Protein 6OD8 (pdb70)

Secondary structure (DSSP, 8-state):
-HHHHHHHTTEEEPPPP-SS-SS-S-BPPGGGTT-GGGBT-EEEEEEEEEEEEE-SSEEEEEEEETTEEEEEEEESBTTB-HHHHHHHHHSPTT-EEEEEEEEEE-SS--TTSS-TTEEEEEEEEEEEEPBPSS-SS-HHHHHS-SSSSS----HHHHHHTHHHHTTSHHHHHHHHHHHHHHHHHHHHHHHTTPEE----SEES----EEEETTEEEEE-S-SHHHHHHHHTTT--EEEEEEEEE------STT--SEEEEEEEEEE-SS-THHHHHHHHHHHHHHHHHHTT-HHHHHHHHTTS--PPP--S--HHHHHHHT-EEGGGTB---STT--EES-TTT--EEEEHHHHHHHHHTT-SSPPPTT----HHHHHHHHHHHHHHH--SEEEEES-BGGGS-TTBPBPSS-TTBBSEEEEEETTEEEEEEEEB---HHHHHHHHHHTT---GGGHHHHHTTSB----EEEEEEEHHHHHHHHHT-S-GGGGSSS--BTTB---/--HHHHHHHHHTTTEEEPPP--S--SS-S-B--GGGTT-GGGTT-EEEEEEEEEEEEEETTEEEEEEEETTEEEEEEEE--SSS-HHHHHHHHHSPTT-EEEEEEEEEE------SSS-TTEEEEEEEEEEEEPBPSS-SS-HHHHTPPP----HHHHHHTHHHHTTSHHHHHHHHHHHHHHHHHHHHHHHTTPEE----SEESS----EEEETTEEEEE-S-SHHHHHHHHTTT--EEEEEEEEE-----TT--SEEEEEEEEEE-SS-THHHHHHHHHHHHHHHHHHTT-HHHHHHHHTTS--PPP--S--HHHHHHHT-EEGGGTB---STT--EES-TTT--EEEEHHHHHHHHHTT-SSPPPTT----HHHHHHHHHHHHHHH--SEEEEES-BGGGS-TTBPBPSS-TTBBSEEEEEETTEEEEEEEEB---HHHHHHHHHHTT---GGGHHHHHTTSB----EEEEEEEHHHHHHHHHT-S-GGGGSSS-BBTTB---

Nearest PDB structures (foldseek):
  6od8-assembly1_A  TM=1.002E+00  e=0.000E+00  Leishmania major
  6od8-assembly1_B  TM=9.969E-01  e=0.000E+00  Leishmania major
  3i7f-assembly1_B  TM=9.358E-01  e=2.885E-59  Entamoeba histolytica
  3i7f-assembly1_A  TM=9.243E-01  e=7.872E-60  Entamoeba histolytica
  4j15-assembly1_A  TM=9.588E-01  e=4.359E-55  Homo sapiens

Sequence (1011 aa):
AALVEKYKAVFGAAPMVQSTTYKSRTHHIPVSELSRPELVDKTVLIIRARVSTTRKKGKMAFMVLRDGSDSVQAMAAVEGDVPKEMIDFMGQIATESIIVDVVEEATVCKVEQPITSTSHSDIELKVKKIHTVTESLRTLPFTLEDASRKESAEGAKVNLDTRLNSRWMDLRTLASGAIFRLQSRVCQYFRRQFLIDKDFCCEIHSPKIINAPVFKLEYFNNRFAYLAQSPQLYKQMVVLQGDVPRRVFEVGPVFRSENSNTHRHLTEFVGLDVEMRIDEHYYEVLDVAESLFNYIFERLATHTKELKNVCQQYPFEPLVWKLTPERIKELGVGVISEGVVPTDKFQARVHNMDSRMLRINYMHCIELLNTVLDEKMAPTDDINTTNEKLLGKLVKERYGTDFFISDRFPSSARPFYTMECKDDVRFTNSYDMFIRGEEISSGAQRIHDPDLLLARAKMLNVDLTPIKEYVDSFRLGAWPHGGFGIGLERVVMLYLGLSNVRLASLFPRDPQRTTPADEKAALVEKYKAVFGAAPMVQSTTYKSRTHHIPVSELSRPELVDKTVLIIRARVSSTTRKKGKMAFMVLRDGSDSVQAMAAVEGDVPKEMIDFMGQIATESIIVDVEATVCKVEQPITSTSHSDIELKVKKIHTVTESLRTLPFTLEDASRKESKVNLDTRRLNSRWMDLRTLASGAIFRLQSRVCQYFRRQFLIDKDFCCEIHSPKIINAPSVFKLEYFNRFAYLAQSPQLYKQMVVLQGDVPRRVFEVGPVFRSENTHRHLTEFVGLDVEMRIDEHYYEVLDVAESLFNYIFERLATHTKELKNVCQQYPFEPLVWKLTPERIKELGVGVISEGVVPTDKFQARVHNMDSRMLRINYMHCIELLNTVLDEKMAPTDDINTTNEKLLGKLVKERYGTDFFIISDRFPSSARPFYTMECKDDVRFTNSYDMFIRGEEISSGAQRIHDPDLLLARAKMLNVDLTPIKEYVDSFRLGAWPHGGFGIGLERVVMLYLGLSNVRLASLFPRDPQRTTP

Solvent-accessible surface area: 38847 Å² total; per-residue (Å²): 123,89,65,107,127,62,72,57,66,22,30,18,77,31,117,58,21,26,13,88,66,55,142,69,118,104,35,22,54,0,66,56,1,49,94,112,92,12,48,112,109,78,17,13,0,25,1,0,0,21,60,25,139,105,50,67,64,72,0,44,3,28,0,17,20,26,39,20,18,0,36,0,28,2,40,65,66,87,132,13,19,51,83,0,2,62,33,0,22,81,8,11,48,4,0,0,0,21,0,35,0,21,0,43,72,43,105,82,80,26,126,93,11,67,12,37,68,3,32,0,25,4,92,70,0,31,6,14,19,117,7,93,167,111,39,57,18,53,22,93,38,0,36,67,78,88,99,42,100,45,63,87,18,99,45,89,50,15,0,77,15,1,8,0,1,5,6,6,72,0,9,19,4,2,14,110,2,6,11,69,4,0,37,23,0,6,57,12,0,31,94,110,77,10,20,5,6,18,6,9,8,0,30,45,20,92,116,6,61,0,81,0,86,145,96,99,0,37,7,5,54,37,4,22,47,14,3,0,4,0,0,0,2,6,24,35,75,1,2,3,4,5,8,3,4,84,38,104,115,26,102,60,87,16,81,11,2,10,32,10,6,1,11,0,0,17,39,2,57,14,17,3,50,28,0,0,26,26,0,5,51,0,2,17,34,6,1,83,73,3,46,94,28,95,110,14,27,61,26,0,42,77,5,51,88,34,72,102,13,63,36,48,2,73,60,110,75,11,79,115,26,20,3,0,6,48,68,102,64,70,111,7,117,2,74,24,57,0,88,0,30,36,61,102,9,48,2,0,15,0,34,2,64,42,0,4,84,8,0,25,87,82,48,151,85,135,31,44,63,50,60,81,30,91,92,112,11,18,98,62,0,8,46,22,0,86,141,65,2,36,1,14,0,3,0,0,12,55,18,2,11,88,49,26,59,22,36,2,3,35,0,127,107,35,93,127,1,0,2,0,0,12,0,8,0,65,6,21,65,9,2,46,1,5,0,12,6,0,40,17,101,84,0,71,54,9,2,69,109,53,143,60,91,17,113,43,30,128,26,3,5,49,0,3,71,10,0,0,4,0,0,0,0,1,25,6,12,0,6,44,7,3,6,8,16,1,41,11,86,25,1,14,14,0,10,6,5,2,2,8,12,84,21,7,37,14,142,76,88,77,64,62,40,71,79,66,74,62,70,26,31,15,75,33,110,49,21,22,9,90,64,52,141,72,121,101,37,19,54,0,66,58,0,46,90,109,106,16,55,105,116,79,12,14,0,25,0,0,0,21,69,21,34,56,128,87,75,76,0,73,1,26,0,15,19,24,36,21,17,0,43,0,31,2,35,60,66,89,78,5,20,61,88,0,9,90,32,0,18,83,7,7,53,2,1,0,0,23,0,26,0,22,0,40,69,47,111,82,122,90,69,120,11,62,13,53,71,4,38,0,28,4,78,73,0,31,5,14,19,118,7,92,163,112,35,60,19,55,21,111,47,1,35,146,124,80,146,153,15,91,42,86,51,19,0,76,15,0,9,0,1,5,4,5,70,0,7,19,4,2,13,91,3,4,13,60,4,0,38,24,0,9,62,13,0,34,88,109,101,11,22,4,7,18,6,9,7,0,18,62,18,73,56,77,6,60,1,81,0,62,138,78,106,0,38,7,4,100,33,4,19,29,13,3,0,3,1,0,0,2,8,24,34,84,0,2,4,4,5,8,2,2,85,38,133,110,72,46,58,106,12,5,11,39,10,6,0,12,0,0,21,41,4,59,15,18,3,51,30,0,0,27,25,0,6,52,0,0,18,37,4,0,89,77,3,46,95,29,74,102,14,26,148,25,0,42,74,4,37,87,33,136,96,13,64,35,51,1,72,62,112,76,8,81,124,29,16,4,0,5,44,68,105,61,70,112,8,117,2,74,25,57,0,87,0,29,39,64,102,12,48,0,0,13,0,36,1,69,41,0,4,87,9,0,28,86,79,35,148,85,136,23,46,62,45,58,82,22,92,103,107,25,28,51,56,0,9,46,21,0,87,138,64,3,36,1,14,0,2,0,1,12,55,16,1,11,83,44,25,61,18,38,2,3,34,0,134,106,37,93,128,2,0,3,0,0,8,0,3,0,68,5,40,46,6,2,46,1,5,0,12,5,0,41,18,103,84,0,68,55,6,2,68,104,51,140,51,99,8,107,59,11,128,45,4,5,30,0,3,72,9,0,0,5,0,0,0,0,1,22,7,11,0,6,41,5,3,0,3,17,1,41,6,85,26,3,13,13,0,10,5,4,1,2,9,36,134,23,10,35,14

Organism: Leishmania major (NCBI:txid5664)

Foldseek 3Di:
DVVVVLCVQFEEADPADDPPDDPPFDEDELVCLLPPVQAQPWHKYKFFFQAWAADPQKIWTWTDDQQFIAIEMEGDDDQRHSVVSVVRHPAAGRFIKIWGWHWHADDQFPVVGPSRGTYTYTRGMHTNGGDPNDDLDHLVQCQAAPPDDDHHDDDVSCLQPVVRSCSALQLVLLQVLLVLLVVLLVVLVVVVVAAEDDDDQWAADADAWDDDPPHIIHGAQDCVLVLQLVVLVVRAKYWYWAKGADPDQDDDQQDFRIFIKIKIKGFDDDACVVQVVSVLVSVLRSLVVSVVPVSSLVSNCVRPNDDFFFFAFAPVLCVVQQAAAQCVPRFRPHPQRWHDPHNPSRGIEGEQQSLQVLLQVPDPPRDDSQDDQDLVRLLVSQVSCCVNRVGQKHKYAWHALLVDDLFFAADPVDNRTTSKMFMGGNSHTFKIKGWTDLQLVSSVVSCVVNVHDCVSPVVSSVSSVVPHGGMMIMMGTSLNVSCRSSVPRGSVSNGSNTHHPVDPHD/DVVVVVVVVVCPVFEEADPADDPPDDPPFDEDELVCLVPVVQAQPWHKYKFFWLAWAQDDQKIWTWTDDAQAIAIEMEGDDPLRHSVVRVVRHPAAGGFIKIFTWHWHFDDDDDDSGPPRGTYTHTRGMHTNGGDDNDDLDHLVQLLAAPVGDDPVSCLQVVVRSCSHLQLVLLQVLLVLLVVLLVVLVVVVVAAEDDDDQWAADQLADWDDDVPRIIHGAQDCVLVLQLVVLVVRFKYWYWAKGADPPDDLQDFGIFIKTKIKGFDDDACVVQVVSVLVSVLRSLVVSVVPVSSLVSNCVRPNDDAFFFAFAPVLCVVQQAAEQCVPRFGPHPQRWHDPHNPSRGIEGEQQSLQVLLQVPDPPHDDSQDDQDLVNLLVSQVSCCVRRVHQKHKYAWHALLPDDLFFAADPVDSRTTSKMFMGGNSGTFKIKGWTDLQLVSSVVSCVVVVHDNVSVVVSSVSSVPPHGGMMIMMGGSLNVSCRSSVHRGSVSNGSNTHHPVGDHD

Radius of gyration: 31.73 Å; Cα contacts (8 Å, |Δi|>4): 2261; chains: 2; bounding box: 86×94×85 Å

B-factor: mean 29.55, std 13.98, range [8.9, 96.8]

Structure (mmCIF, N/CA/C/O backbone):
data_6OD8
#
_entry.id   6OD8
#
_cell.length_a   61.010
_cell.length_b   142.360
_cell.length_c   68.280
_cell.angle_alpha   90.000
_cell.angle_beta   97.200
_cell.angle_gamma   90.000
#
_symmetry.space_group_name_H-M   'P 1 21 1'
#
loop_
_entity.id
_entity.type
_entity.pdbx_description
1 polymer 'Putative aspartyl-tRNA synthetase'
2 non-polymer 1,2-ETHANEDIOL
3 non-polymer 'FORMIC ACID'
4 water water
#
loop_
_atom_site.group_PDB
_atom_site.id
_atom_site.type_symbol
_atom_site.label_atom_id
_atom_site.label_alt_id
_atom_site.label_comp_id
_atom_site.label_asym_id
_atom_site.label_entity_id
_atom_site.label_seq_id
_atom_site.pdbx_PDB_ins_code
_atom_site.Cartn_x
_atom_site.Cartn_y
_atom_site.Cartn_z
_atom_site.occupancy
_atom_site.B_iso_or_equiv
_atom_site.auth_seq_id
_atom_site.auth_comp_id
_atom_site.auth_asym_id
_atom_site.auth_atom_id
_atom_site.pdbx_PDB_model_num
ATOM 1 N N . ALA A 1 47 ? -64.426 -32.998 -46.086 1.00 91.01 39 ALA A N 1
ATOM 2 C CA . ALA A 1 47 ? -63.610 -31.867 -46.516 1.00 90.56 39 ALA A CA 1
ATOM 3 C C . ALA A 1 47 ? -64.123 -30.573 -45.899 1.00 92.33 39 ALA A C 1
ATOM 4 O O . ALA A 1 47 ? -63.340 -29.728 -45.454 1.00 92.38 39 ALA A O 1
ATOM 6 N N . ALA A 1 48 ? -65.452 -30.423 -45.882 1.00 90.98 40 ALA A N 1
ATOM 7 C CA . ALA A 1 48 ? -66.067 -29.269 -45.238 1.00 83.19 40 ALA A CA 1
ATOM 8 C C . ALA A 1 48 ? -65.922 -29.310 -43.721 1.00 79.71 40 ALA A C 1
ATOM 9 O O . ALA A 1 48 ? -66.001 -28.258 -43.076 1.00 74.31 40 ALA A O 1
ATOM 11 N N . LEU A 1 49 ? -65.721 -30.497 -43.139 1.00 79.78 41 LEU A N 1
ATOM 12 C CA . LEU A 1 49 ? -65.459 -30.587 -41.705 1.00 74.82 41 LEU A CA 1
ATOM 13 C C . LEU A 1 49 ? -64.050 -30.113 -41.383 1.00 76.26 41 LEU A C 1
ATOM 14 O O . LEU A 1 49 ? -63.829 -29.439 -40.369 1.00 71.50 41 LEU A O 1
ATOM 16 N N . VAL A 1 50 ? -63.087 -30.455 -42.241 1.00 80.50 42 VAL A N 1
ATOM 17 C CA . VAL A 1 50 ? -61.718 -29.985 -42.064 1.00 80.07 42 VAL A CA 1
ATOM 18 C C . VAL A 1 50 ? -61.650 -28.469 -42.194 1.00 81.28 42 VAL A C 1
ATOM 19 O O . VAL A 1 50 ? -60.855 -27.810 -41.509 1.00 79.68 42 VAL A O 1
ATOM 23 N N . GLU A 1 51 ? -62.498 -27.883 -43.039 1.00 79.51 43 GLU A N 1
ATOM 24 C CA . GLU A 1 51 ? -62.504 -26.430 -43.151 1.00 75.48 43 GLU A CA 1
ATOM 25 C C . GLU A 1 51 ? -63.084 -25.783 -41.899 1.00 65.82 43 GLU A C 1
ATOM 26 O O . GLU A 1 51 ? -62.598 -24.736 -41.454 1.00 59.61 43 GLU A O 1
ATOM 32 N N . LYS A 1 52 ? -64.108 -26.399 -41.301 1.00 58.01 44 LYS A N 1
ATOM 33 C CA . LYS A 1 52 ? -64.631 -25.880 -40.041 1.00 49.26 44 LYS A CA 1
ATOM 34 C C . LYS A 1 52 ? -63.547 -25.857 -38.974 1.00 50.10 44 LYS A C 1
ATOM 35 O O . LYS A 1 52 ? -63.384 -24.861 -38.260 1.00 47.84 44 LYS A O 1
ATOM 37 N N . TYR A 1 53 ? -62.789 -26.950 -38.856 1.00 48.77 45 TYR A N 1
ATOM 38 C CA . TYR A 1 53 ? -61.775 -27.043 -37.810 1.00 44.72 45 TYR A CA 1
ATOM 39 C C . TYR A 1 53 ? -60.650 -26.033 -38.010 1.00 39.74 45 TYR A C 1
ATOM 40 O O . TYR A 1 53 ? -60.013 -25.620 -37.032 1.00 38.24 45 TYR A O 1
ATOM 49 N N . LYS A 1 54 ? -60.401 -25.619 -39.259 1.00 38.72 46 LYS A N 1
ATOM 50 C CA . LYS A 1 54 ? -59.340 -24.657 -39.537 1.00 43.58 46 LYS A CA 1
ATOM 51 C C . LYS A 1 54 ? -59.555 -23.345 -38.787 1.00 38.73 46 LYS A C 1
ATOM 52 O O . LYS A 1 54 ? -58.587 -22.688 -38.399 1.00 37.96 46 LYS A O 1
ATOM 54 N N . ALA A 1 55 ? -60.811 -22.949 -38.569 1.00 39.02 47 ALA A N 1
ATOM 55 C CA . ALA A 1 55 ? -61.068 -21.743 -37.795 1.00 38.29 47 ALA A CA 1
ATOM 56 C C . ALA A 1 55 ? -60.739 -21.924 -36.321 1.00 35.35 47 ALA A C 1
ATOM 57 O O . ALA A 1 55 ? -60.558 -20.928 -35.618 1.00 37.69 47 ALA A O 1
ATOM 59 N N . VAL A 1 56 ? -60.678 -23.161 -35.839 1.00 33.64 48 VAL A N 1
ATOM 60 C CA . VAL A 1 56 ? -60.547 -23.443 -34.417 1.00 38.25 48 VAL A CA 1
ATOM 61 C C . VAL A 1 56 ? -59.092 -23.664 -34.017 1.00 36.47 48 VAL A C 1
ATOM 62 O O . VAL A 1 56 ? -58.651 -23.176 -32.977 1.00 33.43 48 VAL A O 1
ATOM 66 N N . PHE A 1 57 ? -58.336 -24.393 -34.834 1.00 33.96 49 PHE A N 1
ATOM 67 C CA . PHE A 1 57 ? -56.962 -24.725 -34.498 1.00 33.52 49 PHE A CA 1
ATOM 68 C C . PHE A 1 57 ? -56.193 -24.966 -35.789 1.00 30.99 49 PHE A C 1
ATOM 69 O O . PHE A 1 57 ? -56.778 -25.271 -36.834 1.00 32.34 49 PHE A O 1
ATOM 77 N N . GLY A 1 58 ? -54.870 -24.826 -35.701 1.00 28.87 50 GLY A N 1
ATOM 78 C CA . GLY A 1 58 ? -54.008 -25.040 -36.848 1.00 32.19 50 GLY A CA 1
ATOM 79 C C . GLY A 1 58 ? -52.926 -23.986 -36.957 1.00 29.75 50 GLY A C 1
ATOM 80 O O . GLY A 1 58 ? -52.535 -23.389 -35.951 1.00 31.39 50 GLY A O 1
ATOM 81 N N . ALA A 1 59 ? -52.418 -23.743 -38.159 1.00 29.16 51 ALA A N 1
ATOM 82 C CA . ALA A 1 59 ? -51.382 -22.737 -38.353 1.00 30.47 51 ALA A CA 1
ATOM 83 C C . ALA A 1 59 ? -52.037 -21.464 -38.873 1.00 33.75 51 ALA A C 1
ATOM 84 O O . ALA A 1 59 ? -52.734 -21.497 -39.889 1.00 29.50 51 ALA A O 1
ATOM 86 N N . ALA A 1 60 ? -51.830 -20.353 -38.171 1.00 33.09 52 ALA A N 1
ATOM 87 C CA . ALA A 1 60 ? -52.380 -19.093 -38.641 1.00 34.20 52 ALA A CA 1
ATOM 88 C C . ALA A 1 60 ? -51.585 -18.588 -39.843 1.00 34.01 52 ALA A C 1
ATOM 89 O O . ALA A 1 60 ? -50.403 -18.912 -39.990 1.00 27.72 52 ALA A O 1
ATOM 91 N N . PRO A 1 61 ? -52.214 -17.791 -40.717 1.00 34.85 53 PRO A N 1
ATOM 92 C CA . PRO A 1 61 ? -51.452 -17.101 -41.767 1.00 28.35 53 PRO A CA 1
ATOM 93 C C . PRO A 1 61 ? -50.339 -16.269 -41.147 1.00 24.00 53 PRO A C 1
ATOM 94 O O . PRO A 1 61 ? -50.483 -15.729 -40.048 1.00 25.69 53 PRO A O 1
ATOM 98 N N . MET A 1 62 ? -49.219 -16.184 -41.861 1.00 28.50 54 MET A N 1
ATOM 99 C CA . MET A 1 62 ? -48.093 -15.389 -41.380 1.00 27.89 54 MET A CA 1
ATOM 100 C C . MET A 1 62 ? -48.517 -13.939 -41.179 1.00 27.52 54 MET A C 1
ATOM 101 O O . MET A 1 62 ? -49.241 -13.365 -41.995 1.00 30.00 54 MET A O 1
ATOM 106 N N . VAL A 1 63 ? -48.065 -13.345 -40.080 1.00 19.44 55 VAL A N 1
ATOM 107 C CA . VAL A 1 63 ? -48.360 -11.945 -39.810 1.00 25.39 55 VAL A CA 1
ATOM 108 C C . VAL A 1 63 ? -47.624 -11.106 -40.845 1.00 28.08 55 VAL A C 1
ATOM 109 O O . VAL A 1 63 ? -46.394 -11.156 -40.937 1.00 22.91 55 VAL A O 1
ATOM 113 N N . GLN A 1 64 ? -48.377 -10.337 -41.645 1.00 23.71 56 GLN A N 1
ATOM 114 C CA . GLN A 1 64 ? -47.767 -9.653 -42.783 1.00 21.74 56 GLN A CA 1
ATOM 115 C C . GLN A 1 64 ? -48.397 -8.281 -43.035 1.00 20.32 56 GLN A C 1
ATOM 116 O O . GLN A 1 64 ? -48.436 -7.826 -44.181 1.00 21.94 56 GLN A O 1
ATOM 122 N N . SER A 1 65 ? -48.871 -7.597 -41.982 1.00 19.84 57 SER A N 1
ATOM 123 C CA . SER A 1 65 ? -49.373 -6.219 -42.098 1.00 21.90 57 SER A CA 1
ATOM 124 C C . SER A 1 65 ? -50.532 -6.127 -43.094 1.00 21.82 57 SER A C 1
ATOM 125 O O . SER A 1 65 ? -50.574 -5.251 -43.965 1.00 24.44 57 SER A O 1
ATOM 128 N N . THR A 1 66 ? -51.482 -7.047 -42.951 1.00 25.99 58 THR A N 1
ATOM 129 C CA . THR A 1 66 ? -52.718 -7.004 -43.727 1.00 28.06 58 THR A CA 1
ATOM 130 C C . THR A 1 66 ? -53.894 -6.458 -42.925 1.00 29.51 58 THR A C 1
ATOM 131 O O . THR A 1 66 ? -54.936 -6.150 -43.515 1.00 28.35 58 THR A O 1
ATOM 135 N N . THR A 1 67 ? -53.770 -6.369 -41.598 1.00 25.35 59 THR A N 1
ATOM 136 C CA . THR A 1 67 ? -54.786 -5.777 -40.741 1.00 27.76 59 THR A CA 1
ATOM 137 C C . THR A 1 67 ? -54.098 -4.836 -39.764 1.00 25.51 59 THR A C 1
ATOM 138 O O . THR A 1 67 ? -52.929 -5.012 -39.446 1.00 25.37 59 THR A O 1
ATOM 142 N N . TYR A 1 68 ? -54.833 -3.849 -39.263 1.00 23.48 60 TYR A N 1
ATOM 143 C CA . TYR A 1 68 ? -54.282 -2.922 -38.276 1.00 22.66 60 TYR A CA 1
ATOM 144 C C . TYR A 1 68 ? -55.307 -2.729 -37.169 1.00 27.57 60 TYR A C 1
ATOM 145 O O . TYR A 1 68 ? -56.448 -2.344 -37.445 1.00 27.34 60 TYR A O 1
ATOM 154 N N . LYS A 1 69 ? -54.901 -3.009 -35.923 1.00 24.55 61 LYS A N 1
ATOM 155 C CA . LYS A 1 69 ? -55.772 -2.835 -34.755 1.00 29.89 61 LYS A CA 1
ATOM 156 C C . LYS A 1 69 ? -57.099 -3.577 -34.935 1.00 24.60 61 LYS A C 1
ATOM 157 O O . LYS A 1 69 ? -58.170 -3.100 -34.548 1.00 29.56 61 LYS A O 1
ATOM 163 N N . SER A 1 70 ? -57.037 -4.753 -35.543 1.00 28.93 62 SER A N 1
ATOM 164 C CA . SER A 1 70 ? -58.279 -5.472 -35.788 1.00 29.87 62 SER A CA 1
ATOM 165 C C . SER A 1 70 ? -58.678 -6.365 -34.622 1.00 30.56 62 SER A C 1
ATOM 166 O O . SER A 1 70 ? -59.850 -6.744 -34.529 1.00 33.49 62 SER A O 1
ATOM 169 N N . ARG A 1 71 ? -57.745 -6.690 -33.725 1.00 27.04 63 ARG A N 1
ATOM 170 C CA . ARG A 1 71 ? -58.013 -7.512 -32.553 1.00 28.33 63 ARG A CA 1
ATOM 171 C C . ARG A 1 71 ? -57.261 -6.940 -31.361 1.00 29.15 63 ARG A C 1
ATOM 172 O O . ARG A 1 71 ? -56.231 -6.284 -31.517 1.00 31.67 63 ARG A O 1
ATOM 180 N N . THR A 1 72 ? -57.757 -7.227 -30.167 1.00 29.53 64 THR A N 1
ATOM 181 C CA . THR A 1 72 ? -57.101 -6.805 -28.932 1.00 37.51 64 THR A CA 1
ATOM 182 C C . THR A 1 72 ? -56.307 -7.986 -28.384 1.00 37.07 64 THR A C 1
ATOM 183 O O . THR A 1 72 ? -56.890 -8.989 -27.956 1.00 39.85 64 THR A O 1
ATOM 187 N N . HIS A 1 73 ? -54.979 -7.866 -28.406 1.00 32.23 65 HIS A N 1
ATOM 188 C CA A HIS A 1 73 ? -54.086 -8.897 -27.903 0.53 35.02 65 HIS A CA 1
ATOM 189 C CA B HIS A 1 73 ? -54.080 -8.899 -27.896 0.47 34.98 65 HIS A CA 1
ATOM 190 C C . HIS A 1 73 ? -53.714 -8.573 -26.455 1.00 38.07 65 HIS A C 1
ATOM 191 O O . HIS A 1 73 ? -53.089 -7.541 -26.192 1.00 40.34 65 HIS A O 1
ATOM 204 N N . ILE A 1 74 ? -54.099 -9.444 -25.522 1.00 30.87 66 ILE A N 1
ATOM 205 C CA . ILE A 1 74 ? -53.821 -9.253 -24.099 1.00 27.97 66 ILE A CA 1
ATOM 206 C C . ILE A 1 74 ? -52.463 -9.882 -23.788 1.00 28.57 66 ILE A C 1
ATOM 207 O O . ILE A 1 74 ? -52.288 -11.085 -24.028 1.00 29.46 66 ILE A O 1
ATOM 212 N N . PRO A 1 75 ? -51.505 -9.137 -23.237 1.00 36.53 67 PRO A N 1
ATOM 213 C CA . PRO A 1 75 ? -50.239 -9.766 -22.832 1.00 34.29 67 PRO A CA 1
ATOM 214 C C . PRO A 1 75 ? -50.423 -10.682 -21.626 1.00 19.35 67 PRO A C 1
ATOM 215 O O . PRO A 1 75 ? -51.278 -10.463 -20.768 1.00 27.73 67 PRO A O 1
ATOM 219 N N . VAL A 1 76 ? -49.597 -11.727 -21.570 1.00 23.33 68 VAL A N 1
ATOM 220 C CA . VAL A 1 76 ? -49.671 -12.679 -20.469 1.00 24.85 68 VAL A CA 1
ATOM 221 C C . VAL A 1 76 ? -49.535 -11.967 -19.126 1.00 23.44 68 VAL A C 1
ATOM 222 O O . VAL A 1 76 ? -50.143 -12.383 -18.132 1.00 23.66 68 VAL A O 1
ATOM 226 N N . SER A 1 77 ? -48.781 -10.861 -19.088 1.00 23.53 69 SER A N 1
ATOM 227 C CA . SER A 1 77 ? -48.530 -10.160 -17.830 1.00 31.14 69 SER A CA 1
ATOM 228 C C . SER A 1 77 ? -49.813 -9.632 -17.204 1.00 27.53 69 SER A C 1
ATOM 229 O O . SER A 1 77 ? -49.885 -9.473 -15.980 1.00 31.64 69 SER A O 1
ATOM 232 N N . GLU A 1 78 ? -50.845 -9.378 -18.019 1.00 32.03 70 GLU A N 1
ATOM 233 C CA . GLU A 1 78 ? -52.078 -8.753 -17.559 1.00 36.02 70 GLU A CA 1
ATOM 234 C C . GLU A 1 78 ? -53.140 -9.749 -17.101 1.00 29.88 70 GLU A C 1
ATOM 235 O O . GLU A 1 78 ? -54.199 -9.322 -16.638 1.00 40.12 70 GLU A O 1
ATOM 241 N N . LEU A 1 79 ? -52.882 -11.057 -17.191 1.00 25.60 71 LEU A N 1
ATOM 242 C CA . LEU A 1 79 ? -53.936 -12.058 -17.052 1.00 29.95 71 LEU A CA 1
ATOM 243 C C . LEU A 1 79 ? -54.493 -12.186 -15.643 1.00 39.80 71 LEU A C 1
ATOM 244 O O . LEU A 1 79 ? -55.533 -12.835 -15.465 1.00 36.77 71 LEU A O 1
ATOM 249 N N . SER A 1 80 ? -53.842 -11.610 -14.641 1.00 38.47 72 SER A N 1
ATOM 250 C CA . SER A 1 80 ? -54.377 -11.685 -13.294 1.00 39.26 72 SER A CA 1
ATOM 251 C C . SER A 1 80 ? -55.218 -10.469 -12.920 1.00 44.02 72 SER A C 1
ATOM 252 O O . SER A 1 80 ? -55.793 -10.450 -11.826 1.00 49.74 72 SER A O 1
ATOM 255 N N . ARG A 1 81 ? -55.321 -9.480 -13.805 1.00 45.43 73 ARG A N 1
ATOM 256 C CA . ARG A 1 81 ? -56.238 -8.368 -13.603 1.00 49.01 73 ARG A CA 1
ATOM 257 C C . ARG A 1 81 ? -57.640 -8.901 -13.308 1.00 46.02 73 ARG A C 1
ATOM 258 O O . ARG A 1 81 ? -58.138 -9.762 -14.049 1.00 42.04 73 ARG A O 1
ATOM 266 N N . PRO A 1 82 ? -58.297 -8.434 -12.242 1.00 47.03 74 PRO A N 1
ATOM 267 C CA . PRO A 1 82 ? -59.593 -9.023 -11.863 1.00 50.23 74 PRO A CA 1
ATOM 268 C C . PRO A 1 82 ? -60.683 -8.839 -12.906 1.00 43.89 74 PRO A C 1
ATOM 269 O O . PRO A 1 82 ? -61.631 -9.631 -12.926 1.00 48.31 74 PRO A O 1
ATOM 273 N N . GLU A 1 83 ? -60.587 -7.832 -13.772 1.00 44.41 75 GLU A N 1
ATOM 274 C CA . GLU A 1 83 ? -61.616 -7.635 -14.788 1.00 48.48 75 GLU A CA 1
ATOM 275 C C . GLU A 1 83 ? -61.458 -8.568 -15.982 1.00 46.76 75 GLU A C 1
ATOM 276 O O . GLU A 1 83 ? -62.233 -8.457 -16.940 1.00 49.79 75 GLU A O 1
ATOM 282 N N . LEU A 1 84 ? -60.486 -9.479 -15.958 1.00 37.47 76 LEU A N 1
ATOM 283 C CA . LEU A 1 84 ? -60.379 -10.484 -17.001 1.00 37.40 76 LEU A CA 1
ATOM 284 C C . LEU A 1 84 ? -60.997 -11.824 -16.611 1.00 40.25 76 LEU A C 1
ATOM 285 O O . LEU A 1 84 ? -61.158 -12.685 -17.483 1.00 41.13 76 LEU A O 1
ATOM 290 N N . VAL A 1 85 ? -61.367 -12.019 -15.339 1.00 40.21 77 VAL A N 1
ATOM 291 C CA . VAL A 1 85 ? -61.968 -13.284 -14.931 1.00 39.72 77 VAL A CA 1
ATOM 292 C C . VAL A 1 85 ? -63.277 -13.490 -15.682 1.00 45.29 77 VAL A C 1
ATOM 293 O O . VAL A 1 85 ? -64.062 -12.548 -15.879 1.00 45.80 77 VAL A O 1
ATOM 297 N N . ASP A 1 86 ? -63.514 -14.732 -16.107 1.00 41.39 78 ASP A N 1
ATOM 298 C CA . ASP A 1 86 ? -64.684 -15.146 -16.880 1.00 42.74 78 ASP A CA 1
ATOM 299 C C . ASP A 1 86 ? -64.771 -14.460 -18.242 1.00 35.84 78 ASP A C 1
ATOM 300 O O . ASP A 1 86 ? -65.816 -14.527 -18.902 1.00 49.81 78 ASP A O 1
ATOM 305 N N . LYS A 1 87 ? -63.714 -13.788 -18.681 1.00 34.02 79 LYS A N 1
ATOM 306 C CA . LYS A 1 87 ? -63.687 -13.243 -20.027 1.00 42.59 79 LYS A CA 1
ATOM 307 C C . LYS A 1 87 ? -62.889 -14.182 -20.923 1.00 40.32 79 LYS A C 1
ATOM 308 O O . LYS A 1 87 ? -61.939 -14.829 -20.477 1.00 36.36 79 LYS A O 1
ATOM 314 N N . THR A 1 88 ? -63.295 -14.273 -22.189 1.00 32.49 80 THR A N 1
ATOM 315 C CA . THR A 1 88 ? -62.519 -14.986 -23.196 1.00 33.34 80 THR A CA 1
ATOM 316 C C . THR A 1 88 ? -61.646 -13.970 -23.916 1.00 27.87 80 THR A C 1
ATOM 317 O O . THR A 1 88 ? -62.167 -12.986 -24.450 1.00 28.21 80 THR A O 1
ATOM 321 N N . VAL A 1 89 ? -60.322 -14.193 -23.917 1.00 27.37 81 VAL A N 1
ATOM 322 C CA . VAL A 1 89 ? -59.372 -13.207 -24.429 1.00 31.94 81 VAL A CA 1
ATOM 323 C C . VAL A 1 89 ? -58.426 -13.850 -25.438 1.00 27.81 81 VAL A C 1
ATOM 324 O O . VAL A 1 89 ? -58.315 -15.072 -25.547 1.00 26.57 81 VAL A O 1
ATOM 328 N N . LEU A 1 90 ? -57.719 -12.992 -26.164 1.00 22.66 82 LEU A N 1
ATOM 329 C CA . LEU A 1 90 ? -56.745 -13.397 -27.172 1.00 21.45 82 LEU A CA 1
ATOM 330 C C . LEU A 1 90 ? -55.354 -13.116 -26.636 1.00 22.26 82 LEU A C 1
ATOM 331 O O . LEU A 1 90 ? -55.029 -11.965 -26.341 1.00 22.05 82 LEU A O 1
ATOM 336 N N . ILE A 1 91 ? -54.540 -14.158 -26.531 1.00 19.82 83 ILE A N 1
ATOM 337 C CA A ILE A 1 91 ? -53.187 -14.045 -26.002 0.59 18.96 83 ILE A CA 1
ATOM 338 C CA B ILE A 1 91 ? -53.188 -14.080 -25.986 0.41 24.57 83 ILE A CA 1
ATOM 339 C C . ILE A 1 91 ? -52.216 -14.621 -27.023 1.00 26.45 83 ILE A C 1
ATOM 340 O O . ILE A 1 91 ? -52.503 -15.633 -27.671 1.00 23.94 83 ILE A O 1
ATOM 349 N N . ARG A 1 92 ? -51.058 -13.972 -27.160 1.00 23.53 84 ARG A N 1
ATOM 350 C CA . ARG A 1 92 ? -49.943 -14.518 -27.923 1.00 16.49 84 ARG A CA 1
ATOM 351 C C . ARG A 1 92 ? -48.841 -14.902 -26.941 1.00 16.20 84 ARG A C 1
ATOM 352 O O . ARG A 1 92 ? -48.411 -14.069 -26.137 1.00 19.00 84 ARG A O 1
ATOM 360 N N . ALA A 1 93 ? -48.393 -16.159 -26.987 1.00 18.07 85 ALA A N 1
ATOM 361 C CA . ALA A 1 93 ? -47.459 -16.634 -25.979 1.00 20.17 85 ALA A CA 1
ATOM 362 C C . ALA A 1 93 ? -46.592 -17.757 -26.534 1.00 20.12 85 ALA A C 1
ATOM 363 O O . ALA A 1 93 ? -46.910 -18.379 -27.554 1.00 20.09 85 ALA A O 1
ATOM 365 N N . ARG A 1 94 ? -45.506 -18.019 -25.802 1.00 19.66 86 ARG A N 1
ATOM 366 C CA . ARG A 1 94 ? -44.649 -19.184 -25.995 1.00 19.67 86 ARG A CA 1
ATOM 367 C C . ARG A 1 94 ? -45.257 -20.423 -25.360 1.00 21.85 86 ARG A C 1
ATOM 368 O O . ARG A 1 94 ? -45.809 -20.364 -24.262 1.00 23.95 86 ARG A O 1
ATOM 376 N N . VAL A 1 95 ? -45.108 -21.556 -26.033 1.00 21.37 87 VAL A N 1
ATOM 377 C CA . VAL A 1 95 ? -45.475 -22.853 -25.470 1.00 18.76 87 VAL A CA 1
ATOM 378 C C . VAL A 1 95 ? -44.267 -23.347 -24.674 1.00 21.81 87 VAL A C 1
ATOM 379 O O . VAL A 1 95 ? -43.271 -23.787 -25.248 1.00 22.30 87 VAL A O 1
ATOM 383 N N . SER A 1 96 ? -44.344 -23.266 -23.343 1.00 23.57 88 SER A N 1
ATOM 384 C CA . SER A 1 96 ? -43.247 -23.782 -22.524 1.00 23.25 88 SER A CA 1
ATOM 385 C C . SER A 1 96 ? -43.271 -25.299 -22.473 1.00 26.10 88 SER A C 1
ATOM 386 O O . SER A 1 96 ? -42.236 -25.955 -22.648 1.00 22.80 88 SER A O 1
ATOM 389 N N . THR A 1 97 ? -44.432 -25.863 -22.150 1.00 21.91 89 THR A N 1
ATOM 390 C CA . THR A 1 97 ? -44.643 -27.297 -22.110 1.00 23.25 89 THR A CA 1
ATOM 391 C C . THR A 1 97 ? -46.018 -27.582 -22.694 1.00 25.26 89 THR A C 1
ATOM 392 O O . THR A 1 97 ? -46.893 -26.707 -22.727 1.00 24.72 89 THR A O 1
ATOM 396 N N . THR A 1 98 ? -46.208 -28.820 -23.137 1.00 25.83 90 THR A N 1
ATOM 397 C CA . THR A 1 98 ? -47.525 -29.227 -23.603 1.00 31.25 90 THR A CA 1
ATOM 398 C C . THR A 1 98 ? -47.591 -30.742 -23.586 1.00 35.30 90 THR A C 1
ATOM 399 O O . THR A 1 98 ? -46.607 -31.415 -23.903 1.00 35.04 90 THR A O 1
ATOM 403 N N . ARG A 1 99 ? -48.744 -31.264 -23.185 1.00 28.43 91 ARG A N 1
ATOM 404 C CA . ARG A 1 99 ? -48.926 -32.701 -23.085 1.00 35.74 91 ARG A CA 1
ATOM 405 C C . ARG A 1 99 ? -50.401 -33.011 -23.254 1.00 42.04 91 ARG A C 1
ATOM 406 O O . ARG A 1 99 ? -51.264 -32.172 -22.982 1.00 33.48 91 ARG A O 1
ATOM 414 N N . LYS A 1 100 ? -50.669 -34.229 -23.707 1.00 40.87 92 LYS A N 1
ATOM 415 C CA . LYS A 1 100 ? -52.011 -34.763 -23.855 1.00 45.31 92 LYS A CA 1
ATOM 416 C C . LYS A 1 100 ? -52.208 -35.873 -22.830 1.00 51.81 92 LYS A C 1
ATOM 417 O O . LYS A 1 100 ? -51.260 -36.576 -22.467 1.00 53.69 92 LYS A O 1
ATOM 423 N N . LYS A 1 101 ? -53.443 -36.012 -22.342 1.00 55.29 93 LYS A N 1
ATOM 424 C CA . LYS A 1 101 ? -53.772 -37.048 -21.357 1.00 59.39 93 LYS A CA 1
ATOM 425 C C . LYS A 1 101 ? -55.255 -37.376 -21.531 1.00 67.01 93 LYS A C 1
ATOM 426 O O . LYS A 1 101 ? -56.116 -36.782 -20.875 1.00 66.23 93 LYS A O 1
ATOM 428 N N . GLY A 1 102 ? -55.534 -38.315 -22.430 1.00 68.98 94 GLY A N 1
ATOM 429 C CA . GLY A 1 102 ? -56.911 -38.701 -22.697 1.00 70.00 94 GLY A CA 1
ATOM 430 C C . GLY A 1 102 ? -57.625 -37.659 -23.531 1.00 65.31 94 GLY A C 1
ATOM 431 O O . GLY A 1 102 ? -57.138 -37.242 -24.591 1.00 66.09 94 GLY A O 1
ATOM 432 N N . LYS A 1 103 ? -58.793 -37.233 -23.054 1.00 57.44 95 LYS A N 1
ATOM 433 C CA . LYS A 1 103 ? -59.602 -36.233 -23.733 1.00 55.23 95 LYS A CA 1
ATOM 434 C C . LYS A 1 103 ? -59.251 -34.812 -23.308 1.00 40.67 95 LYS A C 1
ATOM 435 O O . LYS A 1 103 ? -60.085 -33.910 -23.445 1.00 52.87 95 LYS A O 1
ATOM 437 N N . MET A 1 104 ? -58.037 -34.588 -22.806 1.00 41.81 96 MET A N 1
ATOM 438 C CA . MET A 1 104 ? -57.638 -33.261 -22.357 1.00 42.78 96 MET A CA 1
ATOM 439 C C . MET A 1 104 ? -56.196 -32.979 -22.736 1.00 42.08 96 MET A C 1
ATOM 440 O O . MET A 1 104 ? -55.368 -33.889 -22.827 1.00 41.38 96 MET A O 1
ATOM 445 N N . ALA A 1 105 ? -55.906 -31.698 -22.945 1.00 38.28 97 ALA A N 1
ATOM 446 C CA . ALA A 1 105 ? -54.558 -31.215 -23.201 1.00 31.90 97 ALA A CA 1
ATOM 447 C C . ALA A 1 105 ? -54.218 -30.135 -22.184 1.00 34.84 97 ALA A C 1
ATOM 448 O O . ALA A 1 105 ? -55.081 -29.353 -21.778 1.00 31.11 97 ALA A O 1
ATOM 450 N N . PHE A 1 106 ? -52.949 -30.101 -21.778 1.00 32.02 98 PHE A N 1
ATOM 451 C CA . PHE A 1 106 ? -52.466 -29.214 -20.729 1.00 32.24 98 PHE A CA 1
ATOM 452 C C . PHE A 1 106 ? -51.183 -28.560 -21.201 1.00 34.96 98 PHE A C 1
ATOM 453 O O . PHE A 1 106 ? -50.254 -29.254 -21.628 1.00 30.15 98 PHE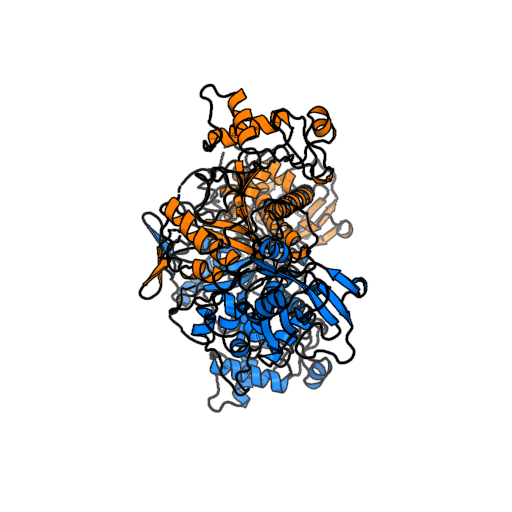 A O 1
ATOM 461 N N . MET A 1 107 ? -51.131 -27.235 -21.098 1.00 26.42 99 MET A N 1
ATOM 462 C CA . MET A 1 107 ? -49.991 -26.459 -21.549 1.00 29.50 99 MET A CA 1
ATOM 463 C C . MET A 1 107 ? -49.631 -25.437 -20.483 1.00 30.29 99 MET A C 1
ATOM 464 O O . MET A 1 107 ? -50.460 -25.032 -19.662 1.00 29.01 99 MET A O 1
ATOM 469 N N . VAL A 1 108 ? -48.380 -25.013 -20.516 1.00 23.44 100 VAL A N 1
ATOM 470 C CA . VAL A 1 108 ? -47.937 -23.821 -19.809 1.00 23.53 100 VAL A CA 1
ATOM 471 C C . VAL A 1 108 ? -47.525 -22.826 -20.875 1.00 27.89 100 VAL A C 1
ATOM 472 O O . VAL A 1 108 ? -46.638 -23.123 -21.688 1.00 20.72 100 VAL A O 1
ATOM 476 N N . LEU A 1 109 ? -48.184 -21.664 -20.886 1.00 20.91 101 LEU A N 1
ATOM 477 C CA . LEU A 1 109 ? -47.865 -20.578 -21.804 1.00 19.67 101 LEU A CA 1
ATOM 478 C C . LEU A 1 109 ? -47.087 -19.499 -21.060 1.00 24.31 101 LEU A C 1
ATOM 479 O O . LEU A 1 109 ? -47.363 -19.211 -19.889 1.00 25.80 101 LEU A O 1
ATOM 484 N N . ARG A 1 110 ? -46.122 -18.902 -21.758 1.00 18.29 102 ARG A N 1
ATOM 485 C CA . ARG A 1 110 ? -45.092 -18.064 -21.152 1.00 24.37 102 ARG A CA 1
ATOM 486 C C . ARG A 1 110 ? -44.861 -16.812 -21.992 1.00 28.32 102 ARG A C 1
ATOM 487 O O . ARG A 1 110 ? -44.920 -16.860 -23.223 1.00 25.59 102 ARG A O 1
ATOM 495 N N . ASP A 1 111 ? -44.577 -15.695 -21.325 1.00 24.94 103 ASP A N 1
ATOM 496 C CA . ASP A 1 111 ? -43.994 -14.530 -21.992 1.00 17.26 103 ASP A CA 1
ATOM 497 C C . ASP A 1 111 ? -43.005 -13.924 -21.002 1.00 20.27 103 ASP A C 1
ATOM 498 O O . ASP A 1 111 ? -43.404 -13.242 -20.049 1.00 23.66 103 ASP A O 1
ATOM 503 N N . GLY A 1 112 ? -41.724 -14.205 -21.211 1.00 26.29 104 GLY A N 1
ATOM 504 C CA . GLY A 1 112 ? -40.713 -13.769 -20.252 1.00 23.47 104 GLY A CA 1
ATOM 505 C C . GLY A 1 112 ? -40.991 -14.367 -18.887 1.00 28.83 104 GLY A C 1
ATOM 506 O O . GLY A 1 112 ? -41.191 -15.578 -18.748 1.00 27.29 104 GLY A O 1
ATOM 507 N N . SER A 1 113 ? -41.074 -13.504 -17.873 1.00 24.55 105 SER A N 1
ATOM 508 C CA . SER A 1 113 ? -41.257 -13.943 -16.492 1.00 33.52 105 SER A CA 1
ATOM 509 C C . SER A 1 113 ? -42.696 -14.317 -16.145 1.00 32.98 105 SER A C 1
ATOM 510 O O . SER A 1 113 ? -42.937 -14.809 -15.041 1.00 31.47 105 SER A O 1
ATOM 513 N N . ASP A 1 114 ? -43.656 -14.111 -17.041 1.00 25.78 106 ASP A N 1
ATOM 514 C CA . ASP A 1 114 ? -45.056 -14.410 -16.757 1.00 23.08 106 ASP A CA 1
ATOM 515 C C . ASP A 1 114 ? -45.452 -15.732 -17.404 1.00 26.15 106 ASP A C 1
ATOM 516 O O . ASP A 1 114 ? -45.186 -15.952 -18.590 1.00 23.61 106 ASP A O 1
ATOM 521 N N . SER A 1 115 ? -46.089 -16.610 -16.628 1.00 22.80 107 SER A N 1
ATOM 522 C CA . SER A 1 115 ? -46.511 -17.910 -17.133 1.00 24.54 107 SER A CA 1
ATOM 523 C C . SER A 1 115 ? -47.887 -18.250 -16.580 1.00 22.56 107 SER A C 1
ATOM 524 O O . SER A 1 115 ? -48.289 -17.769 -15.518 1.00 26.87 107 SER A O 1
ATOM 527 N N . VAL A 1 116 ? -48.619 -19.080 -17.319 1.00 23.63 108 VAL A N 1
ATOM 528 C CA . VAL A 1 116 ? -49.965 -19.454 -16.916 1.00 24.75 108 VAL A CA 1
ATOM 529 C C . VAL A 1 116 ? -50.291 -20.819 -17.503 1.00 24.15 108 VAL A C 1
ATOM 530 O O . VAL A 1 116 ? -49.843 -21.173 -18.595 1.00 23.04 108 VAL A O 1
ATOM 534 N N . GLN A 1 117 ? -51.084 -21.589 -16.764 1.00 25.86 109 GLN A N 1
ATOM 535 C CA . GLN A 1 117 ? -51.514 -22.891 -17.244 1.00 27.52 109 GLN A CA 1
ATOM 536 C C . GLN A 1 117 ? -52.717 -22.727 -18.162 1.00 29.94 109 GLN A C 1
ATOM 537 O O . GLN A 1 117 ? -53.591 -21.891 -17.914 1.00 33.46 109 GLN A O 1
ATOM 543 N N . ALA A 1 118 ? -52.728 -23.496 -19.253 1.00 29.08 110 ALA A N 1
ATOM 544 C CA . ALA A 1 118 ? -53.847 -23.541 -20.185 1.00 28.57 110 ALA A CA 1
ATOM 545 C C . ALA A 1 118 ? -54.291 -24.985 -20.340 1.00 35.00 110 ALA A C 1
ATOM 546 O O . ALA A 1 118 ? -53.473 -25.909 -20.281 1.00 33.40 110 ALA A O 1
ATOM 548 N N . MET A 1 119 ? -55.591 -25.185 -20.542 1.00 35.18 111 MET A N 1
ATOM 549 C CA . MET A 1 119 ? -56.061 -26.536 -20.788 1.00 32.48 111 MET A CA 1
ATOM 550 C C . MET A 1 119 ? -57.244 -26.501 -21.738 1.00 30.42 111 MET A C 1
ATOM 551 O O . MET A 1 119 ? -57.903 -25.473 -21.915 1.00 32.61 111 MET A O 1
ATOM 556 N N . ALA A 1 120 ? -57.500 -27.654 -22.347 1.00 31.61 112 ALA A N 1
ATOM 557 C CA . ALA A 1 120 ? -58.658 -27.854 -23.195 1.00 34.23 112 ALA A CA 1
ATOM 558 C C . ALA A 1 120 ? -59.220 -29.236 -22.921 1.00 40.70 112 ALA A C 1
ATOM 559 O O . ALA A 1 120 ? -58.479 -30.176 -22.633 1.00 40.29 112 ALA A O 1
ATOM 561 N N . ALA A 1 121 ? -60.543 -29.340 -23.007 1.00 45.18 113 ALA A N 1
ATOM 562 C CA . ALA A 1 121 ? -61.251 -30.602 -22.880 1.00 47.93 113 ALA A CA 1
ATOM 563 C C . ALA A 1 121 ? -62.212 -30.733 -24.052 1.00 51.64 113 ALA A C 1
ATOM 564 O O . ALA A 1 121 ? -62.740 -29.734 -24.555 1.00 49.85 113 ALA A O 1
ATOM 566 N N . VAL A 1 122 ? -62.407 -31.966 -24.515 1.00 53.72 114 VAL A N 1
ATOM 567 C CA . VAL A 1 122 ? -63.345 -32.193 -25.609 1.00 57.62 114 VAL A CA 1
ATOM 568 C C . VAL A 1 122 ? -64.744 -31.890 -25.083 1.00 56.57 114 VAL A C 1
ATOM 569 O O . VAL A 1 122 ? -65.270 -32.618 -24.238 1.00 49.91 114 VAL A O 1
ATOM 573 N N . GLU A 1 123 ? -65.328 -30.789 -25.554 1.00 63.29 115 GLU A N 1
ATOM 574 C CA . GLU A 1 123 ? -66.637 -30.343 -25.093 1.00 68.92 115 GLU A CA 1
ATOM 575 C C . GLU A 1 123 ? -67.153 -29.297 -26.066 1.00 68.59 115 GLU A C 1
ATOM 576 O O . GLU A 1 123 ? -66.426 -28.357 -26.408 1.00 66.58 115 GLU A O 1
ATOM 578 N N . GLY A 1 124 ? -68.391 -29.467 -26.514 1.00 63.52 116 GLY A N 1
ATOM 579 C CA . GLY A 1 124 ? -69.017 -28.444 -27.333 1.00 60.80 116 GLY A CA 1
ATOM 580 C C . GLY A 1 124 ? -68.298 -28.265 -28.655 1.00 58.28 116 GLY A C 1
ATOM 581 O O . GLY A 1 124 ? -68.237 -29.178 -29.489 1.00 52.79 116 GLY A O 1
ATOM 582 N N . ASP A 1 125 ? -67.734 -27.079 -28.864 1.00 62.74 117 ASP A N 1
ATOM 583 C CA . ASP A 1 125 ? -67.073 -26.767 -30.122 1.00 65.72 117 ASP A CA 1
ATOM 584 C C . ASP A 1 125 ? -65.577 -27.044 -30.100 1.00 59.30 117 ASP A C 1
ATOM 585 O O . ASP A 1 125 ? -64.884 -26.657 -31.046 1.00 55.49 117 ASP A O 1
ATOM 590 N N . VAL A 1 126 ? -65.077 -27.708 -29.064 1.00 59.56 118 VAL A N 1
ATOM 591 C CA . VAL A 1 126 ? -63.684 -28.157 -29.000 1.00 51.99 118 VAL A CA 1
ATOM 592 C C . VAL A 1 126 ? -63.665 -29.651 -29.320 1.00 50.68 118 VAL A C 1
ATOM 593 O O . VAL A 1 126 ? -64.137 -30.454 -28.499 1.00 53.25 118 VAL A O 1
ATOM 597 N N . PRO A 1 127 ? -63.147 -30.064 -30.478 1.00 45.02 119 PRO A N 1
ATOM 598 C CA . PRO A 1 127 ? -63.109 -31.486 -30.827 1.00 46.52 119 PRO A CA 1
ATOM 599 C C . PRO A 1 127 ? -61.813 -32.150 -30.381 1.00 48.74 119 PRO A C 1
ATOM 600 O O . PRO A 1 127 ? -60.809 -31.490 -30.102 1.00 40.75 119 PRO A O 1
ATOM 604 N N . LYS A 1 128 ? -61.851 -33.491 -30.353 1.00 48.03 120 LYS A N 1
ATOM 605 C CA . LYS A 1 128 ? -60.661 -34.267 -30.011 1.00 45.28 120 LYS A CA 1
ATOM 606 C C . LYS A 1 128 ? -59.476 -33.909 -30.897 1.00 45.19 120 LYS A C 1
ATOM 607 O O . LYS A 1 128 ? -58.326 -33.973 -30.448 1.00 42.19 120 LYS A O 1
ATOM 609 N N . GLU A 1 129 ? -59.734 -33.522 -32.152 1.00 45.14 121 GLU A N 1
ATOM 610 C CA . GLU A 1 129 ? -58.654 -33.116 -33.051 1.00 40.37 121 GLU A CA 1
ATOM 611 C C . GLU A 1 129 ? -57.853 -31.946 -32.492 1.00 36.79 121 GLU A C 1
ATOM 612 O O . GLU A 1 129 ? -56.647 -31.833 -32.756 1.00 36.57 121 GLU A O 1
ATOM 618 N N . MET A 1 130 ? -58.497 -31.065 -31.722 1.00 37.00 122 MET A N 1
ATOM 619 C CA . MET A 1 130 ? -57.793 -29.905 -31.190 1.00 37.94 122 MET A CA 1
ATOM 620 C C . MET A 1 130 ? -56.946 -30.273 -29.971 1.00 36.54 122 MET A C 1
ATOM 621 O O . MET A 1 130 ? -55.850 -29.733 -29.792 1.00 35.07 122 MET A O 1
ATOM 626 N N . ILE A 1 131 ? -57.433 -31.193 -29.133 1.00 36.45 123 ILE A N 1
ATOM 627 C CA . ILE A 1 131 ? -56.627 -31.711 -28.030 1.00 35.11 123 ILE A CA 1
ATOM 628 C C . ILE A 1 131 ? -55.390 -32.420 -28.570 1.00 42.31 123 ILE A C 1
ATOM 629 O O . ILE A 1 131 ? -54.281 -32.262 -28.034 1.00 31.88 123 ILE A O 1
ATOM 634 N N . ASP A 1 132 ? -55.559 -33.199 -29.649 1.00 39.39 124 ASP A N 1
ATOM 635 C CA . ASP A 1 132 ? -54.411 -33.816 -30.315 1.00 39.43 124 ASP A CA 1
ATOM 636 C C . ASP A 1 132 ? -53.456 -32.766 -30.855 1.00 36.20 124 ASP A C 1
ATOM 637 O O . ASP A 1 132 ? -52.231 -32.912 -30.742 1.00 33.27 124 ASP A O 1
ATOM 642 N N . PHE A 1 133 ? -53.996 -31.716 -31.483 1.00 33.82 125 PHE A N 1
ATOM 643 C CA . PHE A 1 133 ? -53.148 -30.658 -32.017 1.00 33.34 125 PHE A CA 1
ATOM 644 C C . PHE A 1 133 ? -52.325 -30.013 -30.914 1.00 28.25 125 PHE A C 1
ATOM 645 O O . PHE A 1 133 ? -51.110 -29.829 -31.057 1.00 28.13 125 PHE A O 1
ATOM 653 N N . MET A 1 134 ? -52.977 -29.647 -29.806 1.00 29.70 126 MET A N 1
ATOM 654 C CA . MET A 1 134 ? -52.267 -29.003 -28.707 1.00 29.90 126 MET A CA 1
ATOM 655 C C . MET A 1 134 ? -51.155 -29.893 -28.172 1.00 28.94 126 MET A C 1
ATOM 656 O O . MET A 1 134 ? -50.046 -29.418 -27.890 1.00 26.91 126 MET A O 1
ATOM 661 N N . GLY A 1 135 ? -51.426 -31.191 -28.032 1.00 32.40 127 GLY A N 1
ATOM 662 C CA . GLY A 1 135 ? -50.426 -32.094 -27.492 1.00 31.63 127 GLY A CA 1
ATOM 663 C C . GLY A 1 135 ? -49.163 -32.193 -28.324 1.00 33.50 127 GLY A C 1
ATOM 664 O O . GLY A 1 135 ? -48.104 -32.526 -27.784 1.00 36.26 127 GLY A O 1
ATOM 665 N N . GLN A 1 136 ? -49.239 -31.904 -29.625 1.00 31.03 128 GLN A N 1
ATOM 666 C CA . GLN A 1 136 ? -48.090 -32.087 -30.505 1.00 31.63 128 GLN A CA 1
ATOM 667 C C . GLN A 1 136 ? -47.398 -30.788 -30.920 1.00 30.16 128 GLN A C 1
ATOM 668 O O . GLN A 1 136 ? -46.442 -30.845 -31.703 1.00 28.55 128 GLN A O 1
ATOM 674 N N . ILE A 1 137 ? -47.849 -29.622 -30.441 1.00 27.93 129 ILE A N 1
ATOM 675 C CA . ILE A 1 137 ? -47.145 -28.381 -30.751 1.00 27.02 129 ILE A CA 1
ATOM 676 C C . ILE A 1 137 ? -45.735 -28.463 -30.181 1.00 25.08 129 ILE A C 1
ATOM 677 O O . ILE A 1 137 ? -45.529 -28.930 -29.055 1.00 28.14 129 ILE A O 1
ATOM 682 N N . ALA A 1 138 ? -44.752 -28.036 -30.967 1.00 22.58 130 ALA A N 1
ATOM 683 C CA . ALA A 1 138 ? -43.371 -28.039 -30.487 1.00 26.78 130 ALA A CA 1
ATOM 684 C C . ALA A 1 138 ? -43.187 -26.966 -29.422 1.00 23.34 130 ALA A C 1
ATOM 685 O O . ALA A 1 138 ? -43.667 -25.837 -29.572 1.00 22.45 130 ALA A O 1
ATOM 687 N N . THR A 1 139 ? -42.491 -27.314 -28.332 1.00 21.92 131 THR A N 1
ATOM 688 C CA . THR A 1 139 ? -42.220 -26.293 -27.329 1.00 20.43 131 THR A CA 1
ATOM 689 C C . THR A 1 139 ? -41.388 -25.180 -27.954 1.00 24.27 131 THR A C 1
ATOM 690 O O . THR A 1 139 ? -40.619 -25.401 -28.899 1.00 22.17 131 THR A O 1
ATOM 694 N N . GLU A 1 140 ? -41.589 -23.970 -27.435 1.00 19.24 132 GLU A N 1
ATOM 695 C CA . GLU A 1 140 ? -41.060 -22.685 -27.886 1.00 23.47 132 GLU A CA 1
ATOM 696 C C . GLU A 1 140 ? -41.801 -22.146 -29.122 1.00 19.55 132 GLU A C 1
ATOM 697 O O . GLU A 1 140 ? -41.522 -21.020 -29.536 1.00 23.31 132 GLU A O 1
ATOM 703 N N . SER A 1 141 ? -42.741 -22.890 -29.708 1.00 17.96 133 SER A N 1
ATOM 704 C CA . SER A 1 141 ? -43.613 -22.287 -30.704 1.00 17.36 133 SER A CA 1
ATOM 705 C C . SER A 1 141 ? -44.340 -21.110 -30.068 1.00 21.43 133 SER A C 1
ATOM 706 O O . SER A 1 141 ? -44.550 -21.070 -28.855 1.00 22.44 133 SER A O 1
ATOM 709 N N . ILE A 1 142 ? -44.718 -20.138 -30.890 1.00 18.06 134 ILE A N 1
ATOM 710 C CA A ILE A 1 142 ? -45.533 -19.003 -30.465 0.25 17.84 134 ILE A CA 1
ATOM 711 C CA B ILE A 1 142 ? -45.537 -19.028 -30.432 0.75 15.90 134 ILE A CA 1
ATOM 712 C C . ILE A 1 142 ? -46.952 -19.249 -30.951 1.00 17.62 134 ILE A C 1
ATOM 713 O O . ILE A 1 142 ? -47.153 -19.545 -32.133 1.00 20.39 134 ILE A O 1
ATOM 722 N N . VAL A 1 143 ? -47.933 -19.146 -30.050 1.00 19.82 135 VAL A N 1
ATOM 723 C CA . VAL A 1 143 ? -49.320 -19.454 -30.386 1.00 18.65 135 VAL A CA 1
ATOM 724 C C . VAL A 1 143 ? -50.200 -18.247 -30.099 1.00 19.04 135 VAL A C 1
ATOM 725 O O . VAL A 1 143 ? -49.908 -17.448 -29.209 1.00 21.32 135 VAL A O 1
ATOM 729 N N . ASP A 1 144 ? -51.280 -18.109 -30.878 1.00 20.10 136 ASP A N 1
ATOM 730 C CA . ASP A 1 144 ? -52.393 -17.230 -30.553 1.00 20.25 136 ASP A CA 1
ATOM 731 C C . ASP A 1 144 ? -53.482 -18.114 -29.973 1.00 22.93 136 ASP A C 1
ATOM 732 O O . ASP A 1 144 ? -53.951 -19.032 -30.649 1.00 23.93 136 ASP A O 1
ATOM 737 N N . VAL A 1 145 ? -53.879 -17.858 -28.736 1.00 22.34 137 VAL A N 1
ATOM 738 C CA A VAL A 1 145 ? -54.898 -18.653 -28.059 0.50 21.25 137 VAL A CA 1
ATOM 739 C CA B VAL A 1 145 ? -54.908 -18.655 -28.079 0.50 21.28 137 VAL A CA 1
ATOM 740 C C . VAL A 1 145 ? -56.076 -17.747 -27.733 1.00 25.11 137 VAL A C 1
ATOM 741 O O . VAL A 1 145 ? -55.881 -16.623 -27.254 1.00 26.18 137 VAL A O 1
ATOM 748 N N . GLU A 1 146 ? -57.286 -18.215 -28.033 1.00 25.27 138 GLU A N 1
ATOM 749 C CA A GLU A 1 146 ? -58.505 -17.629 -27.496 0.46 26.79 138 GLU A CA 1
ATOM 750 C CA B GLU A 1 146 ? -58.515 -17.640 -27.508 0.54 26.96 138 GLU A CA 1
ATOM 751 C C . GLU A 1 146 ? -58.936 -18.497 -26.321 1.00 27.03 138 GLU A C 1
ATOM 752 O O . GLU A 1 146 ? -59.144 -19.702 -26.479 1.00 27.90 138 GLU A O 1
ATOM 763 N N . ALA A 1 147 ? -59.036 -17.893 -25.136 1.00 26.64 139 ALA A N 1
ATOM 764 C CA . ALA A 1 147 ? -59.255 -18.707 -23.945 1.00 30.12 139 ALA A CA 1
ATOM 765 C C . ALA A 1 147 ? -59.958 -17.906 -22.866 1.00 31.40 139 ALA A C 1
ATOM 766 O O . ALA A 1 147 ? -59.745 -16.698 -22.740 1.00 31.25 139 ALA A O 1
ATOM 768 N N . THR A 1 148 ? -60.750 -18.611 -22.054 1.00 30.07 140 THR A N 1
ATOM 769 C CA . THR A 1 148 ? -61.427 -18.010 -20.915 1.00 30.09 140 THR A CA 1
ATOM 770 C C . THR A 1 148 ? -60.521 -18.011 -19.686 1.00 37.10 140 THR A C 1
ATOM 771 O O . THR A 1 148 ? -59.896 -19.030 -19.358 1.00 33.98 140 THR A O 1
ATOM 775 N N . VAL A 1 149 ? -60.449 -16.862 -19.018 1.00 33.47 141 VAL A N 1
ATOM 776 C CA . VAL A 1 149 ? -59.672 -16.723 -17.788 1.00 34.54 141 VAL A CA 1
ATOM 777 C C . VAL A 1 149 ? -60.542 -17.184 -16.628 1.00 34.81 141 VAL A C 1
ATOM 778 O O . VAL A 1 149 ? -61.545 -16.546 -16.297 1.00 43.29 141 VAL A O 1
ATOM 782 N N . CYS A 1 150 ? -60.157 -18.297 -16.008 1.00 37.94 142 CYS A N 1
ATOM 783 C CA . CYS A 1 150 ? -60.903 -18.917 -14.925 1.00 38.17 142 CYS A CA 1
ATOM 784 C C . CYS A 1 150 ? -60.089 -18.881 -13.639 1.00 40.02 142 CYS A C 1
ATOM 785 O O . CYS A 1 150 ? -58.871 -19.056 -13.664 1.00 40.77 142 CYS A O 1
ATOM 788 N N . LYS A 1 151 ? -60.758 -18.649 -12.516 1.00 42.58 143 LYS A N 1
ATOM 789 C CA . LYS A 1 151 ? -60.083 -18.805 -11.238 1.00 51.26 143 LYS A CA 1
ATOM 790 C C . LYS A 1 151 ? -60.022 -20.285 -10.883 1.00 55.30 143 LYS A C 1
ATOM 791 O O . LYS A 1 151 ? -60.801 -21.102 -11.382 1.00 60.52 143 LYS A O 1
ATOM 793 N N . VAL A 1 152 ? -59.069 -20.633 -10.028 1.00 58.23 144 VAL A N 1
ATOM 794 C CA . VAL A 1 152 ? -58.907 -22.006 -9.569 1.00 62.75 144 VAL A CA 1
ATOM 795 C C . VAL A 1 152 ? -58.785 -21.996 -8.054 1.00 63.09 144 VAL A C 1
ATOM 796 O O . VAL A 1 152 ? -58.350 -21.006 -7.457 1.00 63.61 144 VAL A O 1
ATOM 800 N N . GLU A 1 153 ? -59.177 -23.109 -7.432 1.00 68.18 145 GLU A N 1
ATOM 801 C CA . GLU A 1 153 ? -59.105 -23.227 -5.978 1.00 71.99 145 GLU A CA 1
ATOM 802 C C . GLU A 1 153 ? -57.688 -23.562 -5.526 1.00 80.48 145 GLU A C 1
ATOM 803 O O . GLU A 1 153 ? -57.045 -22.776 -4.822 1.00 84.85 145 GLU A O 1
ATOM 805 N N . GLN A 1 154 ? -57.190 -24.735 -5.921 1.00 81.53 146 GLN A N 1
ATOM 806 C CA . GLN A 1 154 ? -55.818 -25.132 -5.635 1.00 79.06 146 GLN A CA 1
ATOM 807 C C . GLN A 1 154 ? -54.889 -24.445 -6.629 1.00 71.94 146 GLN A C 1
ATOM 808 O O . GLN A 1 154 ? -54.926 -24.746 -7.832 1.00 60.39 146 GLN A O 1
ATOM 810 N N . PRO A 1 155 ? -54.059 -23.509 -6.170 1.00 73.75 147 PRO A N 1
ATOM 811 C CA . PRO A 1 155 ? -53.210 -22.755 -7.100 1.00 71.87 147 PRO A CA 1
ATOM 812 C C . PRO A 1 155 ? -52.231 -23.651 -7.847 1.00 66.31 147 PRO A C 1
ATOM 813 O O . PRO A 1 155 ? -51.789 -24.686 -7.344 1.00 59.93 147 PRO A O 1
ATOM 817 N N . ILE A 1 156 ? -51.915 -23.242 -9.076 1.00 61.11 148 ILE A N 1
ATOM 818 C CA . ILE A 1 156 ? -50.972 -23.961 -9.938 1.00 56.08 148 ILE A CA 1
ATOM 819 C C . ILE A 1 156 ? -49.601 -23.349 -9.661 1.00 54.59 148 ILE A C 1
ATOM 820 O O . ILE A 1 156 ? -49.205 -22.350 -10.267 1.00 48.50 148 ILE A O 1
ATOM 825 N N . THR A 1 157 ? -48.864 -23.960 -8.724 1.00 54.54 149 THR A N 1
ATOM 826 C CA . THR A 1 157 ? -47.631 -23.353 -8.224 1.00 57.30 149 THR A CA 1
ATOM 827 C C . THR A 1 157 ? -46.504 -23.344 -9.251 1.00 52.52 149 THR A C 1
ATOM 828 O O . THR A 1 157 ? -45.530 -22.607 -9.067 1.00 60.08 149 THR A O 1
ATOM 832 N N . SER A 1 158 ? -46.608 -24.131 -10.320 1.00 47.74 150 SER A N 1
ATOM 833 C CA . SER A 1 158 ? -45.573 -24.165 -11.348 1.00 48.88 150 SER A CA 1
ATOM 834 C C . SER A 1 158 ? -45.615 -22.965 -12.295 1.00 44.74 150 SER A C 1
ATOM 835 O O . SER A 1 158 ? -44.804 -22.907 -13.228 1.00 48.05 150 SER A O 1
ATOM 838 N N . THR A 1 159 ? -46.527 -22.013 -12.095 1.00 37.44 151 THR A N 1
ATOM 839 C CA . THR A 1 159 ? -46.649 -20.842 -12.961 1.00 30.50 151 THR A CA 1
ATOM 840 C C . THR A 1 159 ? -46.707 -19.578 -12.112 1.00 31.24 151 THR A C 1
ATOM 841 O O . THR A 1 159 ? -47.018 -19.622 -10.920 1.00 33.69 151 THR A O 1
ATOM 845 N N . SER A 1 160 ? -46.418 -18.436 -12.740 1.00 32.84 152 SER A N 1
ATOM 846 C CA . SER A 1 160 ? -46.473 -17.176 -12.005 1.00 37.82 152 SER A CA 1
ATOM 847 C C . SER A 1 160 ? -47.906 -16.682 -11.810 1.00 46.39 152 SER A C 1
ATOM 848 O O . SER A 1 160 ? -48.183 -15.982 -10.829 1.00 54.72 152 SER A O 1
ATOM 851 N N . HIS A 1 161 ? -48.824 -17.027 -12.719 1.00 41.90 153 HIS A N 1
ATOM 852 C CA . HIS A 1 161 ? -50.247 -16.724 -12.545 1.00 39.03 153 HIS A CA 1
ATOM 853 C C . HIS A 1 161 ? -50.940 -17.920 -11.894 1.00 35.43 153 HIS A C 1
ATOM 854 O O . HIS A 1 161 ? -51.772 -18.601 -12.492 1.00 35.12 153 HIS A O 1
ATOM 861 N N . SER A 1 162 ? -50.574 -18.169 -10.632 1.00 37.42 154 SER A N 1
ATOM 862 C CA . SER A 1 162 ? -51.011 -19.382 -9.949 1.00 43.47 154 SER A CA 1
ATOM 863 C C . SER A 1 162 ? -52.499 -19.375 -9.613 1.00 49.69 154 SER A C 1
ATOM 864 O O . SER A 1 162 ? -53.079 -20.443 -9.391 1.00 52.20 154 SER A O 1
ATOM 867 N N . ASP A 1 163 ? -53.124 -18.202 -9.574 1.00 46.05 155 ASP A N 1
ATOM 868 C CA . ASP A 1 163 ? -54.515 -18.084 -9.165 1.00 58.31 155 ASP A CA 1
ATOM 869 C C . ASP A 1 163 ? -55.501 -18.417 -10.279 1.00 58.19 155 ASP A C 1
ATOM 870 O O . ASP A 1 163 ? -56.689 -18.611 -9.996 1.00 56.84 155 ASP A O 1
ATOM 875 N N . ILE A 1 164 ? -55.049 -18.471 -11.535 1.00 54.10 156 ILE A N 1
ATOM 876 C CA . ILE A 1 164 ? -55.942 -18.592 -12.677 1.00 48.09 156 ILE A CA 1
ATOM 877 C C . ILE A 1 164 ? -55.444 -19.676 -13.624 1.00 42.49 156 ILE A C 1
ATOM 878 O O . ILE A 1 164 ? -54.294 -20.115 -13.576 1.00 37.05 156 ILE A O 1
ATOM 883 N N . GLU A 1 165 ? -56.338 -20.068 -14.524 1.00 32.84 157 GLU A N 1
ATOM 884 C CA . GLU A 1 165 ? -56.068 -21.072 -15.535 1.00 35.55 157 GLU A CA 1
ATOM 885 C C . GLU A 1 165 ? -56.852 -20.696 -16.784 1.00 40.48 157 GLU A C 1
ATOM 886 O O . GLU A 1 165 ? -57.962 -20.168 -16.690 1.00 40.40 157 GLU A O 1
ATOM 892 N N . LEU A 1 166 ? -56.275 -20.972 -17.951 1.00 31.22 158 LEU A N 1
ATOM 893 C CA . LEU A 1 166 ? -56.900 -20.647 -19.229 1.00 31.49 158 LEU A CA 1
ATOM 894 C C . LEU A 1 166 ? -57.637 -21.860 -19.788 1.00 34.10 158 LEU A C 1
ATOM 895 O O . LEU A 1 166 ? -57.050 -22.937 -19.932 1.00 30.52 158 LEU A O 1
ATOM 900 N N . LYS A 1 167 ? -58.921 -21.685 -20.109 1.00 32.69 159 LYS A N 1
ATOM 901 C CA . LYS A 1 167 ? -59.706 -22.716 -20.789 1.00 31.70 159 LYS A CA 1
ATOM 902 C C . LYS A 1 167 ? -59.728 -22.401 -22.286 1.00 32.13 159 LYS A C 1
ATOM 903 O O . LYS A 1 167 ? -60.438 -21.491 -22.731 1.00 31.34 159 LYS A O 1
ATOM 905 N N . VAL A 1 168 ? -58.970 -23.176 -23.062 1.00 28.63 160 VAL A N 1
ATOM 906 C CA . VAL A 1 168 ? -58.676 -22.839 -24.456 1.00 28.94 160 VAL A CA 1
ATOM 907 C C . VAL A 1 168 ? -59.863 -23.169 -25.351 1.00 32.48 160 VAL A C 1
ATOM 908 O O . VAL A 1 168 ? -60.342 -24.310 -25.375 1.00 31.57 160 VAL A O 1
ATOM 912 N N . LYS A 1 169 ? -60.302 -22.182 -26.132 1.00 29.03 161 LYS A N 1
ATOM 913 C CA . LYS A 1 169 ? -61.359 -22.356 -27.131 1.00 29.37 161 LYS A CA 1
ATOM 914 C C . LYS A 1 169 ? -60.831 -22.422 -28.562 1.00 29.93 161 LYS A C 1
ATOM 915 O O . LYS A 1 169 ? -61.439 -23.073 -29.413 1.00 29.47 161 LYS A O 1
ATOM 921 N N . LYS A 1 170 ? -59.724 -21.743 -28.844 1.00 26.79 162 LYS A N 1
ATOM 922 C CA . LYS A 1 170 ? -59.079 -21.722 -30.147 1.00 28.69 162 LYS A CA 1
ATOM 923 C C . LYS A 1 170 ? -57.582 -21.609 -29.925 1.00 28.44 162 LYS A C 1
ATOM 924 O O . LYS A 1 170 ? -57.136 -20.945 -28.984 1.00 28.56 162 LYS A O 1
ATOM 930 N N . ILE A 1 171 ? -56.807 -22.249 -30.796 1.00 25.76 163 ILE A N 1
ATOM 931 C CA . ILE A 1 171 ? -55.358 -22.119 -30.700 1.00 24.00 163 ILE A CA 1
ATOM 932 C C . ILE A 1 171 ? -54.730 -22.291 -32.080 1.00 22.67 163 ILE A C 1
ATOM 933 O O . ILE A 1 171 ? -54.933 -23.311 -32.745 1.00 25.02 163 ILE A O 1
ATOM 938 N N . HIS A 1 172 ? -53.964 -21.302 -32.523 1.00 21.80 164 HIS A N 1
ATOM 939 C CA . HIS A 1 172 ? -53.210 -21.418 -33.767 1.00 24.80 164 HIS A CA 1
ATOM 940 C C . HIS A 1 172 ? -51.757 -21.050 -33.522 1.00 25.45 164 HIS A C 1
ATOM 941 O O . HIS A 1 172 ? -51.461 -20.159 -32.716 1.00 27.57 164 HIS A O 1
ATOM 948 N N . THR A 1 173 ? -50.843 -21.738 -34.213 1.00 24.54 165 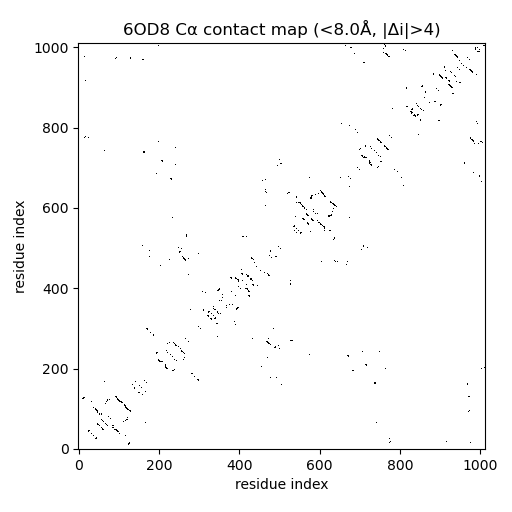THR A N 1
ATOM 949 C CA . THR A 1 173 ? -49.443 -21.354 -34.148 1.00 24.21 165 THR A CA 1
ATOM 950 C C . THR A 1 173 ? -49.214 -20.103 -34.985 1.00 22.25 165 THR A C 1
ATOM 951 O O . THR A 1 173 ? -49.699 -19.989 -36.112 1.00 24.75 165 THR A O 1
ATOM 955 N N . VAL A 1 174 ? -48.484 -19.167 -34.405 1.00 20.12 166 VAL A N 1
ATOM 956 C CA . VAL A 1 174 ? -48.004 -17.990 -35.118 1.00 23.61 166 VAL A CA 1
ATOM 957 C C . VAL A 1 174 ? -46.701 -18.314 -35.843 1.00 27.78 166 VAL A C 1
ATOM 958 O O . VAL A 1 174 ? -46.588 -18.124 -37.056 1.00 26.18 166 VAL A O 1
ATOM 962 N N . THR A 1 175 ? -45.696 -18.819 -35.110 1.00 19.50 167 THR A N 1
ATOM 963 C CA . THR A 1 175 ? -44.537 -19.462 -35.709 1.00 20.31 167 THR A CA 1
ATOM 964 C C . THR A 1 175 ? -44.251 -20.763 -34.969 1.00 19.92 167 THR A C 1
ATOM 965 O O . THR A 1 175 ? -44.491 -20.872 -33.765 1.00 23.27 167 THR A O 1
ATOM 969 N N . GLU A 1 176 ? -43.738 -21.745 -35.697 1.00 22.85 168 GLU A N 1
ATOM 970 C CA . GLU A 1 176 ? -43.415 -23.044 -35.122 1.00 25.92 168 GLU A CA 1
ATOM 971 C C . GLU A 1 176 ? -41.924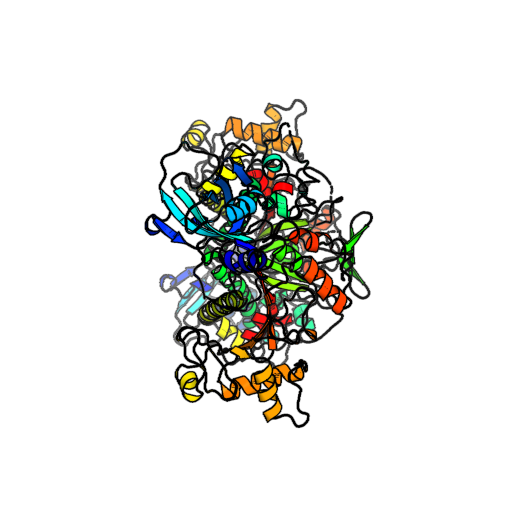 -23.139 -34.853 1.00 30.54 168 GLU A C 1
ATOM 972 O O . GLU A 1 176 ? -41.104 -22.751 -35.693 1.00 29.20 168 GLU A O 1
ATOM 978 N N . SER A 1 177 ? -41.583 -23.638 -33.675 1.00 26.69 169 SER A N 1
ATOM 979 C CA . SER A 1 177 ? -40.201 -23.908 -33.338 1.00 22.89 169 SER A CA 1
ATOM 980 C C . SER A 1 177 ? -39.802 -25.262 -33.900 1.00 20.19 169 SER A C 1
ATOM 981 O O . SER A 1 177 ? -40.629 -26.164 -34.045 1.00 21.20 169 SER A O 1
ATOM 984 N N . LEU A 1 178 ? -38.520 -25.403 -34.218 1.00 29.02 170 LEU A N 1
ATOM 985 C CA . LEU A 1 178 ? -37.958 -26.732 -34.361 1.00 29.47 170 LEU A CA 1
ATOM 986 C C . LEU A 1 178 ? -38.286 -27.574 -33.128 1.00 27.93 170 LEU A C 1
ATOM 987 O O . LEU A 1 178 ? -38.373 -27.067 -31.999 1.00 28.56 170 LEU A O 1
ATOM 992 N N . ARG A 1 179 ? -38.484 -28.877 -33.350 1.00 25.24 171 ARG A N 1
ATOM 993 C CA . ARG A 1 179 ? -38.642 -29.811 -32.244 1.00 24.56 171 ARG A CA 1
ATOM 994 C C . ARG A 1 179 ? -37.310 -30.187 -31.614 1.00 34.08 171 ARG A C 1
ATOM 995 O O . ARG A 1 179 ? -37.303 -30.792 -30.537 1.00 34.01 171 ARG A O 1
ATOM 1003 N N . THR A 1 180 ? -36.196 -29.840 -32.263 1.00 32.54 172 THR A N 1
ATOM 1004 C CA . THR A 1 180 ? -34.852 -30.060 -31.739 1.00 31.15 172 THR A CA 1
ATOM 1005 C C . THR A 1 180 ? -34.307 -28.728 -31.222 1.00 29.71 172 THR A C 1
ATOM 1006 O O . THR A 1 180 ? -34.032 -27.815 -32.008 1.00 36.19 172 THR A O 1
ATOM 1010 N N . LEU A 1 181 ? -34.196 -28.609 -29.910 1.00 25.60 173 LEU A N 1
ATOM 1011 C CA . LEU A 1 181 ? -33.689 -27.404 -29.261 1.00 26.86 173 LEU A CA 1
ATOM 1012 C C . LEU A 1 181 ? -32.202 -27.557 -28.974 1.00 29.37 173 LEU A C 1
ATOM 1013 O O . LEU A 1 181 ? -31.725 -28.673 -28.758 1.00 31.35 173 LEU A O 1
ATOM 1018 N N . PRO A 1 182 ? -31.428 -26.465 -28.974 1.00 25.10 174 PRO A N 1
ATOM 1019 C CA . PRO A 1 182 ? -30.009 -26.590 -28.591 1.00 25.52 174 PRO A CA 1
ATOM 1020 C C . PRO A 1 182 ? -29.831 -27.041 -27.153 1.00 24.22 174 PRO A C 1
ATOM 1021 O O . PRO A 1 182 ? -28.803 -27.634 -26.818 1.00 25.47 174 PRO A O 1
ATOM 1025 N N . PHE A 1 183 ? -30.803 -26.739 -26.297 1.00 29.31 175 PHE A N 1
ATOM 1026 C CA . PHE A 1 183 ? -30.883 -27.139 -24.901 1.00 30.72 175 PHE A CA 1
ATOM 1027 C C . PHE A 1 183 ? -32.270 -26.727 -24.445 1.00 26.74 175 PHE A C 1
ATOM 1028 O O . PHE A 1 183 ? -32.908 -25.890 -25.084 1.00 29.65 175 PHE A O 1
ATOM 1036 N N . THR A 1 184 ? -32.729 -27.309 -23.336 1.00 24.87 176 THR A N 1
ATOM 1037 C CA . THR A 1 184 ? -34.048 -26.951 -22.822 1.00 23.16 176 THR A CA 1
ATOM 1038 C C . THR A 1 184 ? -33.958 -25.767 -21.864 1.00 24.38 176 THR A C 1
ATOM 1039 O O . THR A 1 184 ? -32.917 -25.508 -21.242 1.00 26.45 176 THR A O 1
ATOM 1043 N N . LEU A 1 185 ? -35.082 -25.055 -21.734 1.00 21.65 177 LEU A N 1
ATOM 1044 C CA . LEU A 1 185 ? -35.154 -23.962 -20.768 1.00 30.37 177 LEU A CA 1
ATOM 1045 C C . LEU A 1 185 ? -34.967 -24.487 -19.357 1.00 27.91 177 LEU A C 1
ATOM 1046 O O . LEU A 1 185 ? -34.277 -23.873 -18.528 1.00 25.10 177 LEU A O 1
ATOM 1051 N N . GLU A 1 186 ? -35.561 -25.648 -19.081 1.00 25.32 178 GLU A N 1
ATOM 1052 C CA . GLU A 1 186 ? -35.396 -26.307 -17.792 1.00 28.93 178 GLU A CA 1
ATOM 1053 C C . GLU A 1 186 ? -33.928 -26.491 -17.445 1.00 30.73 178 GLU A C 1
ATOM 1054 O O . GLU A 1 186 ? -33.490 -26.140 -16.347 1.00 33.07 178 GLU A O 1
ATOM 1060 N N . ASP A 1 187 ? -33.154 -27.061 -18.367 1.00 29.72 179 ASP A N 1
ATOM 1061 C CA . ASP A 1 187 ? -31.749 -27.318 -18.084 1.00 26.95 179 ASP A CA 1
ATOM 1062 C C . ASP A 1 187 ? -30.968 -26.012 -17.965 1.00 26.51 179 ASP A C 1
ATOM 1063 O O . ASP A 1 187 ? -30.112 -25.871 -17.081 1.00 31.25 179 ASP A O 1
ATOM 1068 N N . ALA A 1 188 ? -31.262 -25.046 -18.838 1.00 26.62 180 ALA A N 1
ATOM 1069 C CA . ALA A 1 188 ? -30.561 -23.766 -18.814 1.00 30.02 180 ALA A CA 1
ATOM 1070 C C . ALA A 1 188 ? -30.884 -22.952 -17.567 1.00 30.89 180 ALA A C 1
ATOM 1071 O O . ALA A 1 188 ? -30.114 -22.047 -17.225 1.00 30.29 180 ALA A O 1
ATOM 1073 N N . SER A 1 189 ? -31.981 -23.280 -16.868 1.00 24.62 181 SER A N 1
ATOM 1074 C CA . SER A 1 189 ? -32.423 -22.569 -15.674 1.00 26.91 181 SER A CA 1
ATOM 1075 C C . SER A 1 189 ? -31.977 -23.227 -14.378 1.00 28.61 181 SER A C 1
ATOM 1076 O O . SER A 1 189 ? -32.174 -22.644 -13.304 1.00 32.52 181 SER A O 1
ATOM 1079 N N . ARG A 1 190 ? -31.396 -24.418 -14.452 1.00 27.09 182 ARG A N 1
ATOM 1080 C CA . ARG A 1 190 ? -31.091 -25.189 -13.256 1.00 29.47 182 ARG A CA 1
ATOM 1081 C C . ARG A 1 190 ? -29.904 -24.582 -12.506 1.00 35.91 182 ARG A C 1
ATOM 1082 O O . ARG A 1 190 ? -28.915 -24.164 -13.116 1.00 35.42 182 ARG A O 1
ATOM 1090 N N . LYS A 1 191 ? -30.023 -24.512 -11.174 1.00 37.68 183 LYS A N 1
ATOM 1091 C CA . LYS A 1 191 ? -28.915 -24.067 -10.327 1.00 38.04 183 LYS A CA 1
ATOM 1092 C C . LYS A 1 191 ? -27.740 -25.026 -10.452 1.00 38.18 183 LYS A C 1
ATOM 1093 O O . LYS A 1 191 ? -27.925 -26.244 -10.532 1.00 38.45 183 LYS A O 1
ATOM 1099 N N . GLU A 1 192 ? -26.521 -24.473 -10.454 1.00 43.13 184 GLU A N 1
ATOM 1100 C CA . GLU A 1 192 ? -25.331 -25.317 -10.550 1.00 50.63 184 GLU A CA 1
ATOM 1101 C C . GLU A 1 192 ? -25.270 -26.331 -9.416 1.00 49.62 184 GLU A C 1
ATOM 1102 O O . GLU A 1 192 ? -24.745 -27.435 -9.600 1.00 49.02 184 GLU A O 1
ATOM 1104 N N . SER A 1 193 ? -25.815 -25.986 -8.246 1.00 51.58 185 SER A N 1
ATOM 1105 C CA . SER A 1 193 ? -25.784 -26.893 -7.105 1.00 57.36 185 SER A CA 1
ATOM 1106 C C . SER A 1 193 ? -26.848 -27.977 -7.198 1.00 63.65 185 SER A C 1
ATOM 1107 O O . SER A 1 193 ? -26.632 -29.089 -6.707 1.00 73.34 185 SER A O 1
ATOM 1110 N N . ALA A 1 194 ? -27.995 -27.676 -7.799 1.00 57.00 186 ALA A N 1
ATOM 1111 C CA . ALA A 1 194 ? -29.069 -28.651 -7.890 1.00 53.41 186 ALA A CA 1
ATOM 1112 C C . ALA A 1 194 ? -28.646 -29.836 -8.754 1.00 60.23 186 ALA A C 1
ATOM 1113 O O . ALA A 1 194 ? -27.768 -29.733 -9.614 1.00 64.32 186 ALA A O 1
ATOM 1115 N N . GLU A 1 195 ? -29.283 -30.978 -8.506 1.00 60.75 187 GLU A N 1
ATOM 1116 C CA . GLU A 1 195 ? -29.003 -32.184 -9.269 1.00 61.45 187 GLU A CA 1
ATOM 1117 C C . GLU A 1 195 ? -29.749 -32.149 -10.598 1.00 62.87 187 GLU A C 1
ATOM 1118 O O . GLU A 1 195 ? -30.919 -31.759 -10.664 1.00 69.43 187 GLU A O 1
ATOM 1120 N N . GLY A 1 196 ? -29.060 -32.551 -11.658 1.00 54.74 188 GLY A N 1
ATOM 1121 C CA . GLY A 1 196 ? -29.631 -32.577 -12.990 1.00 49.56 188 GLY A CA 1
ATOM 1122 C C . GLY A 1 196 ? -28.704 -31.945 -14.008 1.00 45.83 188 GLY A C 1
ATOM 1123 O O . GLY A 1 196 ? -27.674 -31.359 -13.684 1.00 49.47 188 GLY A O 1
ATOM 1124 N N . ALA A 1 197 ? -29.104 -32.081 -15.268 1.00 41.54 189 ALA A N 1
ATOM 1125 C CA . ALA A 1 197 ? -28.286 -31.595 -16.369 1.00 41.22 189 ALA A CA 1
ATOM 1126 C C . ALA A 1 197 ? -28.209 -30.074 -16.338 1.00 45.05 189 ALA A C 1
ATOM 1127 O O . ALA A 1 197 ? -29.227 -29.396 -16.166 1.00 39.97 189 ALA A O 1
ATOM 1129 N N . LYS A 1 198 ? -26.998 -29.543 -16.483 1.00 42.20 190 LYS A N 1
ATOM 1130 C CA . LYS A 1 198 ? -26.774 -28.116 -16.647 1.00 40.71 190 LYS A CA 1
ATOM 1131 C C . LYS A 1 198 ? -26.218 -27.836 -18.037 1.00 39.57 190 LYS A C 1
ATOM 1132 O O . LYS A 1 198 ? -25.671 -28.719 -18.699 1.00 46.62 190 LYS A O 1
ATOM 1138 N N . VAL A 1 199 ? -26.370 -26.591 -18.474 1.00 32.41 191 VAL A N 1
ATOM 1139 C CA . VAL A 1 199 ? -25.876 -26.144 -19.770 1.00 30.16 191 VAL A CA 1
ATOM 1140 C C . VAL A 1 199 ? -24.581 -25.382 -19.550 1.00 30.90 191 VAL A C 1
ATOM 1141 O O . VAL A 1 199 ? -24.533 -24.460 -18.726 1.00 31.51 191 VAL A O 1
ATOM 1145 N N . ASN A 1 200 ? -23.537 -25.742 -20.292 1.00 28.25 192 ASN A N 1
ATOM 1146 C CA . ASN A 1 200 ? -22.296 -25.019 -20.070 1.00 26.62 192 ASN A CA 1
ATOM 1147 C C . ASN A 1 200 ? -22.314 -23.698 -20.830 1.00 30.08 192 ASN A C 1
ATOM 1148 O O . ASN A 1 200 ? -23.134 -23.461 -21.728 1.00 24.83 192 ASN A O 1
ATOM 1153 N N . LEU A 1 201 ? -21.392 -22.825 -20.445 1.00 26.19 193 LEU A N 1
ATOM 1154 C CA . LEU A 1 201 ? -21.488 -21.432 -20.850 1.00 26.71 193 LEU A CA 1
ATOM 1155 C C . LEU A 1 201 ? -21.331 -21.267 -22.358 1.00 23.35 193 LEU A C 1
ATOM 1156 O O . LEU A 1 201 ? -22.047 -20.469 -22.973 1.00 24.67 193 LEU A O 1
ATOM 1161 N N . ASP A 1 202 ? -20.418 -22.017 -22.986 1.00 22.78 194 ASP A N 1
ATOM 1162 C CA . ASP A 1 202 ? -20.250 -21.845 -24.430 1.00 27.16 194 ASP A CA 1
ATOM 1163 C C . ASP A 1 202 ? -21.506 -22.258 -25.197 1.00 24.52 194 ASP A C 1
ATOM 1164 O O . ASP A 1 202 ? -21.900 -21.583 -26.155 1.00 24.65 194 ASP A O 1
ATOM 1169 N N . THR A 1 203 ? -22.153 -23.354 -24.794 1.00 23.62 195 THR A N 1
ATOM 1170 C CA . THR A 1 203 ? -23.397 -23.751 -25.450 1.00 26.36 195 THR A CA 1
ATOM 1171 C C . THR A 1 203 ? -24.476 -22.693 -25.250 1.00 24.31 195 THR A C 1
ATOM 1172 O O . THR A 1 203 ? -25.236 -22.374 -26.173 1.00 24.61 195 THR A O 1
ATOM 1176 N N . ARG A 1 204 ? -24.525 -22.122 -24.050 1.00 22.50 196 ARG A N 1
ATOM 1177 C CA . ARG A 1 204 ? -25.423 -21.013 -23.742 1.00 23.88 196 ARG A CA 1
ATOM 1178 C C . ARG A 1 204 ? -25.222 -19.844 -24.699 1.00 27.49 196 ARG A C 1
ATOM 1179 O O . ARG A 1 204 ? -26.183 -19.298 -25.252 1.00 25.65 196 ARG A O 1
ATOM 1187 N N . LEU A 1 205 ? -23.970 -19.423 -24.884 1.00 22.05 197 LEU A N 1
ATOM 1188 C CA . LEU A 1 205 ? -23.723 -18.224 -25.677 1.00 18.11 197 LEU A CA 1
ATOM 1189 C C . LEU A 1 205 ? -23.871 -18.507 -27.161 1.00 24.12 197 LEU A C 1
ATOM 1190 O O . LEU A 1 205 ? -24.206 -17.598 -27.927 1.00 25.30 197 LEU A O 1
ATOM 1195 N N . ASN A 1 206 ? -23.658 -19.758 -27.574 1.00 20.46 198 ASN A N 1
ATOM 1196 C CA . ASN A 1 206 ? -23.780 -20.114 -28.982 1.00 25.46 198 ASN A CA 1
ATOM 1197 C C . ASN A 1 206 ? -25.215 -20.024 -29.487 1.00 29.18 198 ASN A C 1
ATOM 1198 O O . ASN A 1 206 ? -25.408 -19.884 -30.694 1.00 24.60 198 ASN A O 1
ATOM 1203 N N . SER A 1 207 ? -26.208 -20.146 -28.595 1.00 31.71 199 SER A N 1
ATOM 1204 C CA . SER A 1 207 ? -27.633 -19.927 -28.907 1.00 29.91 199 SER A CA 1
ATOM 1205 C C . SER A 1 207 ? -28.230 -18.977 -27.866 1.00 25.40 199 SER A C 1
ATOM 1206 O O . SER A 1 207 ? -29.160 -19.311 -27.127 1.00 22.04 199 SER A O 1
ATOM 1209 N N . ARG A 1 208 ? -27.682 -17.761 -27.832 1.00 18.44 200 ARG A N 1
ATOM 1210 C CA . ARG A 1 208 ? -28.031 -16.802 -26.796 1.00 18.60 200 ARG A CA 1
ATOM 1211 C C . ARG A 1 208 ? -29.512 -16.452 -26.816 1.00 23.00 200 ARG A C 1
ATOM 1212 O O . ARG A 1 208 ? -30.083 -16.147 -25.761 1.00 18.23 200 ARG A O 1
ATOM 1220 N N . TRP A 1 209 ? -30.150 -16.502 -27.995 1.00 19.27 201 TRP A N 1
ATOM 1221 C CA . TRP A 1 209 ? -31.578 -16.195 -28.084 1.00 22.07 201 TRP A CA 1
ATOM 1222 C C . TRP A 1 209 ? -32.411 -17.185 -27.289 1.00 19.47 201 TRP A C 1
ATOM 1223 O O . TRP A 1 209 ? -33.482 -16.828 -26.779 1.00 21.68 201 TRP A O 1
ATOM 1234 N N . MET A 1 210 ? -31.953 -18.431 -27.175 1.00 16.51 202 MET A N 1
ATOM 1235 C CA . MET A 1 210 ? -32.642 -19.376 -26.303 1.00 17.81 202 MET A CA 1
ATOM 1236 C C . MET A 1 210 ? -32.366 -19.061 -24.833 1.00 21.98 202 MET A C 1
ATOM 1237 O O . MET A 1 210 ? -33.285 -19.035 -23.997 1.00 21.38 202 MET A O 1
ATOM 1242 N N . ASP A 1 211 ? -31.092 -18.854 -24.500 1.00 18.18 203 ASP A N 1
ATOM 1243 C CA . ASP A 1 211 ? -30.701 -18.580 -23.114 1.00 19.81 203 ASP A CA 1
ATOM 1244 C C . ASP A 1 211 ? -31.428 -17.370 -22.547 1.00 18.35 203 ASP A C 1
ATOM 1245 O O . ASP A 1 211 ? -31.814 -17.362 -21.369 1.00 19.27 203 ASP A O 1
ATOM 1250 N N . LEU A 1 212 ? -31.600 -16.318 -23.356 1.00 17.43 204 LEU A N 1
ATOM 1251 C CA . LEU A 1 212 ? -32.187 -15.099 -22.826 1.00 17.98 204 LEU A CA 1
ATOM 1252 C C . LEU A 1 212 ? -33.616 -15.316 -22.347 1.00 22.28 204 LEU A C 1
ATOM 1253 O O . LEU A 1 212 ? -34.135 -14.482 -21.605 1.00 17.17 204 LEU A O 1
ATOM 1258 N N . ARG A 1 213 ? -34.275 -16.394 -22.784 1.00 18.60 205 ARG A N 1
ATOM 1259 C CA . ARG A 1 213 ? -35.651 -16.659 -22.388 1.00 18.36 205 ARG A CA 1
ATOM 1260 C C . ARG A 1 213 ? -35.771 -17.140 -20.944 1.00 26.24 205 ARG A C 1
ATOM 1261 O O . ARG A 1 213 ? -36.886 -17.168 -20.419 1.00 21.89 205 ARG A O 1
ATOM 1269 N N . THR A 1 214 ? -34.671 -17.542 -20.305 1.00 18.71 206 THR A N 1
ATOM 1270 C CA . THR A 1 214 ? -34.728 -17.991 -18.923 1.00 21.55 206 THR A CA 1
ATOM 1271 C C . THR A 1 214 ? -34.984 -16.809 -17.993 1.00 20.45 206 THR A C 1
ATOM 1272 O O . THR A 1 214 ? -34.722 -15.654 -18.331 1.00 21.63 206 THR A O 1
ATOM 1276 N N . LEU A 1 215 ? -35.539 -17.114 -16.814 1.00 19.20 207 LEU A N 1
ATOM 1277 C CA . LEU A 1 215 ? -35.865 -16.056 -15.857 1.00 18.11 207 LEU A CA 1
ATOM 1278 C C . LEU A 1 215 ? -34.636 -15.250 -15.492 1.00 20.57 207 LEU A C 1
ATOM 1279 O O . LEU A 1 215 ? -34.653 -14.015 -15.544 1.00 18.66 207 LEU A O 1
ATOM 1284 N N . ALA A 1 216 ? -33.560 -15.934 -15.092 1.00 20.63 208 ALA A N 1
ATOM 1285 C CA . ALA A 1 216 ? -32.392 -15.223 -14.577 1.00 19.18 208 ALA A CA 1
ATOM 1286 C C . ALA A 1 216 ? -31.712 -14.410 -15.666 1.00 17.81 208 ALA A C 1
ATOM 1287 O O . ALA A 1 216 ? -31.353 -13.246 -15.454 1.00 18.05 208 ALA A O 1
ATOM 1289 N N . SER A 1 217 ? -31.512 -15.006 -16.843 1.00 18.76 209 SER A N 1
ATOM 1290 C CA . SER A 1 217 ? -30.825 -14.280 -17.912 1.00 18.37 209 SER A CA 1
ATOM 1291 C C . SER A 1 217 ? -31.636 -13.056 -18.347 1.00 17.23 209 SER A C 1
ATOM 1292 O O . SER A 1 217 ? -31.102 -11.948 -18.463 1.00 20.33 209 SER A O 1
ATOM 1295 N N . GLY A 1 218 ? -32.943 -13.226 -18.551 1.00 16.58 210 GLY A N 1
ATOM 1296 C CA . GLY A 1 218 ? -33.780 -12.077 -18.841 1.00 15.75 210 GLY A CA 1
ATOM 1297 C C . GLY A 1 218 ? -33.709 -11.003 -17.771 1.00 18.98 210 GLY A C 1
ATOM 1298 O O . GLY A 1 218 ? -33.643 -9.811 -18.086 1.00 20.18 210 GLY A O 1
ATOM 1299 N N . ALA A 1 219 ? -33.695 -11.408 -16.493 1.00 17.91 211 ALA A N 1
ATOM 1300 C CA . ALA A 1 219 ? -33.645 -10.427 -15.405 1.00 15.72 211 ALA A CA 1
ATOM 1301 C C . ALA A 1 219 ? -32.314 -9.705 -15.380 1.00 17.74 211 ALA A C 1
ATOM 1302 O O . ALA A 1 219 ? -32.261 -8.500 -15.100 1.00 15.34 211 ALA A O 1
ATOM 1304 N N . ILE A 1 220 ? -31.223 -10.426 -15.631 1.00 15.70 212 ILE A N 1
ATOM 1305 C CA . ILE A 1 220 ? -29.910 -9.770 -15.657 1.00 16.13 212 ILE A CA 1
ATOM 1306 C C . ILE A 1 220 ? -29.899 -8.613 -16.646 1.00 15.53 212 ILE A C 1
ATOM 1307 O O . ILE A 1 220 ? -29.388 -7.523 -16.350 1.00 17.22 212 ILE A O 1
ATOM 1312 N N . PHE A 1 221 ? -30.481 -8.811 -17.828 1.00 15.26 213 PHE A N 1
ATOM 1313 C CA . PHE A 1 221 ? -30.352 -7.754 -18.822 1.00 18.95 213 PHE A CA 1
ATOM 1314 C C . PHE A 1 221 ? -31.385 -6.652 -18.646 1.00 17.73 213 PHE A C 1
ATOM 1315 O O . PHE A 1 221 ? -31.121 -5.519 -19.051 1.00 15.93 213 PHE A O 1
ATOM 1323 N N . ARG A 1 222 ? -32.520 -6.935 -18.009 1.00 17.53 214 ARG A N 1
ATOM 1324 C CA . ARG A 1 222 ? -33.377 -5.844 -17.555 1.00 15.88 214 ARG A CA 1
ATOM 1325 C C . ARG A 1 222 ? -32.651 -4.980 -16.522 1.00 13.48 214 ARG A C 1
ATOM 1326 O O . ARG A 1 222 ? -32.746 -3.747 -16.554 1.00 16.04 214 ARG A O 1
ATOM 1334 N N . LEU A 1 223 ? -31.939 -5.613 -15.584 1.00 12.45 215 LEU A N 1
ATOM 1335 C CA . LEU A 1 223 ? -31.177 -4.832 -14.604 1.00 12.35 215 LEU A CA 1
ATOM 1336 C C . LEU A 1 223 ? -30.033 -4.070 -15.260 1.00 11.93 215 LEU A C 1
ATOM 1337 O O . LEU A 1 223 ? -29.758 -2.928 -14.891 1.00 13.21 215 LEU A O 1
ATOM 1342 N N . GLN A 1 224 ? -29.386 -4.657 -16.268 1.00 12.46 216 GLN A N 1
ATOM 1343 C CA . GLN A 1 224 ? -28.359 -3.916 -16.990 1.00 13.55 216 GLN A CA 1
ATOM 1344 C C . GLN A 1 224 ? -28.928 -2.636 -17.598 1.00 18.01 216 GLN A C 1
ATOM 1345 O O . GLN A 1 224 ? -28.306 -1.564 -17.524 1.00 13.89 216 GLN A O 1
ATOM 1351 N N . SER A 1 225 ? -30.113 -2.730 -18.199 1.00 16.02 217 SER A N 1
ATOM 1352 C CA . SER A 1 225 ? -30.774 -1.541 -18.716 1.00 14.50 217 SER A CA 1
ATOM 1353 C C . SER A 1 225 ? -31.028 -0.522 -17.610 1.00 10.73 217 SER A C 1
ATOM 1354 O O . SER A 1 225 ? -30.862 0.694 -17.821 1.00 11.57 217 SER A O 1
ATOM 1357 N N . ARG A 1 226 ? -31.468 -0.985 -16.430 1.00 13.51 218 ARG A N 1
ATOM 1358 C CA . ARG A 1 226 ? -31.735 -0.044 -15.339 1.00 11.96 218 ARG A CA 1
ATOM 1359 C C . ARG A 1 226 ? -30.457 0.639 -14.859 1.00 12.62 218 ARG A C 1
ATOM 1360 O O . ARG A 1 226 ? -30.488 1.823 -14.504 1.00 14.65 218 ARG A O 1
ATOM 1368 N N . VAL A 1 227 ? -29.323 -0.076 -14.842 1.00 12.43 219 VAL A N 1
ATOM 1369 C CA . VAL A 1 227 ? -28.060 0.582 -14.455 1.00 14.31 219 VAL A CA 1
ATOM 1370 C C . VAL A 1 227 ? -27.760 1.758 -15.386 1.00 18.05 219 VAL A C 1
ATOM 1371 O O . VAL A 1 227 ? -27.427 2.865 -14.930 1.00 16.07 219 VAL A O 1
ATOM 1375 N N . CYS A 1 228 ? -27.832 1.530 -16.710 1.00 14.83 220 CYS A N 1
ATOM 1376 C CA . CYS A 1 228 ? -27.653 2.633 -17.664 1.00 13.10 220 CYS A CA 1
ATOM 1377 C C . CYS A 1 228 ? -28.637 3.765 -17.396 1.00 17.20 220 CYS A C 1
ATOM 1378 O O . CYS A 1 228 ? -28.268 4.944 -17.377 1.00 13.09 220 CYS A O 1
ATOM 1381 N N . GLN A 1 229 ? -29.914 3.418 -17.226 1.00 12.84 221 GLN A N 1
ATOM 1382 C CA . GLN A 1 229 ? -30.944 4.425 -16.986 1.00 13.13 221 GLN A CA 1
ATOM 1383 C C . GLN A 1 229 ? -30.630 5.302 -15.774 1.00 19.22 221 GLN A C 1
ATOM 1384 O O . GLN A 1 229 ? -30.729 6.538 -15.841 1.00 14.08 221 GLN A O 1
ATOM 1390 N N . TYR A 1 230 ? -30.293 4.677 -14.635 1.00 16.97 222 TYR A N 1
ATOM 1391 C CA . TYR A 1 230 ? -30.067 5.459 -13.419 1.00 15.37 222 TYR A CA 1
ATOM 1392 C C . TYR A 1 230 ? -28.730 6.187 -13.461 1.00 14.13 222 TYR A C 1
ATOM 1393 O O . TYR A 1 230 ? -28.618 7.305 -12.943 1.00 16.42 222 TYR A O 1
ATOM 1402 N N . PHE A 1 231 ? -27.717 5.594 -14.088 1.00 13.12 223 PHE A N 1
ATOM 1403 C CA . PHE A 1 231 ? -26.469 6.330 -14.349 1.00 13.02 223 PHE A CA 1
ATOM 1404 C C . PHE A 1 231 ? -26.747 7.650 -15.068 1.00 16.55 223 PHE A C 1
ATOM 1405 O O . PHE A 1 231 ? -26.335 8.729 -14.614 1.00 13.58 223 PHE A O 1
ATOM 1413 N N . ARG A 1 232 ? -27.449 7.587 -16.205 1.00 12.60 224 ARG A N 1
ATOM 1414 C CA A ARG A 1 232 ? -27.700 8.804 -16.975 0.48 12.83 224 ARG A CA 1
ATOM 1415 C CA B ARG A 1 232 ? -27.704 8.804 -16.976 0.52 12.90 224 ARG A CA 1
ATOM 1416 C C . ARG A 1 232 ? -28.623 9.764 -16.227 1.00 15.11 224 ARG A C 1
ATOM 1417 O O . ARG A 1 232 ? -28.414 10.986 -16.246 1.00 13.39 224 ARG A O 1
ATOM 1432 N N . GLN A 1 233 ? -29.650 9.247 -15.558 1.00 13.31 225 GLN A N 1
ATOM 1433 C CA . GLN A 1 233 ? -30.592 10.178 -14.933 1.00 15.38 225 GLN A CA 1
ATOM 1434 C C . GLN A 1 233 ? -29.947 10.955 -13.800 1.00 16.22 225 GLN A C 1
ATOM 1435 O O . GLN A 1 233 ? -30.211 12.150 -13.639 1.00 16.25 225 GLN A O 1
ATOM 1441 N N . PHE A 1 234 ? -29.133 10.294 -12.977 1.00 16.34 226 PHE A N 1
ATOM 1442 C CA . PHE A 1 234 ? -28.412 11.026 -11.937 1.00 15.40 226 PHE A CA 1
ATOM 1443 C C . PHE A 1 234 ? -27.621 12.180 -12.533 1.00 16.36 226 PHE A C 1
ATOM 1444 O O . PHE A 1 234 ? -27.647 13.304 -12.019 1.00 17.17 226 PHE A O 1
ATOM 1452 N N . LEU A 1 235 ? -26.884 11.909 -13.610 1.00 13.85 227 LEU A N 1
ATOM 1453 C CA . LEU A 1 235 ? -25.953 12.904 -14.136 1.00 10.89 227 LEU A CA 1
ATOM 1454 C C . LEU A 1 235 ? -26.680 14.010 -14.897 1.00 14.82 227 LEU A C 1
ATOM 1455 O O . LEU A 1 235 ? -26.307 15.186 -14.813 1.00 16.17 227 LEU A O 1
ATOM 1460 N N . ILE A 1 236 ? -27.713 13.651 -15.656 1.00 13.12 228 ILE A N 1
ATOM 1461 C CA . ILE A 1 236 ? -28.585 14.664 -16.257 1.00 16.84 228 ILE A CA 1
ATOM 1462 C C . ILE A 1 236 ? -29.152 15.592 -15.189 1.00 19.53 228 ILE A C 1
ATOM 1463 O O . ILE A 1 236 ? -29.199 16.811 -15.378 1.00 17.50 228 ILE A O 1
ATOM 1468 N N . ASP A 1 237 ? -29.623 15.025 -14.065 1.00 14.81 229 ASP A N 1
ATOM 1469 C CA . ASP A 1 237 ? -30.136 15.820 -12.949 1.00 18.90 229 ASP A CA 1
ATOM 1470 C C . ASP A 1 237 ? -29.098 16.804 -12.439 1.00 18.15 229 ASP A C 1
ATOM 1471 O O . ASP A 1 237 ? -29.455 17.871 -11.932 1.00 19.45 229 ASP A O 1
ATOM 1476 N N . LYS A 1 238 ? -27.814 16.430 -12.495 1.00 19.38 230 LYS A N 1
ATOM 1477 C CA . LYS A 1 238 ? -26.712 17.269 -12.050 1.00 24.75 230 LYS A CA 1
ATOM 1478 C C . LYS A 1 238 ? -26.090 18.073 -13.190 1.00 24.10 230 LYS A C 1
ATOM 1479 O O . LYS A 1 238 ? -24.954 18.544 -13.050 1.00 21.94 230 LYS A O 1
ATOM 1485 N N . ASP A 1 239 ? -26.801 18.212 -14.309 1.00 20.26 231 ASP A N 1
ATOM 1486 C CA . ASP A 1 239 ? -26.407 19.065 -15.439 1.00 20.60 231 ASP A CA 1
ATOM 1487 C C . ASP A 1 239 ? -25.114 18.583 -16.105 1.00 18.64 231 ASP A C 1
ATOM 1488 O O . ASP A 1 239 ? -24.280 19.386 -16.526 1.00 18.64 231 ASP A O 1
ATOM 1493 N N . PHE A 1 240 ? -24.942 17.262 -16.203 1.00 13.57 232 PHE A N 1
ATOM 1494 C CA . PHE A 1 240 ? -23.892 16.682 -17.043 1.00 15.31 232 PHE A CA 1
ATOM 1495 C C . PHE A 1 240 ? -24.431 16.537 -18.457 1.00 19.95 232 PHE A C 1
ATOM 1496 O O . PHE A 1 240 ? -25.571 16.109 -18.651 1.00 19.93 232 PHE A O 1
ATOM 1504 N N . CYS A 1 241 ? -23.608 16.891 -19.436 1.00 14.90 233 CYS A N 1
ATOM 1505 C CA A CYS A 1 241 ? -23.985 16.812 -20.836 0.61 15.13 233 CYS A CA 1
ATOM 1506 C CA B CYS A 1 241 ? -23.974 16.812 -20.846 0.39 16.02 233 CYS A CA 1
ATOM 1507 C C . CYS A 1 241 ? -23.492 15.494 -21.431 1.00 16.48 233 CYS A C 1
ATOM 1508 O O . CYS A 1 241 ? -22.368 15.063 -21.166 1.00 15.56 233 CYS A O 1
ATOM 1513 N N . GLU A 1 242 ? -24.332 14.860 -22.253 1.00 13.00 234 GLU A N 1
ATOM 1514 C CA . GLU A 1 242 ? -23.914 13.612 -22.884 1.00 10.05 234 GLU A CA 1
ATOM 1515 C C . GLU A 1 242 ? -23.054 13.912 -24.107 1.00 13.74 234 GLU A C 1
ATOM 1516 O O . GLU A 1 242 ? -23.386 14.787 -24.919 1.00 14.17 234 GLU A O 1
ATOM 1522 N N . ILE A 1 243 ? -21.948 13.175 -24.250 1.00 10.14 235 ILE A N 1
ATOM 1523 C CA . ILE A 1 243 ? -21.085 13.331 -25.415 1.00 11.03 235 ILE A CA 1
ATOM 1524 C C . ILE A 1 243 ? -20.959 11.989 -26.108 1.00 13.19 235 ILE A C 1
ATOM 1525 O O . ILE A 1 243 ? -21.181 10.931 -25.517 1.00 12.70 235 ILE A O 1
ATOM 1530 N N . HIS A 1 244 ? -20.552 12.054 -27.375 1.00 11.53 236 HIS A N 1
ATOM 1531 C CA . HIS A 1 244 ? -20.280 10.885 -28.201 1.00 10.97 236 HIS A CA 1
ATOM 1532 C C . HIS A 1 244 ? -18.956 11.148 -28.895 1.00 20.38 236 HIS A C 1
ATOM 1533 O O . HIS A 1 244 ? -18.870 12.032 -29.752 1.00 18.76 236 HIS A O 1
ATOM 1540 N N . SER A 1 245 ? -17.918 10.431 -28.480 1.00 17.63 237 SER A N 1
ATOM 1541 C CA . SER A 1 245 ? -16.581 10.583 -29.027 1.00 17.47 237 SER A CA 1
ATOM 1542 C C . SER A 1 245 ? -16.219 9.374 -29.880 1.00 16.97 237 SER A C 1
ATOM 1543 O O . SER A 1 245 ? -16.825 8.306 -29.752 1.00 13.51 237 SER A O 1
ATOM 1546 N N . PRO A 1 246 ? -15.266 9.514 -30.802 1.00 14.49 238 PRO A N 1
ATOM 1547 C CA . PRO A 1 246 ? -15.056 8.447 -31.788 1.00 15.43 238 PRO A CA 1
ATOM 1548 C C . PRO A 1 246 ? -14.375 7.233 -31.191 1.00 15.73 238 PRO A C 1
ATOM 1549 O O . PRO A 1 246 ? -13.508 7.325 -30.315 1.00 18.06 238 PRO A O 1
ATOM 1553 N N . LYS A 1 247 ? -14.759 6.080 -31.704 1.00 12.18 239 LYS A N 1
ATOM 1554 C CA . LYS A 1 247 ? -14.095 4.845 -31.335 1.00 12.30 239 LYS A CA 1
ATOM 1555 C C . LYS A 1 247 ? -12.971 4.495 -32.292 1.00 16.02 239 LYS A C 1
ATOM 1556 O O . LYS A 1 247 ? -12.060 3.750 -31.904 1.00 21.34 239 LYS A O 1
ATOM 1562 N N . ILE A 1 248 ? -12.970 5.067 -33.495 1.00 13.34 240 ILE A N 1
ATOM 1563 C CA . ILE A 1 248 ? -11.834 4.939 -34.413 1.00 18.07 240 ILE A CA 1
ATOM 1564 C C . ILE A 1 248 ? -10.834 6.054 -34.119 1.00 19.13 240 ILE A C 1
ATOM 1565 O O . ILE A 1 248 ? -11.199 7.230 -34.073 1.00 18.40 240 ILE A O 1
ATOM 1570 N N . ILE A 1 249 ? -9.572 5.688 -33.908 1.00 14.87 241 ILE A N 1
ATOM 1571 C CA . ILE A 1 249 ? -8.516 6.667 -33.651 1.00 17.34 241 ILE A CA 1
ATOM 1572 C C . ILE A 1 249 ? -7.332 6.412 -34.574 1.00 16.20 241 ILE A C 1
ATOM 1573 O O . ILE A 1 249 ? -7.205 5.353 -35.187 1.00 19.61 241 ILE A O 1
ATOM 1578 N N . ASN A 1 250 ? -6.479 7.425 -34.728 1.00 16.72 242 ASN A N 1
ATOM 1579 C CA . ASN A 1 250 ? -5.471 7.303 -35.766 1.00 17.71 242 ASN A CA 1
ATOM 1580 C C . ASN A 1 250 ? -4.227 6.567 -35.292 1.00 19.81 242 ASN A C 1
ATOM 1581 O O . ASN A 1 250 ? -3.391 6.208 -36.124 1.00 21.75 242 ASN A O 1
ATOM 1586 N N . ALA A 1 251 ? -4.084 6.347 -33.984 1.00 20.71 243 ALA A N 1
ATOM 1587 C CA . ALA A 1 251 ? -2.853 5.780 -33.450 1.00 28.23 243 ALA A CA 1
ATOM 1588 C C . ALA A 1 251 ? -3.137 5.210 -32.070 1.00 28.81 243 ALA A C 1
ATOM 1589 O O . ALA A 1 251 ? -3.929 5.805 -31.325 1.00 30.98 243 ALA A O 1
ATOM 1591 N N . PRO A 1 252 ? -2.527 4.072 -31.692 1.00 31.52 244 PRO A N 1
ATOM 1592 C CA . PRO A 1 252 ? -2.763 3.409 -30.391 1.00 34.94 244 PRO A CA 1
ATOM 1593 C C . PRO A 1 252 ? -2.651 4.330 -29.173 1.00 39.78 244 PRO A C 1
ATOM 1594 O O . PRO A 1 252 ? -1.675 5.084 -29.087 1.00 49.37 244 PRO A O 1
ATOM 1598 N N . VAL A 1 259 ? -5.010 -1.922 -28.873 1.00 63.24 251 VAL A N 1
ATOM 1599 C CA . VAL A 1 259 ? -4.286 -2.008 -30.136 1.00 62.67 251 VAL A CA 1
ATOM 1600 C C . VAL A 1 259 ? -4.994 -2.979 -31.101 1.00 51.84 251 VAL A C 1
ATOM 1601 O O . VAL A 1 259 ? -4.377 -3.864 -31.697 1.00 52.83 251 VAL A O 1
ATOM 1605 N N . PHE A 1 260 ? -6.312 -2.813 -31.235 1.00 39.85 252 PHE A N 1
ATOM 1606 C CA . PHE A 1 260 ? -7.045 -3.390 -32.358 1.00 31.35 252 PHE A CA 1
ATOM 1607 C C . PHE A 1 260 ? -6.784 -2.532 -33.587 1.00 25.83 252 PHE A C 1
ATOM 1608 O O . PHE A 1 260 ? -7.145 -1.356 -33.600 1.00 30.34 252 PHE A O 1
ATOM 1616 N N . LYS A 1 261 ? -6.151 -3.102 -34.602 1.00 24.50 253 LYS A N 1
ATOM 1617 C CA . LYS A 1 261 ? -5.793 -2.384 -35.815 1.00 24.50 253 LYS A CA 1
ATOM 1618 C C . LYS A 1 261 ? -6.787 -2.703 -36.926 1.00 22.94 253 LYS A C 1
ATOM 1619 O O . LYS A 1 261 ? -7.055 -3.875 -37.209 1.00 23.05 253 LYS A O 1
ATOM 1625 N N . LEU A 1 262 ? -7.289 -1.674 -37.592 1.00 21.29 254 LEU A N 1
ATOM 1626 C CA . LEU A 1 262 ? -8.266 -1.894 -38.648 1.00 25.90 254 LEU A CA 1
ATOM 1627 C C . LEU A 1 262 ? -7.792 -1.239 -39.933 1.00 24.14 254 LEU A C 1
ATOM 1628 O O . LEU A 1 262 ? -7.035 -0.264 -39.906 1.00 22.66 254 LEU A O 1
ATOM 1633 N N . GLU A 1 263 ? -8.198 -1.824 -41.064 1.00 21.21 255 GLU A N 1
ATOM 1634 C CA . GLU A 1 263 ? -7.943 -1.200 -42.354 1.00 21.77 255 GLU A CA 1
ATOM 1635 C C . GLU A 1 263 ? -8.902 -0.032 -42.528 1.00 20.77 255 GLU A C 1
ATOM 1636 O O . GLU A 1 263 ? -10.119 -0.198 -42.405 1.00 27.10 255 GLU A O 1
ATOM 1642 N N . TYR A 1 264 ? -8.359 1.151 -42.823 1.00 22.68 256 TYR A N 1
ATOM 1643 C CA . TYR A 1 264 ? -9.160 2.376 -42.883 1.00 21.69 256 TYR A CA 1
ATOM 1644 C C . TYR A 1 264 ? -8.852 3.020 -44.223 1.00 21.76 256 TYR A C 1
ATOM 1645 O O . TYR A 1 264 ? -7.980 3.882 -44.314 1.00 24.99 256 TYR A O 1
ATOM 1654 N N . PHE A 1 265 ? -9.570 2.590 -45.260 1.00 24.69 257 PHE A N 1
ATOM 1655 C CA . PHE A 1 265 ? -9.356 3.062 -46.632 1.00 25.93 257 PHE A CA 1
ATOM 1656 C C . PHE A 1 265 ? -7.897 2.787 -46.980 1.00 23.99 257 PHE A C 1
ATOM 1657 O O . PHE A 1 265 ? -7.484 1.617 -46.895 1.00 25.05 257 PHE A O 1
ATOM 1665 N N . ASN A 1 266 ? -7.109 3.780 -47.380 1.00 24.22 258 ASN A N 1
ATOM 1666 C CA A ASN A 1 266 ? -5.726 3.662 -47.807 0.51 31.31 258 ASN A CA 1
ATOM 1667 C CA B ASN A 1 266 ? -5.739 3.493 -47.792 0.49 30.46 258 ASN A CA 1
ATOM 1668 C C . ASN A 1 266 ? -4.748 3.645 -46.648 1.00 30.43 258 ASN A C 1
ATOM 1669 O O . ASN A 1 266 ? -3.555 3.826 -46.885 1.00 32.52 258 ASN A O 1
ATOM 1678 N N . ARG A 1 267 ? -5.218 3.528 -45.412 1.00 28.31 259 ARG A N 1
ATOM 1679 C CA . ARG A 1 267 ? -4.334 3.604 -44.263 1.00 26.22 259 ARG A CA 1
ATOM 1680 C C . ARG A 1 267 ? -4.870 2.661 -43.195 1.00 25.57 259 ARG A C 1
ATOM 1681 O O . ARG A 1 267 ? -5.838 1.924 -43.419 1.00 23.68 259 ARG A O 1
ATOM 1689 N N . PHE A 1 268 ? -4.236 2.678 -42.032 1.00 25.71 260 PHE A N 1
ATOM 1690 C CA . PHE A 1 268 ? -4.728 1.920 -40.893 1.00 26.17 260 PHE A CA 1
ATOM 1691 C C . PHE A 1 268 ? -5.210 2.851 -39.796 1.00 25.03 260 PHE A C 1
ATOM 1692 O O . PHE A 1 268 ? -4.793 4.007 -39.710 1.00 24.28 260 PHE A O 1
ATOM 1700 N N . ALA A 1 269 ? -6.119 2.333 -38.974 1.00 18.97 261 ALA A N 1
ATOM 1701 C CA . ALA A 1 269 ? -6.586 3.032 -37.800 1.00 22.90 261 ALA A CA 1
ATOM 1702 C C . ALA A 1 269 ? -6.718 2.011 -36.675 1.00 17.58 261 ALA A C 1
ATOM 1703 O O . ALA A 1 269 ? -6.369 0.837 -36.834 1.00 20.17 261 ALA A O 1
ATOM 1705 N N . TYR A 1 270 ? -7.208 2.469 -35.535 1.00 16.79 262 TYR A N 1
ATOM 1706 C CA . TYR A 1 270 ? -7.206 1.683 -34.308 1.00 16.38 262 TYR A CA 1
ATOM 1707 C C . TYR A 1 270 ? -8.499 1.938 -33.556 1.00 18.60 262 TYR A C 1
ATOM 1708 O O . TYR A 1 270 ? -9.187 2.928 -33.799 1.00 18.74 262 TYR A O 1
ATOM 1717 N N . LEU A 1 271 ? -8.842 1.021 -32.654 1.00 15.06 263 LEU A N 1
ATOM 1718 C CA . LEU A 1 271 ? -10.009 1.198 -31.806 1.00 15.12 263 LEU A CA 1
ATOM 1719 C C . LEU A 1 271 ? -9.588 1.746 -30.451 1.00 20.81 263 LEU A C 1
ATOM 1720 O O . LEU A 1 271 ? -8.611 1.278 -29.846 1.00 18.82 263 LEU A O 1
ATOM 1725 N N . ALA A 1 272 ? -10.337 2.740 -29.986 1.00 16.94 264 ALA A N 1
ATOM 1726 C CA . ALA A 1 272 ? -10.050 3.398 -28.724 1.00 19.37 264 ALA A CA 1
ATOM 1727 C C . ALA A 1 272 ? -10.379 2.480 -27.555 1.00 19.09 264 ALA A C 1
ATOM 1728 O O . ALA A 1 272 ? -11.424 1.823 -27.523 1.00 17.87 264 ALA A O 1
ATOM 1730 N N . GLN A 1 273 ? -9.478 2.440 -26.583 1.00 16.51 265 GLN A N 1
ATOM 1731 C CA . GLN A 1 273 ? -9.717 1.604 -25.420 1.00 12.91 265 GLN A CA 1
ATOM 1732 C C . GLN A 1 273 ? -10.768 2.220 -24.530 1.00 15.76 265 GLN A C 1
ATOM 1733 O O . GLN A 1 273 ? -11.470 1.504 -23.805 1.00 21.64 265 GLN A O 1
ATOM 1735 N N . SER A 1 274 ? -10.892 3.540 -24.575 1.00 13.35 266 SER A N 1
ATOM 1736 C CA . SER A 1 274 ? -11.838 4.261 -23.742 1.00 14.11 266 SER A CA 1
ATOM 1737 C C . SER A 1 274 ? -11.909 5.682 -24.272 1.00 13.75 266 SER A C 1
ATOM 1738 O O . SER A 1 274 ? -11.027 6.093 -25.032 1.00 14.96 266 SER A O 1
ATOM 1741 N N . PRO A 1 275 ? -12.940 6.448 -23.887 1.00 13.15 267 PRO A N 1
ATOM 1742 C CA . PRO A 1 275 ? -13.017 7.837 -24.355 1.00 11.30 267 PRO A CA 1
ATOM 1743 C C . PRO A 1 275 ? -12.171 8.790 -23.513 1.00 15.64 267 PRO A C 1
ATOM 1744 O O . PRO A 1 275 ? -12.400 9.993 -23.562 1.00 15.40 267 PRO A O 1
ATOM 1748 N N . GLN A 1 276 ? -11.231 8.267 -22.713 1.00 15.60 268 GLN A N 1
ATOM 1749 C CA . GLN A 1 276 ? -10.463 9.084 -21.765 1.00 15.22 268 GLN A CA 1
ATOM 1750 C C . GLN A 1 276 ? -9.957 10.399 -22.349 1.00 14.02 268 GLN A C 1
ATOM 1751 O O . GLN A 1 276 ? -10.204 11.471 -21.803 1.00 18.52 268 GLN A O 1
ATOM 1757 N N . LEU A 1 277 ? -9.208 10.335 -23.442 1.00 16.23 269 LEU A N 1
ATOM 1758 C CA . LEU A 1 277 ? -8.604 11.557 -23.963 1.00 15.62 269 LEU A CA 1
ATOM 1759 C C . LEU A 1 277 ? -9.667 12.551 -24.442 1.00 17.56 269 LEU A C 1
ATOM 1760 O O . LEU A 1 277 ? -9.571 13.749 -24.162 1.00 16.54 269 LEU A O 1
ATOM 1765 N N . TYR A 1 278 ? -10.694 12.069 -25.151 1.00 14.92 270 TYR A N 1
ATOM 1766 C CA . TYR A 1 278 ? -11.722 12.968 -25.683 1.00 13.54 270 TYR A CA 1
ATOM 1767 C C . TYR A 1 278 ? -12.546 13.611 -24.574 1.00 12.79 270 TYR A C 1
ATOM 1768 O O . TYR A 1 278 ? -12.900 14.791 -24.672 1.00 16.41 270 TYR A O 1
ATOM 1777 N N . LYS A 1 279 ? -12.905 12.852 -23.531 1.00 11.70 271 LYS A N 1
ATOM 1778 C CA . LYS A 1 279 ? -13.724 13.477 -22.499 1.00 11.48 271 LYS A CA 1
ATOM 1779 C C . LYS A 1 279 ? -12.967 14.592 -21.782 1.00 15.00 271 LYS A C 1
ATOM 1780 O O . LYS A 1 279 ? -13.572 15.599 -21.405 1.00 17.52 271 LYS A O 1
ATOM 1786 N N . GLN A 1 280 ? -11.636 14.490 -21.657 1.00 13.05 272 GLN A N 1
ATOM 1787 C CA . GLN A 1 280 ? -10.892 15.642 -21.159 1.00 14.41 272 GLN A CA 1
ATOM 1788 C C . GLN A 1 280 ? -10.873 16.790 -22.168 1.00 19.39 272 GLN A C 1
ATOM 1789 O O . GLN A 1 280 ? -10.971 17.965 -21.788 1.00 13.37 272 GLN A O 1
ATOM 1795 N N . MET A 1 281 ? -10.644 16.485 -23.446 1.00 13.11 273 MET A N 1
ATOM 1796 C CA . MET A 1 281 ? -10.551 17.547 -24.437 1.00 15.78 273 MET A CA 1
ATOM 1797 C C . MET A 1 281 ? -11.852 18.332 -24.540 1.00 14.32 273 MET A C 1
ATOM 1798 O O . MET A 1 281 ? -11.824 19.540 -24.775 1.00 14.77 273 MET A O 1
ATOM 1803 N N . VAL A 1 282 ? -12.999 17.683 -24.342 1.00 15.78 274 VAL A N 1
ATOM 1804 C CA A VAL A 1 282 ? -14.261 18.406 -24.483 0.75 16.04 274 VAL A CA 1
ATOM 1805 C CA B VAL A 1 282 ? -14.246 18.425 -24.498 0.25 16.09 274 VAL A CA 1
ATOM 1806 C C . VAL A 1 282 ? -14.421 19.435 -23.371 1.00 15.48 274 VAL A C 1
ATOM 1807 O O . VAL A 1 282 ? -14.988 20.507 -23.585 1.00 16.84 274 VAL A O 1
ATOM 1814 N N . LEU A 1 283 ? -13.899 19.148 -22.174 1.00 15.32 275 LEU A N 1
ATOM 1815 C CA . LEU A 1 283 ? -13.950 20.153 -21.116 1.00 17.34 275 LEU A CA 1
ATOM 1816 C C . LEU A 1 283 ? -13.146 21.396 -21.485 1.00 19.09 275 LEU A C 1
ATOM 1817 O O . LEU A 1 283 ? -13.469 22.510 -21.052 1.00 14.98 275 LEU A O 1
ATOM 1822 N N . GLN A 1 284 ? -12.111 21.238 -22.292 1.00 18.19 276 GLN A N 1
ATOM 1823 C CA . GLN A 1 284 ? -11.368 22.409 -22.740 1.00 18.51 276 GLN A CA 1
ATOM 1824 C C . GLN A 1 284 ? -12.106 23.193 -23.819 1.00 17.81 276 GLN A C 1
ATOM 1825 O O . GLN A 1 284 ? -11.634 24.267 -24.212 1.00 19.85 276 GLN A O 1
ATOM 1831 N N . GLY A 1 285 ? -13.240 22.689 -24.302 1.00 18.69 277 GLY A N 1
ATOM 1832 C CA . GLY A 1 285 ? -14.122 23.491 -25.131 1.00 20.08 277 GLY A CA 1
ATOM 1833 C C . GLY A 1 285 ? -15.233 24.133 -24.324 1.00 19.88 277 GLY A C 1
ATOM 1834 O O . GLY A 1 285 ? -16.255 24.556 -24.873 1.00 22.89 277 GLY A O 1
ATOM 1835 N N . ASP A 1 286 ? -15.048 24.155 -23.007 1.00 16.77 278 ASP A N 1
ATOM 1836 C CA . ASP A 1 286 ? -15.862 24.840 -21.994 1.00 15.61 278 ASP A CA 1
ATOM 1837 C C . ASP A 1 286 ? -17.155 24.108 -21.656 1.00 20.37 278 ASP A C 1
ATOM 1838 O O . ASP A 1 286 ? -18.029 24.689 -20.997 1.00 29.01 278 ASP A O 1
ATOM 1843 N N . VAL A 1 287 ? -17.304 22.848 -22.032 1.00 19.65 279 VAL A N 1
ATOM 1844 C CA . VAL A 1 287 ? -18.432 22.088 -21.494 1.00 16.86 279 VAL A CA 1
ATOM 1845 C C . VAL A 1 287 ? -18.063 21.759 -20.050 1.00 17.43 279 VAL A C 1
ATOM 1846 O O . VAL A 1 287 ? -17.026 21.130 -19.826 1.00 21.70 279 VAL A O 1
ATOM 1850 N N . PRO A 1 288 ? -18.853 22.157 -19.046 1.00 19.42 280 PRO A N 1
ATOM 1851 C CA . PRO A 1 288 ? -18.405 21.990 -17.648 1.00 17.35 280 PRO A CA 1
ATOM 1852 C C . PRO A 1 288 ? -18.367 20.556 -17.158 1.00 15.33 280 PRO A C 1
ATOM 1853 O O . PRO A 1 288 ? -17.549 20.235 -16.286 1.00 15.60 280 PRO A O 1
ATOM 1857 N N . ARG A 1 289 ? -19.258 19.689 -17.644 1.00 17.00 281 ARG A N 1
ATOM 1858 C CA A ARG A 1 289 ? -19.488 18.364 -17.061 0.56 16.45 281 ARG A CA 1
ATOM 1859 C CA B ARG A 1 289 ? -19.313 18.330 -17.137 0.44 16.24 281 ARG A CA 1
ATOM 1860 C C . ARG A 1 289 ? -20.008 17.446 -18.156 1.00 15.38 281 ARG A C 1
ATOM 1861 O O . ARG A 1 289 ? -21.004 17.827 -18.786 1.00 15.71 281 ARG A O 1
ATOM 1876 N N . VAL A 1 290 ? -19.416 16.258 -18.346 1.00 13.31 282 VAL A N 1
ATOM 1877 C CA . VAL A 1 290 ? -19.841 15.370 -19.426 1.00 12.82 282 VAL A CA 1
ATOM 1878 C C . VAL A 1 290 ? -19.943 13.933 -18.934 1.00 11.68 282 VAL A C 1
ATOM 1879 O O . VAL A 1 290 ? -19.271 13.517 -17.999 1.00 12.09 282 VAL A O 1
ATOM 1883 N N . PHE A 1 291 ? -20.752 13.152 -19.639 1.00 14.88 283 PHE A N 1
ATOM 1884 C CA . PHE A 1 291 ? -20.720 11.713 -19.485 1.00 14.22 283 PHE A CA 1
ATOM 1885 C C . PHE A 1 291 ? -20.851 11.072 -20.854 1.00 12.72 283 PHE A C 1
ATOM 1886 O O . PHE A 1 291 ? -21.328 11.685 -21.814 1.00 13.90 283 PHE A O 1
ATOM 1894 N N . GLU A 1 292 ? -20.418 9.819 -20.933 1.00 13.88 284 GLU A N 1
ATOM 1895 C CA . GLU A 1 292 ? -20.556 9.055 -22.158 1.00 16.04 284 GLU A CA 1
ATOM 1896 C C . GLU A 1 292 ? -20.889 7.613 -21.814 1.00 15.74 284 GLU A C 1
ATOM 1897 O O . GLU A 1 292 ? -20.368 7.054 -20.849 1.00 15.29 284 GLU A O 1
ATOM 1903 N N . VAL A 1 293 ? -21.745 7.001 -22.622 1.00 14.22 285 VAL A N 1
ATOM 1904 C CA . VAL A 1 293 ? -22.068 5.584 -22.491 1.00 13.64 285 VAL A CA 1
ATOM 1905 C C . VAL A 1 293 ? -21.791 4.968 -23.850 1.00 14.84 285 VAL A C 1
ATOM 1906 O O . VAL A 1 293 ? -22.428 5.346 -24.833 1.00 15.49 285 VAL A O 1
ATOM 1910 N N . GLY A 1 294 ? -20.809 4.077 -23.932 1.00 11.63 286 GLY A N 1
ATOM 1911 C CA . GLY A 1 294 ? -20.496 3.508 -25.217 1.00 10.81 286 GLY A CA 1
ATOM 1912 C C . GLY A 1 294 ? -19.482 2.395 -25.137 1.00 13.49 286 GLY A C 1
ATOM 1913 O O . GLY A 1 294 ? -18.938 2.093 -24.068 1.00 13.77 286 GLY A O 1
ATOM 1914 N N . PRO A 1 295 ? -19.197 1.779 -26.282 1.00 11.07 287 PRO A N 1
ATOM 1915 C CA . PRO A 1 295 ? -18.282 0.638 -26.296 1.00 11.99 287 PRO A CA 1
ATOM 1916 C C . PRO A 1 295 ? -16.857 1.045 -25.979 1.00 20.05 287 PRO A C 1
ATOM 1917 O O . PRO A 1 295 ? -16.399 2.137 -26.324 1.00 18.60 287 PRO A O 1
ATOM 1921 N N . VAL A 1 296 ? -16.154 0.116 -25.340 1.00 16.24 288 VAL A N 1
ATOM 1922 C CA . VAL A 1 296 ? -14.733 0.229 -25.050 1.00 16.94 288 VAL A CA 1
ATOM 1923 C C . VAL A 1 296 ? -14.113 -1.110 -25.427 1.00 21.96 288 VAL A C 1
ATOM 1924 O O . VAL A 1 296 ? -14.792 -2.134 -25.504 1.00 15.26 288 VAL A O 1
ATOM 1928 N N . PHE A 1 297 ? -12.817 -1.092 -25.711 1.00 20.81 289 PHE A N 1
ATOM 1929 C CA . PHE A 1 297 ? -12.151 -2.251 -26.294 1.00 24.57 289 PHE A CA 1
ATOM 1930 C C . PHE A 1 297 ? -10.846 -2.477 -25.547 1.00 37.28 289 PHE A C 1
ATOM 1931 O O . PHE A 1 297 ? -10.102 -1.523 -25.310 1.00 34.19 289 PHE A O 1
ATOM 1939 N N . ARG A 1 298 ? -10.608 -3.719 -25.119 1.00 33.11 290 ARG A N 1
ATOM 1940 C CA . ARG A 1 298 ? -9.363 -4.120 -24.471 1.00 31.91 290 ARG A CA 1
ATOM 1941 C C . ARG A 1 298 ? -8.688 -5.149 -25.358 1.00 34.46 290 ARG A C 1
ATOM 1942 O O . ARG A 1 298 ? -9.283 -6.179 -25.681 1.00 25.16 290 ARG A O 1
ATOM 1950 N N . SER A 1 299 ? -7.450 -4.875 -25.748 1.00 46.56 291 SER A N 1
ATOM 1951 C CA . SER A 1 299 ? -6.766 -5.728 -26.702 1.00 50.65 291 SER A CA 1
ATOM 1952 C C . SER A 1 299 ? -5.889 -6.782 -26.038 1.00 40.26 291 SER A C 1
ATOM 1953 O O . SER A 1 299 ? -5.098 -7.413 -26.728 1.00 31.04 291 SER A O 1
ATOM 1956 N N . GLU A 1 300 ? -6.017 -7.003 -24.733 1.00 42.66 292 GLU A N 1
ATOM 1957 C CA . GLU A 1 300 ? -5.206 -8.024 -24.084 1.00 47.93 292 GLU A CA 1
ATOM 1958 C C . GLU A 1 300 ? -5.797 -9.411 -24.316 1.00 37.52 292 GLU A C 1
ATOM 1959 O O . GLU A 1 300 ? -7.015 -9.609 -24.297 1.00 28.52 292 GLU A O 1
ATOM 1965 N N . ASN A 1 301 ? -4.920 -10.376 -24.560 1.00 28.02 293 ASN A N 1
ATOM 1966 C CA . ASN A 1 301 ? -5.360 -11.741 -24.832 1.00 28.04 293 ASN A CA 1
ATOM 1967 C C . ASN A 1 301 ? -5.515 -12.452 -23.488 1.00 36.92 293 ASN A C 1
ATOM 1968 O O . ASN A 1 301 ? -4.678 -13.241 -23.045 1.00 35.03 293 ASN A O 1
ATOM 1973 N N . SER A 1 302 ? -6.603 -12.101 -22.811 1.00 29.93 294 SER A N 1
ATOM 1974 C CA . SER A 1 302 ? -6.918 -12.632 -21.496 1.00 36.62 294 SER A CA 1
ATOM 1975 C C . SER A 1 302 ? -8.258 -13.330 -21.601 1.00 37.55 294 SER A C 1
ATOM 1976 O O . SER A 1 302 ? -9.258 -12.702 -21.953 1.00 36.78 294 SER A O 1
ATOM 1979 N N . ASN A 1 303 ? -8.273 -14.615 -21.313 1.00 35.52 295 ASN A N 1
ATOM 1980 C CA . ASN A 1 303 ? -9.493 -15.398 -21.329 1.00 40.47 295 ASN A CA 1
ATOM 1981 C C . ASN A 1 303 ? -9.710 -15.868 -19.896 1.00 38.91 295 ASN A C 1
ATOM 1982 O O . ASN A 1 303 ? -9.218 -16.920 -19.485 1.00 49.62 295 ASN A O 1
ATOM 1987 N N . THR A 1 304 ? -10.408 -15.048 -19.124 1.00 25.76 296 THR A N 1
ATOM 1988 C CA . THR A 1 304 ? -10.727 -15.340 -17.737 1.00 23.33 296 THR A CA 1
ATOM 1989 C C . THR A 1 304 ? -12.218 -15.147 -17.548 1.00 27.84 296 THR A C 1
ATOM 1990 O O . THR A 1 304 ? -12.917 -14.673 -18.443 1.00 24.23 296 THR A O 1
ATOM 1994 N N . HIS A 1 305 ? -12.683 -15.444 -16.341 1.00 21.65 297 HIS A N 1
ATOM 1995 C CA . HIS A 1 305 ? -14.089 -15.262 -16.014 1.00 28.06 297 HIS A CA 1
ATOM 1996 C C . HIS A 1 305 ? -14.471 -13.799 -15.880 1.00 26.27 297 HIS A C 1
ATOM 1997 O O . HIS A 1 305 ? -15.669 -13.489 -15.823 1.00 24.40 297 HIS A O 1
ATOM 2004 N N . ARG A 1 306 ? -13.490 -12.894 -15.835 1.00 19.17 298 ARG A N 1
ATOM 2005 C CA . ARG A 1 306 ? -13.757 -11.493 -15.555 1.00 19.65 298 ARG A CA 1
ATOM 2006 C C . ARG A 1 306 ? -13.508 -10.540 -16.724 1.00 21.20 298 ARG A C 1
ATOM 2007 O O . ARG A 1 306 ? -13.849 -9.370 -16.607 1.00 25.28 298 ARG A O 1
ATOM 2009 N N . HIS A 1 307 ? -12.897 -10.976 -17.824 1.00 22.92 299 HIS A N 1
ATOM 2010 C CA . HIS A 1 307 ? -12.449 -10.055 -18.865 1.00 23.15 299 HIS A CA 1
ATOM 2011 C C . HIS A 1 307 ? -13.198 -10.257 -20.178 1.00 22.24 299 HIS A C 1
ATOM 2012 O O . HIS A 1 307 ? -13.392 -11.388 -20.635 1.00 21.19 299 HIS A O 1
ATOM 2019 N N . LEU A 1 308 ? -13.570 -9.140 -20.797 1.00 21.79 300 LEU A N 1
ATOM 2020 C CA . LEU A 1 308 ? -14.168 -9.089 -22.120 1.00 19.07 300 LEU A CA 1
ATOM 2021 C C . LEU A 1 308 ? -13.265 -8.264 -23.021 1.00 18.68 300 LEU A C 1
ATOM 2022 O O . LEU A 1 308 ? -12.578 -7.346 -22.555 1.00 22.48 300 LEU A O 1
ATOM 2027 N N . THR A 1 309 ? -13.247 -8.596 -24.312 1.00 18.46 301 THR A N 1
ATOM 2028 C CA . THR A 1 309 ? -12.456 -7.789 -25.232 1.00 16.29 301 THR A CA 1
ATOM 2029 C C . THR A 1 309 ? -13.225 -6.569 -25.723 1.00 21.07 301 THR A C 1
ATOM 2030 O O . THR A 1 309 ? -12.615 -5.583 -26.150 1.00 22.86 301 THR A O 1
ATOM 2034 N N . GLU A 1 310 ? -14.547 -6.635 -25.701 1.00 17.80 302 GLU A N 1
ATOM 2035 C CA . GLU A 1 310 ? -15.378 -5.486 -25.978 1.00 12.48 302 GLU A CA 1
ATOM 2036 C C . GLU A 1 310 ? -16.373 -5.396 -24.847 1.00 16.30 302 GLU A C 1
ATOM 2037 O O . GLU A 1 310 ? -17.000 -6.405 -24.498 1.00 17.22 302 GLU A O 1
ATOM 2043 N N . PHE A 1 311 ? -16.532 -4.208 -24.276 1.00 12.25 303 PHE A N 1
ATOM 2044 C CA . PHE A 1 311 ? -17.619 -4.044 -23.312 1.00 12.73 303 PHE A CA 1
ATOM 2045 C C . PHE A 1 311 ? -18.124 -2.607 -23.391 1.00 18.72 303 PHE A C 1
ATOM 2046 O O . PHE A 1 311 ? -17.953 -1.926 -24.411 1.00 17.11 303 PHE A O 1
ATOM 2054 N N . VAL A 1 312 ? -18.808 -2.167 -22.348 1.00 13.04 304 VAL A N 1
ATOM 2055 C CA . VAL A 1 312 ? -19.491 -0.879 -22.351 1.00 15.85 304 VAL A CA 1
ATOM 2056 C C . VAL A 1 312 ? -18.969 -0.066 -21.183 1.00 15.85 304 VAL A C 1
ATOM 2057 O O . VAL A 1 312 ? -18.984 -0.536 -20.034 1.00 14.93 304 VAL A O 1
ATOM 2061 N N . GLY A 1 313 ? -18.501 1.145 -21.481 1.00 14.50 305 GLY A N 1
ATOM 2062 C CA . GLY A 1 313 ? -17.997 2.052 -20.467 1.00 16.16 305 GLY A CA 1
ATOM 2063 C C . GLY A 1 313 ? -19.005 3.140 -20.139 1.00 17.40 305 GLY A C 1
ATOM 2064 O O . GLY A 1 313 ? -19.634 3.714 -21.029 1.00 13.80 305 GLY A O 1
ATOM 2065 N N . LEU A 1 314 ? -19.148 3.408 -18.848 1.00 13.07 306 LEU A N 1
ATOM 2066 C CA . LEU A 1 314 ? -19.929 4.521 -18.329 1.00 12.67 306 LEU A CA 1
ATOM 2067 C C . LEU A 1 314 ? -18.902 5.533 -17.838 1.00 16.65 306 LEU A C 1
ATOM 2068 O O . LEU A 1 314 ? -18.210 5.280 -16.844 1.00 15.13 306 LEU A O 1
ATOM 2073 N N . ASP A 1 315 ? -18.739 6.643 -18.564 1.00 14.10 307 ASP A N 1
ATOM 2074 C CA . ASP A 1 315 ? -17.604 7.525 -18.337 1.00 12.04 307 ASP A CA 1
ATOM 2075 C C . ASP A 1 315 ? -18.100 8.902 -17.935 1.00 15.88 307 ASP A C 1
ATOM 2076 O O . ASP A 1 315 ? -19.142 9.359 -18.417 1.00 11.09 307 ASP A O 1
ATOM 2081 N N . VAL A 1 316 ? -17.355 9.545 -17.038 1.00 11.84 308 VAL A N 1
ATOM 2082 C CA . VAL A 1 316 ? -17.703 10.849 -16.492 1.00 11.67 308 VAL A CA 1
ATOM 2083 C C . VAL A 1 316 ? -16.437 11.697 -16.464 1.00 12.88 308 VAL A C 1
ATOM 2084 O O . VAL A 1 316 ? -15.357 11.201 -16.120 1.00 13.51 308 VAL A O 1
ATOM 2088 N N . GLU A 1 317 ? -16.555 12.973 -16.838 1.00 12.96 309 GLU A N 1
ATOM 2089 C CA . GLU A 1 317 ? -15.456 13.920 -16.620 1.00 13.66 309 GLU A CA 1
ATOM 2090 C C . GLU A 1 317 ? -16.064 15.262 -16.228 1.00 11.31 309 GLU A C 1
ATOM 2091 O O . GLU A 1 317 ? -17.147 15.611 -16.701 1.00 13.89 309 GLU A O 1
ATOM 2097 N N . MET A 1 318 ? -15.384 16.006 -15.339 1.00 14.76 310 MET A N 1
ATOM 2098 C CA . MET A 1 318 ? -15.969 17.247 -14.841 1.00 16.35 310 MET A CA 1
ATOM 2099 C C . MET A 1 318 ? -14.879 18.211 -14.390 1.00 14.84 310 MET A C 1
ATOM 2100 O O . MET A 1 318 ? -13.803 17.791 -13.961 1.00 16.50 310 MET A O 1
ATOM 2105 N N . ARG A 1 319 ? -15.174 19.518 -14.473 1.00 15.32 311 ARG A N 1
ATOM 2106 C CA . ARG A 1 319 ? -14.304 20.504 -13.845 1.00 18.49 311 ARG A CA 1
ATOM 2107 C C . ARG A 1 319 ? -14.231 20.281 -12.345 1.00 21.79 311 ARG A C 1
ATOM 2108 O O . ARG A 1 319 ? -15.187 19.822 -11.717 1.00 19.46 311 ARG A O 1
ATOM 2116 N N . ILE A 1 320 ? -13.110 20.676 -11.747 1.00 19.31 312 ILE A N 1
ATOM 2117 C CA . ILE A 1 320 ? -13.031 20.757 -10.297 1.00 22.23 312 ILE A CA 1
ATOM 2118 C C . ILE A 1 320 ? -12.647 22.174 -9.903 1.00 19.38 312 ILE A C 1
ATOM 2119 O O . ILE A 1 320 ? -11.864 22.835 -10.593 1.00 18.51 312 ILE A O 1
ATOM 2124 N N . ASP A 1 321 ? -13.226 22.642 -8.800 1.00 18.19 313 ASP A N 1
ATOM 2125 C CA . ASP A 1 321 ? -12.859 23.943 -8.248 1.00 19.57 313 ASP A CA 1
ATOM 2126 C C . ASP A 1 321 ? -11.520 23.853 -7.538 1.00 22.08 313 ASP A C 1
ATOM 2127 O O . ASP A 1 321 ? -10.615 24.664 -7.777 1.00 22.78 313 ASP A O 1
ATOM 2132 N N . GLU A 1 322 ? -11.386 22.870 -6.660 1.00 16.79 314 GLU A N 1
ATOM 2133 C CA . GLU A 1 322 ? -10.213 22.812 -5.794 1.00 16.39 314 GLU A CA 1
ATOM 2134 C C . GLU A 1 322 ? -9.600 21.428 -5.694 1.00 18.78 314 GLU A C 1
ATOM 2135 O O . GLU A 1 322 ? -8.383 21.320 -5.544 1.00 22.03 314 GLU A O 1
ATOM 2141 N N . HIS A 1 323 ? -10.409 20.375 -5.727 1.00 16.86 315 HIS A N 1
ATOM 2142 C CA . HIS A 1 323 ? -9.963 19.092 -5.194 1.00 16.67 315 HIS A CA 1
ATOM 2143 C C . HIS A 1 323 ? -10.633 17.946 -5.936 1.00 17.90 315 HIS A C 1
ATOM 2144 O O . HIS A 1 323 ? -11.814 18.018 -6.290 1.00 17.72 315 HIS A O 1
ATOM 2151 N N . TYR A 1 324 ? -9.885 16.857 -6.120 1.00 15.27 316 TYR A N 1
ATOM 2152 C CA . TYR A 1 324 ? -10.502 15.689 -6.724 1.00 21.47 316 TYR A CA 1
ATOM 2153 C C . TYR A 1 324 ? -11.548 15.038 -5.832 1.00 15.74 316 TYR A C 1
ATOM 2154 O O . TYR A 1 324 ? -12.303 14.203 -6.336 1.00 14.70 316 TYR A O 1
ATOM 2163 N N . TYR A 1 325 ? -11.621 15.374 -4.531 1.00 15.42 317 TYR A N 1
ATOM 2164 C CA . TYR A 1 325 ? -12.752 14.906 -3.735 1.00 19.25 317 TYR A CA 1
ATOM 2165 C C . TYR A 1 325 ? -14.083 15.393 -4.300 1.00 16.60 317 TYR A C 1
ATOM 2166 O O . TYR A 1 325 ? -15.119 14.800 -3.995 1.00 21.33 317 TYR A O 1
ATOM 2175 N N . GLU A 1 326 ? -14.082 16.460 -5.115 1.00 15.72 318 GLU A N 1
ATOM 2176 C CA . GLU A 1 326 ? -15.313 16.865 -5.785 1.00 14.25 318 GLU A CA 1
ATOM 2177 C C . GLU A 1 326 ? -15.777 15.796 -6.768 1.00 13.28 318 GLU A C 1
ATOM 2178 O O . GLU A 1 326 ? -16.987 15.577 -6.936 1.00 16.64 318 GLU A O 1
ATOM 2184 N N . VAL A 1 327 ? -14.817 15.144 -7.441 1.00 16.42 319 VAL A N 1
ATOM 2185 C CA . VAL A 1 327 ? -15.099 14.014 -8.328 1.00 17.34 319 VAL A CA 1
ATOM 2186 C C . VAL A 1 327 ? -15.595 12.816 -7.533 1.00 17.04 319 VAL A C 1
ATOM 2187 O O . VAL A 1 327 ? -16.588 12.168 -7.891 1.00 16.95 319 VAL A O 1
ATOM 2191 N N . LEU A 1 328 ? -14.893 12.493 -6.449 1.00 13.18 320 LEU A N 1
ATOM 2192 C CA . LEU A 1 328 ? -15.277 11.380 -5.606 1.00 13.10 320 LEU A CA 1
ATOM 2193 C C . LEU A 1 328 ? -16.648 11.610 -4.976 1.00 13.60 320 LEU A C 1
ATOM 2194 O O . LEU A 1 328 ? -17.441 10.669 -4.844 1.00 14.62 320 LEU A O 1
ATOM 2199 N N . ASP A 1 329 ? -16.952 12.855 -4.597 1.00 15.86 321 ASP A N 1
ATOM 2200 C CA . ASP A 1 329 ? -18.285 13.181 -4.094 1.00 17.53 321 ASP A CA 1
ATOM 2201 C C . ASP A 1 329 ? -19.363 12.805 -5.112 1.00 18.09 321 ASP A C 1
ATOM 2202 O O . ASP A 1 329 ? -20.390 12.208 -4.758 1.00 17.67 321 ASP A O 1
ATOM 2207 N N . VAL A 1 330 ? -19.154 13.167 -6.385 1.00 17.79 322 VAL A N 1
ATOM 2208 C CA . VAL A 1 330 ? -20.129 12.844 -7.430 1.00 15.99 322 VAL A CA 1
ATOM 2209 C C . VAL A 1 330 ? -20.220 11.338 -7.631 1.00 14.18 322 VAL A C 1
ATOM 2210 O O . VAL A 1 330 ? -21.311 10.775 -7.709 1.00 14.68 322 VAL A O 1
ATOM 2214 N N . ALA A 1 331 ? -19.070 10.666 -7.702 1.00 16.29 323 ALA A N 1
ATOM 2215 C CA . ALA A 1 331 ? -19.043 9.220 -7.939 1.00 15.78 323 ALA A CA 1
ATOM 2216 C C . ALA A 1 331 ? -19.776 8.458 -6.839 1.00 15.72 323 ALA A C 1
ATOM 2217 O O . ALA A 1 331 ? -20.507 7.502 -7.119 1.00 15.95 323 ALA A O 1
ATOM 2219 N N . GLU A 1 332 ? -19.582 8.855 -5.574 1.00 15.55 324 GLU A N 1
ATOM 2220 C CA . GLU A 1 332 ? -20.267 8.162 -4.483 1.00 17.31 324 GLU A CA 1
ATOM 2221 C C . GLU A 1 332 ? -21.767 8.419 -4.517 1.00 20.43 324 GLU A C 1
ATOM 2222 O O . GLU A 1 332 ? -22.569 7.510 -4.248 1.00 15.54 324 GLU A O 1
ATOM 2228 N N . SER A 1 333 ? -22.163 9.665 -4.758 1.00 15.81 325 SER A N 1
ATOM 2229 C CA . SER A 1 333 ? -23.586 9.966 -4.850 1.00 18.23 325 SER A CA 1
ATOM 2230 C C . SER A 1 333 ? -24.208 9.230 -6.029 1.00 13.37 325 SER A C 1
ATOM 2231 O O . SER A 1 333 ? -25.356 8.772 -5.949 1.00 18.27 325 SER A O 1
ATOM 2234 N N . LEU A 1 334 ? -23.448 9.100 -7.124 1.00 12.20 326 LEU A N 1
ATOM 2235 C CA . LEU A 1 334 ? -23.934 8.381 -8.303 1.00 13.92 326 LEU A CA 1
ATOM 2236 C C . LEU A 1 334 ? -24.170 6.910 -7.982 1.00 17.72 326 LEU A C 1
ATOM 2237 O O . LEU A 1 334 ? -25.213 6.338 -8.327 1.00 13.68 326 LEU A O 1
ATOM 2242 N N . PHE A 1 335 ? -23.203 6.273 -7.325 1.00 14.52 327 PHE A N 1
ATOM 2243 C CA . PHE A 1 335 ? -23.395 4.864 -6.993 1.00 17.11 327 PHE A CA 1
ATOM 2244 C C . PHE A 1 335 ? -24.521 4.698 -5.979 1.00 17.76 327 PHE A C 1
ATOM 2245 O O . PHE A 1 335 ? -25.300 3.751 -6.079 1.00 15.56 327 PHE A O 1
ATOM 2253 N N . ASN A 1 336 ? -24.613 5.601 -4.989 1.00 13.64 328 ASN A N 1
ATOM 2254 C CA . ASN A 1 336 ? -25.710 5.528 -4.031 1.00 15.12 328 ASN A CA 1
ATOM 2255 C C . ASN A 1 336 ? -27.049 5.568 -4.751 1.00 21.56 328 ASN A C 1
ATOM 2256 O O . ASN A 1 336 ? -27.932 4.754 -4.485 1.00 21.09 328 ASN A O 1
ATOM 2261 N N . TYR A 1 337 ? -27.202 6.520 -5.675 1.00 16.95 329 TYR A N 1
ATOM 2262 C CA . TYR A 1 337 ? -28.442 6.669 -6.431 1.00 17.59 329 TYR A CA 1
ATOM 2263 C C . TYR A 1 337 ? -28.791 5.384 -7.171 1.00 18.24 329 TYR A C 1
ATOM 2264 O O . TYR A 1 337 ? -29.939 4.923 -7.143 1.00 18.92 329 TYR A O 1
ATOM 2273 N N . ILE A 1 338 ? -27.807 4.806 -7.863 1.00 15.59 330 ILE A N 1
ATOM 2274 C CA . ILE A 1 338 ? -28.037 3.594 -8.648 1.00 18.93 330 ILE A CA 1
ATOM 2275 C C . ILE A 1 338 ? -28.452 2.441 -7.738 1.00 19.25 330 ILE A C 1
ATOM 2276 O O . ILE A 1 338 ? -29.464 1.771 -7.977 1.00 17.85 330 ILE A O 1
ATOM 2281 N N . PHE A 1 339 ? -27.678 2.196 -6.682 1.00 16.96 331 PHE A N 1
ATOM 2282 C CA . PHE A 1 339 ? -27.934 1.061 -5.800 1.00 15.11 331 PHE A CA 1
ATOM 2283 C C . PHE A 1 339 ? -29.284 1.187 -5.119 1.00 16.96 331 PHE A C 1
ATOM 2284 O O . PHE A 1 339 ? -30.003 0.193 -4.940 1.00 18.82 331 PHE A O 1
ATOM 2292 N N . GLU A 1 340 ? -29.633 2.399 -4.696 1.00 14.32 332 GLU A N 1
ATOM 2293 C CA . GLU A 1 340 ? -30.926 2.597 -4.046 1.00 16.31 332 GLU A CA 1
ATOM 2294 C C . GLU A 1 340 ? -32.084 2.300 -4.992 1.00 19.50 332 GLU A C 1
ATOM 2295 O O . GLU A 1 340 ? -33.103 1.738 -4.572 1.00 20.06 332 GLU A O 1
ATOM 2301 N N . ARG A 1 341 ? -31.930 2.623 -6.272 1.00 22.01 333 ARG A N 1
ATOM 2302 C CA . ARG A 1 341 ? -33.005 2.358 -7.223 1.00 17.19 333 ARG A CA 1
ATOM 2303 C C . ARG A 1 341 ? -32.994 0.907 -7.710 1.00 20.07 333 ARG A C 1
ATOM 2304 O O . ARG A 1 341 ? -34.061 0.311 -7.908 1.00 19.49 333 ARG A O 1
ATOM 2312 N N . LEU A 1 342 ? -31.811 0.309 -7.880 1.00 20.55 334 LEU A N 1
ATOM 2313 C CA . LEU A 1 342 ? -31.768 -1.106 -8.250 1.00 18.64 334 LEU A CA 1
ATOM 2314 C C . LEU A 1 342 ? -32.455 -1.965 -7.207 1.00 20.71 334 LEU A C 1
ATOM 2315 O O . LEU A 1 342 ? -33.092 -2.970 -7.548 1.00 22.59 334 LEU A O 1
ATOM 2320 N N . ALA A 1 343 ? -32.354 -1.575 -5.938 1.00 20.38 335 ALA A N 1
ATOM 2321 C CA . ALA A 1 343 ? -32.952 -2.355 -4.858 1.00 22.42 335 ALA A CA 1
ATOM 2322 C C . ALA A 1 343 ? -34.471 -2.420 -4.954 1.00 24.35 335 ALA A C 1
ATOM 2323 O O . ALA A 1 343 ? -35.057 -3.354 -4.398 1.00 23.58 335 ALA A O 1
ATOM 2325 N N . THR A 1 344 ? -35.116 -1.475 -5.654 1.00 24.84 336 THR A N 1
ATOM 2326 C CA . THR A 1 344 ? -36.569 -1.502 -5.817 1.00 27.41 336 THR A CA 1
ATOM 2327 C C . THR A 1 344 ? -37.042 -2.509 -6.855 1.00 23.52 336 THR A C 1
ATOM 2328 O O . THR A 1 344 ? -38.233 -2.817 -6.885 1.00 21.92 336 THR A O 1
ATOM 2332 N N . HIS A 1 345 ? -36.150 -3.048 -7.680 1.00 21.34 337 HIS A N 1
ATOM 2333 C CA . HIS A 1 345 ? -36.564 -3.985 -8.724 1.00 19.14 337 HIS A CA 1
ATOM 2334 C C . HIS A 1 345 ? -36.520 -5.409 -8.177 1.00 18.44 337 HIS A C 1
ATOM 2335 O O . HIS A 1 345 ? -35.733 -6.260 -8.589 1.00 24.74 337 HIS A O 1
ATOM 2342 N N . THR A 1 346 ? -37.430 -5.654 -7.226 1.00 17.04 338 THR A N 1
ATOM 2343 C CA . THR A 1 346 ? -37.417 -6.908 -6.481 1.00 22.43 338 THR A CA 1
ATOM 2344 C C . THR A 1 346 ? -37.749 -8.099 -7.374 1.00 22.75 338 THR A C 1
ATOM 2345 O O . THR A 1 346 ? -37.174 -9.182 -7.210 1.00 24.92 338 THR A O 1
ATOM 2349 N N . LYS A 1 347 ? -38.684 -7.933 -8.312 1.00 25.33 339 LYS A N 1
ATOM 2350 C CA . LYS A 1 347 ? -38.992 -9.017 -9.242 1.00 23.32 339 LYS A CA 1
ATOM 2351 C C . LYS A 1 347 ? -37.734 -9.526 -9.943 1.00 22.70 339 LYS A C 1
ATOM 2352 O O . LYS A 1 347 ? -37.464 -10.733 -9.977 1.00 24.33 339 LYS A O 1
ATOM 2358 N N . GLU A 1 348 ? -36.968 -8.610 -10.527 1.00 21.24 340 GLU A N 1
ATOM 2359 C CA . GLU A 1 348 ? -35.776 -9.002 -11.265 1.00 18.91 340 GLU A CA 1
ATOM 2360 C C . GLU A 1 348 ? -34.713 -9.579 -10.338 1.00 18.61 340 GLU A C 1
ATOM 2361 O O . GLU A 1 348 ? -34.055 -10.577 -10.673 1.00 18.39 340 GLU A O 1
ATOM 2367 N N . LEU A 1 349 ? -34.530 -8.968 -9.165 1.00 19.32 341 LEU A N 1
ATOM 2368 C CA . LEU A 1 349 ? -33.522 -9.476 -8.240 1.00 21.16 341 LEU A CA 1
ATOM 2369 C C . LEU A 1 349 ? -33.851 -10.896 -7.803 1.00 19.37 341 LEU A C 1
ATOM 2370 O O . LEU A 1 349 ? -32.956 -11.745 -7.686 1.00 18.66 341 LEU A O 1
ATOM 2375 N N . LYS A 1 350 ? -35.128 -11.173 -7.531 1.00 18.64 342 LYS A N 1
ATOM 2376 C CA . LYS A 1 350 ? -35.489 -12.524 -7.118 1.00 19.03 342 LYS A CA 1
ATOM 2377 C C . LYS A 1 350 ? -35.330 -13.515 -8.263 1.00 23.07 342 LYS A C 1
ATOM 2378 O O . LYS A 1 350 ? -34.979 -14.682 -8.030 1.00 21.92 342 LYS A O 1
ATOM 2380 N N . ASN A 1 351 ? -35.576 -13.070 -9.501 1.00 21.13 343 ASN A N 1
ATOM 2381 C CA . ASN A 1 351 ? -35.457 -13.961 -10.651 1.00 18.44 343 ASN A CA 1
ATOM 2382 C C . ASN A 1 351 ? -34.000 -14.284 -10.976 1.00 27.04 343 ASN A C 1
ATOM 2383 O O . ASN A 1 351 ? -33.715 -15.381 -11.472 1.00 29.14 343 ASN A O 1
ATOM 2388 N N . VAL A 1 352 ? -33.066 -13.372 -10.688 1.00 22.44 344 VAL A N 1
ATOM 2389 C CA . VAL A 1 352 ? -31.648 -13.738 -10.739 1.00 18.75 344 VAL A CA 1
ATOM 2390 C C . VAL A 1 352 ? -31.310 -14.687 -9.596 1.00 22.99 344 VAL A C 1
ATOM 2391 O O . VAL A 1 352 ? -30.678 -15.734 -9.786 1.00 23.37 344 VAL A O 1
ATOM 2395 N N . CYS A 1 353 ? -31.731 -14.326 -8.389 1.00 19.14 345 CYS A N 1
ATOM 2396 C CA . CYS A 1 353 ? -31.290 -15.023 -7.185 1.00 22.54 345 CYS A CA 1
ATOM 2397 C C . CYS A 1 353 ? -31.758 -16.475 -7.150 1.00 28.90 345 CYS A C 1
ATOM 2398 O O . CYS A 1 353 ? -31.091 -17.324 -6.544 1.00 27.55 345 CYS A O 1
ATOM 2401 N N . GLN A 1 354 ? -32.891 -16.791 -7.782 1.00 26.53 346 GLN A N 1
ATOM 2402 C CA . GLN A 1 354 ? -33.373 -18.167 -7.684 1.00 30.83 346 GLN A CA 1
ATOM 2403 C C . GLN A 1 354 ? -32.454 -19.131 -8.418 1.00 31.57 346 GLN A C 1
ATOM 2404 O O . GLN A 1 354 ? -32.334 -20.297 -8.024 1.00 28.95 346 GLN A O 1
ATOM 2410 N N . GLN A 1 355 ? -31.790 -18.673 -9.471 1.00 25.49 347 GLN A N 1
ATOM 2411 C CA . GLN A 1 355 ? -30.800 -19.511 -10.131 1.00 24.54 347 GLN A CA 1
ATOM 2412 C C . GLN A 1 355 ? -29.384 -19.262 -9.627 1.00 25.66 347 GLN A C 1
ATOM 2413 O O . GLN A 1 355 ? -28.591 -20.200 -9.546 1.00 24.79 347 GLN A O 1
ATOM 2419 N N . TYR A 1 356 ? -29.058 -18.020 -9.287 1.00 20.43 348 TYR A N 1
ATOM 2420 C CA . TYR A 1 356 ? -27.696 -17.601 -8.959 1.00 24.09 348 TYR A CA 1
ATOM 2421 C C . TYR A 1 356 ? -27.758 -16.898 -7.612 1.00 23.81 348 TYR A C 1
ATOM 2422 O O . TYR A 1 356 ? -27.734 -15.660 -7.548 1.00 22.75 348 TYR A O 1
ATOM 2431 N N . PRO A 1 357 ? -27.876 -17.655 -6.521 1.00 25.87 349 PRO A N 1
ATOM 2432 C CA . PRO A 1 357 ? -28.123 -17.040 -5.214 1.00 25.03 349 PRO A CA 1
ATOM 2433 C C . PRO A 1 357 ? -27.026 -16.064 -4.835 1.00 26.46 349 PRO A C 1
ATOM 2434 O O . PRO A 1 357 ? -25.836 -16.314 -5.055 1.00 26.68 349 PRO A O 1
ATOM 2438 N N . PHE A 1 358 ? -27.444 -14.933 -4.279 1.00 25.53 350 PHE A N 1
ATOM 2439 C CA . PHE A 1 358 ? -26.494 -13.929 -3.823 1.00 24.00 350 PHE A CA 1
ATOM 2440 C C . PHE A 1 358 ? -27.058 -13.231 -2.600 1.00 28.98 350 PHE A C 1
ATOM 2441 O O . PHE A 1 358 ? -28.278 -13.154 -2.420 1.00 27.46 350 PHE A O 1
ATOM 2449 N N . GLU A 1 359 ? -26.150 -12.718 -1.759 1.00 26.87 351 GLU A N 1
ATOM 2450 C CA . GLU A 1 359 ? -26.564 -11.826 -0.680 1.00 28.82 351 GLU A CA 1
ATOM 2451 C C . GLU A 1 359 ? -26.626 -10.400 -1.214 1.00 25.35 351 GLU A C 1
ATOM 2452 O O . GLU A 1 359 ? -25.669 -9.953 -1.873 1.00 25.46 351 GLU A O 1
ATOM 2454 N N . PRO A 1 360 ? -27.730 -9.678 -0.984 1.00 23.93 352 PRO A N 1
ATOM 2455 C CA . PRO A 1 360 ? -27.839 -8.297 -1.484 1.00 26.57 352 PRO A CA 1
ATOM 2456 C C . PRO A 1 360 ? -26.659 -7.445 -1.040 1.00 26.64 352 PRO A C 1
ATOM 2457 O O . PRO A 1 360 ? -26.176 -7.553 0.092 1.00 23.14 352 PRO A O 1
ATOM 2461 N N . LEU A 1 361 ? -26.208 -6.588 -1.949 1.00 28.61 353 LEU A N 1
ATOM 2462 C CA . LEU A 1 361 ? -25.065 -5.730 -1.680 1.00 24.79 353 LEU A CA 1
ATOM 2463 C C . LEU A 1 361 ? -25.368 -4.776 -0.535 1.00 25.63 353 LEU A C 1
ATOM 2464 O O . LEU A 1 361 ? -26.453 -4.185 -0.467 1.00 23.78 353 LEU A O 1
ATOM 2469 N N . VAL A 1 362 ? -24.400 -4.637 0.365 1.00 23.07 354 VAL A N 1
ATOM 2470 C CA . VAL A 1 362 ? -24.403 -3.596 1.389 1.00 22.79 354 VAL A CA 1
ATOM 2471 C C . VAL A 1 362 ? -23.367 -2.570 0.959 1.00 20.27 354 VAL A C 1
ATOM 2472 O O . VAL A 1 362 ? -22.194 -2.913 0.787 1.00 23.83 354 VAL A O 1
ATOM 2476 N N . TRP A 1 363 ? -23.799 -1.324 0.735 1.00 18.75 355 TRP A N 1
ATOM 2477 C CA . TRP A 1 363 ? -22.867 -0.287 0.315 1.00 20.43 355 TRP A CA 1
ATOM 2478 C C . TRP A 1 363 ? -22.704 0.830 1.344 1.00 21.77 355 TRP A C 1
ATOM 2479 O O . TRP A 1 363 ? -21.849 1.692 1.153 1.00 22.46 355 TRP A O 1
ATOM 2490 N N . LYS A 1 364 ? -23.493 0.828 2.418 1.00 18.33 356 LYS A N 1
ATOM 2491 C CA . LYS A 1 364 ? -23.442 1.840 3.469 1.00 24.93 356 LYS A CA 1
ATOM 2492 C C . LYS A 1 364 ? -22.989 1.223 4.781 1.00 22.03 356 LYS A C 1
ATOM 2493 O O . LYS A 1 364 ? -23.447 0.133 5.155 1.00 20.61 356 LYS A O 1
ATOM 2499 N N . LEU A 1 365 ? -22.140 1.943 5.514 1.00 19.02 357 LEU A N 1
ATOM 2500 C CA . LEU A 1 365 ? -21.982 1.639 6.932 1.00 21.86 357 LEU A CA 1
ATOM 2501 C C . LEU A 1 365 ? -23.263 1.997 7.683 1.00 25.80 357 LEU A C 1
ATOM 2502 O O . LEU A 1 365 ? -23.975 2.936 7.320 1.00 24.83 357 LEU A O 1
ATOM 2507 N N . THR A 1 366 ? -23.555 1.252 8.745 1.00 22.75 358 THR A N 1
ATOM 2508 C CA . THR A 1 366 ? -24.636 1.676 9.628 1.00 31.89 358 THR A CA 1
ATOM 2509 C C . THR A 1 366 ? -24.170 2.858 10.478 1.00 31.57 358 THR A C 1
ATOM 2510 O O . THR A 1 366 ? -22.971 3.022 10.718 1.00 27.79 358 THR A O 1
ATOM 2514 N N . PRO A 1 367 ? -25.093 3.721 10.916 1.00 34.53 359 PRO A N 1
ATOM 2515 C CA . PRO A 1 367 ? -24.686 4.774 11.863 1.00 32.47 359 PRO A CA 1
ATOM 2516 C C . PRO A 1 367 ? -24.000 4.204 13.088 1.00 31.55 359 PRO A C 1
ATOM 2517 O O . PRO A 1 367 ? -23.050 4.811 13.600 1.00 31.09 359 PRO A O 1
ATOM 2521 N N . GLU A 1 368 ? -24.426 3.020 13.544 1.00 33.56 360 GLU A N 1
ATOM 2522 C CA . GLU A 1 368 ? -23.855 2.418 14.746 1.00 37.97 360 GLU A CA 1
ATOM 2523 C C . GLU A 1 368 ? -22.407 1.995 14.527 1.00 35.68 360 GLU A C 1
ATOM 2524 O O . GLU A 1 368 ? -21.552 2.215 15.394 1.00 28.57 360 GLU A O 1
ATOM 2530 N N . ARG A 1 369 ? -22.109 1.385 13.378 1.00 30.16 361 ARG A N 1
ATOM 2531 C CA . ARG A 1 369 ? -20.732 0.975 13.120 1.00 29.68 361 ARG A CA 1
ATOM 2532 C C . ARG A 1 369 ? -19.815 2.191 13.034 1.00 26.28 361 ARG A C 1
ATOM 2533 O O . ARG A 1 369 ? -18.682 2.160 13.528 1.00 30.63 361 ARG A O 1
ATOM 2541 N N . ILE A 1 370 ? -20.301 3.266 12.413 1.00 23.76 362 ILE A N 1
ATOM 2542 C CA . ILE A 1 370 ? -19.552 4.512 12.345 1.00 25.23 362 ILE A CA 1
ATOM 2543 C C . ILE A 1 370 ? -19.160 4.964 13.745 1.00 34.01 362 ILE A C 1
ATOM 2544 O O . ILE A 1 370 ? -17.991 5.274 14.009 1.00 24.63 362 ILE A O 1
ATOM 2549 N N . LYS A 1 371 ? -20.122 4.949 14.677 1.00 25.44 363 LYS A N 1
ATOM 2550 C CA . LYS A 1 371 ? -19.837 5.367 16.045 1.00 27.12 363 LYS A CA 1
ATOM 2551 C C . LYS A 1 371 ? -18.910 4.371 16.743 1.00 27.20 363 LYS A C 1
ATOM 2552 O O . LYS A 1 371 ? -17.938 4.771 17.387 1.00 27.98 363 LYS A O 1
ATOM 2554 N N . GLU A 1 372 ? -19.193 3.067 16.606 1.00 30.93 364 GLU A N 1
ATOM 2555 C CA . GLU A 1 372 ? -18.408 2.028 17.275 1.00 33.16 364 GLU A CA 1
ATOM 2556 C C . GLU A 1 372 ? -16.927 2.101 16.920 1.00 27.56 364 GLU A C 1
ATOM 2557 O O . GLU A 1 372 ? -16.064 1.879 17.782 1.00 28.34 364 GLU A O 1
ATOM 2563 N N . LEU A 1 373 ? -16.602 2.354 15.650 1.00 26.36 365 LEU A N 1
ATOM 2564 C CA . LEU A 1 373 ? -15.208 2.386 15.236 1.00 26.03 365 LEU A CA 1
ATOM 2565 C C . LEU A 1 373 ? -14.634 3.790 15.195 1.00 30.87 365 LEU A C 1
ATOM 2566 O O . LEU A 1 373 ? -13.445 3.940 14.913 1.00 34.06 365 LEU A O 1
ATOM 2571 N N . GLY A 1 374 ? -15.432 4.817 15.470 1.00 26.74 366 GLY A N 1
ATOM 2572 C CA . GLY A 1 374 ? -14.898 6.167 15.357 1.00 25.58 366 GLY A CA 1
ATOM 2573 C C . GLY A 1 374 ? -14.511 6.546 13.943 1.00 27.80 366 GLY A C 1
ATOM 2574 O O . GLY A 1 374 ? -13.493 7.217 13.741 1.00 24.17 366 GLY A O 1
ATOM 2575 N N . VAL A 1 375 ? -15.302 6.120 12.952 1.00 26.26 367 VAL A N 1
ATOM 2576 C CA . VAL A 1 375 ? -15.130 6.575 11.577 1.00 26.82 367 VAL A CA 1
ATOM 2577 C C . VAL A 1 375 ? -15.423 8.068 11.508 1.00 25.90 367 VAL A C 1
ATOM 2578 O O . VAL A 1 375 ? -16.378 8.560 12.128 1.00 26.69 367 VAL A O 1
ATOM 2582 N N . GLY A 1 376 ? -14.598 8.803 10.767 1.00 22.77 368 GLY A N 1
ATOM 2583 C CA . GLY A 1 376 ? -14.809 10.234 10.641 1.00 23.21 368 GLY A CA 1
ATOM 2584 C C . GLY A 1 376 ? -15.982 10.547 9.727 1.00 21.05 368 GLY A C 1
ATOM 2585 O O . GLY A 1 376 ? -16.439 9.706 8.972 1.00 22.21 368 GLY A O 1
ATOM 2586 N N . VAL A 1 377 ? -16.503 11.769 9.834 1.00 24.43 369 VAL A N 1
ATOM 2587 C CA . VAL A 1 377 ? -17.609 12.242 8.998 1.00 22.02 369 VAL A CA 1
ATOM 2588 C C . VAL A 1 377 ? -17.222 13.611 8.452 1.00 25.54 369 VAL A C 1
ATOM 2589 O O . VAL A 1 377 ? -17.226 14.598 9.193 1.00 29.28 369 VAL A O 1
ATOM 2593 N N . ILE A 1 378 ? -16.928 13.674 7.149 1.00 20.30 370 ILE A N 1
ATOM 2594 C CA . ILE A 1 378 ? -16.327 14.872 6.555 1.00 29.77 370 ILE A CA 1
ATOM 2595 C C . ILE A 1 378 ? -17.263 16.072 6.667 1.00 35.65 370 ILE A C 1
ATOM 2596 O O . ILE A 1 378 ? -16.852 17.166 7.074 1.00 33.77 370 ILE A O 1
ATOM 2601 N N . SER A 1 379 ? -18.537 15.886 6.324 1.00 36.06 371 SER A N 1
ATOM 2602 C CA . SER A 1 379 ? -19.463 17.013 6.280 1.00 32.74 371 SER A CA 1
ATOM 2603 C C . SER A 1 379 ? -19.819 17.542 7.660 1.00 40.34 371 SER A C 1
ATOM 2604 O O . SER A 1 379 ? -20.417 18.621 7.756 1.00 37.35 371 SER A O 1
ATOM 2607 N N . GLU A 1 380 ? -19.463 16.826 8.727 1.00 36.92 372 GLU A N 1
ATOM 2608 C CA . GLU A 1 380 ? -19.725 17.285 10.080 1.00 37.26 372 GLU A CA 1
ATOM 2609 C C . GLU A 1 380 ? -18.455 17.627 10.842 1.00 36.23 372 GLU A C 1
ATOM 2610 O O . GLU A 1 380 ? -18.525 17.919 12.033 1.00 32.12 372 GLU A O 1
ATOM 2616 N N . GLY A 1 381 ? -17.299 17.609 10.185 1.00 33.36 373 GLY A N 1
ATOM 2617 C CA . GLY A 1 381 ? -16.067 17.946 10.868 1.00 29.50 373 GLY A CA 1
ATOM 2618 C C . GLY A 1 381 ? -15.623 16.928 11.886 1.00 32.97 373 GLY A C 1
ATOM 2619 O O . GLY A 1 381 ? -14.858 17.266 12.802 1.00 30.91 373 GLY A O 1
ATOM 2620 N N . VAL A 1 382 ? -16.085 15.687 11.771 1.00 29.19 374 VAL A N 1
ATOM 2621 C CA . VAL A 1 382 ? -15.727 14.646 12.729 1.00 30.85 374 VAL A CA 1
ATOM 2622 C C . VAL A 1 382 ? -14.453 13.961 12.242 1.00 27.14 374 VAL A C 1
ATOM 2623 O O . VAL A 1 382 ? -14.450 13.284 11.206 1.00 28.99 374 VAL A O 1
ATOM 2627 N N . VAL A 1 383 ? -13.377 14.136 13.007 1.00 27.63 375 VAL A N 1
ATOM 2628 C CA . VAL A 1 383 ? -12.061 13.569 12.729 1.00 26.39 375 VAL A CA 1
ATOM 2629 C C . VAL A 1 383 ? -12.084 12.115 13.179 1.00 23.79 375 VAL A C 1
ATOM 2630 O O . VAL A 1 383 ? -12.549 11.834 14.297 1.00 29.19 375 VAL A O 1
ATOM 2634 N N . PRO A 1 384 ? -11.571 11.169 12.391 1.00 28.78 376 PRO A N 1
ATOM 2635 C CA . PRO A 1 384 ? -11.668 9.766 12.800 1.00 27.19 376 PRO A CA 1
ATOM 2636 C C . PRO A 1 384 ? -10.719 9.464 13.938 1.00 32.21 376 PRO A C 1
ATOM 2637 O O . PRO A 1 384 ? -9.621 10.022 14.014 1.00 24.60 376 PRO A O 1
ATOM 2641 N N . THR A 1 385 ? -11.180 8.611 14.852 1.00 28.69 377 THR A N 1
ATOM 2642 C CA . THR A 1 385 ? -10.297 7.930 15.782 1.00 34.48 377 THR A CA 1
ATOM 2643 C C . THR A 1 385 ? -10.109 6.466 15.418 1.00 30.15 377 THR A C 1
ATOM 2644 O O . THR A 1 385 ? -9.340 5.779 16.086 1.00 30.50 377 THR A O 1
ATOM 2648 N N . ASP A 1 386 ? -10.821 5.977 14.400 1.00 28.34 378 ASP A N 1
ATOM 2649 C CA . ASP A 1 386 ? -10.589 4.650 13.844 1.00 31.71 378 ASP A CA 1
ATOM 2650 C C . ASP A 1 386 ? -9.102 4.407 13.618 1.00 32.12 378 ASP A C 1
ATOM 2651 O O . ASP A 1 386 ? -8.396 5.268 13.085 1.00 25.88 378 ASP A O 1
ATOM 2656 N N . LYS A 1 387 ? -8.629 3.227 14.036 1.00 31.86 379 LYS A N 1
ATOM 2657 C CA . LYS A 1 387 ? -7.214 2.900 13.866 1.00 35.01 379 LYS A CA 1
ATOM 2658 C C . LYS A 1 387 ? -6.783 3.002 12.407 1.00 31.95 379 LYS A C 1
ATOM 2659 O O . LYS A 1 387 ? -5.638 3.363 12.127 1.00 31.08 379 LYS A O 1
ATOM 2661 N N . PHE A 1 388 ? -7.675 2.707 11.461 1.00 23.65 380 PHE A N 1
ATOM 2662 C CA . PHE A 1 388 ? -7.338 2.852 10.052 1.00 24.77 380 PHE A CA 1
ATOM 2663 C C . PHE A 1 388 ? -7.867 4.153 9.459 1.00 24.45 380 PHE A C 1
ATOM 2664 O O . PHE A 1 388 ? -7.793 4.344 8.245 1.00 23.43 380 PHE A O 1
ATOM 2672 N N . GLN A 1 389 ? -8.350 5.068 10.298 1.00 25.65 381 GLN A N 1
ATOM 2673 C CA . GLN A 1 389 ? -8.617 6.453 9.893 1.00 21.91 381 GLN A CA 1
ATOM 2674 C C . GLN A 1 389 ? -9.624 6.522 8.757 1.00 21.90 381 GLN A C 1
ATOM 2675 O O . GLN A 1 389 ? -9.510 7.349 7.853 1.00 25.63 381 GLN A O 1
ATOM 2681 N N . ALA A 1 390 ? -10.615 5.648 8.815 1.00 24.06 382 ALA A N 1
ATOM 2682 C CA . ALA A 1 390 ? -11.657 5.660 7.807 1.00 24.50 382 ALA A CA 1
ATOM 2683 C C . ALA A 1 390 ? -12.618 6.824 8.030 1.00 22.86 382 ALA A C 1
ATOM 2684 O O . ALA A 1 390 ? -12.794 7.334 9.143 1.00 21.68 382 ALA A O 1
ATOM 2686 N N . ARG A 1 391 ? -13.281 7.214 6.939 1.00 23.61 383 ARG A N 1
ATOM 2687 C CA . ARG A 1 391 ? -14.172 8.360 6.921 1.00 25.14 383 ARG A CA 1
ATOM 2688 C C . ARG A 1 391 ? -15.346 8.051 6.009 1.00 19.75 383 ARG A C 1
ATOM 2689 O O . ARG A 1 391 ? -15.213 7.298 5.041 1.00 21.16 383 ARG A O 1
ATOM 2697 N N . VAL A 1 392 ? -16.485 8.663 6.305 1.00 22.08 384 VAL A N 1
ATOM 2698 C CA . VAL A 1 392 ? -17.544 8.778 5.306 1.00 21.37 384 VAL A CA 1
ATOM 2699 C C . VAL A 1 392 ? -17.746 10.261 5.042 1.00 19.07 384 VAL A C 1
ATOM 2700 O O . VAL A 1 392 ? -17.444 11.098 5.896 1.00 20.14 384 VAL A O 1
ATOM 2704 N N . HIS A 1 393 ? -18.206 10.597 3.836 1.00 19.37 385 HIS A N 1
ATOM 2705 C CA . HIS A 1 393 ? -18.513 11.999 3.578 1.00 22.11 385 HIS A CA 1
ATOM 2706 C C . HIS A 1 393 ? -19.638 12.491 4.492 1.00 20.39 385 HIS A C 1
ATOM 2707 O O . HIS A 1 393 ? -19.537 13.574 5.083 1.00 19.18 385 HIS A O 1
ATOM 2714 N N . ASN A 1 394 ? -20.713 11.708 4.634 1.00 21.46 386 ASN A N 1
ATOM 2715 C CA . ASN A 1 394 ? -21.917 12.229 5.284 1.00 24.70 386 ASN A CA 1
ATOM 2716 C C . ASN A 1 394 ? -22.747 11.089 5.859 1.00 27.03 386 ASN A C 1
ATOM 2717 O O . ASN A 1 394 ? -22.578 9.924 5.493 1.00 27.54 386 ASN A O 1
ATOM 2722 N N . MET A 1 395 ? -23.660 11.446 6.765 1.00 28.19 387 MET A N 1
ATOM 2723 C CA . MET A 1 395 ? -24.433 10.423 7.460 1.00 31.93 387 MET A CA 1
ATOM 2724 C C . MET A 1 395 ? -25.615 9.908 6.648 1.00 30.28 387 MET A C 1
ATOM 2725 O O . MET A 1 395 ? -26.322 9.010 7.121 1.00 36.08 387 MET A O 1
ATOM 2730 N N . ASP A 1 396 ? -25.851 10.449 5.455 1.00 31.87 388 ASP A N 1
ATOM 2731 C CA . ASP A 1 396 ? -26.904 9.952 4.577 1.00 37.60 388 ASP A CA 1
ATOM 2732 C C . ASP A 1 396 ? -26.446 8.771 3.715 1.00 30.86 388 ASP A C 1
ATOM 2733 O O . ASP A 1 396 ? -27.094 7.723 3.713 1.00 30.57 388 ASP A O 1
ATOM 2738 N N . SER A 1 397 ? -25.343 8.907 2.979 1.00 27.40 389 SER A N 1
ATOM 2739 C CA . SER A 1 397 ? -24.880 7.790 2.158 1.00 25.85 389 SER A CA 1
ATOM 2740 C C . SER A 1 397 ? -23.876 6.883 2.879 1.00 19.67 389 SER A C 1
ATOM 2741 O O . SER A 1 397 ? -23.772 5.698 2.536 1.00 18.69 389 SER A O 1
ATOM 2744 N N . ARG A 1 398 ? -23.118 7.413 3.840 1.00 21.20 390 ARG A N 1
ATOM 2745 C CA . ARG A 1 398 ? -22.324 6.573 4.762 1.00 18.66 390 ARG A CA 1
ATOM 2746 C C . ARG A 1 398 ? -21.386 5.626 4.006 1.00 17.56 390 ARG A C 1
ATOM 2747 O O . ARG A 1 398 ? -21.243 4.441 4.343 1.00 20.24 390 ARG A O 1
ATOM 2755 N N . MET A 1 399 ? -20.712 6.158 2.991 1.00 16.86 391 MET A N 1
ATOM 2756 C CA . MET A 1 399 ? -19.876 5.350 2.111 1.00 17.09 391 MET A CA 1
ATOM 2757 C C . MET A 1 399 ? -18.408 5.465 2.509 1.00 20.49 391 MET A C 1
ATOM 2758 O O . MET A 1 399 ? -17.856 6.573 2.580 1.00 18.11 391 MET A O 1
ATOM 2763 N N . LEU A 1 400 ? -17.785 4.305 2.740 1.00 19.15 392 LEU A N 1
ATOM 2764 C CA . LEU A 1 400 ? -16.481 4.211 3.401 1.00 18.17 392 LEU A CA 1
ATOM 2765 C C . LEU A 1 400 ? -15.316 4.609 2.490 1.00 20.54 392 LEU A C 1
ATOM 2766 O O . LEU A 1 400 ? -15.212 4.147 1.352 1.00 17.76 392 LEU A O 1
ATOM 2771 N N . ARG A 1 401 ? -14.417 5.438 3.025 1.00 18.80 393 ARG A N 1
ATOM 2772 C CA . ARG A 1 401 ? -13.175 5.849 2.378 1.00 22.66 393 ARG A CA 1
ATOM 2773 C C . ARG A 1 401 ? -12.040 5.482 3.319 1.00 25.09 393 ARG A C 1
ATOM 2774 O O . ARG A 1 401 ? -12.127 5.778 4.510 1.00 19.88 393 ARG A O 1
ATOM 2782 N N . ILE A 1 402 ? -11.003 4.813 2.802 1.00 17.40 394 ILE A N 1
ATOM 2783 C CA . ILE A 1 402 ? -9.799 4.496 3.568 1.00 18.06 394 ILE A CA 1
ATOM 2784 C C . ILE A 1 402 ? -8.613 4.953 2.735 1.00 26.63 394 ILE A C 1
ATOM 2785 O O . ILE A 1 402 ? -8.528 4.638 1.543 1.00 23.72 394 ILE A O 1
ATOM 2790 N N . ASN A 1 403 ? -7.727 5.720 3.354 1.00 22.94 395 ASN A N 1
ATOM 2791 C CA . ASN A 1 403 ? -6.480 6.091 2.702 1.00 23.16 395 ASN A CA 1
ATOM 2792 C C . ASN A 1 403 ? -5.696 4.840 2.310 1.00 29.08 395 ASN A C 1
ATOM 2793 O O . ASN A 1 403 ? -5.663 3.848 3.049 1.00 25.30 395 ASN A O 1
ATOM 2798 N N . TYR A 1 404 ? -5.055 4.900 1.140 1.00 23.37 396 TYR A N 1
ATOM 2799 C CA . TYR A 1 404 ? -4.281 3.780 0.620 1.00 24.01 396 TYR A CA 1
ATOM 2800 C C . TYR A 1 404 ? -3.258 3.261 1.637 1.00 24.10 396 TYR A C 1
ATOM 2801 O O . TYR A 1 404 ? -3.081 2.042 1.789 1.00 21.26 396 TYR A O 1
ATOM 2810 N N . MET A 1 405 ? -2.571 4.162 2.345 1.00 23.66 397 MET A N 1
ATOM 2811 C CA . MET A 1 405 ? -1.555 3.687 3.287 1.00 22.02 397 MET A CA 1
ATOM 2812 C C . MET A 1 405 ? -2.187 2.953 4.455 1.00 25.58 397 MET A C 1
ATOM 2813 O O . MET A 1 405 ? -1.597 2.000 4.969 1.00 27.94 397 MET A O 1
ATOM 2818 N N . HIS A 1 406 ? -3.398 3.349 4.866 1.00 25.24 398 HIS A N 1
ATOM 2819 C CA . HIS A 1 406 ? -4.086 2.577 5.894 1.00 27.83 398 HIS A CA 1
ATOM 2820 C C . HIS A 1 406 ? -4.646 1.274 5.341 1.00 24.64 398 HIS A C 1
ATOM 2821 O O . HIS A 1 406 ? -4.781 0.304 6.092 1.00 22.05 398 HIS A O 1
ATOM 2828 N N . CYS A 1 407 ? -4.991 1.230 4.049 1.00 26.29 399 CYS A N 1
ATOM 2829 C CA . CYS A 1 407 ? -5.337 -0.046 3.431 1.00 22.35 399 CYS A CA 1
ATOM 2830 C C . CYS A 1 407 ? -4.168 -1.019 3.485 1.00 20.52 399 CYS A C 1
ATOM 2831 O O . CYS A 1 407 ? -4.367 -2.219 3.694 1.00 21.35 399 CYS A O 1
ATOM 2834 N N . ILE A 1 408 ? -2.957 -0.524 3.214 1.00 26.01 400 ILE A N 1
ATOM 2835 C CA . ILE A 1 408 ? -1.762 -1.349 3.352 1.00 26.52 400 ILE A CA 1
ATOM 2836 C C . ILE A 1 408 ? -1.646 -1.858 4.781 1.00 25.78 400 ILE A C 1
ATOM 2837 O O . ILE A 1 408 ? -1.343 -3.036 5.016 1.00 29.08 400 ILE A O 1
ATOM 2842 N N . GLU A 1 409 ? -1.854 -0.972 5.761 1.00 25.95 401 GLU A N 1
ATOM 2843 C CA . GLU A 1 409 ? -1.702 -1.391 7.155 1.00 29.89 401 GLU A CA 1
ATOM 2844 C C . GLU A 1 409 ? -2.740 -2.438 7.525 1.00 29.35 401 GLU A C 1
ATOM 2845 O O . GLU A 1 409 ? -2.445 -3.360 8.290 1.00 26.87 401 GLU A O 1
ATOM 2851 N N . LEU A 1 410 ? -3.955 -2.313 6.981 1.00 29.98 402 LEU A N 1
ATOM 2852 C CA . LEU A 1 410 ? -5.010 -3.283 7.265 1.00 29.69 402 LEU A CA 1
ATOM 2853 C C . LEU A 1 410 ? -4.656 -4.655 6.703 1.00 28.25 402 LEU A C 1
ATOM 2854 O O . LEU A 1 410 ? -4.797 -5.677 7.392 1.00 28.45 402 LEU A O 1
ATOM 2859 N N . LEU A 1 411 ? -4.183 -4.690 5.453 1.00 22.67 403 LEU A N 1
ATOM 2860 C CA . LEU A 1 411 ? -3.679 -5.935 4.882 1.00 25.91 403 LEU A CA 1
ATOM 2861 C C . LEU A 1 411 ? -2.582 -6.526 5.746 1.00 27.15 403 LEU A C 1
ATOM 2862 O O . LEU A 1 411 ? -2.558 -7.736 5.988 1.00 31.36 403 LEU A O 1
ATOM 2867 N N . ASN A 1 412 ? -1.671 -5.685 6.225 1.00 27.88 404 ASN A N 1
ATOM 2868 C CA . ASN A 1 412 ? -0.542 -6.188 6.993 1.00 26.72 404 ASN A CA 1
ATOM 2869 C C . ASN A 1 412 ? -0.970 -6.839 8.302 1.00 29.81 404 ASN A C 1
ATOM 2870 O O . ASN A 1 412 ? -0.162 -7.553 8.905 1.00 31.03 404 ASN A O 1
ATOM 2875 N N . THR A 1 413 ? -2.208 -6.630 8.765 1.00 31.44 405 THR A N 1
ATOM 2876 C CA . THR A 1 413 ? -2.599 -7.296 10.007 1.00 35.64 405 THR A CA 1
ATOM 2877 C C . THR A 1 413 ? -2.713 -8.804 9.843 1.00 37.59 405 THR A C 1
ATOM 2878 O O . THR A 1 413 ? -2.622 -9.529 10.837 1.00 32.15 405 THR A O 1
ATOM 2882 N N . VAL A 1 414 ? -2.905 -9.297 8.622 1.00 34.36 406 VAL A N 1
ATOM 2883 C CA . VAL A 1 414 ? -3.014 -10.728 8.372 1.00 36.10 406 VAL A CA 1
ATOM 2884 C C . VAL A 1 414 ? -1.891 -11.257 7.493 1.00 42.06 406 VAL A C 1
ATOM 2885 O O . VAL A 1 414 ? -1.845 -12.462 7.241 1.00 46.72 406 VAL A O 1
ATOM 2889 N N . LEU A 1 415 ? -0.992 -10.400 7.006 1.00 40.14 407 LEU A N 1
ATOM 2890 C CA . LEU A 1 415 ? 0.090 -10.830 6.127 1.00 38.19 407 LEU A CA 1
ATOM 2891 C C . LEU A 1 415 ? 1.373 -11.085 6.908 1.00 49.41 407 LEU A C 1
ATOM 2892 O O . LEU A 1 415 ? 1.731 -10.322 7.813 1.00 51.66 407 LEU A O 1
ATOM 2897 N N . ASP A 1 416 ? 2.065 -12.168 6.546 1.00 52.29 408 ASP A N 1
ATOM 2898 C CA . ASP A 1 416 ? 3.400 -12.427 7.072 1.00 52.81 408 ASP A CA 1
ATOM 2899 C C . ASP A 1 416 ? 4.459 -11.663 6.286 1.00 44.05 408 ASP A C 1
ATOM 2900 O O . ASP A 1 416 ? 5.448 -11.188 6.859 1.00 47.07 408 ASP A O 1
ATOM 2905 N N . GLU A 1 417 ? 4.276 -11.549 4.973 1.00 45.66 409 GLU A N 1
ATOM 2906 C CA . GLU A 1 417 ? 5.143 -10.735 4.127 1.00 46.45 409 GLU A CA 1
ATOM 2907 C C . GLU A 1 417 ? 4.555 -9.328 4.101 1.00 43.27 409 GLU A C 1
ATOM 2908 O O . GLU A 1 417 ? 3.660 -9.028 3.302 1.00 38.65 409 GLU A O 1
ATOM 2910 N N . LYS A 1 418 ? 5.061 -8.463 4.983 1.00 41.58 410 LYS A N 1
ATOM 2911 C CA . LYS A 1 418 ? 4.507 -7.122 5.130 1.00 39.33 410 LYS A CA 1
ATOM 2912 C C . LYS A 1 418 ? 4.735 -6.305 3.862 1.00 33.89 410 LYS A C 1
ATOM 2913 O O . LYS A 1 418 ? 5.798 -6.373 3.245 1.00 40.17 410 LYS A O 1
ATOM 2919 N N . MET A 1 419 ? 3.730 -5.526 3.478 1.00 28.34 411 MET A N 1
ATOM 2920 C CA . MET A 1 419 ? 3.832 -4.645 2.330 1.00 31.77 411 MET A CA 1
ATOM 2921 C C . MET A 1 419 ? 4.307 -3.261 2.749 1.00 34.89 411 MET A C 1
ATOM 2922 O O . MET A 1 419 ? 4.007 -2.790 3.849 1.00 28.46 411 MET A O 1
ATOM 2927 N N . ALA A 1 420 ? 5.032 -2.605 1.847 1.00 37.31 412 ALA A N 1
ATOM 2928 C CA . ALA A 1 420 ? 5.440 -1.221 2.052 1.00 38.52 412 ALA A CA 1
ATOM 2929 C C . ALA A 1 420 ? 4.298 -0.279 1.677 1.00 32.32 412 ALA A C 1
ATOM 2930 O O . ALA A 1 420 ? 3.383 -0.662 0.941 1.00 31.15 412 ALA A O 1
ATOM 2932 N N . PRO A 1 421 ? 4.314 0.957 2.191 1.00 30.83 413 PRO A N 1
ATOM 2933 C CA . PRO A 1 421 ? 3.231 1.903 1.859 1.00 32.06 413 PRO A CA 1
ATOM 2934 C C . PRO A 1 421 ? 3.080 2.185 0.384 1.00 31.26 413 PRO A C 1
ATOM 2935 O O . PRO A 1 421 ? 1.998 2.628 -0.035 1.00 29.41 413 PRO A O 1
ATOM 2939 N N . THR A 1 422 ? 4.130 1.991 -0.412 1.00 27.27 414 THR A N 1
ATOM 2940 C CA . THR A 1 422 ? 4.075 2.253 -1.847 1.00 26.28 414 THR A CA 1
ATOM 2941 C C . THR A 1 422 ? 3.859 0.987 -2.663 1.00 29.82 414 THR A C 1
ATOM 2942 O O . THR A 1 422 ? 3.704 1.072 -3.888 1.00 38.92 414 THR A O 1
ATOM 2946 N N . ASP A 1 423 ? 3.832 -0.179 -2.017 1.00 26.66 415 ASP A N 1
ATOM 2947 C CA . ASP A 1 423 ? 3.625 -1.434 -2.732 1.00 31.12 415 ASP A CA 1
ATOM 2948 C C . ASP A 1 423 ? 2.239 -1.462 -3.372 1.00 35.23 415 ASP A C 1
ATOM 2949 O O . ASP A 1 423 ? 1.305 -0.792 -2.924 1.00 37.88 415 ASP A O 1
ATOM 2954 N N . ASP A 1 424 ? 2.110 -2.237 -4.446 1.00 37.87 416 ASP A N 1
ATOM 2955 C CA . ASP A 1 424 ? 0.867 -2.287 -5.202 1.00 41.03 416 ASP A CA 1
ATOM 2956 C C . ASP A 1 424 ? -0.040 -3.383 -4.657 1.00 39.69 416 ASP A C 1
ATOM 2957 O O . ASP A 1 424 ? 0.427 -4.440 -4.232 1.00 42.38 416 ASP A O 1
ATOM 2962 N N . ILE A 1 425 ? -1.337 -3.122 -4.666 1.00 40.85 417 ILE A N 1
ATOM 2963 C CA . ILE A 1 425 ? -2.328 -4.076 -4.186 1.00 48.75 417 ILE A CA 1
ATOM 2964 C C . ILE A 1 425 ? -2.865 -4.843 -5.398 1.00 50.67 417 ILE A C 1
ATOM 2965 O O . ILE A 1 425 ? -3.729 -4.351 -6.129 1.00 44.80 417 ILE A O 1
ATOM 2970 N N . ASN A 1 426 ? -2.362 -6.070 -5.606 1.00 54.97 418 ASN A N 1
ATOM 2971 C CA . ASN A 1 426 ? -2.703 -6.872 -6.781 1.00 52.60 418 ASN A CA 1
ATOM 2972 C C . ASN A 1 426 ? -4.132 -7.419 -6.719 1.00 59.46 418 ASN A C 1
ATOM 2973 O O . ASN A 1 426 ? -4.982 -6.877 -6.002 1.00 49.19 418 ASN A O 1
ATOM 2978 N N . THR A 1 427 ? -4.417 -8.484 -7.477 1.00 61.74 419 THR A N 1
ATOM 2979 C CA . THR A 1 427 ? -5.782 -8.998 -7.523 1.00 59.24 419 THR A CA 1
ATOM 2980 C C . THR A 1 427 ? -6.071 -9.980 -6.392 1.00 56.13 419 THR A C 1
ATOM 2981 O O . THR A 1 427 ? -7.178 -9.984 -5.841 1.00 53.30 419 THR A O 1
ATOM 2985 N N . THR A 1 428 ? -5.097 -10.805 -6.007 1.00 64.76 420 THR A N 1
ATOM 2986 C CA . THR A 1 428 ? -5.280 -11.581 -4.786 1.00 69.41 420 THR A CA 1
ATOM 2987 C C . THR A 1 428 ? -5.381 -10.664 -3.573 1.00 60.29 420 THR A C 1
ATOM 2988 O O . THR A 1 428 ? -6.173 -10.928 -2.657 1.00 58.20 420 THR A O 1
ATOM 2992 N N . ASN A 1 429 ? -4.625 -9.556 -3.573 1.00 41.74 421 ASN A N 1
ATOM 2993 C CA . ASN A 1 429 ? -4.676 -8.651 -2.433 1.00 30.98 421 ASN A CA 1
ATOM 2994 C C . ASN A 1 429 ? -5.966 -7.832 -2.392 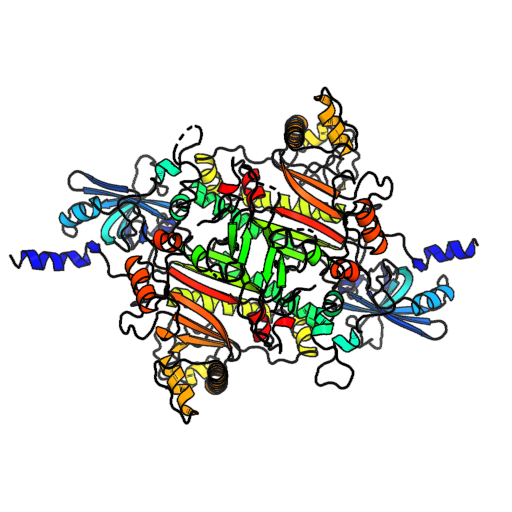1.00 27.55 421 ASN A C 1
ATOM 2995 O O . ASN A 1 429 ? -6.463 -7.567 -1.293 1.00 31.43 421 ASN A O 1
ATOM 2997 N N . GLU A 1 430 ? -6.556 -7.456 -3.546 1.00 24.16 422 GLU A N 1
ATOM 2998 C CA . GLU A 1 430 ? -7.793 -6.663 -3.492 1.00 21.70 422 GLU A CA 1
ATOM 2999 C C . GLU A 1 430 ? -8.925 -7.451 -2.840 1.00 27.73 422 GLU A C 1
ATOM 3000 O O . GLU A 1 430 ? -9.723 -6.890 -2.075 1.00 25.66 422 GLU A O 1
ATOM 3006 N N . LYS A 1 431 ? -9.014 -8.756 -3.123 1.00 27.69 423 LYS A N 1
ATOM 3007 C CA . LYS A 1 431 ? -10.083 -9.535 -2.514 1.00 31.63 423 LYS A CA 1
ATOM 3008 C C . LYS A 1 431 ? -9.833 -9.729 -1.026 1.00 20.27 423 LYS A C 1
ATOM 3009 O O . LYS A 1 431 ? -10.780 -9.680 -0.232 1.00 31.16 423 LYS A O 1
ATOM 3015 N N . LEU A 1 432 ? -8.572 -9.917 -0.624 1.00 26.14 424 LEU A N 1
ATOM 3016 C CA . LEU A 1 432 ? -8.282 -9.996 0.804 1.00 26.02 424 LEU A CA 1
ATOM 3017 C C . LEU A 1 432 ? -8.651 -8.686 1.495 1.00 23.17 424 LEU A C 1
ATOM 3018 O O . LEU A 1 432 ? -9.284 -8.691 2.557 1.00 24.63 424 LEU A O 1
ATOM 3023 N N . LEU A 1 433 ? -8.338 -7.553 0.859 1.00 20.92 425 LEU A N 1
ATOM 3024 C CA . LEU A 1 433 ? -8.656 -6.264 1.452 1.00 19.82 425 LEU A CA 1
ATOM 3025 C C . LEU A 1 433 ? -10.156 -6.086 1.607 1.00 21.11 425 LEU A C 1
ATOM 3026 O O . LEU A 1 433 ? -10.627 -5.617 2.653 1.00 23.50 425 LEU A O 1
ATOM 3031 N N . GLY A 1 434 ? -10.924 -6.467 0.585 1.00 22.00 426 GLY A N 1
ATOM 3032 C CA . GLY A 1 434 ? -12.368 -6.328 0.662 1.00 20.11 426 GLY A CA 1
ATOM 3033 C C . GLY A 1 434 ? -12.986 -7.216 1.725 1.00 21.60 426 GLY A C 1
ATOM 3034 O O . GLY A 1 434 ? -13.974 -6.838 2.356 1.00 22.00 426 GLY A O 1
ATOM 3035 N N . LYS A 1 435 ? -12.417 -8.408 1.941 1.00 23.34 427 LYS A N 1
ATOM 3036 C CA . LYS A 1 435 ? -12.885 -9.261 3.030 1.00 25.01 427 LYS A CA 1
ATOM 3037 C C . LYS A 1 435 ? -12.594 -8.625 4.383 1.00 27.02 427 LYS A C 1
ATOM 3038 O O . LYS A 1 435 ? -13.457 -8.604 5.269 1.00 25.02 427 LYS A O 1
ATOM 3040 N N . LEU A 1 436 ? -11.376 -8.099 4.563 1.00 27.25 428 LEU A N 1
ATOM 3041 C CA . LEU A 1 436 ? -11.046 -7.398 5.805 1.00 26.35 428 LEU A CA 1
ATOM 3042 C C . LEU A 1 436 ? -11.958 -6.196 6.025 1.00 28.06 428 LEU A C 1
ATOM 3043 O O . LEU A 1 436 ? -12.380 -5.926 7.158 1.00 26.70 428 LEU A O 1
ATOM 3048 N N . VAL A 1 437 ? -12.266 -5.459 4.952 1.00 20.94 429 VAL A N 1
ATOM 3049 C CA . VAL A 1 437 ? -13.171 -4.318 5.059 1.00 23.82 429 VAL A CA 1
ATOM 3050 C C . VAL A 1 437 ? -14.578 -4.779 5.418 1.00 26.96 429 VAL A C 1
ATOM 3051 O O . VAL A 1 437 ? -15.258 -4.159 6.248 1.00 27.56 429 VAL A O 1
ATOM 3055 N N . LYS A 1 438 ? -15.040 -5.876 4.810 1.00 23.82 430 LYS A N 1
ATOM 3056 C CA . LYS A 1 438 ? -16.380 -6.362 5.125 1.00 24.31 430 LYS A CA 1
ATOM 3057 C C . LYS A 1 438 ? -16.465 -6.796 6.581 1.00 23.09 430 LYS A C 1
ATOM 3058 O O . LYS A 1 438 ? -17.436 -6.479 7.281 1.00 26.32 430 LYS A O 1
ATOM 3064 N N . GLU A 1 439 ? -15.435 -7.495 7.063 1.00 26.04 431 GLU A N 1
ATOM 3065 C CA . GLU A 1 439 ? -15.452 -8.002 8.427 1.00 32.79 431 GLU A CA 1
ATOM 3066 C C . GLU A 1 439 ? -15.361 -6.876 9.448 1.00 28.71 431 GLU A C 1
ATOM 3067 O O . GLU A 1 439 ? -16.034 -6.925 10.480 1.00 31.39 431 GLU A O 1
ATOM 3073 N N . ARG A 1 440 ? -14.560 -5.842 9.170 1.00 26.09 432 ARG A N 1
ATOM 3074 C CA . ARG A 1 440 ? -14.358 -4.754 10.133 1.00 25.38 432 ARG A CA 1
ATOM 3075 C C . ARG A 1 440 ? -15.500 -3.750 10.107 1.00 30.35 432 ARG A C 1
ATOM 3076 O O . ARG A 1 440 ? -16.032 -3.380 11.162 1.00 29.16 432 ARG A O 1
ATOM 3084 N N . TYR A 1 441 ? -15.864 -3.289 8.903 1.00 22.34 433 TYR A N 1
ATOM 3085 C CA . TYR A 1 441 ? -16.793 -2.183 8.694 1.00 26.29 433 TYR A CA 1
ATOM 3086 C C . TYR A 1 441 ? -18.183 -2.621 8.266 1.00 28.55 433 TYR A C 1
ATOM 3087 O O . TYR A 1 441 ? -19.105 -1.803 8.328 1.00 26.85 433 TYR A O 1
ATOM 3096 N N . GLY A 1 442 ? -18.341 -3.858 7.787 1.00 23.82 434 GLY A N 1
ATOM 3097 C CA . GLY A 1 442 ? -19.659 -4.380 7.449 1.00 21.69 434 GLY A CA 1
ATOM 3098 C C . GLY A 1 442 ? -20.181 -4.013 6.085 1.00 29.79 434 GLY A C 1
ATOM 3099 O O . GLY A 1 442 ? -21.385 -4.160 5.838 1.00 27.22 434 GLY A O 1
ATOM 3100 N N . THR A 1 443 ? -19.317 -3.564 5.173 1.00 23.63 435 THR A N 1
ATOM 3101 C CA . THR A 1 443 ? -19.759 -3.063 3.885 1.00 21.61 435 THR A CA 1
ATOM 3102 C C . THR A 1 443 ? -19.046 -3.793 2.754 1.00 26.07 435 THR A C 1
ATOM 3103 O O . THR A 1 443 ? -17.890 -4.208 2.888 1.00 19.14 435 THR A O 1
ATOM 3107 N N . ASP A 1 444 ? -19.777 -3.970 1.651 1.00 19.70 436 ASP A N 1
ATOM 3108 C CA . ASP A 1 444 ? -19.290 -4.563 0.410 1.00 20.47 436 ASP A CA 1
ATOM 3109 C C . ASP A 1 444 ? -18.759 -3.527 -0.573 1.00 20.20 436 ASP A C 1
ATOM 3110 O O . ASP A 1 444 ? -18.336 -3.908 -1.671 1.00 22.71 436 ASP A O 1
ATOM 3115 N N . PHE A 1 445 ? -18.767 -2.237 -0.205 1.00 18.40 437 PHE A N 1
ATOM 3116 C CA . PHE A 1 445 ? -18.408 -1.135 -1.091 1.00 17.76 437 PHE A CA 1
ATOM 3117 C C . PHE A 1 445 ? -17.500 -0.162 -0.354 1.00 21.90 437 PHE A C 1
ATOM 3118 O O . PHE A 1 445 ? -17.837 0.269 0.749 1.00 21.47 437 PHE A O 1
ATOM 3126 N N . PHE A 1 446 ? -16.382 0.223 -0.965 1.00 17.91 438 PHE A N 1
ATOM 3127 C CA . PHE A 1 446 ? -15.512 1.191 -0.302 1.00 18.17 438 PHE A CA 1
ATOM 3128 C C . PHE A 1 446 ? -14.561 1.789 -1.328 1.00 19.14 438 PHE A C 1
ATOM 3129 O O . PHE A 1 446 ? -14.366 1.250 -2.424 1.00 16.76 438 PHE A O 1
ATOM 3137 N N . ILE A 1 447 ? -13.998 2.940 -0.988 1.00 18.26 439 ILE A N 1
ATOM 3138 C CA . ILE A 1 447 ? -12.984 3.524 -1.854 1.00 19.60 439 ILE A CA 1
ATOM 3139 C C . ILE A 1 447 ? -11.657 3.548 -1.106 1.00 19.43 439 ILE A C 1
ATOM 3140 O O . ILE A 1 447 ? -11.632 3.724 0.112 1.00 19.58 439 ILE A O 1
ATOM 3145 N N . SER A 1 448 ? -10.565 3.330 -1.848 1.00 18.76 440 SER A N 1
ATOM 3146 C CA . SER A 1 448 ? -9.198 3.457 -1.367 1.00 17.96 440 SER A CA 1
ATOM 3147 C C . SER A 1 448 ? -8.623 4.715 -1.990 1.00 18.66 440 SER A C 1
ATOM 3148 O O . SER A 1 448 ? -8.595 4.836 -3.217 1.00 19.04 440 SER A O 1
ATOM 3151 N N . ASP A 1 449 ? -8.134 5.619 -1.140 1.00 23.41 441 ASP A N 1
ATOM 3152 C CA . ASP A 1 449 ? -7.799 6.989 -1.496 1.00 21.50 441 ASP A CA 1
ATOM 3153 C C . ASP A 1 449 ? -6.284 7.190 -1.573 1.00 19.40 441 ASP A C 1
ATOM 3154 O O . ASP A 1 449 ? -5.551 6.753 -0.682 1.00 20.65 441 ASP A O 1
ATOM 3159 N N . ARG A 1 450 ? -5.830 7.866 -2.638 1.00 21.76 442 ARG A N 1
ATOM 3160 C CA . ARG A 1 450 ? -4.451 8.322 -2.837 1.00 21.56 442 ARG A CA 1
ATOM 3161 C C . ARG A 1 450 ? -3.525 7.191 -3.266 1.00 25.70 442 ARG A C 1
ATOM 3162 O O . ARG A 1 450 ? -2.656 6.758 -2.494 1.00 21.57 442 ARG A O 1
ATOM 3170 N N . PHE A 1 451 ? -3.659 6.751 -4.510 1.00 22.95 443 PHE A N 1
ATOM 3171 C CA . PHE A 1 451 ? -2.885 5.610 -4.981 1.00 17.29 443 PHE A CA 1
ATOM 3172 C C . PHE A 1 451 ? -1.442 6.003 -5.275 1.00 23.06 443 PHE A C 1
ATOM 3173 O O . PHE A 1 451 ? -1.163 7.167 -5.580 1.00 19.10 443 PHE A O 1
ATOM 3181 N N . PRO A 1 452 ? -0.517 5.043 -5.209 1.00 19.76 444 PRO A N 1
ATOM 3182 C CA . PRO A 1 452 ? 0.876 5.347 -5.550 1.00 23.82 444 PRO A CA 1
ATOM 3183 C C . PRO A 1 452 ? 1.017 5.748 -7.016 1.00 18.80 444 PRO A C 1
ATOM 3184 O O . PRO A 1 452 ? 0.323 5.225 -7.899 1.00 26.40 444 PRO A O 1
ATOM 3188 N N . SER A 1 453 ? 1.940 6.687 -7.252 1.00 22.70 445 SER A N 1
ATOM 3189 C CA . SER A 1 453 ? 2.168 7.233 -8.585 1.00 27.81 445 SER A CA 1
ATOM 3190 C C . SER A 1 453 ? 2.567 6.146 -9.578 1.00 30.31 445 SER A C 1
ATOM 3191 O O . SER A 1 453 ? 2.169 6.181 -10.749 1.00 30.99 445 SER A O 1
ATOM 3194 N N . SER A 1 454 ? 3.335 5.156 -9.122 1.00 26.82 446 SER A N 1
ATOM 3195 C CA . SER A 1 454 ? 3.807 4.104 -10.010 1.00 26.60 446 SER A CA 1
ATOM 3196 C C . SER A 1 454 ? 2.672 3.258 -10.580 1.00 26.58 446 SER A C 1
ATOM 3197 O O . SER A 1 454 ? 2.862 2.613 -11.618 1.00 33.98 446 SER A O 1
ATOM 3200 N N . ALA A 1 455 ? 1.497 3.258 -9.948 1.00 22.77 447 ALA A N 1
ATOM 3201 C CA . ALA A 1 455 ? 0.363 2.458 -10.404 1.00 26.28 447 ALA A CA 1
ATOM 3202 C C . ALA A 1 455 ? -0.620 3.216 -11.304 1.00 29.17 447 ALA A C 1
ATOM 3203 O O . ALA A 1 455 ? -1.633 2.636 -11.722 1.00 30.57 447 ALA A O 1
ATOM 3205 N N . ARG A 1 456 ? -0.368 4.483 -11.606 1.00 21.98 448 ARG A N 1
ATOM 3206 C CA . ARG A 1 456 ? -1.351 5.327 -12.267 1.00 19.41 448 ARG A CA 1
ATOM 3207 C C . ARG A 1 456 ? -0.835 5.837 -13.606 1.00 22.98 448 ARG A C 1
ATOM 3208 O O . ARG A 1 456 ? 0.378 5.975 -13.805 1.00 23.41 448 ARG A O 1
ATOM 3216 N N . PRO A 1 457 ? -1.746 6.151 -14.536 1.00 21.13 449 PRO A N 1
ATOM 3217 C CA . PRO A 1 457 ? -1.357 6.636 -15.865 1.00 24.32 449 PRO A CA 1
ATOM 3218 C C . PRO A 1 457 ? -0.673 7.995 -15.819 1.00 18.80 449 PRO A C 1
ATOM 3219 O O . PRO A 1 457 ? -0.730 8.726 -14.831 1.00 21.10 449 PRO A O 1
ATOM 3223 N N . PHE A 1 458 ? -0.068 8.353 -16.960 1.00 25.23 450 PHE A N 1
ATOM 3224 C CA . PHE A 1 458 ? 0.741 9.566 -17.058 1.00 25.81 450 PHE A CA 1
ATOM 3225 C C . PHE A 1 458 ? -0.086 10.832 -16.838 1.00 21.72 450 PHE A C 1
ATOM 3226 O O . PHE A 1 458 ? 0.465 11.861 -16.436 1.00 22.87 450 PHE A O 1
ATOM 3234 N N . TYR A 1 459 ? -1.389 10.795 -17.122 1.00 19.97 451 TYR A N 1
ATOM 3235 C CA . TYR A 1 459 ? -2.243 11.976 -16.971 1.00 21.80 451 TYR A CA 1
ATOM 3236 C C . TYR A 1 459 ? -2.778 12.177 -15.544 1.00 24.94 451 TYR A C 1
ATOM 3237 O O . TYR A 1 459 ? -3.561 13.102 -15.319 1.00 19.07 451 TYR A O 1
ATOM 3246 N N . THR A 1 460 ? -2.364 11.359 -14.577 1.00 21.18 452 THR A N 1
ATOM 3247 C CA . THR A 1 460 ? -2.850 11.497 -13.202 1.00 17.22 452 THR A CA 1
ATOM 3248 C C . THR A 1 460 ? -2.035 12.544 -12.440 1.00 18.73 452 THR A C 1
ATOM 3249 O O . THR A 1 460 ? -0.802 12.462 -12.397 1.00 19.44 452 THR A O 1
ATOM 3253 N N . MET A 1 461 ? -2.725 13.502 -11.804 1.00 18.58 453 MET A N 1
ATOM 3254 C CA . MET A 1 461 ? -2.049 14.533 -11.012 1.00 19.12 453 MET A CA 1
ATOM 3255 C C . MET A 1 461 ? -1.435 13.938 -9.751 1.00 22.97 453 MET A C 1
ATOM 3256 O O . MET A 1 461 ? -2.106 13.215 -9.009 1.00 18.24 453 MET A O 1
ATOM 3261 N N . GLU A 1 462 ? -0.150 14.242 -9.510 1.00 19.06 454 GLU A N 1
ATOM 3262 C CA . GLU A 1 462 ? 0.529 13.789 -8.298 1.00 18.60 454 GLU A CA 1
ATOM 3263 C C . GLU A 1 462 ? 0.167 14.673 -7.094 1.00 20.57 454 GLU A C 1
ATOM 3264 O O . GLU A 1 462 ? -0.195 15.843 -7.237 1.00 18.77 454 GLU A O 1
ATOM 3270 N N . CYS A 1 463 ? 0.273 14.101 -5.887 1.00 21.21 455 CYS A N 1
ATOM 3271 C CA . CYS A 1 463 ? 0.074 14.901 -4.681 1.00 26.11 455 CYS A CA 1
ATOM 3272 C C . CYS A 1 463 ? 1.233 15.878 -4.510 1.00 23.83 455 CYS A C 1
ATOM 3273 O O . CYS A 1 463 ? 2.403 15.494 -4.607 1.00 24.62 455 CYS A O 1
ATOM 3276 N N . LYS A 1 464 ? 0.891 17.138 -4.232 1.00 20.35 456 LYS A N 1
ATOM 3277 C CA . LYS A 1 464 ? 1.897 18.176 -4.021 1.00 21.93 456 LYS A CA 1
ATOM 3278 C C . LYS A 1 464 ? 2.805 17.854 -2.839 1.00 29.14 456 LYS A C 1
ATOM 3279 O O . LYS A 1 464 ? 4.019 18.100 -2.891 1.00 30.04 456 LYS A O 1
ATOM 3285 N N . ASP A 1 465 ? 2.227 17.333 -1.750 1.00 21.74 457 ASP A N 1
ATOM 3286 C CA . ASP A 1 465 ? 2.996 17.070 -0.537 1.00 33.69 457 ASP A CA 1
ATOM 3287 C C . ASP A 1 465 ? 3.888 15.843 -0.662 1.00 33.48 457 ASP A C 1
ATOM 3288 O O . ASP A 1 465 ? 4.849 15.708 0.096 1.00 34.63 457 ASP A O 1
ATOM 3293 N N . ASP A 1 466 ? 3.612 14.951 -1.610 1.00 29.80 458 ASP A N 1
ATOM 3294 C CA . ASP A 1 466 ? 4.288 13.658 -1.623 1.00 29.11 458 ASP A CA 1
ATOM 3295 C C . ASP A 1 466 ? 4.080 13.065 -3.015 1.00 25.68 458 ASP A C 1
ATOM 3296 O O . ASP A 1 466 ? 3.038 12.457 -3.265 1.00 25.33 458 ASP A O 1
ATOM 3301 N N . VAL A 1 467 ? 5.067 13.231 -3.905 1.00 26.45 459 VAL A N 1
ATOM 3302 C CA . VAL A 1 467 ? 4.830 12.824 -5.293 1.00 29.52 459 VAL A CA 1
ATOM 3303 C C . VAL A 1 467 ? 4.890 11.313 -5.461 1.00 30.61 459 VAL A C 1
ATOM 3304 O O . VAL A 1 467 ? 4.664 10.805 -6.564 1.00 31.90 459 VAL A O 1
ATOM 3308 N N . ARG A 1 468 ? 5.189 10.582 -4.377 1.00 33.02 460 ARG A N 1
ATOM 3309 C CA . ARG A 1 468 ? 5.039 9.131 -4.414 1.00 31.85 460 ARG A CA 1
ATOM 3310 C C . ARG A 1 468 ? 3.592 8.722 -4.653 1.00 22.04 460 ARG A C 1
ATOM 3311 O O . ARG A 1 468 ? 3.341 7.588 -5.079 1.00 25.41 460 ARG A O 1
ATOM 3319 N N . PHE A 1 469 ? 2.635 9.606 -4.362 1.00 19.22 461 PHE A N 1
ATOM 3320 C CA . PHE A 1 469 ? 1.214 9.301 -4.446 1.00 18.46 461 PHE A CA 1
ATOM 3321 C C . PHE A 1 469 ? 0.522 10.288 -5.381 1.00 17.90 461 PHE A C 1
ATOM 3322 O O . PHE A 1 469 ? 1.098 11.297 -5.806 1.00 18.13 461 PHE A O 1
ATOM 3330 N N . THR A 1 470 ? -0.742 9.985 -5.687 1.00 18.89 462 THR A N 1
ATOM 3331 C CA . THR A 1 470 ? -1.502 10.735 -6.677 1.00 17.66 462 THR A CA 1
ATOM 3332 C C . THR A 1 470 ? -2.855 11.125 -6.112 1.00 20.67 462 THR A C 1
ATOM 3333 O O . THR A 1 470 ? -3.354 10.547 -5.137 1.00 20.34 462 THR A O 1
ATOM 3337 N N . ASN A 1 471 ? -3.434 12.137 -6.751 1.00 20.78 463 ASN A N 1
ATOM 3338 C CA . ASN A 1 471 ? -4.776 12.610 -6.446 1.00 19.12 463 ASN A CA 1
ATOM 3339 C C . ASN A 1 471 ? -5.772 11.689 -7.144 1.00 18.48 463 ASN A C 1
ATOM 3340 O O . ASN A 1 471 ? -6.420 12.061 -8.120 1.00 14.69 463 ASN A O 1
ATOM 3345 N N . SER A 1 472 ? -5.897 10.472 -6.612 1.00 17.66 464 SER A N 1
ATOM 3346 C CA . SER A 1 472 ? -6.662 9.437 -7.306 1.00 17.83 464 SER A CA 1
ATOM 3347 C C . SER A 1 472 ? -7.234 8.455 -6.292 1.00 23.45 464 SER A C 1
ATOM 3348 O O . SER A 1 472 ? -6.774 8.384 -5.155 1.00 21.78 464 SER A O 1
ATOM 3351 N N . TYR A 1 473 ? -8.232 7.680 -6.721 1.00 20.68 465 TYR A N 1
ATOM 3352 C CA . TYR A 1 473 ? -8.828 6.672 -5.847 1.00 16.22 465 TYR A CA 1
ATOM 3353 C C . TYR A 1 473 ? -9.320 5.506 -6.700 1.00 18.70 465 TYR A C 1
ATOM 3354 O O .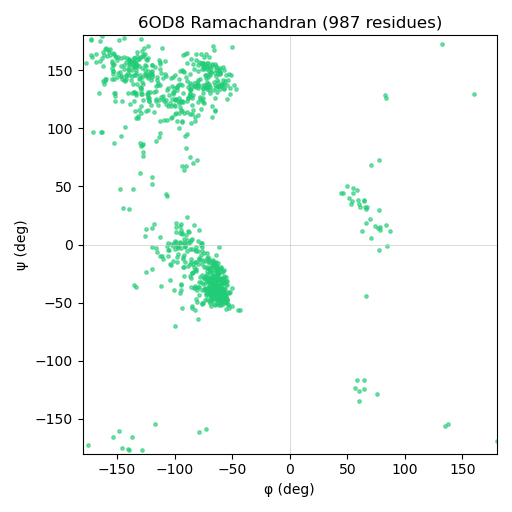 TYR A 1 473 ? -9.536 5.637 -7.909 1.00 16.34 465 TYR A O 1
ATOM 3363 N N . ASP A 1 474 ? -9.533 4.366 -6.044 1.00 18.33 466 ASP A N 1
ATOM 3364 C CA . ASP A 1 474 ? -10.240 3.234 -6.629 1.00 17.44 466 ASP A CA 1
ATOM 3365 C C . ASP A 1 474 ? -11.472 2.945 -5.781 1.00 15.68 466 ASP A C 1
ATOM 3366 O O . ASP A 1 474 ? -11.441 3.100 -4.558 1.00 21.16 466 ASP A O 1
ATOM 3371 N N . MET A 1 475 ? -12.539 2.498 -6.435 1.00 13.75 467 MET A N 1
ATOM 3372 C CA . MET A 1 475 ? -13.710 1.943 -5.771 1.00 18.39 467 MET A CA 1
ATOM 3373 C C . MET A 1 475 ? -13.782 0.439 -5.963 1.00 16.91 467 MET A C 1
ATOM 3374 O O . MET A 1 475 ? -13.472 -0.087 -7.034 1.00 20.02 467 MET A O 1
ATOM 3379 N N . PHE A 1 476 ? -14.277 -0.240 -4.933 1.00 16.42 468 PHE A N 1
ATOM 3380 C CA . PHE A 1 476 ? -14.348 -1.690 -4.907 1.00 22.12 468 PHE A CA 1
ATOM 3381 C C . PHE A 1 476 ? -15.770 -2.127 -4.575 1.00 26.75 468 PHE A C 1
ATOM 3382 O O . PHE A 1 476 ? -16.420 -1.559 -3.687 1.00 19.27 468 PHE A O 1
ATOM 3390 N N . ILE A 1 477 ? -16.238 -3.148 -5.288 1.00 20.57 469 ILE A N 1
ATOM 3391 C CA . ILE A 1 477 ? -17.491 -3.828 -4.990 1.00 18.87 469 ILE A CA 1
ATOM 3392 C C . ILE A 1 477 ? -17.169 -5.295 -4.767 1.00 15.20 469 ILE A C 1
ATOM 3393 O O . ILE A 1 477 ? -16.556 -5.934 -5.632 1.00 18.16 469 ILE A O 1
ATOM 3398 N N . ARG A 1 478 ? -17.589 -5.828 -3.618 1.00 17.40 470 ARG A N 1
ATOM 3399 C CA . ARG A 1 478 ? -17.290 -7.208 -3.236 1.00 18.32 470 ARG A CA 1
ATOM 3400 C C . ARG A 1 478 ? -15.815 -7.554 -3.457 1.00 25.01 470 ARG A C 1
ATOM 3401 O O . ARG A 1 478 ? -15.477 -8.618 -3.978 1.00 21.60 470 ARG A O 1
ATOM 3409 N N . GLY A 1 479 ? -14.921 -6.644 -3.059 1.00 22.04 471 GLY A N 1
ATOM 3410 C CA . GLY A 1 479 ? -13.497 -6.930 -3.094 1.00 25.84 471 GLY A CA 1
ATOM 3411 C C . GLY A 1 479 ? -12.842 -6.833 -4.455 1.00 19.37 471 GLY A C 1
ATOM 3412 O O . GLY A 1 479 ? -11.703 -7.298 -4.618 1.00 22.95 471 GLY A O 1
ATOM 3413 N N . GLU A 1 480 ? -13.521 -6.255 -5.448 1.00 19.45 472 GLU A N 1
ATOM 3414 C CA . GLU A 1 480 ? -12.978 -6.154 -6.794 1.00 18.16 472 GLU A CA 1
ATOM 3415 C C . GLU A 1 480 ? -13.154 -4.738 -7.311 1.00 19.33 472 GLU A C 1
ATOM 3416 O O . GLU A 1 480 ? -14.211 -4.123 -7.117 1.00 19.27 472 GLU A O 1
ATOM 3422 N N . GLU A 1 481 ? -12.102 -4.240 -7.972 1.00 17.11 473 GLU A N 1
ATOM 3423 C CA . GLU A 1 481 ? -12.073 -2.874 -8.471 1.00 17.89 473 GLU A CA 1
ATOM 3424 C C . GLU A 1 481 ? -13.166 -2.667 -9.513 1.00 18.68 473 GLU A C 1
ATOM 3425 O O . GLU A 1 481 ? -13.308 -3.455 -10.448 1.00 20.22 473 GLU A O 1
ATOM 3431 N N . ILE A 1 482 ? -13.941 -1.599 -9.361 1.00 16.27 474 ILE A N 1
ATOM 3432 C CA . ILE A 1 482 ? -14.994 -1.288 -10.322 1.00 17.85 474 ILE A CA 1
ATOM 3433 C C . ILE A 1 482 ? -14.792 0.070 -10.999 1.00 17.73 474 ILE A C 1
ATOM 3434 O O . ILE A 1 482 ? -15.290 0.274 -12.119 1.00 19.14 474 ILE A O 1
ATOM 3439 N N . SER A 1 483 ? -14.025 0.984 -10.409 1.00 16.87 475 SER A N 1
ATOM 3440 C CA . SER A 1 483 ? -13.870 2.310 -10.995 1.00 18.04 475 SER A CA 1
ATOM 3441 C C . SER A 1 483 ? -12.634 2.970 -10.401 1.00 19.74 475 SER A C 1
ATOM 3442 O O . SER A 1 483 ? -12.363 2.825 -9.210 1.00 25.34 475 SER A O 1
ATOM 3445 N N . SER A 1 484 ? -11.884 3.678 -11.248 1.00 19.82 476 SER A N 1
ATOM 3446 C CA . SER A 1 484 ? -10.775 4.528 -10.829 1.00 19.82 476 SER A CA 1
ATOM 3447 C C . SER A 1 484 ? -11.122 5.970 -11.178 1.00 22.29 476 SER A C 1
ATOM 3448 O O . SER A 1 484 ? -11.561 6.238 -12.300 1.00 23.93 476 SER A O 1
ATOM 3451 N N . GLY A 1 485 ? -10.939 6.884 -10.228 1.00 15.56 477 GLY A N 1
ATOM 3452 C CA . GLY A 1 485 ? -11.130 8.304 -10.483 1.00 12.40 477 GLY A CA 1
ATOM 3453 C C . GLY A 1 485 ? -9.903 9.099 -10.090 1.00 21.35 477 GLY A C 1
ATOM 3454 O O . GLY A 1 485 ? -9.129 8.694 -9.223 1.00 18.45 477 GLY A O 1
ATOM 3455 N N . ALA A 1 486 ? -9.731 10.261 -10.730 1.00 16.25 478 ALA A N 1
ATOM 3456 C CA . ALA A 1 486 ? -8.560 11.073 -10.409 1.00 13.26 478 ALA A CA 1
ATOM 3457 C C . ALA A 1 486 ? -8.715 12.489 -10.929 1.00 13.25 478 ALA A C 1
ATOM 3458 O O . ALA A 1 486 ? -9.471 12.750 -11.874 1.00 16.01 478 ALA A O 1
ATOM 3460 N N . GLN A 1 487 ? -7.960 13.392 -10.312 1.00 13.70 479 GLN A N 1
ATOM 3461 C CA . GLN A 1 487 ? -7.642 14.658 -10.956 1.00 13.89 479 GLN A CA 1
ATOM 3462 C C . GLN A 1 487 ? -6.636 14.429 -12.081 1.00 21.42 479 GLN A C 1
ATOM 3463 O O . GLN A 1 487 ? -5.627 13.725 -11.905 1.00 19.70 479 GLN A O 1
ATOM 3469 N N . ARG A 1 488 ? -6.883 15.064 -13.231 1.00 14.31 480 ARG A N 1
ATOM 3470 C CA . ARG A 1 488 ? -5.956 15.000 -14.353 1.00 15.74 480 ARG A CA 1
ATOM 3471 C C . ARG A 1 488 ? -4.931 16.128 -14.264 1.00 14.82 480 ARG A C 1
ATOM 3472 O O . ARG A 1 488 ? -5.131 17.128 -13.572 1.00 17.18 480 ARG A O 1
ATOM 3480 N N . ILE A 1 489 ? -3.863 15.994 -15.042 1.00 15.93 481 ILE A N 1
ATOM 3481 C CA . ILE A 1 489 ? -2.859 17.052 -15.165 1.00 17.61 481 ILE A CA 1
ATOM 3482 C C . ILE A 1 489 ? -3.342 17.992 -16.264 1.00 23.45 481 ILE A C 1
ATOM 3483 O O . ILE A 1 489 ? -3.387 17.609 -17.440 1.00 20.50 481 ILE A O 1
ATOM 3488 N N . HIS A 1 490 ? -3.714 19.220 -15.898 1.00 16.62 482 HIS A N 1
ATOM 3489 C CA . HIS A 1 490 ? -4.246 20.139 -16.903 1.00 22.90 482 HIS A CA 1
ATOM 3490 C C . HIS A 1 490 ? -3.180 21.090 -17.427 1.00 26.96 482 HIS A C 1
ATOM 3491 O O . HIS A 1 490 ? -3.459 21.889 -18.328 1.00 22.68 482 HIS A O 1
ATOM 3498 N N . ASP A 1 491 ? -1.949 20.988 -16.909 1.00 22.36 483 ASP A N 1
ATOM 3499 C CA . ASP A 1 491 ? -0.839 21.794 -17.389 1.00 20.48 483 ASP A CA 1
ATOM 3500 C C . ASP A 1 491 ? -0.061 21.023 -18.446 1.00 27.53 483 ASP A C 1
ATOM 3501 O O . ASP A 1 491 ? 0.477 19.950 -18.135 1.00 27.75 483 ASP A O 1
ATOM 3506 N N . PRO A 1 492 ? 0.089 21.553 -19.668 1.00 30.75 484 PRO A N 1
ATOM 3507 C CA . PRO A 1 492 ? 0.764 20.775 -20.728 1.00 28.74 484 PRO A CA 1
ATOM 3508 C C . PRO A 1 492 ? 2.187 20.360 -20.387 1.00 28.74 484 PRO A C 1
ATOM 3509 O O . PRO A 1 492 ? 2.611 19.247 -20.739 1.00 29.88 484 PRO A O 1
ATOM 3513 N N . ASP A 1 493 ? 2.952 21.232 -19.726 1.00 30.81 485 ASP A N 1
ATOM 3514 C CA . ASP A 1 493 ? 4.358 20.921 -19.496 1.00 35.30 485 ASP A CA 1
ATOM 3515 C C . ASP A 1 493 ? 4.519 19.843 -18.439 1.00 31.95 485 ASP A C 1
ATOM 3516 O O . ASP A 1 493 ? 5.339 18.926 -18.603 1.00 29.78 485 ASP A O 1
ATOM 3521 N N . LEU A 1 494 ? 3.734 19.915 -17.353 1.00 28.00 486 LEU A N 1
ATOM 3522 C CA . LEU A 1 494 ? 3.817 18.858 -16.348 1.00 28.55 486 LEU A CA 1
ATOM 3523 C C . LEU A 1 494 ? 3.286 17.542 -16.885 1.00 28.26 486 LEU A C 1
ATOM 3524 O O . LEU A 1 494 ? 3.746 16.469 -16.471 1.00 25.45 486 LEU A O 1
ATOM 3529 N N . LEU A 1 495 ? 2.314 17.603 -17.802 1.00 27.82 487 LEU A N 1
ATOM 3530 C CA . LEU A 1 495 ? 1.798 16.385 -18.408 1.00 22.77 487 LEU A CA 1
ATOM 3531 C C . LEU A 1 495 ? 2.867 15.700 -19.262 1.00 21.63 487 LEU A C 1
ATOM 3532 O O . LEU A 1 495 ? 3.018 14.476 -19.212 1.00 29.19 487 LEU A O 1
ATOM 3537 N N . LEU A 1 496 ? 3.642 16.473 -20.022 1.00 23.74 488 LEU A N 1
ATOM 3538 C CA . LEU A 1 496 ? 4.758 15.872 -20.755 1.00 31.54 488 LEU A CA 1
ATOM 3539 C C . LEU A 1 496 ? 5.831 15.354 -19.798 1.00 38.02 488 LEU A C 1
ATOM 3540 O O . LEU A 1 496 ? 6.415 14.286 -20.024 1.00 38.44 488 LEU A O 1
ATOM 3545 N N . ALA A 1 497 ? 6.081 16.084 -18.709 1.00 31.48 489 ALA A N 1
ATOM 3546 C CA . ALA A 1 497 ? 7.094 15.663 -17.748 1.00 35.11 489 ALA A CA 1
ATOM 3547 C C . ALA A 1 497 ? 6.721 14.342 -17.078 1.00 37.15 489 ALA A C 1
ATOM 3548 O O . ALA A 1 497 ? 7.587 13.480 -16.876 1.00 36.41 489 ALA A O 1
ATOM 3550 N N . ARG A 1 498 ? 5.446 14.158 -16.709 1.00 32.45 490 ARG A N 1
ATOM 3551 C CA . ARG A 1 498 ? 5.083 12.891 -16.078 1.00 33.15 490 ARG A CA 1
ATOM 3552 C C . ARG A 1 498 ? 5.147 11.746 -17.088 1.00 42.04 490 ARG A C 1
ATOM 3553 O O . ARG A 1 498 ? 5.618 10.649 -16.760 1.00 43.25 490 ARG A O 1
ATOM 3561 N N . ALA A 1 499 ? 4.719 11.993 -18.331 1.00 31.04 491 ALA A N 1
ATOM 3562 C CA . ALA A 1 499 ? 4.833 10.968 -19.367 1.00 36.78 491 ALA A CA 1
ATOM 3563 C C . ALA A 1 499 ? 6.287 10.563 -19.590 1.00 32.70 491 ALA A C 1
ATOM 3564 O O . ALA A 1 499 ? 6.587 9.381 -19.793 1.00 34.42 491 ALA A O 1
ATOM 3566 N N . LYS A 1 500 ? 7.200 11.532 -19.571 1.00 32.43 492 LYS A N 1
ATOM 3567 C CA . LYS A 1 500 ? 8.615 11.211 -19.747 1.00 33.30 492 LYS A CA 1
ATOM 3568 C C . LYS A 1 500 ? 9.117 10.339 -18.604 1.00 40.49 492 LYS A C 1
ATOM 3569 O O . LYS A 1 500 ? 9.810 9.340 -18.827 1.00 42.35 492 LYS A O 1
ATOM 3571 N N . MET A 1 501 ? 8.767 10.703 -17.365 1.00 39.80 493 MET A N 1
ATOM 3572 C CA . MET A 1 501 ? 9.154 9.905 -16.205 1.00 46.11 493 MET A CA 1
ATOM 3573 C C . MET A 1 501 ? 8.659 8.468 -16.322 1.00 46.31 493 MET A C 1
ATOM 3574 O O . MET A 1 501 ? 9.351 7.527 -15.904 1.00 39.99 493 MET A O 1
ATOM 3579 N N . LEU A 1 502 ? 7.456 8.280 -16.866 1.00 40.83 494 LEU A N 1
ATOM 3580 C CA . LEU A 1 502 ? 6.869 6.958 -17.008 1.00 42.99 494 LEU A CA 1
ATOM 3581 C C . LEU A 1 502 ? 7.293 6.267 -18.295 1.00 47.11 494 LEU A C 1
ATOM 3582 O O . LEU A 1 502 ? 6.828 5.153 -18.562 1.00 45.17 494 LEU A O 1
ATOM 3587 N N . ASN A 1 503 ? 8.160 6.904 -19.088 1.00 50.37 495 ASN A N 1
ATOM 3588 C CA . ASN A 1 503 ? 8.626 6.376 -20.372 1.00 54.17 495 ASN A CA 1
ATOM 3589 C C . ASN A 1 503 ? 7.475 6.160 -21.345 1.00 50.58 495 ASN A C 1
ATOM 3590 O O . ASN A 1 503 ? 7.493 5.224 -22.150 1.00 52.71 495 ASN A O 1
ATOM 3595 N N . VAL A 1 504 ? 6.468 7.031 -21.287 1.00 45.32 496 VAL A N 1
ATOM 3596 C CA . VAL A 1 504 ? 5.304 6.942 -22.161 1.00 43.41 496 VAL A CA 1
ATOM 3597 C C . VAL A 1 504 ? 5.493 7.895 -23.330 1.00 45.13 496 VAL A C 1
ATOM 3598 O O . VAL A 1 504 ? 5.907 9.051 -23.156 1.00 46.79 496 VAL A O 1
ATOM 3602 N N . ASP A 1 505 ? 5.178 7.405 -24.525 1.00 35.93 497 ASP A N 1
ATOM 3603 C CA . ASP A 1 505 ? 5.423 8.125 -25.762 1.00 37.18 497 ASP A CA 1
ATOM 3604 C C . ASP A 1 505 ? 4.164 8.891 -26.148 1.00 36.55 497 ASP A C 1
ATOM 3605 O O . ASP A 1 505 ? 3.122 8.287 -26.425 1.00 34.51 497 ASP A O 1
ATOM 3610 N N . LEU A 1 506 ? 4.256 10.214 -26.161 1.00 39.79 498 LEU A N 1
ATOM 3611 C CA . LEU A 1 506 ? 3.107 11.048 -26.469 1.00 41.38 498 LEU A CA 1
ATOM 3612 C C . LEU A 1 506 ? 3.084 11.510 -27.919 1.00 42.48 498 LEU A C 1
ATOM 3613 O O . LEU A 1 506 ? 2.120 12.180 -28.321 1.00 32.57 498 LEU A O 1
ATOM 3618 N N . THR A 1 507 ? 4.090 11.138 -28.719 1.00 36.04 499 THR A N 1
ATOM 3619 C CA . THR A 1 507 ? 4.053 11.451 -30.150 1.00 41.78 499 THR A CA 1
ATOM 3620 C C . THR A 1 507 ? 2.745 11.056 -30.833 1.00 31.76 499 THR A C 1
ATOM 3621 O O . THR A 1 507 ? 2.293 11.815 -31.707 1.00 47.02 499 THR A O 1
ATOM 3625 N N . PRO A 1 508 ? 2.089 9.937 -30.512 1.00 35.52 500 PRO A N 1
ATOM 3626 C CA . PRO A 1 508 ? 0.825 9.631 -31.190 1.00 41.88 500 PRO A CA 1
ATOM 3627 C C . PRO A 1 508 ? -0.382 10.414 -30.695 1.00 43.38 500 PRO A C 1
ATOM 3628 O O . PRO A 1 508 ? -1.478 10.192 -31.220 1.00 46.84 500 PRO A O 1
ATOM 3632 N N . ILE A 1 509 ? -0.262 11.302 -29.707 1.00 37.34 501 ILE A N 1
ATOM 3633 C CA . ILE A 1 509 ? -1.459 12.004 -29.235 1.00 35.65 501 ILE A CA 1
ATOM 3634 C C . ILE A 1 509 ? -1.199 13.492 -29.035 1.00 26.53 501 ILE A C 1
ATOM 3635 O O . ILE A 1 509 ? -1.555 14.065 -27.996 1.00 20.13 501 ILE A O 1
ATOM 3640 N N . LYS A 1 510 ? -0.582 14.134 -30.028 1.00 24.20 502 LYS A N 1
ATOM 3641 C CA . LYS A 1 510 ? -0.265 15.546 -29.873 1.00 25.17 502 LYS A CA 1
ATOM 3642 C C . LYS A 1 510 ? -1.517 16.401 -29.680 1.00 18.83 502 LYS A C 1
ATOM 3643 O O . LYS A 1 510 ? -1.454 17.430 -29.003 1.00 22.33 502 LYS A O 1
ATOM 3649 N N . GLU A 1 511 ? -2.662 16.009 -30.257 1.00 20.06 503 GLU A N 1
ATOM 3650 C CA . GLU A 1 511 ? -3.834 16.883 -30.170 1.00 23.25 503 GLU A CA 1
ATOM 3651 C C . GLU A 1 511 ? -4.380 16.942 -28.746 1.00 22.65 503 GLU A C 1
ATOM 3652 O O . GLU A 1 511 ? -4.872 17.986 -28.294 1.00 18.07 503 GLU A O 1
ATOM 3658 N N . TYR A 1 512 ? -4.315 15.829 -28.026 1.00 19.47 504 TYR A N 1
ATOM 3659 C CA . TYR A 1 512 ? -4.747 15.818 -26.635 1.00 16.03 504 TYR A CA 1
ATOM 3660 C C . TYR A 1 512 ? -3.905 16.788 -25.797 1.00 19.80 504 TYR A C 1
ATOM 3661 O O . TYR A 1 512 ? -4.444 17.632 -25.070 1.00 20.74 504 TYR A O 1
ATOM 3670 N N . VAL A 1 513 ? -2.582 16.693 -25.908 1.00 17.90 505 VAL A N 1
ATOM 3671 C CA . VAL A 1 513 ? -1.699 17.634 -25.209 1.00 17.74 505 VAL A CA 1
ATOM 3672 C C . VAL A 1 513 ? -2.008 19.068 -25.646 1.00 22.09 505 VAL A C 1
ATOM 3673 O O . VAL A 1 513 ? -2.150 19.976 -24.817 1.00 20.27 505 VAL A O 1
ATOM 3677 N N . ASP A 1 514 ? -2.147 19.280 -26.958 1.00 24.73 506 ASP A N 1
ATOM 3678 C CA . ASP A 1 514 ? -2.445 20.608 -27.491 1.00 25.00 506 ASP A CA 1
ATOM 3679 C C . ASP A 1 514 ? -3.753 21.174 -26.942 1.00 21.06 506 ASP A C 1
ATOM 3680 O O . ASP A 1 514 ? -3.911 22.403 -26.875 1.00 22.78 506 ASP A O 1
ATOM 3685 N N . SER A 1 515 ? -4.706 20.313 -26.580 1.00 18.26 507 SER A N 1
ATOM 3686 C CA . SER A 1 515 ? -5.987 20.812 -26.075 1.00 19.67 507 SER A CA 1
ATOM 3687 C C . SER A 1 515 ? -5.864 21.522 -24.735 1.00 21.15 507 SER A C 1
ATOM 3688 O O . SER A 1 515 ? -6.816 22.196 -24.327 1.00 19.87 507 SER A O 1
ATOM 3691 N N . PHE A 1 516 ? -4.727 21.396 -24.049 1.00 18.86 508 PHE A N 1
ATOM 3692 C CA . PHE A 1 516 ? -4.532 22.071 -22.772 1.00 19.81 508 PHE A CA 1
ATOM 3693 C C . PHE A 1 516 ? -3.738 23.358 -22.897 1.00 19.18 508 PHE A C 1
ATOM 3694 O O . PHE A 1 516 ? -3.422 23.974 -21.871 1.00 24.24 508 PHE A O 1
ATOM 3702 N N . ARG A 1 517 ? -3.357 23.749 -24.119 1.00 20.89 509 ARG A N 1
ATOM 3703 C CA . ARG A 1 517 ? -2.409 24.843 -24.289 1.00 20.43 509 ARG A CA 1
ATOM 3704 C C . ARG A 1 517 ? -3.082 26.200 -24.427 1.00 19.90 509 ARG A C 1
ATOM 3705 O O . ARG A 1 517 ? -2.410 27.219 -24.276 1.00 21.60 509 ARG A O 1
ATOM 3713 N N . LEU A 1 518 ? -4.390 26.237 -24.685 1.00 19.33 510 LEU A N 1
ATOM 3714 C CA . LEU A 1 518 ? -5.132 27.477 -24.928 1.00 23.83 510 LEU A CA 1
ATOM 3715 C C . LEU A 1 518 ? -6.015 27.824 -23.731 1.00 23.70 510 LEU A C 1
ATOM 3716 O O . LEU A 1 518 ? -7.170 28.242 -23.878 1.00 19.77 510 LEU A O 1
ATOM 3721 N N . GLY A 1 519 ? -5.465 27.650 -22.537 1.00 19.10 511 GLY A N 1
ATOM 3722 C CA . GLY A 1 519 ? -6.194 27.778 -21.296 1.00 18.67 511 GLY A CA 1
ATOM 3723 C C . GLY A 1 519 ? -6.907 26.483 -20.977 1.00 17.71 511 GLY A C 1
ATOM 3724 O O . GLY A 1 519 ? -7.654 25.963 -21.820 1.00 23.67 511 GLY A O 1
ATOM 3725 N N . ALA A 1 520 ? -6.695 25.939 -19.786 1.00 18.32 512 ALA A N 1
ATOM 3726 C CA . ALA A 1 520 ? -7.303 24.665 -19.426 1.00 18.27 512 ALA A CA 1
ATOM 3727 C C . ALA A 1 520 ? -7.970 24.772 -18.064 1.00 22.63 512 ALA A C 1
ATOM 3728 O O . ALA A 1 520 ? -7.455 25.438 -17.163 1.00 24.72 512 ALA A O 1
ATOM 3730 N N . TRP A 1 521 ? -9.130 24.104 -17.919 1.00 15.65 513 TRP A N 1
ATOM 3731 C CA . TRP A 1 521 ? -9.807 23.991 -16.621 1.00 16.20 513 TRP A CA 1
ATOM 3732 C C . TRP A 1 521 ? -9.214 22.842 -15.800 1.00 15.87 513 TRP A C 1
ATOM 3733 O O . TRP A 1 521 ? -9.009 21.751 -16.332 1.00 17.55 513 TRP A O 1
ATOM 3744 N N . PRO A 1 522 ? -8.976 23.040 -14.495 1.00 16.59 514 PRO A N 1
ATOM 3745 C CA . PRO A 1 522 ? -8.733 21.882 -13.617 1.00 15.61 514 PRO A CA 1
ATOM 3746 C C . PRO A 1 522 ? -9.917 20.924 -13.703 1.00 17.60 514 PRO A C 1
ATOM 3747 O O . PRO A 1 522 ? -11.072 21.348 -13.752 1.00 16.21 514 PRO A O 1
ATOM 3751 N N . HIS A 1 523 ? -9.627 19.625 -13.768 1.00 14.06 515 HIS A N 1
ATOM 3752 C CA . HIS A 1 523 ? -10.700 18.672 -14.011 1.00 14.13 515 HIS A CA 1
ATOM 3753 C C . HIS A 1 523 ? -10.283 17.280 -13.558 1.00 15.35 515 HIS A C 1
ATOM 3754 O O . HIS A 1 523 ? -9.120 17.037 -13.224 1.00 14.69 515 HIS A O 1
ATOM 3761 N N . GLY A 1 524 ? -11.268 16.374 -13.519 1.00 12.81 516 GLY A N 1
ATOM 3762 C CA . GLY A 1 524 ? -11.061 14.989 -13.130 1.00 12.64 516 GLY A CA 1
ATOM 3763 C C . GLY A 1 524 ? -12.253 14.157 -13.543 1.00 16.01 516 GLY A C 1
ATOM 3764 O O . GLY A 1 524 ? -13.238 14.677 -14.059 1.00 13.62 516 GLY A O 1
ATOM 3765 N N . GLY A 1 525 ? -12.166 12.849 -13.342 1.00 14.34 517 GLY A N 1
ATOM 3766 C CA . GLY A 1 525 ? -13.253 12.016 -13.836 1.00 13.45 517 GLY A CA 1
ATOM 3767 C C . GLY A 1 525 ? -13.042 10.578 -13.427 1.00 18.61 517 GLY A C 1
ATOM 3768 O O . GLY A 1 525 ? -12.130 10.267 -12.663 1.00 14.20 517 GLY A O 1
ATOM 3769 N N . PHE A 1 526 ? -13.889 9.697 -13.963 1.00 14.90 518 PHE A N 1
ATOM 3770 C CA . PHE A 1 526 ? -13.823 8.277 -13.631 1.00 14.05 518 PHE A CA 1
ATOM 3771 C C . PHE A 1 526 ? -14.559 7.488 -14.708 1.00 15.03 518 PHE A C 1
ATOM 3772 O O . PHE A 1 526 ? -15.340 8.049 -15.480 1.00 13.94 518 PHE A O 1
ATOM 3780 N N . GLY A 1 527 ? -14.300 6.184 -14.755 1.00 14.07 519 GLY A N 1
ATOM 3781 C CA . GLY A 1 527 ? -15.013 5.298 -15.669 1.00 15.42 519 GLY A CA 1
ATOM 3782 C C . GLY A 1 527 ? -15.481 4.060 -14.934 1.00 17.54 519 GLY A C 1
ATOM 3783 O O . GLY A 1 527 ? -14.904 3.667 -13.919 1.00 16.87 519 GLY A O 1
ATOM 3784 N N . ILE A 1 528 ? -16.550 3.443 -15.455 1.00 11.28 520 ILE A N 1
ATOM 3785 C CA . ILE A 1 528 ? -17.149 2.253 -14.844 1.00 17.75 520 ILE A CA 1
ATOM 3786 C C . ILE A 1 528 ? -17.482 1.260 -15.948 1.00 18.92 520 ILE A C 1
ATOM 3787 O O . ILE A 1 528 ? -18.136 1.634 -16.923 1.00 17.98 520 ILE A O 1
ATOM 3792 N N . GLY A 1 529 ? -17.072 -0.007 -15.786 1.00 12.67 521 GLY A N 1
ATOM 3793 C CA . GLY A 1 529 ? -17.531 -1.048 -16.703 1.00 17.33 521 GLY A CA 1
ATOM 3794 C C . GLY A 1 529 ? -18.959 -1.500 -16.435 1.00 15.65 521 GLY A C 1
ATOM 3795 O O . GLY A 1 529 ? -19.289 -1.912 -15.314 1.00 14.88 521 GLY A O 1
ATOM 3796 N N . LEU A 1 530 ? -19.829 -1.433 -17.448 1.00 14.57 522 LEU A N 1
ATOM 3797 C CA . LEU A 1 530 ? -21.248 -1.706 -17.212 1.00 15.78 522 LEU A CA 1
ATOM 3798 C C . LEU A 1 530 ? -21.486 -3.176 -16.865 1.00 17.33 522 LEU A C 1
ATOM 3799 O O . LEU A 1 530 ? -22.148 -3.489 -15.870 1.00 13.74 522 LEU A O 1
ATOM 3804 N N . GLU A 1 531 ? -20.986 -4.086 -17.707 1.00 12.77 523 GLU A N 1
ATOM 3805 C CA . GLU A 1 531 ? -21.132 -5.513 -17.444 1.00 13.92 523 GLU A CA 1
ATOM 3806 C C . GLU A 1 531 ? -20.503 -5.889 -16.104 1.00 18.03 523 GLU A C 1
ATOM 3807 O O . GLU A 1 531 ? -21.061 -6.702 -15.362 1.00 14.23 523 GLU A O 1
ATOM 3813 N N . ARG A 1 532 ? -19.340 -5.313 -15.779 1.00 15.32 524 ARG A N 1
ATOM 3814 C CA . ARG A 1 532 ? -18.694 -5.662 -14.504 1.00 17.49 524 ARG A CA 1
ATOM 3815 C C . ARG A 1 532 ? -19.490 -5.149 -13.308 1.00 20.81 524 ARG A C 1
ATOM 3816 O O . ARG A 1 532 ? -19.581 -5.824 -12.281 1.00 16.51 524 ARG A O 1
ATOM 3824 N N . VAL A 1 533 ? -20.086 -3.965 -13.408 1.00 18.07 525 VAL A N 1
ATOM 3825 C CA . VAL A 1 533 ? -20.867 -3.514 -12.269 1.00 19.10 525 VAL A CA 1
ATOM 3826 C C . VAL A 1 533 ? -22.093 -4.406 -12.069 1.00 17.33 525 VAL A C 1
ATOM 3827 O O . VAL A 1 533 ? -22.417 -4.761 -10.934 1.00 17.11 525 VAL A O 1
ATOM 3831 N N . VAL A 1 534 ? -22.748 -4.848 -13.154 1.00 15.78 526 VAL A N 1
ATOM 3832 C CA . VAL A 1 534 ? -23.885 -5.766 -13.004 1.00 15.71 526 VAL A CA 1
ATOM 3833 C C . VAL A 1 534 ? -23.410 -7.082 -12.411 1.00 14.42 526 VAL A C 1
ATOM 3834 O O . VAL A 1 534 ? -24.039 -7.639 -11.504 1.00 16.53 526 VAL A O 1
ATOM 3838 N N . MET A 1 535 ? -22.266 -7.576 -12.891 1.00 15.97 527 MET A N 1
ATOM 3839 C CA . MET A 1 535 ? -21.725 -8.840 -12.402 1.00 17.34 527 MET A CA 1
ATOM 3840 C C . MET A 1 535 ? -21.401 -8.761 -10.912 1.00 21.76 527 MET A C 1
ATOM 3841 O O . MET A 1 535 ? -21.797 -9.634 -10.131 1.00 21.24 527 MET A O 1
ATOM 3846 N N . LEU A 1 536 ? -20.688 -7.710 -10.491 1.00 16.77 528 LEU A N 1
ATOM 3847 C CA . LEU A 1 536 ? -20.295 -7.639 -9.078 1.00 18.97 528 LEU A CA 1
ATOM 3848 C C . LEU A 1 536 ? -21.495 -7.338 -8.181 1.00 20.51 528 LEU A C 1
ATOM 3849 O O . LEU A 1 536 ? -21.610 -7.897 -7.085 1.00 23.41 528 LEU A O 1
ATOM 3854 N N . TYR A 1 537 ? -22.399 -6.468 -8.632 1.00 21.90 529 TYR A N 1
ATOM 3855 C CA . TYR A 1 537 ? -23.623 -6.195 -7.875 1.00 19.76 529 TYR A CA 1
ATOM 3856 C C . TYR A 1 537 ? -24.406 -7.473 -7.583 1.00 21.76 529 TYR A C 1
ATOM 3857 O O . TYR A 1 537 ? -24.900 -7.680 -6.468 1.00 22.53 529 TYR A O 1
ATOM 3866 N N . LEU A 1 538 ? -24.570 -8.319 -8.591 1.00 14.62 530 LEU A N 1
ATOM 3867 C CA . LEU A 1 538 ? -25.336 -9.549 -8.461 1.00 16.03 530 LEU A CA 1
ATOM 3868 C C . LEU A 1 538 ? -24.488 -10.729 -8.012 1.00 21.87 530 LEU A C 1
ATOM 3869 O O . LEU A 1 538 ? -25.031 -11.823 -7.807 1.00 19.16 530 LEU A O 1
ATOM 3874 N N . GLY A 1 539 ? -23.174 -10.548 -7.907 1.00 24.72 531 GLY A N 1
ATOM 3875 C CA . GLY A 1 539 ? -22.289 -11.635 -7.528 1.00 24.50 531 GLY A CA 1
ATOM 3876 C C . GLY A 1 539 ? -22.200 -12.769 -8.525 1.00 27.27 531 GLY A C 1
ATOM 3877 O O . GLY A 1 539 ? -22.020 -13.920 -8.116 1.00 23.68 531 GLY A O 1
ATOM 3878 N N . LEU A 1 540 ? -22.318 -12.482 -9.824 1.00 21.31 532 LEU A N 1
ATOM 3879 C CA . LEU A 1 540 ? -22.306 -13.524 -10.845 1.00 24.67 532 LEU A CA 1
ATOM 3880 C C . LEU A 1 540 ? -20.906 -14.111 -11.016 1.00 24.02 532 LEU A C 1
ATOM 3881 O O . LEU A 1 540 ? -19.901 -13.439 -10.799 1.00 22.67 532 LEU A O 1
ATOM 3886 N N . SER A 1 541 ? -20.847 -15.367 -11.463 1.00 24.16 533 SER A N 1
ATOM 3887 C CA . SER A 1 541 ? -19.568 -16.069 -11.558 1.00 27.41 533 SER A CA 1
ATOM 3888 C C . SER A 1 541 ? -18.759 -15.700 -12.796 1.00 25.10 533 SER A C 1
ATOM 3889 O O . SER A 1 541 ? -17.556 -15.987 -12.841 1.00 24.85 533 SER A O 1
ATOM 3892 N N . ASN A 1 542 ? -19.381 -15.090 -13.802 1.00 17.09 534 ASN A N 1
ATOM 3893 C CA . ASN A 1 542 ? -18.727 -14.897 -15.091 1.00 16.40 534 ASN A CA 1
ATOM 3894 C C . ASN A 1 542 ? -19.298 -13.653 -15.742 1.00 19.68 534 ASN A C 1
ATOM 3895 O O . ASN A 1 542 ? -20.521 -13.518 -15.844 1.00 20.47 534 ASN A O 1
ATOM 3900 N N . VAL A 1 543 ? -18.413 -12.772 -16.212 1.00 14.90 535 VAL A N 1
ATOM 3901 C CA . VAL A 1 543 ? -18.851 -11.512 -16.801 1.00 14.36 535 VAL A CA 1
ATOM 3902 C C . VAL A 1 543 ? -19.678 -11.736 -18.064 1.00 16.82 535 VAL A C 1
ATOM 3903 O O . VAL A 1 543 ? -20.459 -10.857 -18.451 1.00 18.81 535 VAL A O 1
ATOM 3907 N N . ARG A 1 544 ? -19.516 -12.894 -18.722 1.00 15.56 536 ARG A N 1
ATOM 3908 C CA . ARG A 1 544 ? -20.305 -13.201 -19.911 1.00 19.09 536 ARG A CA 1
ATOM 3909 C C . ARG A 1 544 ? -21.782 -13.374 -19.593 1.00 19.71 536 ARG A C 1
ATOM 3910 O O . ARG A 1 544 ? -22.609 -13.310 -20.512 1.00 20.86 536 ARG A O 1
ATOM 3918 N N . LEU A 1 545 ? -22.134 -13.609 -18.325 1.00 20.34 537 LEU A N 1
ATOM 3919 C CA . LEU A 1 545 ? -23.548 -13.661 -17.965 1.00 20.84 537 LEU A CA 1
ATOM 3920 C C . LEU A 1 545 ? -24.210 -12.293 -18.018 1.00 22.58 537 LEU A C 1
ATOM 3921 O O . LEU A 1 545 ? -25.440 -12.228 -17.991 1.00 19.13 537 LEU A O 1
ATOM 3926 N N . ALA A 1 546 ? -23.428 -11.206 -18.076 1.00 16.27 538 ALA A N 1
ATOM 3927 C CA . ALA A 1 546 ? -23.962 -9.846 -18.065 1.00 16.01 538 ALA A CA 1
ATOM 3928 C C . ALA A 1 546 ? -23.623 -9.079 -19.334 1.00 13.81 538 ALA A C 1
ATOM 3929 O O . ALA A 1 546 ? -23.694 -7.839 -19.356 1.00 16.78 538 ALA A O 1
ATOM 3931 N N . SER A 1 547 ? -23.240 -9.784 -20.392 1.00 14.00 539 SER A N 1
ATOM 3932 C CA . SER A 1 547 ? -22.942 -9.167 -21.678 1.00 16.77 539 SER A CA 1
ATOM 3933 C C . SER A 1 547 ? -23.779 -9.909 -22.708 1.00 14.16 539 SER A C 1
ATOM 3934 O O . SER A 1 547 ? -23.717 -11.134 -22.779 1.00 14.86 539 SER A O 1
ATOM 3937 N N . LEU A 1 548 ? -24.587 -9.167 -23.467 1.00 14.12 540 LEU A N 1
ATOM 3938 C CA . LEU A 1 548 ? -25.635 -9.785 -24.275 1.00 16.01 540 LEU A CA 1
ATOM 3939 C C . LEU A 1 548 ? -25.058 -10.776 -25.283 1.00 19.97 540 LEU A C 1
ATOM 3940 O O . LEU A 1 548 ? -25.506 -11.922 -25.368 1.00 19.41 540 LEU A O 1
ATOM 3945 N N . PHE A 1 549 ? -24.076 -10.349 -26.077 1.00 16.09 541 PHE A N 1
ATOM 3946 C CA . PHE A 1 549 ? -23.418 -11.217 -27.056 1.00 15.48 541 PHE A CA 1
ATOM 3947 C C . PHE A 1 549 ? -21.926 -11.042 -26.823 1.00 19.61 541 PHE A C 1
ATOM 3948 O O . PHE A 1 549 ? -21.298 -10.166 -27.435 1.00 18.27 541 PHE A O 1
ATOM 3956 N N . PRO A 1 550 ? -21.332 -11.826 -25.918 1.00 16.99 542 PRO A N 1
ATOM 3957 C CA . PRO A 1 550 ? -20.000 -11.473 -25.402 1.00 19.47 542 PRO A CA 1
ATOM 3958 C C . PRO A 1 550 ? -18.906 -11.570 -26.464 1.00 20.04 542 PRO A C 1
ATOM 3959 O O . PRO A 1 550 ? -18.986 -12.313 -27.443 1.00 16.53 542 PRO A O 1
ATOM 3963 N N . ARG A 1 551 ? -17.843 -10.811 -26.228 1.00 15.88 543 ARG A N 1
ATOM 3964 C CA . ARG A 1 551 ? -16.647 -10.833 -27.053 1.00 15.92 543 ARG A CA 1
ATOM 3965 C C . ARG A 1 551 ? -15.469 -11.165 -26.147 1.00 14.89 543 ARG A C 1
ATOM 3966 O O . ARG A 1 551 ? -15.279 -10.506 -25.125 1.00 15.56 543 ARG A O 1
ATOM 3974 N N . ASP A 1 552 ? -14.701 -12.172 -26.514 1.00 17.78 544 ASP A N 1
ATOM 3975 C CA . ASP A 1 552 ? -13.442 -12.405 -25.810 1.00 18.17 544 ASP A CA 1
ATOM 3976 C C . ASP A 1 552 ? -12.471 -12.884 -26.885 1.00 20.53 544 ASP A C 1
ATOM 3977 O O . ASP A 1 552 ? -12.880 -12.994 -28.054 1.00 19.12 544 ASP A O 1
ATOM 3982 N N . PRO A 1 553 ? -11.191 -13.142 -26.577 1.00 21.82 545 PRO A N 1
ATOM 3983 C CA . PRO A 1 553 ? -10.255 -13.480 -27.661 1.00 20.52 545 PRO A CA 1
ATOM 3984 C C . PRO A 1 553 ? -10.697 -14.657 -28.520 1.00 30.12 545 PRO A C 1
ATOM 3985 O O . PRO A 1 553 ? -10.325 -14.729 -29.703 1.00 30.87 545 PRO A O 1
ATOM 3989 N N . GLN A 1 554 ? -11.475 -15.591 -27.973 1.00 21.87 546 GLN A N 1
ATOM 3990 C CA . GLN A 1 554 ? -11.877 -16.766 -28.731 1.00 19.95 546 GLN A CA 1
ATOM 3991 C C . GLN A 1 554 ? -13.309 -16.672 -29.263 1.00 23.89 546 GLN A C 1
ATOM 3992 O O . GLN A 1 554 ? -13.763 -17.593 -29.944 1.00 28.36 546 GLN A O 1
ATOM 3994 N N . ARG A 1 555 ? -14.029 -15.595 -28.978 1.00 22.08 547 ARG A N 1
ATOM 3995 C CA . ARG A 1 555 ? -15.446 -15.530 -29.315 1.00 21.07 547 ARG A CA 1
ATOM 3996 C C . ARG A 1 555 ? -15.758 -14.223 -30.028 1.00 23.85 547 ARG A C 1
ATOM 3997 O O . ARG A 1 555 ? -15.650 -13.146 -29.430 1.00 21.62 547 ARG A O 1
ATOM 4005 N N . THR A 1 556 ? -16.176 -14.326 -31.298 1.00 16.53 548 THR A N 1
ATOM 4006 C CA . THR A 1 556 ? -16.754 -13.212 -32.044 1.00 17.74 548 THR A CA 1
ATOM 4007 C C . THR A 1 556 ? -18.135 -13.552 -32.607 1.00 19.40 548 THR A C 1
ATOM 4008 O O . THR A 1 556 ? -18.618 -12.835 -33.494 1.00 19.90 548 THR A O 1
ATOM 4012 N N . THR A 1 557 ? -18.748 -14.646 -32.160 1.00 21.22 549 THR A N 1
ATOM 4013 C CA . THR A 1 557 ? -20.078 -15.067 -32.596 1.00 24.29 549 THR A CA 1
ATOM 4014 C C . THR A 1 557 ? -20.896 -15.479 -31.379 1.00 29.57 549 THR A C 1
ATOM 4015 O O . THR A 1 557 ? -20.324 -15.867 -30.352 1.00 26.26 549 THR A O 1
ATOM 4019 N N . PRO A 1 558 ? -22.239 -15.371 -31.447 1.00 23.85 550 PRO A N 1
ATOM 4020 C CA . PRO A 1 558 ? -23.026 -14.678 -32.483 1.00 23.67 550 PRO A CA 1
ATOM 4021 C C . PRO A 1 558 ? -22.655 -13.191 -32.544 1.00 25.26 550 PRO A C 1
ATOM 4022 O O . PRO A 1 558 ? -22.936 -12.482 -33.506 1.00 29.76 550 PRO A O 1
ATOM 4027 N N . ALA B 1 43 ? 17.197 48.318 -3.418 1.00 74.09 35 ALA B N 1
ATOM 4028 C CA . ALA B 1 43 ? 16.708 47.466 -4.498 1.00 78.09 35 ALA B CA 1
ATOM 4029 C C . ALA B 1 43 ? 15.958 46.267 -3.938 1.00 80.75 35 ALA B C 1
ATOM 4030 O O . ALA B 1 43 ? 15.597 45.343 -4.671 1.00 81.30 35 ALA B O 1
ATOM 4032 N N . ASP B 1 44 ? 15.726 46.291 -2.629 1.00 87.18 36 ASP B N 1
ATOM 4033 C CA . ASP B 1 44 ? 15.139 45.167 -1.907 1.00 88.52 36 ASP B CA 1
ATOM 4034 C C . ASP B 1 44 ? 13.745 45.456 -1.377 1.00 87.40 36 ASP B C 1
ATOM 4035 O O . ASP B 1 44 ? 12.909 44.551 -1.342 1.00 86.33 36 ASP B O 1
ATOM 4037 N N . GLU B 1 45 ? 13.474 46.693 -0.949 1.00 87.57 37 GLU B N 1
ATOM 4038 C CA . GLU B 1 45 ? 12.103 47.066 -0.619 1.00 85.80 37 GLU B CA 1
ATOM 4039 C C . GLU B 1 45 ? 11.205 46.946 -1.845 1.00 90.66 37 GLU B C 1
ATOM 4040 O O . GLU B 1 45 ? 10.048 46.515 -1.742 1.00 92.89 37 GLU B O 1
ATOM 4042 N N . LYS B 1 46 ? 11.731 47.307 -3.021 1.00 88.11 38 LYS B N 1
ATOM 4043 C CA . LYS B 1 46 ? 11.001 47.086 -4.266 1.00 83.21 38 LYS B CA 1
ATOM 4044 C C . LYS B 1 46 ? 10.752 45.599 -4.499 1.00 87.37 38 LYS B C 1
ATOM 4045 O O . LYS B 1 46 ? 9.693 45.207 -5.007 1.00 84.06 38 LYS B O 1
ATOM 4047 N N . ALA B 1 47 ? 11.720 44.755 -4.132 1.00 92.00 39 ALA B N 1
ATOM 4048 C CA . ALA B 1 47 ? 11.528 43.312 -4.239 1.00 93.16 39 ALA B CA 1
ATOM 4049 C C . ALA B 1 47 ? 10.477 42.810 -3.255 1.00 94.89 39 ALA B C 1
ATOM 4050 O O . ALA B 1 47 ? 9.736 41.870 -3.568 1.00 96.80 39 ALA B O 1
ATOM 4052 N N . ALA B 1 48 ? 10.397 43.417 -2.067 1.00 92.25 40 ALA B N 1
ATOM 4053 C CA . ALA B 1 48 ? 9.362 43.050 -1.107 1.00 88.73 40 ALA B CA 1
ATOM 4054 C C . ALA B 1 48 ? 7.971 43.476 -1.561 1.00 88.36 40 ALA B C 1
ATOM 4055 O O . ALA B 1 48 ? 6.982 42.884 -1.113 1.00 89.79 40 ALA B O 1
ATOM 4057 N N . LEU B 1 49 ? 7.871 44.489 -2.433 1.00 83.14 41 LEU B N 1
ATOM 4058 C CA . LEU B 1 49 ? 6.571 44.875 -2.977 1.00 77.37 41 LEU B CA 1
ATOM 4059 C C . LEU B 1 49 ? 6.013 43.796 -3.895 1.00 74.58 41 LEU B C 1
ATOM 4060 O O . LEU B 1 49 ? 4.790 43.676 -4.037 1.00 76.92 41 LEU B O 1
ATOM 4062 N N . VAL B 1 50 ? 6.889 43.008 -4.523 1.00 71.88 42 VAL B N 1
ATOM 4063 C CA . VAL B 1 50 ? 6.435 41.849 -5.287 1.00 70.16 42 VAL B CA 1
ATOM 4064 C C . VAL B 1 50 ? 5.688 40.877 -4.383 1.00 71.68 42 VAL B C 1
ATOM 4065 O O . VAL B 1 50 ? 4.649 40.325 -4.765 1.00 69.07 42 VAL B O 1
ATOM 4067 N N . GLU B 1 51 ? 6.197 40.657 -3.168 1.00 73.35 43 GLU B N 1
ATOM 4068 C CA . GLU B 1 51 ? 5.541 39.718 -2.264 1.00 73.42 43 GLU B CA 1
ATOM 4069 C C . GLU B 1 51 ? 4.227 40.275 -1.721 1.00 75.06 43 GLU B C 1
ATOM 4070 O O . GLU B 1 51 ? 3.323 39.501 -1.386 1.00 76.06 43 GLU B O 1
ATOM 4072 N N . LYS B 1 52 ? 4.099 41.603 -1.628 1.00 73.45 44 LYS B N 1
ATOM 4073 C CA . LYS B 1 52 ? 2.862 42.193 -1.120 1.00 69.83 44 LYS B CA 1
ATOM 4074 C C . LYS B 1 52 ? 1.715 42.002 -2.106 1.00 67.83 44 LYS B C 1
ATOM 4075 O O . LYS B 1 52 ? 0.587 41.688 -1.705 1.00 69.46 44 LYS B O 1
ATOM 4077 N N . TYR B 1 53 ? 1.988 42.176 -3.397 1.00 59.40 45 TYR B N 1
ATOM 4078 C CA . TYR B 1 53 ? 0.958 42.106 -4.428 1.00 53.81 45 TYR B CA 1
ATOM 4079 C C . TYR B 1 53 ? 0.628 40.686 -4.871 1.00 58.12 45 TYR B C 1
ATOM 4080 O O . TYR B 1 53 ? -0.296 40.511 -5.677 1.00 56.82 45 TYR B O 1
ATOM 4089 N N . LYS B 1 54 ? 1.350 39.674 -4.376 1.00 58.21 46 LYS B N 1
ATOM 4090 C CA . LYS B 1 54 ? 1.083 38.302 -4.795 1.00 52.75 46 LYS B CA 1
ATOM 4091 C C . LYS B 1 54 ? -0.313 37.851 -4.386 1.00 50.43 46 LYS B C 1
ATOM 4092 O O . LYS B 1 54 ? -0.952 37.074 -5.107 1.00 42.95 46 LYS B O 1
ATOM 4094 N N . ALA B 1 55 ? -0.808 38.326 -3.242 1.00 48.86 47 ALA B N 1
ATOM 4095 C CA . ALA B 1 55 ? -2.144 37.952 -2.802 1.00 46.59 47 ALA B CA 1
ATOM 4096 C C . ALA B 1 55 ? -3.235 38.690 -3.565 1.00 40.41 47 ALA B C 1
ATOM 4097 O O . ALA B 1 55 ? -4.395 38.268 -3.524 1.00 40.03 47 ALA B O 1
ATOM 4099 N N . VAL B 1 56 ? -2.896 39.779 -4.245 1.00 42.99 48 VAL B N 1
ATOM 4100 C CA . VAL B 1 56 ? -3.868 40.567 -4.990 1.00 44.54 48 VAL B CA 1
ATOM 4101 C C . VAL B 1 56 ? -3.934 40.149 -6.457 1.00 40.19 48 VAL B C 1
ATOM 4102 O O . VAL B 1 56 ? -5.022 40.091 -7.027 1.00 34.32 48 VAL B O 1
ATOM 4106 N N . PHE B 1 57 ? -2.800 39.835 -7.085 1.00 34.40 49 PHE B N 1
ATOM 4107 C CA . PHE B 1 57 ? -2.823 39.467 -8.496 1.00 33.65 49 PHE B CA 1
ATOM 4108 C C . PHE B 1 57 ? -1.577 38.667 -8.846 1.00 37.60 49 PHE B C 1
ATOM 4109 O O . PHE B 1 57 ? -0.570 38.706 -8.136 1.00 39.31 49 PHE B O 1
ATOM 4117 N N . GLY B 1 58 ? -1.643 37.971 -9.975 1.00 32.41 50 GLY B N 1
ATOM 4118 C CA . GLY B 1 58 ? -0.508 37.232 -10.477 1.00 37.53 50 GLY B CA 1
ATOM 4119 C C . GLY B 1 58 ? -0.932 35.853 -10.918 1.00 35.15 50 GLY B C 1
ATOM 4120 O O . GL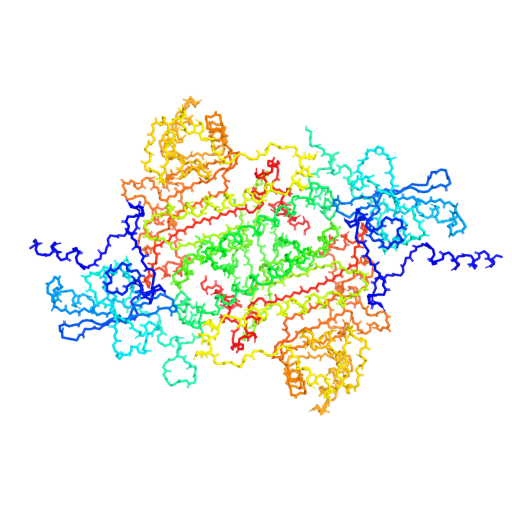Y B 1 58 ? -2.086 35.627 -11.258 1.00 36.15 50 GLY B O 1
ATOM 4121 N N . ALA B 1 59 ? 0.015 34.921 -10.926 1.00 30.94 51 ALA B N 1
ATOM 4122 C CA . ALA B 1 59 ? -0.257 33.543 -11.314 1.00 35.19 51 ALA B CA 1
ATOM 4123 C C . ALA B 1 59 ? -0.521 32.719 -10.057 1.00 34.95 51 ALA B C 1
ATOM 4124 O O . ALA B 1 59 ? 0.354 32.605 -9.202 1.00 34.46 51 ALA B O 1
ATOM 4126 N N . ALA B 1 60 ? -1.714 32.150 -9.937 1.00 29.73 52 ALA B N 1
ATOM 4127 C CA . ALA B 1 60 ? -1.993 31.338 -8.763 1.00 30.09 52 ALA B CA 1
ATOM 4128 C C . ALA B 1 60 ? -1.226 30.019 -8.849 1.00 35.51 52 ALA B C 1
ATOM 4129 O O . ALA B 1 60 ? -0.833 29.592 -9.939 1.00 33.42 52 ALA B O 1
ATOM 4131 N N . PRO B 1 61 ? -0.959 29.375 -7.709 1.00 28.09 53 PRO B N 1
ATOM 4132 C CA . PRO B 1 61 ? -0.379 28.031 -7.763 1.00 30.38 53 PRO B CA 1
ATOM 4133 C C . PRO B 1 61 ? -1.325 27.093 -8.484 1.00 26.12 53 PRO B C 1
ATOM 4134 O O . PRO B 1 61 ? -2.545 27.256 -8.433 1.00 26.98 53 PRO B O 1
ATOM 4138 N N . MET B 1 62 ? -0.738 26.114 -9.169 1.00 25.46 54 MET B N 1
ATOM 4139 C CA . MET B 1 62 ? -1.518 25.151 -9.931 1.00 28.59 54 MET B CA 1
ATOM 4140 C C . MET B 1 62 ? -2.504 24.449 -9.016 1.00 24.07 54 MET B C 1
ATOM 4141 O O . MET B 1 62 ? -2.143 24.045 -7.908 1.00 24.33 54 MET B O 1
ATOM 4146 N N . VAL B 1 63 ? -3.758 24.336 -9.473 1.00 23.52 55 VAL B N 1
ATOM 4147 C CA . VAL B 1 63 ? -4.792 23.673 -8.688 1.00 23.13 55 VAL B CA 1
ATOM 4148 C C . VAL B 1 63 ? -4.423 22.206 -8.539 1.00 22.44 55 VAL B C 1
ATOM 4149 O O . VAL B 1 63 ? -4.348 21.469 -9.530 1.00 23.03 55 VAL B O 1
ATOM 4153 N N . GLN B 1 64 ? -4.156 21.776 -7.295 1.00 22.95 56 GLN B N 1
ATOM 4154 C CA . GLN B 1 64 ? -3.545 20.464 -7.110 1.00 22.45 56 GLN B CA 1
ATOM 4155 C C . GLN B 1 64 ? -4.154 19.717 -5.925 1.00 22.06 56 GLN B C 1
ATOM 4156 O O . GLN B 1 64 ? -3.462 18.929 -5.269 1.00 22.06 56 GLN B O 1
ATOM 4162 N N . SER B 1 65 ? -5.441 19.952 -5.633 1.00 21.94 57 SER B N 1
ATOM 4163 C CA . SER B 1 65 ? -6.152 19.254 -4.550 1.00 21.76 57 SER B CA 1
ATOM 4164 C C . SER B 1 65 ? -5.422 19.403 -3.214 1.00 28.80 57 SER B C 1
ATOM 4165 O O . SER B 1 65 ? -5.177 18.430 -2.502 1.00 24.53 57 SER B O 1
ATOM 4168 N N . THR B 1 66 ? -5.054 20.629 -2.882 1.00 23.44 58 THR B N 1
ATOM 4169 C CA . THR B 1 66 ? -4.488 20.920 -1.576 1.00 27.16 58 THR B CA 1
ATOM 4170 C C . THR B 1 66 ? -5.525 21.467 -0.612 1.00 32.12 58 THR B C 1
ATOM 4171 O O . THR B 1 66 ? -5.267 21.501 0.587 1.00 31.71 58 THR B O 1
ATOM 4175 N N . THR B 1 67 ? -6.682 21.899 -1.114 1.00 24.38 59 THR B N 1
ATOM 4176 C CA . THR B 1 67 ? -7.763 22.421 -0.291 1.00 27.32 59 THR B CA 1
ATOM 4177 C C . THR B 1 67 ? -9.059 21.813 -0.790 1.00 28.60 59 THR B C 1
ATOM 4178 O O . THR B 1 67 ? -9.166 21.421 -1.953 1.00 23.12 59 THR B O 1
ATOM 4182 N N . TYR B 1 68 ? -10.063 21.784 0.088 1.00 26.21 60 TYR B N 1
ATOM 4183 C CA . TYR B 1 68 ? -11.377 21.251 -0.270 1.00 23.44 60 TYR B CA 1
ATOM 4184 C C . TYR B 1 68 ? -12.456 22.150 0.317 1.00 23.53 60 TYR B C 1
ATOM 4185 O O . TYR B 1 68 ? -12.506 22.341 1.536 1.00 24.43 60 TYR B O 1
ATOM 4194 N N . LYS B 1 69 ? -13.304 22.712 -0.556 1.00 23.31 61 LYS B N 1
ATOM 4195 C CA . LYS B 1 69 ? -14.419 23.575 -0.153 1.00 33.37 61 LYS B CA 1
ATOM 4196 C C . LYS B 1 69 ? -13.961 24.720 0.752 1.00 33.19 61 LYS B C 1
ATOM 4197 O O . LYS B 1 69 ? -14.673 25.142 1.663 1.00 34.44 61 LYS B O 1
ATOM 4203 N N . SER B 1 70 ? -12.758 25.235 0.496 1.00 29.99 62 SER B N 1
ATOM 4204 C CA . SER B 1 70 ? -12.245 26.336 1.304 1.00 30.38 62 SER B CA 1
ATOM 4205 C C . SER B 1 70 ? -12.783 27.695 0.864 1.00 32.15 62 SER B C 1
ATOM 4206 O O . SER B 1 70 ? -12.748 28.639 1.659 1.00 29.41 62 SER B O 1
ATOM 4209 N N . ARG B 1 71 ? -13.264 27.815 -0.375 1.00 26.46 63 ARG B N 1
ATOM 4210 C CA . ARG B 1 71 ? -13.871 29.037 -0.880 1.00 31.80 63 ARG B CA 1
ATOM 4211 C C . ARG B 1 71 ? -15.140 28.673 -1.637 1.00 31.85 63 ARG B C 1
ATOM 4212 O O . ARG B 1 71 ? -15.330 27.527 -2.051 1.00 31.86 63 ARG B O 1
ATOM 4220 N N . THR B 1 72 ? -16.010 29.662 -1.817 1.00 26.74 64 THR B N 1
ATOM 4221 C CA . THR B 1 72 ? -17.222 29.506 -2.607 1.00 30.75 64 THR B CA 1
ATOM 4222 C C . THR B 1 72 ? -16.951 30.016 -4.016 1.00 31.49 64 THR B C 1
ATOM 4223 O O . THR B 1 72 ? -16.607 31.189 -4.190 1.00 35.56 64 THR B O 1
ATOM 4227 N N . HIS B 1 73 ? -17.124 29.153 -5.014 1.00 31.37 65 HIS B N 1
ATOM 4228 C CA A HIS B 1 73 ? -16.915 29.509 -6.412 0.64 31.32 65 HIS B CA 1
ATOM 4229 C CA B HIS B 1 73 ? -16.922 29.517 -6.417 0.36 31.31 65 HIS B CA 1
ATOM 4230 C C . HIS B 1 73 ? -18.273 29.709 -7.097 1.00 33.56 65 HIS B C 1
ATOM 4231 O O . HIS B 1 73 ? -19.056 28.758 -7.217 1.00 36.93 65 HIS B O 1
ATOM 4244 N N . ILE B 1 74 ? -18.549 30.934 -7.535 1.00 28.82 66 ILE B N 1
ATOM 4245 C CA . ILE B 1 74 ? -19.806 31.262 -8.213 1.00 33.57 66 ILE B CA 1
ATOM 4246 C C . ILE B 1 74 ? -19.576 31.140 -9.716 1.00 36.97 66 ILE B C 1
ATOM 4247 O O . ILE B 1 74 ? -18.668 31.803 -10.249 1.00 33.94 66 ILE B O 1
ATOM 4252 N N . PRO B 1 75 ? -20.349 30.321 -10.434 1.00 36.55 67 PRO B N 1
ATOM 4253 C CA . PRO B 1 75 ? -20.223 30.286 -11.898 1.00 29.47 67 PRO B CA 1
ATOM 4254 C C . PRO B 1 75 ? -20.786 31.546 -12.546 1.00 27.22 67 PRO B C 1
ATOM 4255 O O . PRO B 1 75 ? -21.660 32.217 -11.993 1.00 27.68 67 PRO B O 1
ATOM 4259 N N . VAL B 1 76 ? -20.246 31.874 -13.729 1.00 28.81 68 VAL B N 1
ATOM 4260 C CA . VAL B 1 76 ? -20.682 33.058 -14.471 1.00 30.60 68 VAL B CA 1
ATOM 4261 C C . VAL B 1 76 ? -22.186 33.025 -14.712 1.00 28.24 68 VAL B C 1
ATOM 4262 O O . VAL B 1 76 ? -22.856 34.065 -14.678 1.00 30.04 68 VAL B O 1
ATOM 4266 N N . SER B 1 77 ? -22.744 31.831 -14.911 1.00 26.29 69 SER B N 1
ATOM 4267 C CA . SER B 1 77 ? -24.169 31.703 -15.184 1.00 26.52 69 SER B CA 1
ATOM 4268 C C . SER B 1 77 ? -25.046 32.208 -14.040 1.00 30.59 69 SER B C 1
ATOM 4269 O O . SER B 1 77 ? -26.205 32.582 -14.271 1.00 34.75 69 SER B O 1
ATOM 4272 N N . GLU B 1 78 ? -24.539 32.221 -12.808 1.00 28.81 70 GLU B N 1
ATOM 4273 C CA . GLU B 1 78 ? -25.365 32.627 -11.676 1.00 33.71 70 GLU B CA 1
ATOM 4274 C C . GLU B 1 78 ? -25.280 34.113 -11.350 1.00 32.54 70 GLU B C 1
ATOM 4275 O O . GLU B 1 78 ? -25.879 34.549 -10.359 1.00 33.95 70 GLU B O 1
ATOM 4281 N N . LEU B 1 79 ? -24.571 34.905 -12.150 1.00 31.63 71 LEU B N 1
ATOM 4282 C CA . LEU B 1 79 ? -24.237 36.261 -11.732 1.00 29.30 71 LEU B CA 1
ATOM 4283 C C . LEU B 1 79 ? -25.430 37.205 -11.767 1.00 40.11 71 LEU B C 1
ATOM 4284 O O . LEU B 1 79 ? -25.386 38.261 -11.126 1.00 42.62 71 LEU B O 1
ATOM 4289 N N . SER B 1 80 ? -26.485 36.864 -12.497 1.00 38.87 72 SER B N 1
ATOM 4290 C CA . SER B 1 80 ? -27.680 37.693 -12.516 1.00 45.44 72 SER B CA 1
ATOM 4291 C C . SER B 1 80 ? -28.674 37.330 -11.419 1.00 49.88 72 SER B C 1
ATOM 4292 O O . SER B 1 80 ? -29.738 37.953 -11.339 1.00 54.86 72 SER B O 1
ATOM 4295 N N . ARG B 1 81 ? -28.356 36.351 -10.576 1.00 47.76 73 ARG B N 1
ATOM 4296 C CA . ARG B 1 81 ? -29.152 36.100 -9.385 1.00 46.28 73 ARG B CA 1
ATOM 4297 C C . ARG B 1 81 ? -29.262 37.387 -8.568 1.00 47.69 73 ARG B C 1
ATOM 4298 O O . ARG B 1 81 ? -28.232 37.984 -8.222 1.00 45.88 73 ARG B O 1
ATOM 4306 N N . PRO B 1 82 ? -30.477 37.846 -8.248 1.00 49.32 74 PRO B N 1
ATOM 4307 C CA . PRO B 1 82 ? -30.621 39.186 -7.656 1.00 48.21 74 PRO B CA 1
ATOM 4308 C C . PRO B 1 82 ? -29.943 39.339 -6.311 1.00 50.54 74 PRO B C 1
ATOM 4309 O O . PRO B 1 82 ? -29.483 40.441 -5.986 1.00 50.06 74 PRO B O 1
ATOM 4313 N N . GLU B 1 83 ? -29.857 38.266 -5.519 1.00 54.91 75 GLU B N 1
ATOM 4314 C CA . GLU B 1 83 ? -29.267 38.350 -4.189 1.00 55.72 75 GLU B CA 1
ATOM 4315 C C . GLU B 1 83 ? -27.756 38.537 -4.213 1.00 50.93 75 GLU B C 1
ATOM 4316 O O . GLU B 1 83 ? -27.163 38.749 -3.151 1.00 48.81 75 GLU B O 1
ATOM 4322 N N . LEU B 1 84 ? -27.115 38.461 -5.380 1.00 49.77 76 LEU B N 1
ATOM 4323 C CA . LEU B 1 84 ? -25.675 38.661 -5.453 1.00 45.57 76 LEU B CA 1
ATOM 4324 C C . LEU B 1 84 ? -25.282 40.106 -5.720 1.00 46.92 76 LEU B C 1
ATOM 4325 O O . LEU B 1 84 ? -24.093 40.427 -5.645 1.00 42.03 76 LEU B O 1
ATOM 4330 N N . VAL B 1 85 ? -26.241 40.981 -6.030 1.00 49.44 77 VAL B N 1
ATOM 4331 C CA . VAL B 1 85 ? -25.905 42.375 -6.290 1.00 47.95 77 VAL B CA 1
ATOM 4332 C C . VAL B 1 85 ? -25.186 42.949 -5.083 1.00 45.67 77 VAL B C 1
ATOM 4333 O O . VAL B 1 85 ? -25.595 42.728 -3.936 1.00 46.31 77 VAL B O 1
ATOM 4337 N N . ASP B 1 86 ? -24.094 43.671 -5.339 1.00 42.66 78 ASP B N 1
ATOM 4338 C CA . ASP B 1 86 ? -23.288 44.365 -4.341 1.00 39.41 78 ASP B CA 1
ATOM 4339 C C . ASP B 1 86 ? -22.507 43.410 -3.451 1.00 41.88 78 ASP B C 1
ATOM 4340 O O . ASP B 1 86 ? -21.855 43.859 -2.500 1.00 42.03 78 ASP B O 1
ATOM 4345 N N . LYS B 1 87 ? -22.545 42.111 -3.741 1.00 43.90 79 LYS B N 1
ATOM 4346 C CA . LYS B 1 87 ? -21.770 41.118 -3.014 1.00 43.07 79 LYS B CA 1
ATOM 4347 C C . LYS B 1 87 ? -20.439 40.875 -3.710 1.00 43.81 79 LYS B C 1
ATOM 4348 O O . LYS B 1 87 ? -20.323 40.987 -4.934 1.00 38.81 79 LYS B O 1
ATOM 4354 N N . THR B 1 88 ? -19.431 40.532 -2.914 1.00 40.09 80 THR B N 1
ATOM 4355 C CA . THR B 1 88 ? -18.119 40.166 -3.432 1.00 43.93 80 THR B CA 1
ATOM 4356 C C . THR B 1 88 ? -18.070 38.654 -3.610 1.00 46.01 80 THR B C 1
ATOM 4357 O O . THR B 1 88 ? -18.291 37.907 -2.654 1.00 51.45 80 THR B O 1
ATOM 4361 N N . VAL B 1 89 ? -17.794 38.206 -4.837 1.00 38.33 81 VAL B N 1
ATOM 4362 C CA . VAL B 1 89 ? -17.826 36.794 -5.189 1.00 37.51 81 VAL B CA 1
ATOM 4363 C C . VAL B 1 89 ? -16.489 36.398 -5.811 1.00 35.48 81 VAL B C 1
ATOM 4364 O O . VAL B 1 89 ? -15.686 37.241 -6.216 1.00 32.90 81 VAL B O 1
ATOM 4368 N N . LEU B 1 90 ? -16.258 35.090 -5.875 1.00 31.62 82 LEU B N 1
ATOM 4369 C CA . LEU B 1 90 ? -15.101 34.506 -6.539 1.00 28.51 82 LEU B CA 1
ATOM 4370 C C . LEU B 1 90 ? -15.583 33.754 -7.772 1.00 27.42 82 LEU B C 1
ATOM 4371 O O . LEU B 1 90 ? -16.438 32.868 -7.665 1.00 29.20 82 LEU B O 1
ATOM 4376 N N . ILE B 1 91 ? -14.990 34.075 -8.925 1.00 23.98 83 ILE B N 1
ATOM 4377 C CA A ILE B 1 91 ? -15.441 33.612 -10.235 0.45 28.55 83 ILE B CA 1
ATOM 4378 C CA B ILE B 1 91 ? -15.445 33.585 -10.219 0.55 28.39 83 ILE B CA 1
ATOM 4379 C C . ILE B 1 91 ? -14.255 33.028 -10.980 1.00 28.66 83 ILE B C 1
ATOM 4380 O O . ILE B 1 91 ? -13.190 33.650 -11.027 1.00 31.42 83 ILE B O 1
ATOM 4389 N N . ARG B 1 92 ? -14.447 31.866 -11.601 1.00 25.74 84 ARG B N 1
ATOM 4390 C CA . ARG B 1 92 ? -13.469 31.312 -12.526 1.00 20.33 84 ARG B CA 1
ATOM 4391 C C . ARG B 1 92 ? -14.042 31.377 -13.939 1.00 25.29 84 ARG B C 1
ATOM 4392 O O . ARG B 1 92 ? -15.172 30.943 -14.177 1.00 25.41 84 ARG B O 1
ATOM 4400 N N . ALA B 1 93 ? -13.283 31.957 -14.869 1.00 19.58 85 ALA B N 1
ATOM 4401 C CA . ALA B 1 93 ? -13.832 32.234 -16.188 1.00 22.69 85 ALA B CA 1
ATOM 4402 C C . ALA B 1 93 ? -12.694 32.350 -17.191 1.00 20.36 85 ALA B C 1
ATOM 4403 O O . ALA B 1 93 ? -11.528 32.493 -16.823 1.00 19.59 85 ALA B O 1
ATOM 4405 N N . ARG B 1 94 ? -13.057 32.309 -18.475 1.00 19.30 86 ARG B N 1
ATOM 4406 C CA . ARG B 1 94 ? -12.109 32.562 -19.548 1.00 23.07 86 A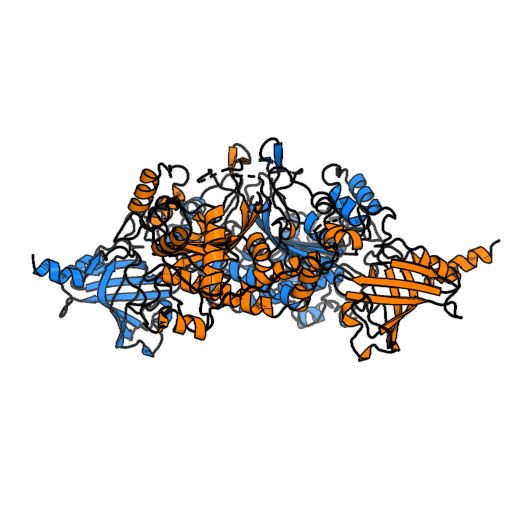RG B CA 1
ATOM 4407 C C . ARG B 1 94 ? -12.021 34.041 -19.839 1.00 23.59 86 ARG B C 1
ATOM 4408 O O . ARG B 1 94 ? -13.022 34.756 -19.781 1.00 22.37 86 ARG B O 1
ATOM 4416 N N . VAL B 1 95 ? -10.823 34.480 -20.222 1.00 22.82 87 VAL B N 1
ATOM 4417 C CA . VAL B 1 95 ? -10.622 35.837 -20.722 1.00 22.83 87 VAL B CA 1
ATOM 4418 C C . VAL B 1 95 ? -11.006 35.867 -22.204 1.00 27.36 87 VAL B C 1
ATOM 4419 O O . VAL B 1 95 ? -10.283 35.342 -23.056 1.00 21.61 87 VAL B O 1
ATOM 4423 N N . SER B 1 96 ? -12.161 36.468 -22.518 1.00 23.19 88 SER B N 1
ATOM 4424 C CA A SER B 1 96 ? -12.536 36.657 -23.919 0.55 24.46 88 SER B CA 1
ATOM 4425 C CA B SER B 1 96 ? -12.516 36.635 -23.918 0.45 24.27 88 SER B CA 1
ATOM 4426 C C . SER B 1 96 ? -11.717 37.765 -24.548 1.00 24.66 88 SER B C 1
ATOM 4427 O O . SER B 1 96 ? -11.264 37.645 -25.692 1.00 24.92 88 SER B O 1
ATOM 4432 N N . THR B 1 97 ? -11.524 38.850 -23.803 1.00 23.89 89 THR B N 1
ATOM 4433 C CA . THR B 1 97 ? -10.748 39.995 -24.231 1.00 26.02 89 THR B CA 1
ATOM 4434 C C . THR B 1 97 ? -10.401 40.774 -22.977 1.00 27.79 89 THR B C 1
ATOM 4435 O O . THR B 1 97 ? -11.124 40.707 -21.981 1.00 22.85 89 THR B O 1
ATOM 4439 N N . THR B 1 98 ? -9.295 41.516 -23.042 1.00 25.04 90 THR B N 1
ATOM 4440 C CA . THR B 1 98 ? -8.860 42.347 -21.933 1.00 30.27 90 THR B CA 1
ATOM 4441 C C . THR B 1 98 ? -7.917 43.407 -22.483 1.00 33.55 90 THR B C 1
ATOM 4442 O O . THR B 1 98 ? -7.141 43.133 -23.399 1.00 33.08 90 THR B O 1
ATOM 4446 N N . ARG B 1 99 ? -8.006 44.619 -21.941 1.00 33.56 91 ARG B N 1
ATOM 4447 C CA . ARG B 1 99 ? -7.165 45.706 -22.414 1.00 31.73 91 ARG B CA 1
ATOM 4448 C C . ARG B 1 99 ? -6.978 46.721 -21.295 1.00 37.61 91 ARG B C 1
ATOM 4449 O O . ARG B 1 99 ? -7.900 46.964 -20.512 1.00 29.07 91 ARG B O 1
ATOM 4451 N N . LYS B 1 100 ? -5.771 47.283 -21.209 1.00 35.48 92 LYS B N 1
ATOM 4452 C CA . LYS B 1 100 ? -5.510 48.451 -20.377 1.00 32.53 92 LYS B CA 1
ATOM 4453 C C . LYS B 1 100 ? -5.818 49.709 -21.182 1.00 36.08 92 LYS B C 1
ATOM 4454 O O . LYS B 1 100 ? -5.365 49.849 -22.323 1.00 43.09 92 LYS B O 1
ATOM 4456 N N . LYS B 1 101 ? -6.609 50.608 -20.601 1.00 35.23 93 LYS B N 1
ATOM 4457 C CA . LYS B 1 101 ? -7.021 51.840 -21.273 1.00 36.60 93 LYS B CA 1
ATOM 4458 C C . LYS B 1 101 ? -7.125 52.951 -20.236 1.00 37.15 93 LYS B C 1
ATOM 4459 O O . LYS B 1 101 ? -7.884 52.830 -19.270 1.00 38.98 93 LYS B O 1
ATOM 4465 N N . GLY B 1 102 ? -6.394 54.039 -20.448 1.00 39.20 94 GLY B N 1
ATOM 4466 C CA . GLY B 1 102 ? -6.280 55.020 -19.382 1.00 48.69 94 GLY B CA 1
ATOM 4467 C C . GLY B 1 102 ? -5.649 54.381 -18.157 1.00 45.77 94 GLY B C 1
ATOM 4468 O O . GLY B 1 102 ? -4.667 53.637 -18.248 1.00 45.70 94 GLY B O 1
ATOM 4469 N N . LYS B 1 103 ? -6.233 54.648 -16.993 1.00 42.33 95 LYS B N 1
ATOM 4470 C CA . LYS B 1 103 ? -5.753 54.078 -15.740 1.00 46.04 95 LYS B CA 1
ATOM 4471 C C . LYS B 1 103 ? -6.574 52.869 -15.316 1.00 44.59 95 LYS B C 1
ATOM 4472 O O . LYS B 1 103 ? -6.524 52.465 -14.150 1.00 45.49 95 LYS B O 1
ATOM 4474 N N . MET B 1 104 ? -7.317 52.277 -16.247 1.00 40.19 96 MET B N 1
ATOM 4475 C CA . MET B 1 104 ? -8.222 51.174 -15.964 1.00 40.82 96 MET B CA 1
ATOM 4476 C C . MET B 1 104 ? -7.939 50.006 -16.893 1.00 34.67 96 MET B C 1
ATOM 4477 O O . MET B 1 104 ? -7.295 50.153 -17.938 1.00 32.28 96 MET B O 1
ATOM 4482 N N . ALA B 1 105 ? -8.435 48.837 -16.488 1.00 30.62 97 ALA B N 1
ATOM 4483 C CA . ALA B 1 105 ? -8.437 47.638 -17.310 1.00 28.89 97 ALA B CA 1
ATOM 4484 C C . ALA B 1 105 ? -9.873 47.178 -17.507 1.00 33.64 97 ALA B C 1
ATOM 4485 O O . ALA B 1 105 ? -10.681 47.243 -16.577 1.00 32.78 97 ALA B O 1
ATOM 4487 N N . PHE B 1 106 ? -10.183 46.695 -18.706 1.00 29.47 98 PHE B N 1
ATOM 4488 C CA . PHE B 1 106 ? -11.521 46.224 -19.044 1.00 26.15 98 PHE B CA 1
ATOM 4489 C C . PHE B 1 106 ? -11.409 44.844 -19.652 1.00 24.62 98 PHE B C 1
ATOM 4490 O O . PHE B 1 106 ? -10.567 44.619 -20.522 1.00 25.62 98 PHE B O 1
ATOM 4498 N N . MET B 1 107 ? -12.269 43.934 -19.209 1.00 23.71 99 MET B N 1
ATOM 4499 C CA . MET B 1 107 ? -12.237 42.548 -19.646 1.00 27.05 99 MET B CA 1
ATOM 4500 C C . MET B 1 107 ? -13.650 42.084 -19.938 1.00 27.66 99 MET B C 1
ATOM 4501 O O . MET B 1 107 ? -14.619 42.591 -19.367 1.00 27.22 99 MET B O 1
ATOM 4506 N N . VAL B 1 108 ? -13.765 41.100 -20.819 1.00 21.11 100 VAL B N 1
ATOM 4507 C CA . VAL B 1 108 ? -14.979 40.308 -20.901 1.00 21.01 100 VAL B CA 1
ATOM 4508 C C . VAL B 1 108 ? -14.613 38.909 -20.459 1.00 22.86 100 VAL B C 1
ATOM 4509 O O . VAL B 1 108 ? -13.668 38.303 -20.993 1.00 25.29 100 VAL B O 1
ATOM 4513 N N . LEU B 1 109 ? -15.337 38.424 -19.461 1.00 19.44 101 LEU B N 1
ATOM 4514 C CA . LEU B 1 109 ? -15.188 37.080 -18.929 1.00 23.66 101 LEU B CA 1
ATOM 4515 C C . LEU B 1 109 ? -16.298 36.203 -19.492 1.00 19.09 101 LEU B C 1
ATOM 4516 O O . LEU B 1 109 ? -17.426 36.662 -19.697 1.00 24.86 101 LEU B O 1
ATOM 4521 N N . ARG B 1 110 ? -15.965 34.947 -19.759 1.00 17.92 102 ARG B N 1
ATOM 4522 C CA . ARG B 1 110 ? -16.852 34.054 -20.485 1.00 22.72 102 ARG B CA 1
ATOM 4523 C C . ARG B 1 110 ? -16.753 32.649 -19.903 1.00 27.06 102 ARG B C 1
ATOM 4524 O O . ARG B 1 110 ? -15.699 32.219 -19.414 1.00 24.63 102 ARG B O 1
ATOM 4532 N N . ASP B 1 111 ? -17.888 31.960 -19.930 1.00 23.39 103 ASP B N 1
ATOM 4533 C CA . ASP B 1 111 ? -17.975 30.533 -19.616 1.00 23.62 103 ASP B CA 1
ATOM 4534 C C . ASP B 1 111 ? -19.075 29.980 -20.518 1.00 24.27 103 ASP B C 1
ATOM 4535 O O . ASP B 1 111 ? -20.256 30.033 -20.170 1.00 22.28 103 ASP B O 1
ATOM 4540 N N . GLY B 1 112 ? -18.675 29.471 -21.672 1.00 22.13 104 GLY B N 1
ATOM 4541 C CA . GLY B 1 112 ? -19.665 28.950 -22.608 1.00 23.80 104 GLY B CA 1
ATOM 4542 C C . GLY B 1 112 ? -20.562 30.072 -23.083 1.00 27.39 104 GLY B C 1
ATOM 4543 O O . GLY B 1 112 ? -20.090 31.110 -23.569 1.00 30.31 104 GLY B O 1
ATOM 4544 N N . SER B 1 113 ? -21.874 29.902 -22.904 1.00 25.08 105 SER B N 1
ATOM 4545 C CA . SER B 1 113 ? -22.849 30.861 -23.423 1.00 26.33 105 SER B CA 1
ATOM 4546 C C . SER B 1 113 ? -23.035 32.089 -22.533 1.00 31.31 105 SER B C 1
ATOM 4547 O O . SER B 1 113 ? -23.757 33.013 -22.922 1.00 30.22 105 SER B O 1
ATOM 4550 N N . ASP B 1 114 ? -22.408 32.128 -21.361 1.00 25.13 106 ASP B N 1
ATOM 4551 C CA . ASP B 1 114 ? -22.584 33.216 -20.407 1.00 25.38 106 ASP B CA 1
ATOM 4552 C C . ASP B 1 114 ? -21.338 34.090 -20.405 1.00 25.12 106 ASP B C 1
ATOM 4553 O O . ASP B 1 114 ? -20.218 33.579 -20.334 1.00 21.87 106 ASP B O 1
ATOM 4558 N N . SER B 1 115 ? -21.525 35.402 -20.476 1.00 21.80 107 SER B N 1
ATOM 4559 C CA . SER B 1 115 ? -20.384 36.300 -20.427 1.00 21.91 107 SER B CA 1
ATOM 4560 C C . SER B 1 115 ? -20.765 37.531 -19.623 1.00 26.35 107 SER B C 1
ATOM 4561 O O . SER B 1 115 ? -21.948 37.855 -19.473 1.00 26.42 107 SER B O 1
ATOM 4564 N N . VAL B 1 116 ? -19.748 38.210 -19.086 1.00 23.95 108 VAL B N 1
ATOM 4565 C CA . VAL B 1 116 ? -19.977 39.382 -18.244 1.00 26.59 108 VAL B CA 1
ATOM 4566 C C . VAL B 1 116 ? -18.813 40.350 -18.413 1.00 21.84 108 VAL B C 1
ATOM 4567 O O . VAL B 1 116 ? -17.669 39.941 -18.632 1.00 24.50 108 VAL B O 1
ATOM 4571 N N . GLN B 1 117 ? -19.116 41.644 -18.313 1.00 23.20 109 GLN B N 1
ATOM 4572 C CA . GLN B 1 117 ? -18.085 42.679 -18.297 1.00 23.52 109 GLN B CA 1
ATOM 4573 C C . GLN B 1 117 ? -17.426 42.747 -16.927 1.00 25.30 109 GLN B C 1
ATOM 4574 O O . GLN B 1 117 ? -18.089 42.598 -15.900 1.00 29.77 109 GLN B O 1
ATOM 4580 N N . ALA B 1 118 ? -16.113 42.979 -16.921 1.00 31.90 110 ALA B N 1
ATOM 4581 C CA . ALA B 1 118 ? -15.331 43.183 -15.706 1.00 23.91 110 ALA B CA 1
ATOM 4582 C C . ALA B 1 118 ? -14.429 44.390 -15.909 1.00 29.31 110 ALA B C 1
ATOM 4583 O O . ALA B 1 118 ? -14.025 44.694 -17.034 1.00 28.35 110 ALA B O 1
ATOM 4585 N N . MET B 1 119 ? -14.122 45.091 -14.821 1.00 29.34 111 MET B N 1
ATOM 4586 C CA . MET B 1 119 ? -13.223 46.232 -14.936 1.00 31.40 111 MET B CA 1
ATOM 4587 C C . MET B 1 119 ? -12.546 46.457 -13.597 1.00 33.22 111 MET B C 1
ATOM 4588 O O . MET B 1 119 ? -13.064 46.077 -12.545 1.00 29.16 111 MET B O 1
ATOM 4593 N N . ALA B 1 120 ? -11.386 47.099 -13.650 1.00 29.85 112 ALA B N 1
ATOM 4594 C CA . ALA B 1 120 ? -10.682 47.464 -12.434 1.00 31.35 112 ALA B CA 1
ATOM 4595 C C . ALA B 1 120 ? -10.077 48.844 -12.612 1.00 34.68 112 ALA B C 1
ATOM 4596 O O . ALA B 1 120 ? -9.702 49.241 -13.719 1.00 35.23 112 ALA B O 1
ATOM 4598 N N . ALA B 1 121 ? -10.007 49.579 -11.502 1.00 33.63 113 ALA B N 1
ATOM 4599 C CA . ALA B 1 121 ? -9.407 50.898 -11.473 1.00 35.62 113 ALA B CA 1
ATOM 4600 C C . ALA B 1 121 ? -8.478 50.995 -10.272 1.00 36.97 113 ALA B C 1
ATOM 4601 O O . ALA B 1 121 ? -8.640 50.275 -9.282 1.00 42.56 113 ALA B O 1
ATOM 4603 N N . VAL B 1 122 ? -7.487 51.879 -10.383 1.00 41.01 114 VAL B N 1
ATOM 4604 C CA . VAL B 1 122 ? -6.529 52.068 -9.301 1.00 46.12 114 VAL B CA 1
ATOM 4605 C C . VAL B 1 122 ? -7.262 52.639 -8.096 1.00 48.51 114 VAL B C 1
ATOM 4606 O O . VAL B 1 122 ? -7.811 53.746 -8.150 1.00 45.49 114 VAL B O 1
ATOM 4608 N N . GLU B 1 123 ? -7.305 51.864 -7.015 1.00 54.41 115 GLU B N 1
ATOM 4609 C CA . GLU B 1 123 ? -7.872 52.269 -5.739 1.00 68.07 115 GLU B CA 1
ATOM 4610 C C . GLU B 1 123 ? -6.839 51.992 -4.654 1.00 81.21 115 GLU B C 1
ATOM 4611 O O . GLU B 1 123 ? -5.712 51.571 -4.933 1.00 83.77 115 GLU B O 1
ATOM 4613 N N . GLY B 1 124 ? -7.215 52.242 -3.401 1.00 85.30 116 GLY B N 1
ATOM 4614 C CA . GLY B 1 124 ? -6.321 51.899 -2.309 1.00 86.27 116 GLY B CA 1
ATOM 4615 C C . GLY B 1 124 ? -6.014 50.415 -2.280 1.00 83.32 116 GLY B C 1
ATOM 4616 O O . GLY B 1 124 ? -4.857 50.002 -2.177 1.00 86.22 116 GLY B O 1
ATOM 4617 N N . ASP B 1 125 ? -7.054 49.592 -2.396 1.00 76.37 117 ASP B N 1
ATOM 4618 C CA . ASP B 1 125 ? -6.875 48.149 -2.395 1.00 71.78 117 ASP B CA 1
ATOM 4619 C C . ASP B 1 125 ? -6.235 47.641 -3.684 1.00 65.70 117 ASP B C 1
ATOM 4620 O O . ASP B 1 125 ? -5.622 46.567 -3.673 1.00 67.08 117 ASP B O 1
ATOM 4622 N N . VAL B 1 126 ? -6.339 48.388 -4.779 1.00 55.97 118 VAL B N 1
ATOM 4623 C CA . VAL B 1 126 ? -5.965 47.910 -6.103 1.00 51.37 118 VAL B CA 1
ATOM 4624 C C . VAL B 1 126 ? -4.825 48.769 -6.640 1.00 47.83 118 VAL B C 1
ATOM 4625 O O . VAL B 1 126 ? -5.021 49.956 -6.916 1.00 46.39 118 VAL B O 1
ATOM 4629 N N . PRO B 1 127 ? -3.628 48.217 -6.827 1.00 50.81 119 PRO B N 1
ATOM 4630 C CA . PRO B 1 127 ? -2.506 49.007 -7.338 1.00 52.35 119 PRO B CA 1
ATOM 4631 C C . PRO B 1 127 ? -2.474 49.065 -8.859 1.00 49.66 119 PRO B C 1
ATOM 4632 O O . PRO B 1 127 ? -3.056 48.231 -9.556 1.00 48.03 119 PRO B O 1
ATOM 4636 N N . LYS B 1 128 ? -1.758 50.080 -9.359 1.00 48.48 120 LYS B N 1
ATOM 4637 C CA . LYS B 1 128 ? -1.579 50.261 -10.799 1.00 46.00 120 LYS B CA 1
ATOM 4638 C C . LYS B 1 128 ? -0.959 49.033 -11.454 1.00 47.21 120 LYS B C 1
ATOM 4639 O O . LYS B 1 128 ? -1.253 48.735 -12.618 1.00 47.95 120 LYS B O 1
ATOM 4641 N N . GLU B 1 129 ? -0.115 48.297 -10.722 1.00 44.00 121 GLU B N 1
ATOM 4642 C CA . GLU B 1 129 ? 0.489 47.099 -11.297 1.00 41.67 121 GLU B CA 1
ATOM 4643 C C . GLU B 1 129 ? -0.550 46.024 -11.601 1.00 35.39 121 GLU B C 1
ATOM 4644 O O . GLU B 1 129 ? -0.339 45.209 -12.504 1.00 34.09 121 GLU B O 1
ATOM 4650 N N . MET B 1 130 ? -1.658 45.989 -10.857 1.00 39.11 122 MET B N 1
ATOM 4651 C CA . MET B 1 130 ? -2.707 45.021 -11.168 1.00 33.95 122 MET B CA 1
ATOM 4652 C C . MET B 1 130 ? -3.381 45.363 -12.491 1.00 33.53 122 MET B C 1
ATOM 4653 O O . MET B 1 130 ? -3.700 44.466 -13.284 1.00 29.90 122 MET B O 1
ATOM 4658 N N . ILE B 1 131 ? -3.595 46.655 -12.748 1.00 32.63 123 ILE B N 1
ATOM 4659 C CA . ILE B 1 131 ? -4.178 47.081 -14.019 1.00 38.95 123 ILE B CA 1
ATOM 4660 C C . ILE B 1 131 ? -3.278 46.674 -15.180 1.00 38.44 123 ILE B C 1
ATOM 4661 O O . ILE B 1 131 ? -3.750 46.158 -16.202 1.00 32.83 123 ILE B O 1
ATOM 4666 N N . ASP B 1 132 ? -1.966 46.897 -15.045 1.00 33.65 124 ASP B N 1
ATOM 4667 C CA . ASP B 1 132 ? -1.037 46.405 -16.058 1.00 34.07 124 ASP B CA 1
ATOM 4668 C C . ASP B 1 132 ? -1.139 44.894 -16.206 1.00 33.13 124 ASP B C 1
ATOM 4669 O O . ASP B 1 132 ? -1.141 44.370 -17.329 1.00 34.54 124 ASP B O 1
ATOM 4674 N N . PHE B 1 133 ? -1.234 44.172 -15.086 1.00 31.63 125 PHE B N 1
ATOM 4675 C CA . PHE B 1 133 ? -1.299 42.718 -15.168 1.00 29.20 125 PHE B CA 1
ATOM 4676 C C . PHE B 1 133 ? -2.570 42.268 -15.887 1.00 30.54 125 PHE B C 1
ATOM 4677 O O . PHE B 1 133 ? -2.525 41.401 -16.763 1.00 26.99 125 PHE B O 1
ATOM 4685 N N . MET B 1 134 ? -3.713 42.853 -15.529 1.00 32.93 126 MET B N 1
ATOM 4686 C CA . MET B 1 134 ? -4.961 42.491 -16.195 1.00 31.58 126 MET B CA 1
ATOM 4687 C C . MET B 1 134 ? -4.895 42.755 -17.693 1.00 33.69 126 MET B C 1
ATOM 4688 O O . MET B 1 134 ? -5.362 41.937 -18.498 1.00 32.69 126 MET B O 1
ATOM 4693 N N . GLY B 1 135 ? -4.354 43.910 -18.086 1.00 34.89 127 GLY B N 1
ATOM 4694 C CA . GLY B 1 135 ? -4.336 44.275 -19.492 1.00 32.90 127 GLY B CA 1
ATOM 4695 C C . GLY B 1 135 ? -3.565 43.320 -20.381 1.00 40.75 127 GLY B C 1
ATOM 4696 O O . GLY B 1 135 ? -3.856 43.238 -21.579 1.00 42.42 127 GLY B O 1
ATOM 4697 N N . GLN B 1 136 ? -2.607 42.575 -19.819 1.00 37.96 128 GLN B N 1
ATOM 4698 C CA . GLN B 1 136 ? -1.691 41.760 -20.606 1.00 32.60 128 GLN B CA 1
ATOM 4699 C C . GLN B 1 136 ? -1.971 40.263 -20.520 1.00 30.56 128 GLN B C 1
ATOM 4700 O O . GLN B 1 136 ? -1.238 39.477 -21.133 1.00 29.57 128 GLN B O 1
ATOM 4706 N N . ILE B 1 137 ? -2.967 39.842 -19.740 1.00 27.68 129 ILE B N 1
ATOM 4707 C CA . ILE B 1 137 ? -3.314 38.429 -19.685 1.00 25.61 129 ILE B CA 1
ATOM 4708 C C . ILE B 1 137 ? -3.716 37.953 -21.075 1.00 25.56 129 ILE B C 1
ATOM 4709 O O . ILE B 1 137 ? -4.463 38.632 -21.796 1.00 24.39 129 ILE B O 1
ATOM 4714 N N . ALA B 1 138 ? -3.225 36.780 -21.460 1.00 23.23 130 ALA B N 1
ATOM 4715 C CA . ALA B 1 138 ? -3.483 36.280 -22.803 1.00 23.82 130 ALA B CA 1
ATOM 4716 C C . ALA B 1 138 ? -4.950 35.894 -22.959 1.00 26.88 130 ALA B C 1
ATOM 4717 O O . ALA B 1 138 ? -5.555 35.306 -22.061 1.00 23.37 130 ALA B O 1
ATOM 4719 N N . THR B 1 139 ? -5.521 36.257 -24.106 1.00 20.84 131 THR B N 1
ATOM 4720 C CA . THR B 1 139 ? -6.860 35.805 -24.482 1.00 20.84 131 THR B CA 1
ATOM 4721 C C . THR B 1 139 ? -6.958 34.296 -24.367 1.00 19.59 131 THR B C 1
ATOM 4722 O O . THR B 1 139 ? -6.072 33.581 -24.836 1.00 23.57 131 THR B O 1
ATOM 4726 N N . GLU B 1 140 ? -8.057 33.820 -23.771 1.00 20.37 132 GLU B N 1
ATOM 4727 C CA . GLU B 1 140 ? -8.450 32.422 -23.513 1.00 20.70 132 GLU B CA 1
ATOM 4728 C C . GLU B 1 140 ? -7.824 31.878 -22.225 1.00 18.95 132 GLU B C 1
ATOM 4729 O O . GLU B 1 140 ? -8.114 30.730 -21.861 1.00 18.36 132 GLU B O 1
ATOM 4735 N N . SER B 1 141 ? -7.016 32.659 -21.512 1.00 21.26 133 SER B N 1
ATOM 4736 C CA . SER B 1 141 ? -6.544 32.232 -20.202 1.00 23.98 133 SER B CA 1
ATOM 4737 C C . SER B 1 141 ? -7.724 32.046 -19.253 1.00 19.63 133 SER B C 1
ATOM 4738 O O . SER B 1 141 ? -8.757 32.683 -19.387 1.00 22.32 133 SER B O 1
ATOM 4741 N N . ILE B 1 142 ? -7.571 31.154 -18.291 1.00 20.44 134 ILE B N 1
ATOM 4742 C CA A ILE B 1 142 ? -8.554 30.951 -17.228 0.61 18.99 134 ILE B CA 1
ATOM 4743 C CA B ILE B 1 142 ? -8.567 30.989 -17.247 0.39 19.29 134 ILE B CA 1
ATOM 4744 C C . ILE B 1 142 ? -8.085 31.744 -16.018 1.00 22.92 134 ILE B C 1
ATOM 4745 O O . ILE B 1 142 ? -6.928 31.587 -15.590 1.00 20.02 134 ILE B O 1
ATOM 4754 N N . VAL B 1 143 ? -8.967 32.602 -15.479 1.00 21.58 135 VAL B N 1
ATOM 4755 C CA . VAL B 1 143 ? -8.659 33.454 -14.332 1.00 23.01 135 VAL B CA 1
ATOM 4756 C C . VAL B 1 143 ? -9.629 33.151 -13.200 1.00 22.39 135 VAL B C 1
ATOM 4757 O O . VAL B 1 143 ? -10.792 32.795 -13.424 1.00 22.47 135 VAL B O 1
ATOM 4761 N N . ASP B 1 144 ? -9.127 33.276 -11.980 1.00 25.06 136 ASP B N 1
ATOM 4762 C CA . ASP B 1 144 ? -9.942 33.390 -10.777 1.00 25.49 136 ASP B CA 1
ATOM 4763 C C . ASP B 1 144 ? -10.051 34.872 -10.443 1.00 31.04 136 ASP B C 1
ATOM 4764 O O . ASP B 1 144 ? -9.029 35.543 -10.276 1.00 27.15 136 ASP B O 1
ATOM 4769 N N . VAL B 1 145 ? -11.276 35.380 -10.345 1.00 26.60 137 VAL B N 1
ATOM 4770 C CA . VAL B 1 145 ? -11.509 36.790 -10.067 1.00 29.10 137 VAL B CA 1
ATOM 4771 C C . VAL B 1 145 ? -12.324 36.918 -8.786 1.00 29.94 137 VAL B C 1
ATOM 4772 O O . VAL B 1 145 ? -13.362 36.264 -8.628 1.00 31.95 137 VAL B O 1
ATOM 4776 N N . GLU B 1 146 ? -11.862 37.776 -7.888 1.00 29.03 138 GLU B N 1
ATOM 4777 C CA . GLU B 1 146 ? -12.663 38.259 -6.775 1.00 32.06 138 GLU B CA 1
ATOM 4778 C C . GLU B 1 146 ? -13.199 39.641 -7.146 1.00 35.57 138 GLU B C 1
ATOM 4779 O O . GLU B 1 146 ? -12.415 40.562 -7.395 1.00 32.39 138 GLU B O 1
ATOM 4785 N N . ALA B 1 147 ? -14.525 39.780 -7.194 1.00 26.88 139 ALA B N 1
ATOM 4786 C CA . ALA B 1 147 ? -15.145 40.963 -7.770 1.00 29.92 139 ALA B CA 1
ATOM 4787 C C . ALA B 1 147 ? -16.449 41.277 -7.049 1.00 32.79 139 ALA B C 1
ATOM 4788 O O . ALA B 1 147 ? -17.151 40.377 -6.585 1.00 34.23 139 ALA B O 1
ATOM 4790 N N . THR B 1 148 ? -16.777 42.564 -6.984 1.00 29.48 140 THR B N 1
ATOM 4791 C CA . THR B 1 148 ? -18.085 43.007 -6.517 1.00 31.54 140 THR B CA 1
ATOM 4792 C C . THR B 1 148 ? -19.055 43.000 -7.691 1.00 37.56 140 THR B C 1
ATOM 4793 O O . THR B 1 148 ? -18.714 43.448 -8.793 1.00 35.55 140 THR B O 1
ATOM 4797 N N . VAL B 1 149 ? -20.248 42.457 -7.470 1.00 37.95 141 VAL B N 1
ATOM 4798 C CA . VAL B 1 149 ? -21.270 42.452 -8.511 1.00 33.47 141 VAL B CA 1
ATOM 4799 C C . VAL B 1 149 ? -22.000 43.786 -8.449 1.00 42.19 141 VAL B C 1
ATOM 4800 O O . VAL B 1 149 ? -22.570 44.146 -7.414 1.00 46.72 141 VAL B O 1
ATOM 4804 N N . CYS B 1 150 ? -21.953 44.540 -9.543 1.00 42.97 142 CYS B N 1
ATOM 4805 C CA . CYS B 1 150 ? -22.575 45.855 -9.615 1.00 44.95 142 CYS B CA 1
ATOM 4806 C C . CYS B 1 150 ? -23.656 45.839 -10.681 1.00 42.69 142 CYS B C 1
ATOM 4807 O O . CYS B 1 150 ? -23.414 45.383 -11.803 1.00 42.31 142 CYS B O 1
ATOM 4810 N N . LYS B 1 151 ? -24.840 46.339 -10.334 1.00 44.29 143 LYS B N 1
ATOM 4811 C CA . LYS B 1 151 ? -25.888 46.551 -11.324 1.00 49.12 143 LYS B CA 1
ATOM 4812 C C . LYS B 1 151 ? -25.594 47.833 -12.095 1.00 47.01 143 LYS B C 1
ATOM 4813 O O . LYS B 1 151 ? -25.188 48.842 -11.514 1.00 51.55 143 LYS B O 1
ATOM 4815 N N . VAL B 1 152 ? -25.759 47.782 -13.414 1.00 38.39 144 VAL B N 1
ATOM 4816 C CA . VAL B 1 152 ? -25.390 48.896 -14.281 1.00 44.56 144 VAL B CA 1
ATOM 4817 C C . VAL B 1 152 ? -26.484 49.099 -15.315 1.00 48.58 144 VAL B C 1
ATOM 4818 O O . VAL B 1 152 ? -27.186 48.159 -15.701 1.00 50.97 144 VAL B O 1
ATOM 4822 N N . GLU B 1 153 ? -26.630 50.347 -15.751 1.00 50.24 145 GLU B N 1
ATOM 4823 C CA . GLU B 1 153 ? -27.520 50.714 -16.844 1.00 58.56 145 GLU B CA 1
ATOM 4824 C C . GLU B 1 153 ? -26.639 51.166 -18.004 1.00 63.60 145 GLU B C 1
ATOM 4825 O O . GLU B 1 153 ? -26.052 52.253 -17.958 1.00 63.85 145 GLU B O 1
ATOM 4827 N N . GLN B 1 154 ? -26.526 50.325 -19.025 1.00 61.15 146 GLN B N 1
ATOM 4828 C CA . GLN B 1 154 ? -25.676 50.618 -20.169 1.00 62.32 146 GLN B CA 1
ATOM 4829 C C . GLN B 1 154 ? -26.273 49.948 -21.395 1.00 65.01 146 GLN B C 1
ATOM 4830 O O . GLN B 1 154 ? -27.074 49.013 -21.269 1.00 67.42 146 GLN B O 1
ATOM 4836 N N . PRO B 1 155 ? -25.925 50.416 -22.597 1.00 60.36 147 PRO B N 1
ATOM 4837 C CA . PRO B 1 155 ? -26.474 49.792 -23.805 1.00 58.38 147 PRO B CA 1
ATOM 4838 C C . PRO B 1 155 ? -26.054 48.334 -23.912 1.00 66.53 147 PRO B C 1
ATOM 4839 O O . PRO B 1 155 ? -24.969 47.939 -23.473 1.00 63.55 147 PRO B O 1
ATOM 4843 N N . ILE B 1 156 ? -26.953 47.523 -24.480 1.00 79.53 148 ILE B N 1
ATOM 4844 C CA . ILE B 1 156 ? -26.678 46.098 -24.621 1.00 82.48 148 ILE B CA 1
ATOM 4845 C C . ILE B 1 156 ? -25.445 45.907 -25.493 1.00 86.24 148 ILE B C 1
ATOM 4846 O O . ILE B 1 156 ? -25.260 46.584 -26.514 1.00 91.59 148 ILE B O 1
ATOM 4848 N N . THR B 1 157 ? -24.572 45.001 -25.065 1.00 80.44 149 THR B N 1
ATOM 4849 C CA . THR B 1 157 ? -23.373 44.679 -25.821 1.00 76.99 149 THR B CA 1
ATOM 4850 C C . THR B 1 157 ? -23.435 43.220 -26.246 1.00 76.32 149 THR B C 1
ATOM 4851 O O . THR B 1 157 ? -24.523 42.648 -26.368 1.00 69.40 149 THR B O 1
ATOM 4853 N N . SER B 1 158 ? -22.275 42.606 -26.464 1.00 80.33 150 SER B N 1
ATOM 4854 C CA . SER B 1 158 ? -22.251 41.195 -26.809 1.00 79.55 150 SER B CA 1
ATOM 4855 C C . SER B 1 158 ? -22.354 40.292 -25.586 1.00 69.07 150 SER B C 1
ATOM 4856 O O . SER B 1 158 ? -22.766 39.135 -25.724 1.00 73.64 150 SER B O 1
ATOM 4859 N N . THR B 1 159 ? -22.010 40.791 -24.401 1.00 54.32 151 THR B N 1
ATOM 4860 C CA . THR B 1 159 ? -22.075 39.965 -23.202 1.00 47.51 151 THR B CA 1
ATOM 4861 C C . THR B 1 159 ? -23.526 39.671 -22.832 1.00 46.01 151 THR B C 1
ATOM 4862 O O . THR B 1 159 ? -24.424 40.500 -23.029 1.00 41.29 151 THR B O 1
ATOM 4866 N N . SER B 1 160 ? -23.752 38.470 -22.285 1.00 43.08 152 SER B N 1
ATOM 4867 C CA . SER B 1 160 ? -25.111 38.012 -22.018 1.00 40.87 152 SER B CA 1
ATOM 4868 C C . SER B 1 160 ? -25.656 38.501 -20.682 1.00 37.73 152 SER B C 1
ATOM 4869 O O . SER B 1 160 ? -26.877 38.599 -20.524 1.00 40.46 152 SER B O 1
ATOM 4872 N N . HIS B 1 161 ? -24.797 38.817 -19.714 1.00 33.00 153 HIS B N 1
ATOM 4873 C CA . HIS B 1 161 ? -25.253 39.443 -18.472 1.00 37.99 153 HIS B CA 1
ATOM 4874 C C . HIS B 1 161 ? -25.212 40.957 -18.652 1.00 40.10 153 HIS B C 1
ATOM 4875 O O . HIS B 1 161 ? -24.265 41.636 -18.256 1.00 46.78 153 HIS B O 1
ATOM 4882 N N . SER B 1 162 ? -26.281 41.487 -19.260 1.00 40.25 154 SER B N 1
ATOM 4883 C CA . SER B 1 162 ? -26.339 42.910 -19.604 1.00 47.49 154 SER B CA 1
ATOM 4884 C C . SER B 1 162 ? -26.500 43.799 -18.377 1.00 44.93 154 SER B C 1
ATOM 4885 O O . SER B 1 162 ? -26.021 44.939 -18.368 1.00 45.41 154 SER B O 1
ATOM 4888 N N . ASP B 1 163 ? -27.178 43.302 -17.353 1.00 42.57 155 ASP B N 1
ATOM 4889 C CA . ASP B 1 163 ? -27.610 44.100 -16.217 1.00 52.67 155 ASP B CA 1
ATOM 4890 C C . ASP B 1 163 ? -26.501 44.378 -15.209 1.00 52.03 155 ASP B C 1
ATOM 4891 O O . ASP B 1 163 ? -26.685 45.232 -14.336 1.00 49.71 155 ASP B O 1
ATOM 4896 N N . ILE B 1 164 ? -25.358 43.694 -15.302 1.00 46.29 156 ILE B N 1
ATOM 4897 C CA . ILE B 1 164 ? -24.358 43.733 -14.242 1.00 44.34 156 ILE B CA 1
ATOM 4898 C C . ILE B 1 164 ? -22.955 43.916 -14.815 1.00 34.86 156 ILE B C 1
ATOM 4899 O O . ILE B 1 164 ? -22.681 43.631 -15.983 1.00 35.87 156 ILE B O 1
ATOM 4904 N N . GLU B 1 165 ? -22.053 44.366 -13.949 1.00 36.69 157 GLU B N 1
ATOM 4905 C CA . GLU B 1 165 ? -20.639 44.491 -14.255 1.00 34.72 157 GLU B CA 1
ATOM 4906 C C . GLU B 1 165 ? -19.837 44.156 -13.008 1.00 36.78 157 GLU B C 1
ATOM 4907 O O . GLU B 1 165 ? -20.226 44.519 -11.897 1.00 44.34 157 GLU B O 1
ATOM 4913 N N . LEU B 1 166 ? -18.714 43.476 -13.191 1.00 34.26 158 LEU B N 1
ATOM 4914 C CA . LEU B 1 166 ? -17.869 43.090 -12.071 1.00 30.93 158 LEU B CA 1
ATOM 4915 C C . LEU B 1 166 ? -16.811 44.158 -11.861 1.00 28.07 158 LEU B C 1
ATOM 4916 O O . LEU B 1 166 ? -16.160 44.585 -12.818 1.00 36.35 158 LEU B O 1
ATOM 4921 N N . LYS B 1 167 ? -16.662 44.617 -10.613 1.00 33.11 159 LYS B N 1
ATOM 4922 C CA . LYS B 1 167 ? -15.562 45.496 -10.220 1.00 31.16 159 LYS B CA 1
ATOM 4923 C C . LYS B 1 167 ? -14.497 44.616 -9.571 1.00 35.18 159 LYS B C 1
ATOM 4924 O O . LYS B 1 167 ? -14.723 44.053 -8.498 1.00 31.06 159 LYS B O 1
ATOM 4926 N N . VAL B 1 168 ? -13.347 44.496 -10.223 1.00 35.11 160 VAL B N 1
ATOM 4927 C CA . VAL B 1 168 ? -12.387 43.448 -9.890 1.00 32.68 160 VAL B CA 1
ATOM 4928 C C . VAL B 1 168 ? -11.493 43.913 -8.744 1.00 31.50 160 VAL B C 1
ATOM 4929 O O . VAL B 1 168 ? -10.870 44.979 -8.819 1.00 33.63 160 VAL B O 1
ATOM 4933 N N . LYS B 1 169 ? -11.430 43.106 -7.679 1.00 31.75 161 LYS B N 1
ATOM 4934 C CA . LYS B 1 169 ? -10.587 43.377 -6.510 1.00 40.20 161 LYS B CA 1
ATOM 4935 C C . LYS B 1 169 ? -9.297 42.569 -6.514 1.00 35.56 161 LYS B C 1
ATOM 4936 O O . LYS B 1 169 ? -8.244 43.078 -6.123 1.00 36.07 161 LYS B O 1
ATOM 4942 N N . LYS B 1 170 ? -9.369 41.313 -6.938 1.00 32.72 162 LYS B N 1
ATOM 4943 C CA . LYS B 1 170 ? -8.210 40.459 -7.106 1.00 32.36 162 LYS B CA 1
ATOM 4944 C C . LYS B 1 170 ? -8.386 39.651 -8.381 1.00 28.95 162 LYS B C 1
ATOM 4945 O O . LYS B 1 170 ? -9.511 39.301 -8.770 1.00 27.77 162 LYS B O 1
ATOM 4951 N N . ILE B 1 171 ? -7.264 39.313 -9.009 1.00 27.47 163 ILE B N 1
ATOM 4952 C CA . ILE B 1 171 ? -7.321 38.482 -10.207 1.00 29.02 163 ILE B CA 1
ATOM 4953 C C . ILE B 1 171 ? -6.034 37.683 -10.322 1.00 29.05 163 ILE B C 1
ATOM 4954 O O . ILE B 1 171 ? -4.932 38.240 -10.276 1.00 29.83 163 ILE B O 1
ATOM 4959 N N . HIS B 1 172 ? -6.179 36.371 -10.477 1.00 28.77 164 HIS B N 1
ATOM 4960 C CA . HIS B 1 172 ? -5.044 35.488 -10.670 1.00 24.37 164 HIS B CA 1
ATOM 4961 C C . HIS B 1 172 ? -5.304 34.599 -11.871 1.00 25.09 164 HIS B C 1
ATOM 4962 O O . HIS B 1 172 ? -6.440 34.192 -12.118 1.00 29.77 164 HIS B O 1
ATOM 4969 N N . THR B 1 173 ? -4.252 34.314 -12.625 1.00 26.46 165 THR B N 1
ATOM 4970 C CA . THR B 1 173 ? -4.360 33.324 -13.684 1.00 22.49 165 THR B CA 1
ATOM 4971 C C . THR B 1 173 ? -4.373 31.925 -13.076 1.00 22.89 165 THR B C 1
ATOM 4972 O O . THR B 1 173 ? -3.558 31.601 -12.202 1.00 26.52 165 THR B O 1
ATOM 4976 N N . VAL B 1 174 ? -5.350 31.128 -13.497 1.00 22.13 166 VAL B N 1
ATOM 4977 C CA . VAL B 1 174 ? -5.383 29.703 -13.188 1.00 21.22 166 VAL B CA 1
ATOM 4978 C C . VAL B 1 174 ? -4.504 28.934 -14.166 1.00 27.35 166 VAL B C 1
ATOM 4979 O O . VAL B 1 174 ? -3.580 28.212 -13.771 1.00 24.90 166 VAL B O 1
ATOM 4983 N N . THR B 1 175 ? -4.779 29.078 -15.466 1.00 23.72 167 THR B N 1
ATOM 4984 C CA . THR B 1 175 ? -3.857 28.637 -16.502 1.00 21.58 167 THR B CA 1
ATOM 4985 C C . THR B 1 175 ? -3.751 29.726 -17.559 1.00 26.02 167 THR B C 1
ATOM 4986 O O . THR B 1 175 ? -4.718 30.451 -17.818 1.00 24.88 167 THR B O 1
ATOM 4990 N N . GLU B 1 176 ? -2.562 29.859 -18.146 1.00 21.22 168 GLU B N 1
ATOM 4991 C CA . GLU B 1 176 ? -2.299 30.866 -19.169 1.00 23.00 168 GLU B CA 1
ATOM 4992 C C . GLU B 1 176 ? -2.420 30.229 -20.541 1.00 29.44 168 GLU B C 1
ATOM 4993 O O . GLU B 1 176 ? -1.880 29.141 -20.770 1.00 29.33 168 GLU B O 1
ATOM 4999 N N . SER B 1 177 ? -3.135 30.897 -21.443 1.00 24.80 169 SER B N 1
ATOM 5000 C CA . SER B 1 177 ? -3.206 30.441 -22.824 1.00 26.29 169 SER B CA 1
ATOM 5001 C C . SER B 1 177 ? -1.953 30.862 -23.585 1.00 24.11 169 SER B C 1
ATOM 5002 O O . SER B 1 177 ? -1.341 31.878 -23.272 1.00 25.38 169 SER B O 1
ATOM 5005 N N . LEU B 1 178 ? -1.561 30.062 -24.579 1.00 25.33 170 LEU B N 1
ATOM 5006 C CA . LEU B 1 178 ? -0.619 30.554 -25.582 1.00 31.43 170 LEU B CA 1
ATOM 5007 C C . LEU B 1 178 ? -1.142 31.857 -26.154 1.00 28.48 170 LEU B C 1
ATOM 5008 O O . LEU B 1 178 ? -2.351 32.047 -26.285 1.00 25.32 170 LEU B O 1
ATOM 5013 N N . ARG B 1 179 ? -0.226 32.760 -26.508 1.00 27.70 171 ARG B N 1
ATOM 5014 C CA . ARG B 1 179 ? -0.658 34.034 -27.080 1.00 30.48 171 ARG B CA 1
ATOM 5015 C C . ARG B 1 179 ? -0.961 33.942 -28.574 1.00 33.43 171 ARG B C 1
ATOM 5016 O O . ARG B 1 179 ? -1.622 34.835 -29.115 1.00 38.19 171 ARG B O 1
ATOM 5024 N N . THR B 1 180 ? -0.521 32.877 -29.238 1.00 31.39 172 THR B N 1
ATOM 5025 C CA . THR B 1 180 ? -0.890 32.579 -30.617 1.00 30.01 172 THR B CA 1
ATOM 5026 C C . THR B 1 180 ? -2.052 31.590 -30.602 1.00 26.60 172 THR B C 1
ATOM 5027 O O . THR B 1 180 ? -1.883 30.437 -30.203 1.00 28.33 172 THR B O 1
ATOM 5031 N N . LEU B 1 181 ? -3.196 32.025 -31.050 1.00 28.99 173 LEU B N 1
ATOM 5032 C CA . LEU B 1 181 ? -4.336 31.129 -31.182 1.00 28.35 173 LEU B CA 1
ATOM 5033 C C . LEU B 1 181 ? -4.395 30.559 -32.599 1.00 24.75 173 LEU B C 1
ATOM 5034 O O . LEU B 1 181 ? -3.959 31.214 -33.547 1.00 30.22 173 LEU B O 1
ATOM 5039 N N . PRO B 1 182 ? -4.920 29.342 -32.781 1.00 20.46 174 PRO B N 1
ATOM 5040 C CA . PRO B 1 182 ? -5.112 28.817 -34.152 1.00 26.45 174 PRO B CA 1
ATOM 5041 C C . PRO B 1 182 ? -6.094 29.628 -34.992 1.00 29.07 174 PRO B C 1
ATOM 5042 O O . PRO B 1 182 ? -6.029 29.559 -36.222 1.00 29.24 174 PRO B O 1
ATOM 5046 N N . PHE B 1 183 ? -6.996 30.377 -34.359 1.00 24.30 175 PHE B N 1
ATOM 5047 C CA . PHE B 1 183 ? -7.995 31.279 -34.923 1.00 27.44 175 PHE B CA 1
ATOM 5048 C C . PHE B 1 183 ? -8.698 31.923 -33.736 1.00 24.68 175 PHE B C 1
ATOM 5049 O O . PHE B 1 183 ? -8.723 31.351 -32.642 1.00 25.59 175 PHE B O 1
ATOM 5057 N N . THR B 1 184 ? -9.291 33.100 -33.957 1.00 25.11 176 THR B N 1
ATOM 5058 C CA . THR B 1 184 ? -10.031 33.741 -32.875 1.00 26.40 176 THR B CA 1
ATOM 5059 C C . THR B 1 184 ? -11.446 33.188 -32.796 1.00 21.23 176 THR B C 1
ATOM 5060 O O . THR B 1 184 ? -11.998 32.682 -33.781 1.00 22.92 176 THR B O 1
ATOM 5064 N N . LEU B 1 185 ? -12.030 33.284 -31.600 1.00 22.74 177 LEU B N 1
ATOM 5065 C CA . LEU B 1 185 ? -13.413 32.865 -31.412 1.00 23.23 177 LEU B CA 1
ATOM 5066 C C . LEU B 1 185 ? -14.353 33.645 -32.314 1.00 21.85 177 LEU B C 1
ATOM 5067 O O . LEU B 1 185 ? -15.286 33.078 -32.898 1.00 21.60 177 LEU B O 1
ATOM 5072 N N . GLU B 1 186 ? -14.128 34.955 -32.430 1.00 21.51 178 GLU B N 1
ATOM 5073 C CA . GLU B 1 186 ? -14.995 35.784 -33.257 1.00 24.13 178 GLU B CA 1
ATOM 5074 C C . GLU B 1 186 ? -14.934 35.356 -34.715 1.00 27.74 178 GLU B C 1
ATOM 5075 O O . GLU B 1 186 ? -15.970 35.251 -35.383 1.00 25.49 178 GLU B O 1
ATOM 5081 N N . ASP B 1 187 ? -13.732 35.084 -35.234 1.00 25.31 179 ASP B N 1
ATOM 5082 C CA . ASP B 1 187 ? -13.645 34.646 -36.626 1.00 24.65 179 ASP B CA 1
ATOM 5083 C C . ASP B 1 187 ? -14.329 33.295 -36.819 1.00 24.13 179 ASP B C 1
ATOM 5084 O O . ASP B 1 187 ? -14.974 33.053 -37.848 1.00 23.58 179 ASP B O 1
ATOM 5089 N N . ALA B 1 188 ? -14.194 32.401 -35.847 1.00 22.21 180 ALA B N 1
ATOM 5090 C CA . ALA B 1 188 ? -14.881 31.116 -35.915 1.00 27.19 180 ALA B CA 1
ATOM 5091 C C . ALA B 1 188 ? -16.398 31.251 -35.816 1.00 28.87 180 ALA B C 1
ATOM 5092 O O . ALA B 1 188 ? -17.106 30.290 -36.136 1.00 25.38 180 ALA B O 1
ATOM 5094 N N . SER B 1 189 ? -16.905 32.404 -35.376 1.00 27.06 181 SER B N 1
ATOM 5095 C CA . SER B 1 189 ? -18.329 32.595 -35.128 1.00 24.02 181 SER B CA 1
ATOM 5096 C C . SER B 1 189 ? -19.032 33.309 -36.271 1.00 31.35 181 SER B C 1
ATOM 5097 O O . SER B 1 189 ? -20.236 33.565 -36.174 1.00 31.86 181 SER B O 1
ATOM 5100 N N . ARG B 1 190 ? -18.325 33.617 -37.354 1.00 29.93 182 ARG B N 1
ATOM 5101 C CA . ARG B 1 190 ? -18.911 34.402 -38.429 1.00 31.32 182 ARG B CA 1
ATOM 5102 C C . ARG B 1 190 ? -19.936 33.600 -39.226 1.00 26.38 182 ARG B C 1
ATOM 5103 O O . ARG B 1 190 ? -19.835 32.383 -39.368 1.00 31.59 182 ARG B O 1
ATOM 5111 N N . LYS B 1 191 ? -20.915 34.308 -39.781 1.00 28.00 183 LYS B N 1
ATOM 5112 C CA . LYS B 1 191 ? -21.839 33.678 -40.714 1.00 30.96 183 LYS B CA 1
ATOM 5113 C C . LYS B 1 191 ? -21.090 33.222 -41.963 1.00 34.22 183 LYS B C 1
ATOM 5114 O O . LYS B 1 191 ? -20.089 33.817 -42.359 1.00 37.75 183 LYS B O 1
ATOM 5120 N N . GLU B 1 192 ? -21.574 32.151 -42.586 1.00 42.09 184 GLU B N 1
ATOM 5121 C CA . GLU B 1 192 ? -20.994 31.693 -43.844 1.00 46.39 184 GLU B CA 1
ATOM 5122 C C . GLU B 1 192 ? -21.402 32.609 -45.000 1.00 55.37 184 GLU B C 1
ATOM 5123 O O . GLU B 1 192 ? -22.458 33.249 -44.968 1.00 45.98 184 GLU B O 1
ATOM 5125 N N . SER B 1 193 ? -20.551 32.658 -46.030 1.00 65.73 185 SER B N 1
ATOM 5126 C CA . SER B 1 193 ? -20.754 33.534 -47.195 1.00 70.14 185 SER B CA 1
ATOM 5127 C C . SER B 1 193 ? -21.337 32.812 -48.406 1.00 71.96 185 SER B C 1
ATOM 5128 O O . SER B 1 193 ? -21.025 33.165 -49.552 1.00 72.31 185 SER B O 1
ATOM 5131 N N . LYS B 1 198 ? -13.048 34.318 -42.024 1.00 58.15 190 LYS B N 1
ATOM 5132 C CA . LYS B 1 198 ? -13.532 32.945 -42.172 1.00 55.49 190 LYS B CA 1
ATOM 5133 C C . LYS B 1 198 ? -12.481 31.914 -41.773 1.00 48.96 190 LYS B C 1
ATOM 5134 O O . LYS B 1 198 ? -11.335 31.954 -42.224 1.00 48.80 190 LYS B O 1
ATOM 5140 N N . VAL B 1 199 ? -12.893 30.990 -40.916 1.00 41.75 191 VAL B N 1
ATOM 5141 C CA . VAL B 1 199 ? -12.084 29.842 -40.536 1.00 37.94 191 VAL B CA 1
ATOM 5142 C C . VAL B 1 199 ? -12.648 28.651 -41.288 1.00 30.92 191 VAL B C 1
ATOM 5143 O O . VAL B 1 199 ? -13.830 28.323 -41.133 1.00 28.70 191 VAL B O 1
ATOM 5147 N N . ASN B 1 200 ? -11.843 28.015 -42.135 1.00 28.93 192 ASN B N 1
ATOM 5148 C CA . ASN B 1 200 ? -12.456 26.924 -42.874 1.00 28.91 192 ASN B CA 1
ATOM 5149 C C . ASN B 1 200 ? -12.683 25.735 -41.946 1.00 28.04 192 ASN B C 1
ATOM 5150 O O . ASN B 1 200 ? -12.134 25.657 -40.837 1.00 24.90 192 ASN B O 1
ATOM 5155 N N . LEU B 1 201 ? -13.534 24.815 -42.408 1.00 23.52 193 LEU B N 1
ATOM 5156 C CA . LEU B 1 201 ? -13.997 23.736 -41.544 1.00 24.97 193 LEU B CA 1
ATOM 5157 C C . LEU B 1 201 ? -12.848 22.840 -41.096 1.00 21.34 193 LEU B C 1
ATOM 5158 O O . LEU B 1 201 ? -12.824 22.374 -39.954 1.00 24.15 193 LEU B O 1
ATOM 5163 N N . ASP B 1 202 ? -11.891 22.571 -41.974 1.00 23.73 194 ASP B N 1
ATOM 5164 C CA . ASP B 1 202 ? -10.828 21.675 -41.535 1.00 33.06 194 ASP B CA 1
ATOM 5165 C C . ASP B 1 202 ? -9.964 22.320 -40.454 1.00 25.05 194 ASP B C 1
ATOM 5166 O O . ASP B 1 202 ? -9.514 21.628 -39.529 1.00 24.20 194 ASP B O 1
ATOM 5171 N N . THR B 1 203 ? -9.776 23.644 -40.516 1.00 25.52 195 THR B N 1
ATOM 5172 C CA . THR B 1 203 ? -9.010 24.328 -39.481 1.00 23.57 195 THR B CA 1
ATOM 5173 C C . THR B 1 203 ? -9.753 24.296 -38.150 1.00 24.45 195 THR B C 1
ATOM 5174 O O . THR B 1 203 ? -9.138 24.093 -37.093 1.00 23.57 195 THR B O 1
ATOM 5178 N N . ARG B 1 204 ? -11.081 24.466 -38.179 1.00 17.91 196 ARG B N 1
ATOM 5179 C CA A ARG B 1 204 ? -11.815 24.445 -36.923 0.49 22.08 196 ARG B CA 1
ATOM 5180 C CA B ARG B 1 204 ? -11.851 24.434 -36.941 0.51 21.60 196 ARG B CA 1
ATOM 5181 C C . ARG B 1 204 ? -11.855 23.039 -36.341 1.00 25.16 196 ARG B C 1
ATOM 5182 O O . ARG B 1 204 ? -11.784 22.880 -35.117 1.00 25.21 196 ARG B O 1
ATOM 5197 N N . LEU B 1 205 ? -11.940 22.007 -37.202 1.00 22.19 197 LEU B N 1
ATOM 5198 C CA . LEU B 1 205 ? -11.974 20.638 -36.700 1.00 15.79 197 LEU B CA 1
ATOM 5199 C C . LEU B 1 205 ? -10.637 20.219 -36.122 1.00 27.38 197 LEU B C 1
ATOM 5200 O O . LEU B 1 205 ? -10.600 19.412 -35.187 1.00 23.14 197 LEU B O 1
ATOM 5205 N N . ASN B 1 206 ? -9.540 20.736 -36.682 1.00 20.86 198 ASN B N 1
ATOM 5206 C CA . ASN B 1 206 ? -8.211 20.396 -36.197 1.00 25.57 198 ASN B CA 1
ATOM 5207 C C . ASN B 1 206 ? -7.970 20.925 -34.785 1.00 30.83 198 ASN B C 1
ATOM 5208 O O . ASN B 1 206 ? -7.186 20.329 -34.042 1.00 28.08 198 ASN B O 1
ATOM 5213 N N . SER B 1 207 ? -8.595 22.057 -34.417 1.00 28.96 199 SER B N 1
ATOM 5214 C CA . SER B 1 207 ? -8.549 22.583 -33.049 1.00 29.07 199 SER B CA 1
ATOM 5215 C C . SER B 1 207 ? -9.949 22.666 -32.485 1.00 22.18 199 SER B C 1
ATOM 5216 O O . SER B 1 207 ? -10.428 23.738 -32.091 1.00 24.61 199 SER B O 1
ATOM 5219 N N . ARG B 1 208 ? -10.613 21.524 -32.458 1.00 23.84 200 ARG B N 1
ATOM 5220 C CA . ARG B 1 208 ? -12.013 21.484 -32.077 1.00 21.43 200 ARG B CA 1
ATOM 5221 C C . ARG B 1 208 ? -12.236 22.027 -30.670 1.00 19.51 200 ARG B C 1
ATOM 5222 O O . ARG B 1 208 ? -13.281 22.628 -30.397 1.00 19.42 200 ARG B O 1
ATOM 5230 N N . TRP B 1 209 ? -11.265 21.849 -29.762 1.00 19.69 201 TRP B N 1
ATOM 5231 C CA . TRP B 1 209 ? -11.455 22.347 -28.401 1.00 19.37 201 TRP B CA 1
ATOM 5232 C C . TRP B 1 209 ? -11.646 23.860 -28.389 1.00 20.50 201 TRP B C 1
ATOM 5233 O O . TRP B 1 209 ? -12.338 24.392 -27.514 1.00 20.27 201 TRP B O 1
ATOM 5244 N N . MET B 1 210 ? -11.058 24.566 -29.363 1.00 16.69 202 MET B N 1
ATOM 5245 C CA . MET B 1 210 ? -11.260 26.002 -29.470 1.00 16.18 202 MET B CA 1
ATOM 5246 C C . MET B 1 210 ? -12.609 26.323 -30.106 1.00 19.72 202 MET B C 1
ATOM 5247 O O . MET B 1 210 ? -13.337 27.203 -29.634 1.00 18.98 202 MET B O 1
ATOM 5252 N N . ASP B 1 211 ? -12.962 25.601 -31.163 1.00 20.61 203 ASP B N 1
ATOM 5253 C CA . ASP B 1 211 ? -14.220 25.852 -31.859 1.00 19.15 203 ASP B CA 1
ATOM 5254 C C . ASP B 1 211 ? -15.424 25.610 -30.956 1.00 17.62 203 ASP B C 1
ATOM 5255 O O . ASP B 1 211 ? -16.436 26.314 -31.054 1.00 21.91 203 ASP B O 1
ATOM 5260 N N . LEU B 1 212 ? -15.345 24.594 -30.091 1.00 14.08 204 LEU B N 1
ATOM 5261 C CA . LEU B 1 212 ? -16.461 24.280 -29.215 1.00 17.53 204 LEU B CA 1
ATOM 5262 C C . LEU B 1 212 ? -16.823 25.430 -28.303 1.00 21.36 204 LEU B C 1
ATOM 5263 O O . LEU B 1 212 ? -17.928 25.432 -27.752 1.00 17.24 204 LEU B O 1
ATOM 5268 N N . ARG B 1 213 ? -15.909 26.387 -28.106 1.00 18.04 205 ARG B N 1
ATOM 5269 C CA . ARG B 1 213 ? -16.175 27.526 -27.245 1.00 18.72 205 ARG B CA 1
ATOM 5270 C C . ARG B 1 213 ? -17.096 28.553 -27.884 1.00 20.26 205 ARG B C 1
ATOM 5271 O O . ARG B 1 213 ? -17.584 29.429 -27.168 1.00 21.16 205 ARG B O 1
ATOM 5279 N N . THR B 1 214 ? -17.348 28.478 -29.190 1.00 17.70 206 THR B N 1
ATOM 5280 C CA . THR B 1 214 ? -18.248 29.453 -29.813 1.00 18.73 206 THR B CA 1
ATOM 5281 C C . THR B 1 214 ? -19.688 29.216 -29.352 1.00 20.12 206 THR B C 1
ATOM 5282 O O . THR B 1 214 ? -20.032 28.143 -28.847 1.00 18.41 206 THR B O 1
ATOM 5286 N N . LEU B 1 215 ? -20.537 30.243 -29.515 1.00 18.95 207 LEU B N 1
ATOM 5287 C CA . LEU B 1 215 ? -21.929 30.112 -29.074 1.00 23.27 207 LEU B CA 1
ATOM 5288 C C . LEU B 1 215 ? -22.663 29.026 -29.852 1.00 19.34 207 LEU B C 1
ATOM 5289 O O . LEU B 1 215 ? -23.376 28.199 -29.267 1.00 20.66 207 LEU B O 1
ATOM 5294 N N . ALA B 1 216 ? -22.528 29.026 -31.179 1.00 21.20 208 ALA B N 1
ATOM 5295 C CA . ALA B 1 216 ? -23.314 28.096 -31.978 1.00 19.88 208 ALA B CA 1
ATOM 5296 C C . ALA B 1 216 ? -22.811 26.673 -31.806 1.00 18.72 208 ALA B C 1
ATOM 5297 O O . ALA B 1 216 ? -23.608 25.742 -31.673 1.00 17.66 208 ALA B O 1
ATOM 5299 N N . SER B 1 217 ? -21.491 26.478 -31.795 1.00 16.43 209 SER B N 1
ATOM 5300 C CA . SER B 1 217 ? -20.972 25.127 -31.628 1.00 20.52 209 SER B CA 1
ATOM 5301 C C . SER B 1 217 ? -21.358 24.555 -30.262 1.00 18.27 209 SER B C 1
ATOM 5302 O O . SER B 1 217 ? -21.804 23.407 -30.155 1.00 19.18 209 SER B O 1
ATOM 5305 N N . GLY B 1 218 ? -21.201 25.342 -29.201 1.00 16.30 210 GLY B N 1
ATOM 5306 C CA . GLY B 1 218 ? -21.676 24.888 -27.900 1.00 19.19 210 GLY B CA 1
ATOM 5307 C C . GLY B 1 218 ? -23.154 24.530 -27.908 1.00 22.20 210 GLY B C 1
ATOM 5308 O O . GLY B 1 218 ? -23.558 23.503 -27.360 1.00 18.41 210 GLY B O 1
ATOM 5309 N N . ALA B 1 219 ? -23.978 25.362 -28.546 1.00 19.05 211 ALA B N 1
ATOM 5310 C CA . ALA B 1 219 ? -25.418 25.116 -28.540 1.00 16.94 211 ALA B CA 1
ATOM 5311 C C . ALA B 1 219 ? -25.766 23.871 -29.348 1.00 16.98 211 ALA B C 1
ATOM 5312 O O . ALA B 1 219 ? -26.633 23.090 -28.948 1.00 16.20 211 ALA B O 1
ATOM 5314 N N . ILE B 1 220 ? -25.077 23.659 -30.470 1.00 17.06 212 ILE B N 1
ATOM 5315 C CA . ILE B 1 220 ? -25.301 22.461 -31.278 1.00 15.49 212 ILE B CA 1
ATOM 5316 C C . ILE B 1 220 ? -25.094 21.201 -30.449 1.00 16.80 212 ILE B C 1
ATOM 5317 O O . ILE B 1 220 ? -25.896 20.265 -30.499 1.00 14.95 212 ILE B O 1
ATOM 5322 N N . PHE B 1 221 ? -24.014 21.147 -29.663 1.00 14.06 213 PHE B N 1
ATOM 5323 C CA . PHE B 1 221 ? -23.780 19.893 -28.969 1.00 12.66 213 PHE B CA 1
ATOM 5324 C C . PHE B 1 221 ? -24.611 19.759 -27.701 1.00 13.34 213 PHE B C 1
ATOM 5325 O O . PHE B 1 221 ? -24.882 18.632 -27.271 1.00 13.70 213 PHE B O 1
ATOM 5333 N N . ARG B 1 222 ? -25.059 20.865 -27.116 1.00 14.29 214 ARG B N 1
ATOM 5334 C CA . ARG B 1 222 ? -26.064 20.749 -26.060 1.00 13.89 214 ARG B CA 1
ATOM 5335 C C . ARG B 1 222 ? -27.371 20.207 -26.626 1.00 13.34 214 ARG B C 1
ATOM 5336 O O . ARG B 1 222 ? -28.018 19.355 -26.011 1.00 19.16 214 ARG B O 1
ATOM 5344 N N . LEU B 1 223 ? -27.779 20.702 -27.784 1.00 14.22 215 LEU B N 1
ATOM 5345 C CA . LEU B 1 223 ? -28.986 20.169 -28.414 1.00 11.46 215 LEU B CA 1
ATOM 5346 C C . LEU B 1 223 ? -28.811 18.704 -28.788 1.00 12.20 215 LEU B C 1
ATOM 5347 O O . LEU B 1 223 ? -29.754 17.917 -28.669 1.00 15.90 215 LEU B O 1
ATOM 5352 N N . GLN B 1 224 ? -27.611 18.309 -29.231 1.00 15.13 216 GLN B N 1
ATOM 5353 C CA . GLN B 1 224 ? -27.369 16.895 -29.526 1.00 15.67 216 GLN B CA 1
ATOM 5354 C C . GLN B 1 224 ? -27.596 16.028 -28.296 1.00 17.56 216 GLN B C 1
ATOM 5355 O O . GLN B 1 224 ? -28.161 14.927 -28.394 1.00 12.82 216 GLN B O 1
ATOM 5361 N N . SER B 1 225 ? -27.119 16.496 -27.135 1.00 13.54 217 SER B N 1
ATOM 5362 C CA . SER B 1 225 ? -27.335 15.772 -25.887 1.00 15.17 217 SER B CA 1
ATOM 5363 C C . SER B 1 225 ? -28.821 15.686 -25.563 1.00 15.08 217 SER B C 1
ATOM 5364 O O . SER B 1 225 ? -29.295 14.647 -25.095 1.00 15.27 217 SER B O 1
ATOM 5367 N N . ARG B 1 226 ? -29.577 16.765 -25.821 1.00 15.95 218 ARG B N 1
ATOM 5368 C CA . ARG B 1 226 ? -31.025 16.740 -25.572 1.00 11.86 218 ARG B CA 1
ATOM 5369 C C . ARG B 1 226 ? -31.748 15.747 -26.481 1.00 16.53 218 ARG B C 1
ATOM 5370 O O . ARG B 1 226 ? -32.710 15.103 -26.045 1.00 12.94 218 ARG B O 1
ATOM 5378 N N . VAL B 1 227 ? -31.338 15.644 -27.753 1.00 13.61 219 VAL B N 1
ATOM 5379 C CA . VAL B 1 227 ? -31.963 14.658 -28.648 1.00 16.20 219 VAL B CA 1
ATOM 5380 C C . VAL B 1 227 ? -31.801 13.252 -28.080 1.00 16.95 219 VAL B C 1
ATOM 5381 O O . VAL B 1 227 ? -32.759 12.468 -28.036 1.00 16.74 219 VAL B O 1
ATOM 5385 N N . CYS B 1 228 ? -30.581 12.907 -27.641 1.00 13.08 220 CYS B N 1
ATOM 5386 C CA . CYS B 1 228 ? -30.360 11.604 -27.012 1.00 10.77 220 CYS B CA 1
ATOM 5387 C C . CYS B 1 228 ? -31.241 11.424 -25.786 1.00 15.38 220 CYS B C 1
ATOM 5388 O O . CYS B 1 228 ? -31.806 10.345 -25.566 1.00 13.42 220 CYS B O 1
ATOM 5391 N N . GLN B 1 229 ? -31.306 12.452 -24.943 1.00 11.12 221 GLN B N 1
ATOM 5392 C CA . GLN B 1 229 ? -32.113 12.392 -23.729 1.00 16.94 221 GLN B CA 1
ATOM 5393 C C . GLN B 1 229 ? -33.586 12.171 -24.050 1.00 13.52 221 GLN B C 1
ATOM 5394 O O . GLN B 1 229 ? -34.273 11.384 -23.377 1.00 12.83 221 GLN B O 1
ATOM 5400 N N . TYR B 1 230 ? -34.109 12.904 -25.036 1.00 11.76 222 TYR B N 1
ATOM 5401 C CA . TYR B 1 230 ? -35.547 12.810 -25.300 1.00 15.67 222 TYR B CA 1
ATOM 5402 C C . TYR B 1 230 ? -35.890 11.501 -26.000 1.00 14.65 222 TYR B C 1
ATOM 5403 O O . TYR B 1 230 ? -36.924 10.889 -25.708 1.00 16.20 222 TYR B O 1
ATOM 5412 N N . PHE B 1 231 ? -35.026 11.062 -26.919 1.00 14.41 223 PHE B N 1
ATOM 5413 C CA . PHE B 1 231 ? -35.148 9.731 -27.514 1.00 15.92 223 PHE B CA 1
ATOM 5414 C C . PHE B 1 231 ? -35.293 8.651 -26.435 1.00 15.28 223 PHE B C 1
ATOM 5415 O O . PHE B 1 231 ? -36.216 7.826 -26.473 1.00 14.23 223 PHE B O 1
ATOM 5423 N N . ARG B 1 232 ? -34.376 8.616 -25.474 1.00 9.97 224 ARG B N 1
ATOM 5424 C CA A ARG B 1 232 ? -34.422 7.532 -24.494 0.48 13.46 224 ARG B CA 1
ATOM 5425 C CA B ARG B 1 232 ? -34.407 7.544 -24.476 0.52 13.82 224 ARG B CA 1
ATOM 5426 C C . ARG B 1 232 ? -35.599 7.688 -23.541 1.00 11.92 224 ARG B C 1
ATOM 5427 O O . ARG B 1 232 ? -36.240 6.691 -23.180 1.00 14.36 224 ARG B O 1
ATOM 5442 N N . GLN B 1 233 ? -35.894 8.914 -23.107 1.00 12.01 225 GLN B N 1
ATOM 5443 C CA . GLN B 1 233 ? -36.970 9.068 -22.133 1.00 12.61 225 GLN B CA 1
ATOM 5444 C C . GLN B 1 233 ? -38.303 8.633 -22.719 1.00 15.16 225 GLN B C 1
ATOM 5445 O O . GLN B 1 233 ? -39.103 7.988 -22.032 1.00 15.79 225 GLN B O 1
ATOM 5451 N N . PHE B 1 234 ? -38.576 9.025 -23.972 1.00 14.40 226 PHE B N 1
ATOM 5452 C CA . PHE B 1 234 ? -39.807 8.610 -24.633 1.00 15.99 226 PHE B CA 1
ATOM 5453 C C . PHE B 1 234 ? -39.931 7.094 -24.641 1.00 15.15 226 PHE B C 1
ATOM 5454 O O . PHE B 1 234 ? -40.985 6.540 -24.319 1.00 16.14 226 PHE B O 1
ATOM 5462 N N . LEU B 1 235 ? -38.859 6.409 -25.030 1.00 13.59 227 LEU B N 1
ATOM 5463 C CA . LEU B 1 235 ? -38.902 4.958 -25.159 1.00 14.22 227 LEU B CA 1
ATOM 5464 C C . LEU B 1 235 ? -38.915 4.251 -23.801 1.00 13.73 227 LEU B C 1
ATOM 5465 O O . LEU B 1 235 ? -39.590 3.229 -23.635 1.00 14.46 227 LEU B O 1
ATOM 5470 N N . ILE B 1 236 ? -38.184 4.769 -22.808 1.00 12.03 228 ILE B N 1
ATOM 5471 C CA . ILE B 1 236 ? -38.288 4.220 -21.456 1.00 16.17 228 ILE B CA 1
ATOM 5472 C C . ILE B 1 236 ? -39.718 4.337 -20.930 1.00 15.17 228 ILE B C 1
ATOM 5473 O O . ILE B 1 236 ? -40.248 3.405 -20.311 1.00 18.10 228 ILE B O 1
ATOM 5478 N N . ASP B 1 237 ? -40.365 5.479 -21.169 1.00 17.27 229 ASP B N 1
ATOM 5479 C CA . ASP B 1 237 ? -41.776 5.659 -20.782 1.00 19.18 229 ASP B CA 1
ATOM 5480 C C . ASP B 1 237 ? -42.682 4.602 -21.401 1.00 22.57 229 ASP B C 1
ATOM 5481 O O . ASP B 1 237 ? -43.747 4.277 -20.851 1.00 18.97 229 ASP B O 1
ATOM 5486 N N . LYS B 1 238 ? -42.305 4.097 -22.566 1.00 15.93 230 LYS B N 1
ATOM 5487 C CA . LYS B 1 238 ? -43.089 3.131 -23.333 1.00 20.21 230 LYS B CA 1
ATOM 5488 C C . LYS B 1 238 ? -42.596 1.709 -23.118 1.00 18.54 230 LYS B C 1
ATOM 5489 O O . LYS B 1 238 ? -42.929 0.814 -23.907 1.00 18.86 230 LYS B O 1
ATOM 5495 N N . ASP B 1 239 ? -41.787 1.494 -22.081 1.00 16.39 231 ASP B N 1
ATOM 5496 C CA . ASP B 1 239 ? -41.315 0.175 -21.686 1.00 20.41 231 ASP B CA 1
ATOM 5497 C C . ASP B 1 239 ? -40.375 -0.450 -22.715 1.00 16.17 231 ASP B C 1
ATOM 5498 O O . ASP B 1 239 ? -40.359 -1.673 -22.874 1.00 18.48 231 ASP B O 1
ATOM 5503 N N . PHE B 1 240 ? -39.588 0.361 -23.427 1.00 12.12 232 PHE B N 1
ATOM 5504 C CA . PHE B 1 240 ? -38.486 -0.188 -24.215 1.00 11.17 232 PHE B CA 1
ATOM 5505 C C . PHE B 1 240 ? -37.277 -0.402 -23.314 1.00 16.56 232 PHE B C 1
ATOM 5506 O O . PHE B 1 240 ? -36.954 0.456 -22.498 1.00 17.31 232 PHE B O 1
ATOM 5514 N N . CYS B 1 241 ? -36.626 -1.555 -23.473 1.00 13.85 233 CYS B N 1
ATOM 5515 C CA A CYS B 1 241 ? -35.433 -1.915 -22.718 0.63 18.34 233 CYS B CA 1
ATOM 5516 C CA B CYS B 1 241 ? -35.429 -1.888 -22.712 0.37 18.11 233 CYS B CA 1
ATOM 5517 C C . CYS B 1 241 ? -34.182 -1.502 -23.496 1.00 17.93 233 CYS B C 1
ATOM 5518 O O . CYS B 1 241 ? -34.081 -1.753 -24.697 1.00 13.00 233 CYS B O 1
ATOM 5523 N N . GLU B 1 242 ? -33.227 -0.873 -22.816 1.00 13.08 234 GLU B N 1
ATOM 5524 C CA . GLU B 1 242 ? -31.965 -0.543 -23.483 1.00 12.93 234 GLU B CA 1
ATOM 5525 C C . GLU B 1 242 ? -31.088 -1.786 -23.655 1.00 16.47 234 GLU B C 1
ATOM 5526 O O . GLU B 1 242 ? -30.920 -2.576 -22.717 1.00 13.67 234 GLU B O 1
ATOM 5532 N N . ILE B 1 243 ? -30.475 -1.939 -24.833 1.00 11.84 235 ILE B N 1
ATOM 5533 C CA . ILE B 1 243 ? -29.529 -3.030 -25.050 1.00 14.38 235 ILE B CA 1
ATOM 5534 C C . ILE B 1 243 ? -28.197 -2.455 -25.510 1.00 14.46 235 ILE B C 1
ATOM 5535 O O . ILE B 1 243 ? -28.111 -1.331 -26.013 1.00 11.12 235 ILE B O 1
ATOM 5540 N N . HIS B 1 244 ? -27.150 -3.255 -25.319 1.00 12.70 236 HIS B N 1
ATOM 5541 C CA . HIS B 1 244 ? -25.815 -2.952 -25.836 1.00 13.82 236 HIS B CA 1
ATOM 5542 C C . HIS B 1 244 ? -25.339 -4.181 -26.582 1.00 16.52 236 HIS B C 1
ATOM 5543 O O . HIS B 1 244 ? -25.138 -5.238 -25.981 1.00 16.44 236 HIS B O 1
ATOM 5550 N N . SER B 1 245 ? -25.198 -4.054 -27.881 1.00 14.41 237 SER B N 1
ATOM 5551 C CA . SER B 1 245 ? -24.783 -5.164 -28.723 1.00 17.07 237 SER B CA 1
ATOM 5552 C C . SER B 1 245 ? -23.397 -4.893 -29.287 1.00 12.52 237 SER B C 1
ATOM 5553 O O . SER B 1 245 ? -22.952 -3.739 -29.330 1.00 13.56 237 SER B O 1
ATOM 5556 N N . PRO B 1 246 ? -22.666 -5.938 -29.679 1.00 15.95 238 PRO B N 1
ATOM 5557 C CA . PRO B 1 246 ? -21.253 -5.760 -30.032 1.00 19.03 238 PRO B CA 1
ATOM 5558 C C . PRO B 1 246 ? -21.050 -5.010 -31.334 1.00 16.03 238 PRO B C 1
ATOM 5559 O O . PRO B 1 246 ? -21.802 -5.167 -32.304 1.00 17.97 238 PRO B O 1
ATOM 5563 N N . LYS B 1 247 ? -19.997 -4.193 -31.358 1.00 12.14 239 LYS B N 1
ATOM 5564 C CA . LYS B 1 247 ? -19.630 -3.528 -32.596 1.00 13.40 239 LYS B CA 1
ATOM 5565 C C . LYS B 1 247 ? -18.607 -4.332 -33.391 1.00 18.05 239 LYS B C 1
ATOM 5566 O O . LYS B 1 247 ? -18.466 -4.119 -34.599 1.00 18.86 239 LYS B O 1
ATOM 5572 N N . ILE B 1 248 ? -17.899 -5.263 -32.753 1.00 12.95 240 ILE B N 1
ATOM 5573 C CA . ILE B 1 248 ? -17.045 -6.203 -33.471 1.00 13.14 240 ILE B CA 1
ATOM 5574 C C . ILE B 1 248 ? -17.876 -7.413 -33.861 1.00 18.89 240 ILE B C 1
ATOM 5575 O O . ILE B 1 248 ? -18.508 -8.047 -33.011 1.00 17.96 240 ILE B O 1
ATOM 5580 N N . ILE B 1 249 ? -17.861 -7.746 -35.152 1.00 17.54 241 ILE B N 1
ATOM 5581 C CA . ILE B 1 249 ? -18.636 -8.859 -35.669 1.00 15.32 241 ILE B CA 1
ATOM 5582 C C . ILE B 1 249 ? -17.721 -9.774 -36.463 1.00 22.39 241 ILE B C 1
ATOM 5583 O O . ILE B 1 249 ? -16.620 -9.399 -36.871 1.00 20.50 241 ILE B O 1
ATOM 5588 N N . ASN B 1 250 ? -18.210 -10.995 -36.681 1.00 21.92 242 ASN B N 1
ATOM 5589 C CA . ASN B 1 250 ? -17.400 -12.052 -37.258 1.00 21.25 242 ASN B CA 1
ATOM 5590 C C . ASN B 1 250 ? -17.212 -11.904 -38.761 1.00 32.17 242 ASN B C 1
ATOM 5591 O O . ASN B 1 250 ? -16.181 -12.318 -39.291 1.00 35.75 242 ASN B O 1
ATOM 5596 N N . ALA B 1 251 ? -18.195 -11.368 -39.469 1.00 29.75 243 ALA B N 1
ATOM 5597 C CA . ALA B 1 251 ? -18.138 -11.325 -40.920 1.00 35.01 243 ALA B CA 1
ATOM 5598 C C . ALA B 1 251 ? -18.956 -10.137 -41.396 1.00 40.63 243 ALA B C 1
ATOM 5599 O O . ALA B 1 251 ? -19.884 -9.700 -40.703 1.00 44.43 243 ALA B O 1
ATOM 5601 N N . PRO B 1 252 ? -18.648 -9.599 -42.590 1.00 47.70 244 PRO B N 1
ATOM 5602 C CA . PRO B 1 252 ? -19.269 -8.339 -43.044 1.00 57.49 244 PRO B CA 1
ATOM 5603 C C . PRO B 1 252 ? -20.785 -8.324 -43.222 1.00 68.98 244 PRO B C 1
ATOM 5604 O O . PRO B 1 252 ? -21.330 -7.269 -43.562 1.00 78.48 244 PRO B O 1
ATOM 5608 N N . SER B 1 253 ? -21.469 -9.449 -43.012 1.00 73.46 245 SER B N 1
ATOM 5609 C CA . SER B 1 253 ? -22.931 -9.546 -43.183 1.00 77.03 245 SER B CA 1
ATOM 5610 C C . SER B 1 253 ? -23.368 -9.378 -44.642 1.00 75.64 245 SER B C 1
ATOM 5611 O O . SER B 1 253 ? -24.559 -9.460 -44.957 1.00 69.02 245 SER B O 1
ATOM 5614 N N . VAL B 1 259 ? -17.568 -2.574 -44.806 1.00 64.05 251 VAL B N 1
ATOM 5615 C CA . VAL B 1 259 ? -16.631 -3.542 -44.243 1.00 63.62 251 VAL B CA 1
ATOM 5616 C C . VAL B 1 259 ? -15.332 -2.875 -43.795 1.00 59.26 251 VAL B C 1
ATOM 5617 O O . VAL B 1 259 ? -14.433 -2.639 -44.606 1.00 65.12 251 VAL B O 1
ATOM 5619 N N . PHE B 1 260 ? -15.248 -2.559 -42.503 1.00 46.93 252 PHE B N 1
ATOM 5620 C CA . PHE B 1 260 ? -13.986 -2.201 -41.862 1.00 36.31 252 PHE B CA 1
ATOM 5621 C C . PHE B 1 260 ? -13.404 -3.471 -41.248 1.00 30.02 252 PHE B C 1
ATOM 5622 O O . PHE B 1 260 ? -13.918 -3.965 -40.238 1.00 28.97 252 PHE B O 1
ATOM 5630 N N . LYS B 1 261 ? -12.354 -4.016 -41.862 1.00 22.89 253 LYS B N 1
ATOM 5631 C CA . LYS B 1 261 ? -11.738 -5.246 -41.382 1.00 26.35 253 LYS B CA 1
ATOM 5632 C C . LYS B 1 261 ? -10.688 -4.918 -40.327 1.00 25.88 253 LYS B C 1
ATOM 5633 O O . LYS B 1 261 ? -9.847 -4.038 -40.540 1.00 25.66 253 LYS B O 1
ATOM 5639 N N . LEU B 1 262 ? -10.707 -5.647 -39.210 1.00 21.89 254 LEU B N 1
ATOM 5640 C CA . LEU B 1 262 ? -9.726 -5.429 -38.156 1.00 27.47 254 LEU B CA 1
ATOM 5641 C C . LEU B 1 262 ? -8.993 -6.717 -37.819 1.00 24.30 254 LEU B C 1
ATOM 5642 O O . LEU B 1 262 ? -9.497 -7.828 -38.034 1.00 26.44 254 LEU B O 1
ATOM 5647 N N . GLU B 1 263 ? -7.776 -6.548 -37.311 1.00 22.43 255 GLU B N 1
ATOM 5648 C CA . GLU B 1 263 ? -6.998 -7.670 -36.810 1.00 24.16 255 GLU B CA 1
ATOM 5649 C C . GLU B 1 263 ? -7.534 -8.045 -35.434 1.00 26.46 255 GLU B C 1
ATOM 5650 O O . GLU B 1 263 ? -7.644 -7.189 -34.553 1.00 28.96 255 GLU B O 1
ATOM 5656 N N . TYR B 1 264 ? -7.905 -9.316 -35.253 1.00 29.49 256 TYR B N 1
ATOM 5657 C CA . TYR B 1 264 ? -8.536 -9.762 -34.008 1.00 24.40 256 TYR B CA 1
ATOM 5658 C C . TYR B 1 264 ? -7.783 -10.988 -33.499 1.00 25.81 256 TYR B C 1
ATOM 5659 O O . TYR B 1 264 ? -8.176 -12.129 -33.755 1.00 26.43 256 TYR B O 1
ATOM 5668 N N . PHE B 1 265 ? -6.696 -10.737 -32.771 1.00 30.16 257 PHE B N 1
ATOM 5669 C CA . PHE B 1 265 ? -5.803 -11.781 -32.252 1.00 32.47 257 PHE B CA 1
ATOM 5670 C C . PHE B 1 265 ? -5.295 -12.577 -33.445 1.00 39.91 257 PHE B C 1
ATOM 5671 O O . PHE B 1 265 ? -4.610 -11.991 -34.301 1.00 46.78 257 PHE B O 1
ATOM 5679 N N . ASN B 1 266 ? -5.599 -13.858 -33.573 1.00 43.56 258 ASN B N 1
ATOM 5680 C CA . ASN B 1 266 ? -4.986 -14.602 -34.665 1.00 55.68 258 ASN B CA 1
ATOM 5681 C C . ASN B 1 266 ? -5.736 -14.463 -35.985 1.00 50.56 258 ASN B C 1
ATOM 5682 O O . ASN B 1 266 ? -5.255 -14.964 -37.007 1.00 49.20 258 ASN B O 1
ATOM 5687 N N . ARG B 1 267 ? -6.876 -13.781 -36.004 1.00 44.02 259 ARG B N 1
ATOM 5688 C CA . ARG B 1 267 ? -7.754 -13.811 -37.166 1.00 38.93 259 ARG B CA 1
ATOM 5689 C C . ARG B 1 267 ? -8.268 -12.405 -37.463 1.00 35.55 259 ARG B C 1
ATOM 5690 O O . ARG B 1 267 ? -7.771 -11.396 -36.946 1.00 35.40 259 ARG B O 1
ATOM 5698 N N . PHE B 1 268 ? -9.295 -12.330 -38.300 1.00 26.43 260 PHE B N 1
ATOM 5699 C CA . PHE B 1 268 ? -9.911 -11.072 -38.684 1.00 26.77 260 PHE B CA 1
ATOM 5700 C C . PHE B 1 268 ? -11.330 -10.971 -38.138 1.00 24.74 260 PHE B C 1
ATOM 5701 O O . PHE B 1 268 ? -12.037 -11.974 -37.977 1.00 29.39 260 PHE B O 1
ATOM 5709 N N . ALA B 1 269 ? -11.743 -9.735 -37.887 1.00 19.73 261 ALA B N 1
ATOM 5710 C CA . ALA B 1 269 ? -13.115 -9.414 -37.554 1.00 19.09 261 ALA B CA 1
ATOM 5711 C C . ALA B 1 269 ? -13.459 -8.109 -38.263 1.00 24.27 261 ALA B C 1
ATOM 5712 O O . ALA B 1 269 ? -12.662 -7.576 -39.040 1.00 24.39 261 ALA B O 1
ATOM 5714 N N . TYR B 1 270 ? -14.659 -7.596 -38.019 1.00 19.84 262 TYR B N 1
ATOM 5715 C CA . TYR B 1 270 ? -15.168 -6.454 -38.773 1.00 18.42 262 TYR B CA 1
ATOM 5716 C C . TYR B 1 270 ? -15.978 -5.577 -37.839 1.00 15.86 262 TYR B C 1
ATOM 5717 O O . TYR B 1 270 ? -16.406 -6.018 -36.781 1.00 21.39 262 TYR B O 1
ATOM 5726 N N . LEU B 1 271 ? -16.188 -4.326 -38.243 1.00 15.60 263 LEU B N 1
ATOM 5727 C CA . LEU B 1 271 ? -17.013 -3.408 -37.476 1.00 14.34 263 LEU B CA 1
ATOM 5728 C C . LEU B 1 271 ? -18.448 -3.436 -37.994 1.00 22.59 263 LEU B C 1
ATOM 5729 O O . LEU B 1 271 ? -18.681 -3.429 -39.207 1.00 19.97 263 LEU B O 1
ATOM 5734 N N . ALA B 1 272 ? -19.403 -3.439 -37.068 1.00 21.55 264 ALA B N 1
ATOM 5735 C CA . ALA B 1 272 ? -20.816 -3.490 -37.441 1.00 19.38 264 ALA B CA 1
ATOM 5736 C C . ALA B 1 272 ? -21.291 -2.170 -38.038 1.00 20.83 264 ALA B C 1
ATOM 5737 O O . ALA B 1 272 ? -21.002 -1.087 -37.520 1.00 18.49 264 ALA B O 1
ATOM 5739 N N . GLN B 1 273 ? -22.057 -2.267 -39.137 1.00 19.23 265 GLN B N 1
ATOM 5740 C CA . GLN B 1 273 ? -22.657 -1.078 -39.736 1.00 15.70 265 GLN B CA 1
ATOM 5741 C C . GLN B 1 273 ? -23.778 -0.532 -38.880 1.00 18.84 265 GLN B C 1
ATOM 5742 O O . GLN B 1 273 ? -24.135 0.645 -38.995 1.00 25.34 265 GLN B O 1
ATOM 5748 N N . SER B 1 274 ? -24.388 -1.394 -38.087 1.00 14.51 266 SER B N 1
ATOM 5749 C CA . SER B 1 274 ? -25.527 -1.026 -37.267 1.00 12.38 266 SER B CA 1
ATOM 5750 C C . SER B 1 274 ? -25.841 -2.214 -36.374 1.00 13.77 266 SER B C 1
ATOM 5751 O O . SER B 1 274 ? -25.377 -3.325 -36.643 1.00 15.04 266 SER B O 1
ATOM 5754 N N . PRO B 1 275 ? -26.615 -2.007 -35.312 1.00 15.01 267 PRO B N 1
ATOM 5755 C CA . PRO B 1 275 ? -27.055 -3.133 -34.484 1.00 14.36 267 PRO B CA 1
ATOM 5756 C C . PRO B 1 275 ? -28.211 -3.932 -35.065 1.00 15.28 267 PRO B C 1
ATOM 5757 O O . PRO B 1 275 ? -28.787 -4.731 -34.323 1.00 15.52 267 PRO B O 1
ATOM 5761 N N . GLN B 1 276 ? -28.557 -3.728 -36.350 1.00 12.49 268 GLN B N 1
ATOM 5762 C CA . GLN B 1 276 ? -29.732 -4.358 -36.968 1.00 14.92 268 GLN B CA 1
ATOM 5763 C C . GLN B 1 276 ? -29.916 -5.838 -36.608 1.00 16.69 268 GLN B C 1
ATOM 5764 O O . GLN B 1 276 ? -30.958 -6.243 -36.078 1.00 18.96 268 GLN B O 1
ATOM 5770 N N . LEU B 1 277 ? -28.912 -6.659 -36.874 1.00 15.29 269 LEU B N 1
ATOM 5771 C CA . LEU B 1 277 ? -29.097 -8.090 -36.676 1.00 13.41 269 LEU B CA 1
ATOM 5772 C C . LEU B 1 277 ? -29.286 -8.422 -35.201 1.00 19.68 269 LEU B C 1
ATOM 5773 O O . LEU B 1 277 ? -30.122 -9.264 -34.863 1.00 16.18 269 LEU B O 1
ATOM 5778 N N . TYR B 1 278 ? -28.531 -7.759 -34.302 1.00 13.48 270 TYR B N 1
ATOM 5779 C CA . TYR B 1 278 ? -28.646 -8.070 -32.879 1.00 14.16 270 TYR B CA 1
ATOM 5780 C C . TYR B 1 278 ? -29.959 -7.586 -32.288 1.00 15.84 270 TYR B C 1
ATOM 5781 O O . TYR B 1 278 ? -30.511 -8.237 -31.392 1.00 15.59 270 TYR B O 1
ATOM 5790 N N . LYS B 1 279 ? -30.448 -6.423 -32.725 1.00 12.33 271 LYS B N 1
ATOM 5791 C CA . LYS B 1 279 ? -31.680 -5.954 -32.103 1.00 14.63 271 LYS B CA 1
ATOM 5792 C C . LYS B 1 279 ? -32.845 -6.859 -32.480 1.00 13.58 271 LYS B C 1
ATOM 5793 O O . LYS B 1 279 ? -33.774 -7.019 -31.691 1.00 15.88 271 LYS B O 1
ATOM 5799 N N . GLN B 1 280 ? -32.774 -7.510 -33.638 1.00 13.38 272 GLN B N 1
ATOM 5800 C CA . GLN B 1 280 ? -33.775 -8.523 -33.970 1.00 15.34 272 GLN B CA 1
ATOM 5801 C C . GLN B 1 280 ? -33.585 -9.791 -33.149 1.00 18.31 272 GLN B C 1
ATOM 5802 O O . GLN B 1 280 ? -34.564 -10.395 -32.685 1.00 16.73 272 GLN B O 1
ATOM 5808 N N . MET B 1 281 ? -32.334 -10.240 -32.998 1.00 18.54 273 MET B N 1
ATOM 5809 C CA . MET B 1 281 ? -32.087 -11.487 -32.282 1.00 17.44 273 MET B CA 1
ATOM 5810 C C . MET B 1 281 ? -32.559 -11.397 -30.833 1.00 15.67 273 MET B C 1
ATOM 5811 O O . MET B 1 281 ? -33.077 -12.381 -30.288 1.00 16.33 273 MET B O 1
ATOM 5816 N N . VAL B 1 282 ? -32.420 -10.217 -30.201 1.00 14.24 274 VAL B N 1
ATOM 5817 C CA A VAL B 1 282 ? -32.792 -10.100 -28.791 0.62 16.55 274 VAL B CA 1
ATOM 5818 C CA B VAL B 1 282 ? -32.794 -10.106 -28.791 0.38 16.46 274 VAL B CA 1
ATOM 5819 C C . VAL B 1 282 ? -34.299 -10.245 -28.613 1.00 14.98 274 VAL B C 1
ATOM 5820 O O . VAL B 1 282 ? -34.761 -10.785 -27.599 1.00 14.18 274 VAL B O 1
ATOM 5827 N N . LEU B 1 283 ? -35.095 -9.763 -29.577 1.00 11.08 275 LEU B N 1
ATOM 5828 C CA . LEU B 1 283 ? -36.538 -10.011 -29.512 1.00 11.34 275 LEU B CA 1
ATOM 5829 C C . LEU B 1 283 ? -36.842 -11.502 -29.507 1.00 17.80 275 LEU B C 1
ATOM 5830 O O . LEU B 1 283 ? -37.839 -11.931 -28.906 1.00 15.52 275 LEU B O 1
ATOM 5835 N N . GLN B 1 284 ? -36.018 -12.303 -30.195 1.00 17.70 276 GLN B N 1
ATOM 5836 C CA . GLN B 1 284 ? -36.225 -13.751 -30.167 1.00 18.56 276 GLN B CA 1
ATOM 5837 C C . GLN B 1 284 ? -35.790 -14.378 -28.849 1.00 21.25 276 GLN B C 1
ATOM 5838 O O . GLN B 1 284 ? -36.053 -15.566 -28.637 1.00 22.95 276 GLN B O 1
ATOM 5844 N N . GLY B 1 285 ? -35.151 -13.612 -27.969 1.00 16.51 277 GLY B N 1
ATOM 5845 C CA . GLY B 1 285 ? -34.941 -13.962 -26.573 1.00 17.03 277 GLY B CA 1
ATOM 5846 C C . GLY B 1 285 ? -36.073 -13.531 -25.668 1.00 22.19 277 GLY B C 1
ATOM 5847 O O . GLY B 1 285 ? -35.913 -13.555 -24.445 1.00 24.58 277 GLY B O 1
ATOM 5848 N N . ASP B 1 286 ? -37.209 -13.121 -26.254 1.00 18.20 278 ASP B N 1
ATOM 5849 C CA . ASP B 1 286 ? -38.467 -12.716 -25.618 1.00 22.85 278 ASP B CA 1
ATOM 5850 C C . ASP B 1 286 ? -38.427 -11.344 -24.947 1.00 22.86 278 ASP B C 1
ATOM 5851 O O . ASP B 1 286 ? -39.335 -11.037 -24.169 1.00 21.50 278 ASP B O 1
ATOM 5856 N N . VAL B 1 287 ? -37.442 -10.498 -25.233 1.00 17.29 279 VAL B N 1
ATOM 5857 C CA . VAL B 1 287 ? -37.522 -9.097 -24.807 1.00 12.63 279 VAL B CA 1
ATOM 5858 C C . VAL B 1 287 ? -38.514 -8.388 -25.726 1.00 16.10 279 VAL B C 1
ATOM 5859 O O . VAL B 1 287 ? -38.297 -8.383 -26.950 1.00 17.81 279 VAL B O 1
ATOM 5863 N N . PRO B 1 288 ? -39.589 -7.769 -25.213 1.00 16.22 280 PRO B N 1
ATOM 5864 C CA . PRO B 1 288 ? -40.650 -7.282 -26.121 1.00 18.18 280 PRO B CA 1
ATOM 5865 C C . PRO B 1 288 ? -40.250 -6.087 -26.972 1.00 14.34 280 PRO B C 1
ATOM 5866 O O . PRO B 1 288 ? -40.735 -5.963 -28.103 1.00 16.18 280 PRO B O 1
ATOM 5870 N N . ARG B 1 289 ? -39.427 -5.171 -26.455 1.00 12.84 281 ARG B N 1
ATOM 5871 C CA A ARG B 1 289 ? -39.086 -3.971 -27.208 0.50 18.21 281 ARG B CA 1
ATOM 5872 C CA B ARG B 1 289 ? -39.066 -3.989 -27.225 0.50 18.38 281 ARG B CA 1
ATOM 5873 C C . ARG B 1 289 ? -37.773 -3.419 -26.669 1.00 14.94 281 ARG B C 1
ATOM 5874 O O . ARG B 1 289 ? -37.546 -3.444 -25.455 1.00 14.00 281 ARG B O 1
ATOM 5889 N N . VAL B 1 290 ? -36.916 -2.953 -27.578 1.00 13.14 282 VAL B N 1
ATOM 5890 C CA . VAL B 1 290 ? -35.550 -2.555 -27.238 1.00 13.78 282 VAL B CA 1
ATOM 5891 C C . VAL B 1 290 ? -35.181 -1.270 -27.962 1.00 14.06 282 VAL B C 1
ATOM 5892 O O . VAL B 1 290 ? -35.757 -0.911 -28.990 1.00 10.72 282 VAL B O 1
ATOM 5896 N N . PHE B 1 291 ? -34.191 -0.576 -27.413 1.00 11.66 283 PHE B N 1
ATOM 5897 C CA . PHE B 1 291 ? -33.535 0.515 -28.120 1.00 11.60 283 PHE B CA 1
ATOM 5898 C C . PHE B 1 291 ? -32.033 0.441 -27.850 1.00 10.90 283 PHE B C 1
ATOM 5899 O O . PHE B 1 291 ? -31.588 -0.158 -26.875 1.00 11.76 283 PHE B O 1
ATOM 5907 N N . GLU B 1 292 ? -31.257 1.066 -28.732 1.00 11.08 284 GLU B N 1
ATOM 5908 C CA . GLU B 1 292 ? -29.814 1.124 -28.546 1.00 15.51 284 GLU B CA 1
ATOM 5909 C C . GLU B 1 292 ? -29.334 2.481 -29.018 1.00 14.57 284 GLU B C 1
ATOM 5910 O O . GLU B 1 292 ? -29.838 3.018 -30.004 1.00 13.47 284 GLU B O 1
ATOM 5916 N N . VAL B 1 293 ? -28.384 3.051 -28.283 1.00 14.88 285 VAL B N 1
ATOM 5917 C CA . VAL B 1 293 ? -27.706 4.270 -28.694 1.00 14.28 285 VAL B CA 1
ATOM 5918 C C . VAL B 1 293 ? -26.232 3.928 -28.728 1.00 16.03 285 VAL B C 1
ATOM 5919 O O . VAL B 1 293 ? -25.656 3.582 -27.691 1.00 12.54 285 VAL B O 1
ATOM 5923 N N . GLY B 1 294 ? -25.621 3.975 -29.906 1.00 13.19 286 GLY B N 1
ATOM 5924 C CA . GLY B 1 294 ? -24.213 3.669 -29.941 1.00 16.23 286 GLY B CA 1
ATOM 5925 C C . GLY B 1 294 ? -23.601 3.919 -31.301 1.00 14.25 286 GLY B C 1
ATOM 5926 O O . GLY B 1 294 ? -24.291 4.267 -32.266 1.00 13.00 286 GLY B O 1
ATOM 5927 N N . PRO B 1 295 ? -22.288 3.747 -31.399 1.00 14.25 287 PRO B N 1
ATOM 5928 C CA . PRO B 1 295 ? -21.607 4.013 -32.669 1.00 11.33 287 PRO B CA 1
ATOM 5929 C C . PRO B 1 295 ? -22.031 3.063 -33.774 1.00 18.31 287 PRO B C 1
ATOM 5930 O O . PRO B 1 295 ? -22.331 1.883 -33.554 1.00 16.09 287 PRO B O 1
ATOM 5934 N N . VAL B 1 296 ? -22.021 3.606 -34.993 1.00 12.82 288 VAL B N 1
ATOM 5935 C CA . VAL B 1 296 ? -22.215 2.826 -36.207 1.00 13.81 288 VAL B CA 1
ATOM 5936 C C . VAL B 1 296 ? -21.159 3.295 -37.195 1.00 19.71 288 VAL B C 1
ATOM 5937 O O . VAL B 1 296 ? -20.621 4.396 -37.079 1.00 13.55 288 VAL B O 1
ATOM 5941 N N . PHE B 1 297 ? -20.847 2.430 -38.156 1.00 17.24 289 PHE B N 1
ATOM 5942 C CA . PHE B 1 297 ? -19.685 2.602 -39.026 1.00 18.81 289 PHE B CA 1
ATOM 5943 C C . PHE B 1 297 ? -20.119 2.309 -40.450 1.00 27.93 289 PHE B C 1
ATOM 5944 O O . PHE B 1 297 ? -20.784 1.298 -40.693 1.00 27.86 289 PHE B O 1
ATOM 5952 N N . ARG B 1 298 ? -19.782 3.199 -41.380 1.00 24.81 290 ARG B N 1
ATOM 5953 C CA . ARG B 1 298 ? -20.180 3.032 -42.775 1.00 27.49 290 ARG B CA 1
ATOM 5954 C C . ARG B 1 298 ? -18.961 3.319 -43.634 1.00 31.77 290 ARG B C 1
ATOM 5955 O O . ARG B 1 298 ? -18.455 4.445 -43.640 1.00 25.49 290 ARG B O 1
ATOM 5963 N N . SER B 1 299 ? -18.471 2.301 -44.331 1.00 43.07 291 SER B N 1
ATOM 5964 C CA . SER B 1 299 ? -17.353 2.511 -45.239 1.00 47.52 291 SER B CA 1
ATOM 5965 C C . SER B 1 299 ? -17.802 2.960 -46.619 1.00 42.93 291 SER B C 1
ATOM 5966 O O . SER B 1 299 ? -16.982 3.497 -47.368 1.00 38.86 291 SER B O 1
ATOM 5969 N N . GLU B 1 300 ? -19.076 2.783 -46.957 1.00 46.79 292 GLU B N 1
ATOM 5970 C CA . GLU B 1 300 ? -19.576 3.139 -48.279 1.00 53.43 292 GLU B CA 1
ATOM 5971 C C . GLU B 1 300 ? -20.543 4.310 -48.218 1.00 56.38 292 GLU B C 1
ATOM 5972 O O . GLU B 1 300 ? -21.721 4.119 -47.931 1.00 63.70 292 GLU B O 1
ATOM 5974 N N . ASN B 1 303 ? -17.310 10.672 -49.586 1.00 79.17 295 ASN B N 1
ATOM 5975 C CA . ASN B 1 303 ? -17.101 11.815 -48.698 1.00 81.83 295 ASN B CA 1
ATOM 5976 C C . ASN B 1 303 ? -17.887 13.048 -49.141 1.00 76.26 295 ASN B C 1
ATOM 5977 O O . ASN B 1 303 ? -17.412 13.854 -49.943 1.00 75.18 295 ASN B O 1
ATOM 5982 N N . THR B 1 304 ? -19.089 13.197 -48.606 1.00 69.19 296 THR B N 1
ATOM 5983 C CA . THR B 1 304 ? -19.916 14.356 -48.885 1.00 61.19 296 THR B CA 1
ATOM 5984 C C . THR B 1 304 ? -20.040 15.212 -47.631 1.00 56.72 296 THR B C 1
ATOM 5985 O O . THR B 1 304 ? -19.650 14.815 -46.523 1.00 52.15 296 THR B O 1
ATOM 5989 N N . HIS B 1 305 ? -20.584 16.413 -47.833 1.00 53.93 297 HIS B N 1
ATOM 5990 C CA . HIS B 1 305 ? -20.932 17.305 -46.735 1.00 49.98 297 HIS B CA 1
ATOM 5991 C C . HIS B 1 305 ? -22.021 16.728 -45.836 1.00 44.34 297 HIS B C 1
ATOM 5992 O O . HIS B 1 305 ? -22.302 17.296 -44.775 1.00 36.88 297 HIS B O 1
ATOM 5994 N N . ARG B 1 306 ? -22.647 15.622 -46.224 1.00 44.53 298 ARG B N 1
ATOM 5995 C CA . ARG B 1 306 ? -23.786 15.121 -45.478 1.00 42.54 298 ARG B CA 1
ATOM 5996 C C . ARG B 1 306 ? -23.509 13.820 -44.741 1.00 35.31 298 ARG B C 1
ATOM 5997 O O . ARG B 1 306 ? -24.343 13.420 -43.923 1.00 42.72 298 ARG B O 1
ATOM 6005 N N . HIS B 1 307 ? -22.372 13.151 -44.989 1.00 34.21 299 HIS B N 1
ATOM 6006 C CA . HIS B 1 307 ? -22.153 11.821 -44.422 1.00 35.51 299 HIS B CA 1
ATOM 6007 C C . HIS B 1 307 ? -20.769 11.669 -43.796 1.00 37.35 299 HIS B C 1
ATOM 6008 O O . HIS B 1 307 ? -19.799 12.310 -44.209 1.00 40.08 299 HIS B O 1
ATOM 6015 N N . LEU B 1 308 ? -20.707 10.771 -42.810 1.00 25.66 300 LEU B N 1
ATOM 6016 C CA . LEU B 1 308 ? -19.540 10.447 -41.990 1.00 26.85 300 LEU B CA 1
ATOM 6017 C C . LEU B 1 308 ? -19.243 8.951 -42.059 1.00 24.85 300 LEU B C 1
ATOM 6018 O O . LEU B 1 308 ? -20.125 8.141 -42.364 1.00 23.71 300 LEU B O 1
ATOM 6023 N N . THR B 1 309 ? -18.003 8.570 -41.729 1.00 16.51 301 THR B N 1
ATOM 6024 C CA . THR B 1 309 ? -17.681 7.147 -41.688 1.00 14.91 301 THR B CA 1
ATOM 6025 C C . THR B 1 309 ? -18.005 6.513 -40.348 1.00 17.65 301 THR B C 1
ATOM 6026 O O . THR B 1 309 ? -18.230 5.300 -40.281 1.00 22.83 301 THR B O 1
ATOM 6030 N N . GLU B 1 310 ? -17.988 7.288 -39.273 1.00 15.22 302 GLU B N 1
ATOM 6031 C CA . GLU B 1 310 ? -18.415 6.802 -37.971 1.00 13.62 302 GLU B CA 1
ATOM 6032 C C . GLU B 1 310 ? -19.415 7.818 -37.438 1.00 15.95 302 GLU B C 1
ATOM 6033 O O . GLU B 1 310 ? -19.169 9.027 -37.531 1.00 19.07 302 GLU B O 1
ATOM 6039 N N . PHE B 1 311 ? -20.537 7.345 -36.899 1.00 12.44 303 PHE B N 1
ATOM 6040 C CA . PHE B 1 311 ? -21.481 8.264 -36.272 1.00 13.95 303 PHE B CA 1
ATOM 6041 C C . PHE B 1 311 ? -22.259 7.494 -35.216 1.00 11.47 303 PHE B C 1
ATOM 6042 O O . PHE B 1 311 ? -21.848 6.415 -34.786 1.00 17.30 303 PHE B O 1
ATOM 6050 N N . VAL B 1 312 ? -23.350 8.073 -34.741 1.00 11.84 304 VAL B N 1
ATOM 6051 C CA . VAL B 1 312 ? -24.088 7.502 -33.626 1.00 10.61 304 VAL B CA 1
ATOM 6052 C C . VAL B 1 312 ? -25.479 7.108 -34.122 1.00 10.70 304 VAL B C 1
ATOM 6053 O O . VAL B 1 312 ? -26.206 7.948 -34.661 1.00 13.94 304 VAL B O 1
ATOM 6057 N N . GLY B 1 313 ? -25.846 5.846 -33.923 1.00 12.84 305 GLY B N 1
ATOM 6058 C CA . GLY B 1 313 ? -27.163 5.358 -34.291 1.00 13.67 305 GLY B CA 1
ATOM 6059 C C . GLY B 1 313 ? -28.121 5.347 -33.110 1.00 14.81 305 GLY B C 1
ATOM 6060 O O . GLY B 1 313 ? -27.762 4.927 -31.998 1.00 13.70 305 GLY B O 1
ATOM 6061 N N . LEU B 1 314 ? -29.358 5.789 -33.366 1.00 11.95 306 LEU B N 1
ATOM 6062 C CA . LEU B 1 314 ? -30.452 5.681 -32.399 1.00 13.97 306 LEU B CA 1
ATOM 6063 C C . LEU B 1 314 ? -31.381 4.628 -32.968 1.00 15.40 306 LEU B C 1
ATOM 6064 O O . LEU B 1 314 ? -32.059 4.870 -33.982 1.00 13.90 306 LEU B O 1
ATOM 6069 N N . ASP B 1 315 ? -31.392 3.454 -32.355 1.00 11.87 307 ASP B N 1
ATOM 6070 C CA . ASP B 1 315 ? -32.038 2.297 -32.956 1.00 12.30 307 ASP B CA 1
ATOM 6071 C C . ASP B 1 315 ? -33.163 1.770 -32.077 1.00 11.96 307 ASP B C 1
ATOM 6072 O O . ASP B 1 315 ? -33.076 1.797 -30.849 1.00 10.85 307 ASP B O 1
ATOM 6077 N N . VAL B 1 316 ? -34.213 1.268 -32.736 1.00 13.07 308 VAL B N 1
ATOM 6078 C CA . VAL B 1 316 ? -35.408 0.756 -32.070 1.00 14.91 308 VAL B CA 1
ATOM 6079 C C . VAL B 1 316 ? -35.846 -0.528 -32.768 1.00 11.17 308 VAL B C 1
ATOM 6080 O O . VAL B 1 316 ? -35.783 -0.617 -33.999 1.00 13.64 308 VAL B O 1
ATOM 6084 N N . GLU B 1 317 ? -36.313 -1.511 -31.982 1.00 12.57 309 GLU B N 1
ATOM 6085 C CA . GLU B 1 317 ? -36.921 -2.734 -32.512 1.00 11.09 309 GLU B CA 1
ATOM 6086 C C . GLU B 1 317 ? -38.024 -3.182 -31.557 1.00 12.98 309 GLU B C 1
ATOM 6087 O O . GLU B 1 317 ? -37.876 -3.068 -30.344 1.00 13.98 309 GLU B O 1
ATOM 6093 N N . MET B 1 318 ? -39.132 -3.696 -32.102 1.00 10.68 310 MET B N 1
ATOM 6094 C CA . MET B 1 318 ? -40.244 -4.031 -31.227 1.00 10.67 310 MET B CA 1
ATOM 6095 C C . MET B 1 318 ? -41.071 -5.141 -31.858 1.00 15.30 310 MET B C 1
ATOM 6096 O O . MET B 1 318 ? -41.153 -5.243 -33.084 1.00 13.69 310 MET B O 1
ATOM 6101 N N . ARG B 1 319 ? -41.686 -5.965 -31.009 1.00 13.02 311 ARG B N 1
ATOM 6102 C CA . ARG B 1 319 ? -42.731 -6.860 -31.498 1.00 11.77 311 ARG B CA 1
ATOM 6103 C C . ARG B 1 319 ? -43.811 -6.047 -32.169 1.00 14.16 311 ARG B C 1
ATOM 6104 O O . ARG B 1 319 ? -44.090 -4.913 -31.773 1.00 15.94 311 ARG B O 1
ATOM 6112 N N . ILE B 1 320 ? -44.466 -6.661 -33.153 1.00 16.29 312 ILE B N 1
ATOM 6113 C CA . ILE B 1 320 ? -45.726 -6.138 -33.664 1.00 19.74 312 ILE B CA 1
ATOM 6114 C C . ILE B 1 320 ? -46.797 -7.213 -33.526 1.00 16.60 312 ILE B C 1
ATOM 6115 O O . ILE B 1 320 ? -46.514 -8.413 -33.654 1.00 16.21 312 ILE B O 1
ATOM 6120 N N . ASP B 1 321 ? -48.034 -6.763 -33.238 1.00 16.30 313 ASP B N 1
ATOM 6121 C CA . ASP B 1 321 ? -49.196 -7.645 -33.182 1.00 18.11 313 ASP B CA 1
ATOM 6122 C C . ASP B 1 321 ? -49.654 -8.013 -34.580 1.00 19.78 313 ASP B C 1
ATOM 6123 O O . ASP B 1 321 ? -49.848 -9.194 -34.886 1.00 20.35 313 ASP B O 1
ATOM 6128 N N . GLU B 1 322 ? -49.846 -6.984 -35.449 1.00 15.83 314 GLU B N 1
ATOM 6129 C CA . GLU B 1 322 ? -50.471 -7.139 -36.769 1.00 14.64 314 GLU B CA 1
ATOM 6130 C C . GLU B 1 322 ? -49.743 -6.450 -37.908 1.00 17.54 314 GLU B C 1
ATOM 6131 O O . GLU B 1 322 ? -49.759 -6.979 -39.023 1.00 18.03 314 GLU B O 1
ATOM 6137 N N . HIS B 1 323 ? -49.152 -5.273 -37.681 1.00 19.93 315 HIS B N 1
ATOM 6138 C CA . HIS B 1 323 ? -48.864 -4.362 -38.791 1.00 15.60 315 HIS B CA 1
ATOM 6139 C C . HIS B 1 323 ? -47.661 -3.482 -38.464 1.00 12.92 315 HIS B C 1
ATOM 6140 O O . HIS B 1 323 ? -47.556 -2.966 -37.352 1.00 17.03 315 HIS B O 1
ATOM 6147 N N . TYR B 1 324 ? -46.818 -3.211 -39.463 1.00 12.90 316 TYR B N 1
ATOM 6148 C CA . TYR B 1 324 ? -45.712 -2.280 -39.231 1.00 15.64 316 TYR B CA 1
ATOM 6149 C C . TYR B 1 324 ? -46.182 -0.852 -38.929 1.00 19.37 316 TYR B C 1
ATOM 6150 O O . TYR B 1 324 ? -45.377 -0.050 -38.430 1.00 14.85 316 TYR B O 1
ATOM 6159 N N . TYR B 1 325 ? -47.450 -0.494 -39.212 1.00 17.32 317 TYR B N 1
ATOM 6160 C CA . TYR B 1 325 ? -47.910 0.813 -38.734 1.00 17.21 317 TYR B CA 1
ATOM 6161 C C . TYR B 1 325 ? -47.784 0.945 -37.224 1.00 12.21 317 TYR B C 1
ATOM 6162 O O . TYR B 1 325 ? -47.727 2.069 -36.720 1.00 14.46 317 TYR B O 1
ATOM 6171 N N . GLU B 1 326 ? -47.740 -0.172 -36.485 1.00 12.88 318 GLU B N 1
ATOM 6172 C CA . GLU B 1 326 ? -47.464 -0.093 -35.052 1.00 14.31 318 GLU B CA 1
ATOM 6173 C C . GLU B 1 326 ? -46.076 0.475 -34.803 1.00 13.14 318 GLU B C 1
ATOM 6174 O O . GLU B 1 326 ? -45.869 1.221 -33.840 1.00 14.82 318 GLU B O 1
ATOM 6180 N N . VAL B 1 327 ? -45.124 0.153 -35.681 1.00 15.15 319 VAL B N 1
ATOM 6181 C CA . VAL B 1 327 ? -43.774 0.722 -35.592 1.00 12.82 319 VAL B CA 1
ATOM 6182 C C . VAL B 1 327 ? -43.797 2.187 -35.998 1.00 13.43 319 VAL B C 1
ATOM 6183 O O . VAL B 1 327 ? -43.208 3.052 -35.336 1.00 16.45 319 VAL B O 1
ATOM 6187 N N . LEU B 1 328 ? -44.455 2.479 -37.123 1.00 14.75 320 LEU B N 1
ATOM 6188 C CA . LEU B 1 328 ? -44.560 3.854 -37.594 1.00 14.43 320 LEU B CA 1
ATOM 6189 C C . LEU B 1 328 ? -45.257 4.739 -36.563 1.00 14.34 320 LEU B C 1
ATOM 6190 O O . LEU B 1 328 ? -44.855 5.887 -36.366 1.00 14.12 320 LEU B O 1
ATOM 6195 N N . ASP B 1 329 ? -46.320 4.234 -35.909 1.00 14.25 321 ASP B N 1
ATOM 6196 C CA . ASP B 1 329 ? -46.966 5.002 -34.841 1.00 14.23 321 ASP B CA 1
ATOM 6197 C C . ASP B 1 329 ? -45.961 5.405 -33.764 1.00 19.59 321 ASP B C 1
ATOM 6198 O O . ASP B 1 329 ? -45.963 6.550 -33.294 1.00 18.39 321 ASP B O 1
ATOM 6203 N N . VAL B 1 330 ? -45.139 4.457 -33.313 1.00 12.61 322 VAL B N 1
ATOM 6204 C CA . VAL B 1 330 ? -44.122 4.767 -32.305 1.00 13.29 322 VAL B CA 1
ATOM 6205 C C . VAL B 1 330 ? -43.137 5.796 -32.838 1.00 12.83 322 VAL B C 1
ATOM 6206 O O . VAL B 1 330 ? -42.825 6.788 -32.166 1.00 14.92 322 VAL B O 1
ATOM 6210 N N . ALA B 1 331 ? -42.639 5.574 -34.058 1.00 14.21 323 ALA B N 1
ATOM 6211 C CA . ALA B 1 331 ? -41.662 6.484 -34.657 1.00 15.69 323 ALA B CA 1
ATOM 6212 C C . ALA B 1 331 ? -42.207 7.907 -34.778 1.00 16.42 323 ALA B C 1
ATOM 6213 O O . ALA B 1 331 ? -41.518 8.874 -34.438 1.00 15.10 323 ALA B O 1
ATOM 6215 N N . GLU B 1 332 ? -43.445 8.062 -35.284 1.00 16.03 324 GLU B N 1
ATOM 6216 C CA . GLU B 1 332 ? -44.021 9.404 -35.389 1.00 16.75 324 GLU B CA 1
ATOM 6217 C C . GLU B 1 332 ? -44.186 10.055 -34.022 1.00 15.78 324 GLU B C 1
ATOM 6218 O O . GLU B 1 332 ? -43.892 11.247 -33.859 1.00 18.73 324 GLU B O 1
ATOM 6224 N N . SER B 1 333 ? -44.694 9.303 -33.037 1.00 13.41 325 SER B N 1
ATOM 6225 C CA . SER B 1 333 ? -44.859 9.861 -31.689 1.00 14.79 325 SER B CA 1
ATOM 6226 C C . SER B 1 333 ? -43.522 10.227 -31.080 1.00 17.09 325 SER B C 1
ATOM 6227 O O . SER B 1 333 ? -43.408 11.220 -30.349 1.00 14.09 325 SER B O 1
ATOM 6230 N N . LEU B 1 334 ? -42.509 9.405 -31.341 1.00 12.61 326 LEU B N 1
ATOM 6231 C CA . LEU B 1 334 ? -41.158 9.695 -30.857 1.00 15.35 326 LEU B CA 1
ATOM 6232 C C . LEU B 1 334 ? -40.633 11.008 -31.434 1.00 14.76 326 LEU B C 1
ATOM 6233 O O . LEU B 1 334 ? -40.155 11.892 -30.702 1.00 12.73 326 LEU B O 1
ATOM 6238 N N . PHE B 1 335 ? -40.698 11.153 -32.756 1.00 16.52 327 PHE B N 1
ATOM 6239 C CA . PHE B 1 335 ? -40.268 12.410 -33.368 1.00 17.95 327 PHE B CA 1
ATOM 6240 C C . PHE B 1 335 ? -41.095 13.598 -32.891 1.00 15.13 327 PHE B C 1
ATOM 6241 O O . PHE B 1 335 ? -40.550 14.688 -32.708 1.00 14.08 327 PHE B O 1
ATOM 6249 N N . ASN B 1 336 ? -42.419 13.429 -32.734 1.00 14.64 328 ASN B N 1
ATOM 6250 C CA . ASN B 1 336 ? -43.228 14.547 -32.250 1.00 19.60 328 ASN B CA 1
ATOM 6251 C C . ASN B 1 336 ? -42.773 14.966 -30.857 1.00 19.53 328 ASN B C 1
ATOM 6252 O O . ASN B 1 336 ? -42.583 16.156 -30.574 1.00 17.78 328 ASN B O 1
ATOM 6257 N N . TYR B 1 337 ? -42.565 13.984 -29.984 1.00 17.39 329 TYR B N 1
ATOM 6258 C CA . TYR B 1 337 ? -42.057 14.234 -28.639 1.00 13.25 329 TYR B CA 1
ATOM 6259 C C . TYR B 1 337 ? -40.714 14.982 -28.663 1.00 18.18 329 TYR B C 1
ATOM 6260 O O . TYR B 1 337 ? -40.524 15.985 -27.955 1.00 15.28 329 TYR B O 1
ATOM 6269 N N . ILE B 1 338 ? -39.776 14.518 -29.484 1.00 15.83 330 ILE B N 1
ATOM 6270 C CA . ILE B 1 338 ? -38.458 15.152 -29.542 1.00 13.43 330 ILE B CA 1
ATOM 6271 C C . ILE B 1 338 ? -38.586 16.585 -30.044 1.00 20.13 330 ILE B C 1
ATOM 6272 O O . ILE B 1 338 ? -38.003 17.518 -29.484 1.00 15.85 330 ILE B O 1
ATOM 6277 N N . PHE B 1 339 ? -39.344 16.773 -31.120 1.00 15.39 331 PHE B N 1
ATOM 6278 C CA . PHE B 1 339 ? -39.463 18.102 -31.717 1.00 16.27 331 PHE B CA 1
ATOM 6279 C C . PHE B 1 339 ? -40.152 19.065 -30.765 1.00 20.68 331 PHE B C 1
ATOM 6280 O O . PHE B 1 339 ? -39.789 20.242 -30.700 1.00 17.97 331 PHE B O 1
ATOM 6288 N N . GLU B 1 340 ? -41.185 18.591 -30.056 1.00 17.68 332 GLU B N 1
ATOM 6289 C CA . GLU B 1 340 ? -41.876 19.429 -29.080 1.00 18.16 332 GLU B CA 1
ATOM 6290 C C . GLU B 1 340 ? -40.938 19.887 -27.971 1.00 18.14 332 GLU B C 1
ATOM 6291 O O . GLU B 1 340 ? -41.016 21.037 -27.513 1.00 20.08 332 GLU B O 1
ATOM 6297 N N . ARG B 1 341 ? -40.068 18.991 -27.500 1.00 15.35 333 ARG B N 1
ATOM 6298 C CA . ARG B 1 341 ? -39.180 19.350 -26.400 1.00 15.28 333 ARG B CA 1
ATOM 6299 C C . ARG B 1 341 ? -37.985 20.169 -26.879 1.00 16.09 333 ARG B C 1
ATOM 6300 O O . ARG B 1 341 ? -37.578 21.112 -26.197 1.00 18.09 333 ARG B O 1
ATOM 6308 N N . LEU B 1 342 ? -37.443 19.877 -28.065 1.00 15.47 334 LEU B N 1
ATOM 6309 C CA . LEU B 1 342 ? -36.372 20.732 -28.585 1.00 17.06 334 LEU B CA 1
ATOM 6310 C C . LEU B 1 342 ? -36.834 22.180 -28.701 1.00 24.82 334 LEU B C 1
ATOM 6311 O O . LEU B 1 342 ? -36.076 23.115 -28.402 1.00 19.15 334 LEU B O 1
ATOM 6316 N N . ALA B 1 343 ? -38.091 22.381 -29.112 1.00 20.00 335 ALA B N 1
ATOM 6317 C CA . ALA B 1 343 ? -38.610 23.726 -29.301 1.00 21.17 335 ALA B CA 1
ATOM 6318 C C . ALA B 1 343 ? -38.505 24.577 -28.038 1.00 22.35 335 ALA B C 1
ATOM 6319 O O . ALA B 1 343 ? -38.439 25.805 -28.136 1.00 22.29 335 ALA B O 1
ATOM 6321 N N . THR B 1 344 ? -38.520 23.959 -26.854 1.00 18.85 336 THR B N 1
ATOM 6322 C CA . THR B 1 344 ? -38.442 24.711 -25.602 1.00 21.90 336 THR B CA 1
ATOM 6323 C C . THR B 1 344 ? -37.035 25.205 -25.277 1.00 24.18 336 THR B C 1
ATOM 6324 O O . THR B 1 344 ? -36.867 25.968 -24.317 1.00 25.11 336 THR B O 1
ATOM 6328 N N . HIS B 1 345 ? -36.022 24.769 -26.011 1.00 22.94 337 HIS B N 1
ATOM 6329 C CA . HIS B 1 345 ? -34.646 25.163 -25.707 1.00 25.01 337 HIS B CA 1
ATOM 6330 C C . HIS B 1 345 ? -34.271 26.418 -26.496 1.00 19.40 337 HIS B C 1
ATOM 6331 O O . HIS B 1 345 ? -33.383 26.440 -27.338 1.00 20.78 337 HIS B O 1
ATOM 6338 N N . THR B 1 346 ? -34.986 27.498 -26.178 1.00 22.13 338 THR B N 1
ATOM 6339 C CA . THR B 1 346 ? -34.888 28.715 -26.978 1.00 23.98 338 THR B CA 1
ATOM 6340 C C . THR B 1 346 ? -33.505 29.347 -26.897 1.00 20.11 338 THR B C 1
ATOM 6341 O O . THR B 1 346 ? -33.033 29.917 -27.887 1.00 20.45 338 THR B O 1
ATOM 6345 N N . LYS B 1 347 ? -32.851 29.269 -25.740 1.00 23.18 339 LYS B N 1
ATOM 6346 C CA . LYS B 1 347 ? -31.503 29.820 -25.624 1.00 24.28 339 LYS B CA 1
ATOM 6347 C C . LYS B 1 347 ? -30.576 29.193 -26.654 1.00 21.48 339 LYS B C 1
ATOM 6348 O O . LYS B 1 347 ? -29.868 29.897 -27.383 1.00 22.39 339 LYS B O 1
ATOM 6354 N N . GLU B 1 348 ? -30.581 27.856 -26.724 1.00 21.87 340 GLU B N 1
ATOM 6355 C CA . GLU B 1 348 ? -29.692 27.139 -27.634 1.00 17.89 340 GLU B CA 1
ATOM 6356 C C . GLU B 1 348 ? -30.066 27.393 -29.082 1.00 15.72 340 GLU B C 1
ATOM 6357 O O . GLU B 1 348 ? -29.195 27.639 -29.924 1.00 16.46 340 GLU B O 1
ATOM 6363 N N . LEU B 1 349 ? -31.364 27.331 -29.388 1.00 15.50 341 LEU B N 1
ATOM 6364 C CA . LEU B 1 349 ? -31.821 27.586 -30.750 1.00 15.09 341 LEU B CA 1
ATOM 6365 C C . LEU B 1 349 ? -31.376 28.958 -31.251 1.00 19.14 341 LEU B C 1
ATOM 6366 O O . LEU B 1 349 ? -30.891 29.083 -32.383 1.00 21.23 341 LEU B O 1
ATOM 6371 N N . LYS B 1 350 ? -31.571 30.012 -30.441 1.00 20.52 342 LYS B N 1
ATOM 6372 C CA . LYS B 1 350 ? -31.154 31.344 -30.882 1.00 20.88 342 LYS B CA 1
ATOM 6373 C C . LYS B 1 350 ? -29.635 31.421 -31.027 1.00 18.59 342 LYS B C 1
ATOM 6374 O O . LYS B 1 350 ? -29.123 32.119 -31.912 1.00 21.41 342 LYS B O 1
ATOM 6380 N N . ASN B 1 351 ? -28.902 30.738 -30.149 1.00 22.84 343 ASN B N 1
ATOM 6381 C CA . ASN B 1 351 ? -27.443 30.766 -30.241 1.00 21.70 343 ASN B CA 1
ATOM 6382 C C . ASN B 1 351 ? -26.933 30.005 -31.458 1.00 19.87 343 ASN B C 1
ATOM 6383 O O . ASN B 1 351 ? -25.868 30.345 -31.984 1.00 23.72 343 ASN B O 1
ATOM 6388 N N . VAL B 1 352 ? -27.653 28.978 -31.924 1.00 15.79 344 VAL B N 1
ATOM 6389 C CA . VAL B 1 352 ? -27.341 28.426 -33.246 1.00 23.79 344 VAL B CA 1
ATOM 6390 C C . VAL B 1 352 ? -27.724 29.419 -34.342 1.00 20.47 344 VAL B C 1
ATOM 6391 O O . VAL B 1 352 ? -26.931 29.729 -35.243 1.00 21.83 344 VAL B O 1
ATOM 6395 N N . CYS B 1 353 ? -28.950 29.928 -34.280 1.00 19.35 345 CYS B N 1
ATOM 6396 C CA . CYS B 1 353 ? -29.492 30.739 -35.370 1.00 21.06 345 CYS B CA 1
ATOM 6397 C C . CYS B 1 353 ? -28.665 31.993 -35.644 1.00 21.71 345 CYS B C 1
ATOM 6398 O O . CYS B 1 353 ? -28.616 32.463 -36.787 1.00 24.20 345 CYS B O 1
ATOM 6401 N N . GLN B 1 354 ? -28.005 32.556 -34.627 1.00 18.54 346 GLN B N 1
ATOM 6402 C CA . GLN B 1 354 ? -27.327 33.828 -34.860 1.00 20.74 346 GLN B CA 1
ATOM 6403 C C . GLN B 1 354 ? -26.131 33.680 -35.793 1.00 26.59 346 GLN B C 1
ATOM 6404 O O . GLN B 1 354 ? -25.813 34.624 -36.524 1.00 23.96 346 GLN B O 1
ATOM 6410 N N . GLN B 1 355 ? -25.460 32.520 -35.793 1.00 20.59 347 GLN B N 1
ATOM 6411 C CA . GLN B 1 355 ? -24.400 32.246 -36.764 1.00 20.43 347 GLN B CA 1
ATOM 6412 C C . GLN B 1 355 ? -24.894 31.483 -37.990 1.00 21.06 347 GLN B C 1
ATOM 6413 O O . GLN B 1 355 ? -24.394 31.710 -39.099 1.00 23.01 347 GLN B O 1
ATOM 6419 N N . TYR B 1 356 ? -25.873 30.596 -37.814 1.00 20.20 348 TYR B N 1
ATOM 6420 C CA . TYR B 1 356 ? -26.364 29.701 -38.863 1.00 17.29 348 TYR B CA 1
ATOM 6421 C C . TYR B 1 356 ? -27.879 29.858 -38.948 1.00 21.73 348 TYR B C 1
ATOM 6422 O O . TYR B 1 356 ? -28.631 29.030 -38.423 1.00 20.56 348 TYR B O 1
ATOM 6431 N N . PRO B 1 357 ? -28.358 30.913 -39.600 1.00 24.31 349 PRO B N 1
ATOM 6432 C CA . PRO B 1 357 ? -29.802 31.187 -39.611 1.00 22.24 349 PRO B CA 1
ATOM 6433 C C . PRO B 1 357 ? -30.601 30.044 -40.220 1.00 21.99 349 PRO B C 1
ATOM 6434 O O . PRO B 1 357 ? -30.206 29.444 -41.222 1.00 20.46 349 PRO B O 1
ATOM 6438 N N . PHE B 1 358 ? -31.720 29.722 -39.572 1.00 21.17 350 PHE B N 1
ATOM 6439 C CA . PHE B 1 358 ? -32.637 28.706 -40.066 1.00 18.66 350 PHE B CA 1
ATOM 6440 C C . PHE B 1 358 ? -34.064 29.125 -39.751 1.00 24.72 350 PHE B C 1
ATOM 6441 O O . PHE B 1 358 ? -34.315 29.908 -38.832 1.00 22.35 350 PHE B O 1
ATOM 6449 N N . GLU B 1 359 ? -34.970 28.633 -40.538 1.00 21.78 351 GLU B N 1
ATOM 6450 C CA . GLU B 1 359 ? -36.395 28.692 -40.259 1.00 21.87 351 GLU B CA 1
ATOM 6451 C C . GLU B 1 359 ? -36.781 27.511 -39.388 1.00 17.79 351 GLU B C 1
ATOM 6452 O O . GLU B 1 359 ? -36.475 26.369 -39.748 1.00 21.29 351 GLU B O 1
ATOM 6458 N N . PRO B 1 360 ? -37.461 27.752 -38.265 1.00 20.46 352 PRO B N 1
ATOM 6459 C CA . PRO B 1 360 ? -37.838 26.655 -37.370 1.00 19.62 352 PRO B CA 1
ATOM 6460 C C . PRO B 1 360 ? -38.609 25.570 -38.097 1.00 21.80 352 PRO B C 1
ATOM 6461 O O . PRO B 1 360 ? -39.497 25.840 -38.918 1.00 21.66 352 PRO B O 1
ATOM 6465 N N . LEU B 1 361 ? -38.253 24.331 -37.783 1.00 20.09 353 LEU B N 1
ATOM 6466 C CA . LEU B 1 361 ? -38.860 23.200 -38.448 1.00 23.54 353 LEU B CA 1
ATOM 6467 C C . LEU B 1 361 ? -40.360 23.209 -38.201 1.00 19.41 353 LEU B C 1
ATOM 6468 O O . LEU B 1 361 ? -40.812 23.451 -37.075 1.00 21.63 353 LEU B O 1
ATOM 6473 N N . VAL B 1 362 ? -41.130 22.998 -39.268 1.00 17.04 354 VAL B N 1
ATOM 6474 C CA . VAL B 1 362 ? -42.564 22.724 -39.182 1.00 22.78 354 VAL B CA 1
ATOM 6475 C C . VAL B 1 362 ? -42.746 21.227 -39.436 1.00 19.54 354 VAL B C 1
ATOM 6476 O O . VAL B 1 362 ? -42.340 20.716 -40.486 1.00 21.86 354 VAL B O 1
ATOM 6480 N N . TRP B 1 363 ? -43.342 20.508 -38.485 1.00 18.16 355 TRP B N 1
ATOM 6481 C CA . TRP B 1 363 ? -43.550 19.079 -38.685 1.00 17.74 355 TRP B CA 1
ATOM 6482 C C . TRP B 1 363 ? -45.020 18.681 -38.648 1.00 21.21 355 TRP B C 1
ATOM 6483 O O . TRP B 1 363 ? -45.323 17.504 -38.859 1.00 18.47 355 TRP B O 1
ATOM 6494 N N . LYS B 1 364 ? -45.933 19.620 -38.400 1.00 14.81 356 LYS B N 1
ATOM 6495 C CA . LYS B 1 364 ? -47.364 19.346 -38.332 1.00 19.87 356 LYS B CA 1
ATOM 6496 C C . LYS B 1 364 ? -48.079 20.090 -39.444 1.00 22.39 356 LYS B C 1
ATOM 6497 O O . LYS B 1 364 ? -47.795 21.266 -39.682 1.00 21.42 356 LYS B O 1
ATOM 6503 N N . LEU B 1 365 ? -49.018 19.418 -40.114 1.00 16.06 357 LEU B N 1
ATOM 6504 C CA . LEU B 1 365 ? -49.959 20.161 -40.941 1.00 16.85 357 LEU B CA 1
ATOM 6505 C C . LEU B 1 365 ? -50.898 20.977 -40.065 1.00 27.31 357 LEU B C 1
ATOM 6506 O O . LEU B 1 365 ? -51.168 20.623 -38.915 1.00 23.83 357 LEU B O 1
ATOM 6511 N N . THR B 1 366 ? -51.401 22.080 -40.619 1.00 22.25 358 THR B N 1
ATOM 6512 C CA . THR B 1 366 ? -52.467 22.772 -39.906 1.00 23.46 358 THR B CA 1
ATOM 6513 C C . THR B 1 366 ? -53.795 22.029 -40.071 1.00 23.95 358 THR B C 1
ATOM 6514 O O . THR B 1 366 ? -54.020 21.357 -41.084 1.00 25.22 358 THR B O 1
ATOM 6518 N N . PRO B 1 367 ? -54.696 22.140 -39.088 1.00 27.02 359 PRO B N 1
ATOM 6519 C CA . PRO B 1 367 ? -56.047 21.586 -39.282 1.00 27.42 359 PRO B CA 1
ATOM 6520 C C . PRO B 1 367 ? -56.741 22.172 -40.491 1.00 30.97 359 PRO B C 1
ATOM 6521 O O . PRO B 1 367 ? -57.534 21.481 -41.154 1.00 29.03 359 PRO B O 1
ATOM 6525 N N . GLU B 1 368 ? -56.455 23.442 -40.793 1.00 29.59 360 GLU B N 1
ATOM 6526 C CA . GLU B 1 368 ? -57.074 24.102 -41.936 1.00 30.50 360 GLU B CA 1
ATOM 6527 C C . GLU B 1 368 ? -56.607 23.485 -43.247 1.00 32.45 360 GLU B C 1
ATOM 6528 O O . GLU B 1 368 ? -57.413 23.278 -44.160 1.00 32.59 360 GLU B O 1
ATOM 6534 N N . ARG B 1 369 ? -55.309 23.179 -43.359 1.00 33.57 361 ARG B N 1
ATOM 6535 C CA . ARG B 1 369 ? -54.804 22.596 -44.598 1.00 27.21 361 ARG B CA 1
ATOM 6536 C C . ARG B 1 369 ? -55.306 21.167 -44.775 1.00 24.95 361 ARG B C 1
ATOM 6537 O O . ARG B 1 369 ? -55.619 20.747 -45.895 1.00 26.39 361 ARG B O 1
ATOM 6545 N N . ILE B 1 370 ? -55.377 20.406 -43.678 1.00 24.50 362 ILE B N 1
ATOM 6546 C CA . ILE B 1 370 ? -55.947 19.060 -43.716 1.00 25.80 362 ILE B CA 1
ATOM 6547 C C . ILE B 1 370 ? -57.348 19.091 -44.308 1.00 27.17 362 ILE B C 1
ATOM 6548 O O . ILE B 1 370 ? -57.689 18.289 -45.191 1.00 26.24 362 ILE B O 1
ATOM 6553 N N . LYS B 1 371 ? -58.180 20.033 -43.836 1.00 26.09 363 LYS B N 1
ATOM 6554 C CA . LYS B 1 371 ? -59.556 20.133 -44.322 1.00 34.92 363 LYS B CA 1
ATOM 6555 C C . LYS B 1 371 ? -59.617 20.596 -45.775 1.00 35.72 363 LYS B C 1
ATOM 6556 O O . LYS B 1 371 ? -60.383 20.041 -46.575 1.00 38.30 363 LYS B O 1
ATOM 6558 N N . GLU B 1 372 ? -58.846 21.629 -46.130 1.00 28.87 364 GLU B N 1
ATOM 6559 C CA . GLU B 1 372 ? -58.894 22.178 -47.486 1.00 34.08 364 GLU B CA 1
ATOM 6560 C C . GLU B 1 372 ? -58.514 21.143 -48.535 1.00 30.51 364 GLU B C 1
ATOM 6561 O O . GLU B 1 372 ? -59.105 21.105 -49.621 1.00 29.60 364 GLU B O 1
ATOM 6567 N N . LEU B 1 373 ? -57.509 20.316 -48.246 1.00 29.05 365 LEU B N 1
ATOM 6568 C CA . LEU B 1 373 ? -56.972 19.381 -49.229 1.00 29.08 365 LEU B CA 1
ATOM 6569 C C . LEU B 1 373 ? -57.615 18.001 -49.174 1.00 28.85 365 LEU B C 1
ATOM 6570 O O . LEU B 1 373 ? -57.379 17.193 -50.076 1.00 27.87 365 LEU B O 1
ATOM 6575 N N . GLY B 1 374 ? -58.401 17.698 -48.145 1.00 29.94 366 GLY B N 1
ATOM 6576 C CA . GLY B 1 374 ? -58.965 16.367 -48.018 1.00 29.13 366 GLY B CA 1
ATOM 6577 C C . GLY B 1 374 ? -57.997 15.326 -47.507 1.00 26.23 366 GLY B C 1
ATOM 6578 O O . GLY B 1 374 ? -58.127 14.147 -47.838 1.00 28.62 366 GLY B O 1
ATOM 6579 N N . VAL B 1 375 ? -57.026 15.730 -46.693 1.00 21.48 367 VAL B N 1
ATOM 6580 C CA . VAL B 1 375 ? -56.093 14.782 -46.098 1.00 19.05 367 VAL B CA 1
ATOM 6581 C C . VAL B 1 375 ? -56.871 13.847 -45.186 1.00 21.83 367 VAL B C 1
ATOM 6582 O O . VAL B 1 375 ? -57.739 14.284 -44.419 1.00 26.56 367 VAL B O 1
ATOM 6586 N N . GLY B 1 376 ? -56.597 12.550 -45.284 1.00 21.48 368 GLY B N 1
ATOM 6587 C CA . GLY B 1 376 ? -57.306 11.599 -44.455 1.00 21.36 368 GLY B CA 1
ATOM 6588 C C . GLY B 1 376 ? -56.777 11.600 -43.030 1.00 21.28 368 GLY B C 1
ATOM 6589 O O . GLY B 1 376 ? -55.689 12.114 -42.747 1.00 20.06 368 GLY B O 1
ATOM 6590 N N . VAL B 1 377 ? -57.566 11.027 -42.121 1.00 19.77 369 VAL B N 1
ATOM 6591 C CA . VAL B 1 377 ? -57.215 10.950 -40.704 1.00 18.66 369 VAL B CA 1
ATOM 6592 C C . VAL B 1 377 ? -57.452 9.522 -40.243 1.00 18.98 369 VAL B C 1
ATOM 6593 O O . VAL B 1 377 ? -58.602 9.105 -40.083 1.00 20.46 369 VAL B O 1
ATOM 6597 N N . ILE B 1 378 ? -56.364 8.799 -39.952 1.00 26.03 370 ILE B N 1
ATOM 6598 C CA . ILE B 1 378 ? -56.466 7.363 -39.690 1.00 25.50 370 ILE B CA 1
ATOM 6599 C C . ILE B 1 378 ? -57.262 7.092 -38.420 1.00 27.63 370 ILE B C 1
ATOM 6600 O O . ILE B 1 378 ? -58.189 6.272 -38.413 1.00 26.93 370 ILE B O 1
ATOM 6605 N N . SER B 1 379 ? -56.900 7.757 -37.322 1.00 29.13 371 SER B N 1
ATOM 6606 C CA . SER B 1 379 ? -57.550 7.513 -36.040 1.00 26.49 371 SER B CA 1
ATOM 6607 C C . SER B 1 379 ? -59.026 7.879 -36.067 1.00 28.09 371 SER B C 1
ATOM 6608 O O . SER B 1 379 ? -59.784 7.424 -35.199 1.00 29.33 371 SER B O 1
ATOM 6611 N N . GLU B 1 380 ? -59.447 8.701 -37.023 1.00 21.45 372 GLU B N 1
ATOM 6612 C CA . GLU B 1 380 ? -60.856 9.065 -37.173 1.00 23.76 372 GLU B CA 1
ATOM 6613 C C . GLU B 1 380 ? -61.572 8.291 -38.271 1.00 28.54 372 GLU B C 1
ATOM 6614 O O . GLU B 1 380 ? -62.765 8.515 -38.488 1.00 30.62 372 GLU B O 1
ATOM 6620 N N . GLY B 1 381 ? -60.884 7.381 -38.949 1.00 26.36 373 GLY B N 1
ATOM 6621 C CA . GLY B 1 381 ? -61.474 6.661 -40.057 1.00 24.20 373 GLY B CA 1
ATOM 6622 C C . GLY B 1 381 ? -61.816 7.508 -41.262 1.00 24.05 373 GLY B C 1
ATOM 6623 O O . GLY B 1 381 ? -62.607 7.073 -42.094 1.00 30.50 373 GLY B O 1
ATOM 6624 N N . VAL B 1 382 ? -61.238 8.703 -41.384 1.00 22.94 374 VAL B N 1
ATOM 6625 C CA . VAL B 1 382 ? -61.546 9.608 -42.488 1.00 22.71 374 VAL B CA 1
ATOM 6626 C C . VAL B 1 382 ? -60.700 9.239 -43.704 1.00 28.66 374 VAL B C 1
ATOM 6627 O O . VAL B 1 382 ? -59.471 9.338 -43.671 1.00 25.03 374 VAL B O 1
ATOM 6631 N N . VAL B 1 383 ? -61.360 8.811 -44.778 1.00 29.31 375 VAL B N 1
ATOM 6632 C CA . VAL B 1 383 ? -60.683 8.417 -46.011 1.00 25.71 375 VAL B CA 1
ATOM 6633 C C . VAL B 1 383 ? -60.318 9.680 -46.780 1.00 23.76 375 VAL B C 1
ATOM 6634 O O . VAL B 1 383 ? -61.121 10.626 -46.836 1.00 29.38 375 VAL B O 1
ATOM 6638 N N . PRO B 1 384 ? -59.125 9.757 -47.358 1.00 23.02 376 PRO B N 1
ATOM 6639 C CA . PRO B 1 384 ? -58.729 10.984 -48.051 1.00 22.57 376 PRO B CA 1
ATOM 6640 C C . PRO B 1 384 ? -59.466 11.169 -49.363 1.00 23.86 376 PRO B C 1
ATOM 6641 O O . PRO B 1 384 ? -59.812 10.210 -50.057 1.00 26.14 376 PRO B O 1
ATOM 6645 N N . THR B 1 385 ? -59.729 12.434 -49.673 1.00 24.28 377 THR B N 1
ATOM 6646 C CA . THR B 1 385 ? -60.075 12.875 -51.014 1.00 28.45 377 THR B CA 1
ATOM 6647 C C . THR B 1 385 ? -58.931 13.616 -51.688 1.00 27.88 377 THR B C 1
ATOM 6648 O O . THR B 1 385 ? -59.035 13.927 -52.885 1.00 32.81 377 THR B O 1
ATOM 6652 N N . ASP B 1 386 ? -57.875 13.939 -50.934 1.00 24.85 378 ASP B N 1
ATOM 6653 C CA . ASP B 1 386 ? -56.671 14.538 -51.490 1.00 25.66 378 ASP B CA 1
ATOM 6654 C C . ASP B 1 386 ? -56.208 13.761 -52.714 1.00 27.69 378 ASP B C 1
ATOM 6655 O O . ASP B 1 386 ? -56.212 12.526 -52.721 1.00 28.98 378 ASP B O 1
ATOM 6660 N N . LYS B 1 387 ? -55.812 14.501 -53.753 1.00 31.44 379 LYS B N 1
ATOM 6661 C CA . LYS B 1 387 ? -55.400 13.879 -55.011 1.00 33.68 379 LYS B CA 1
ATOM 6662 C C . LYS B 1 387 ? -54.260 12.885 -54.798 1.00 32.33 379 LYS B C 1
ATOM 6663 O O . LYS B 1 387 ? -54.224 11.826 -55.430 1.00 32.77 379 LYS B O 1
ATOM 6665 N N . PHE B 1 388 ? -53.320 13.201 -53.910 1.00 28.02 380 PHE B N 1
ATOM 6666 C CA . PHE B 1 388 ? -52.217 12.299 -53.629 1.00 23.69 380 PHE B CA 1
ATOM 6667 C C . PHE B 1 388 ? -52.493 11.431 -52.413 1.00 23.20 380 PHE B C 1
ATOM 6668 O O . PHE B 1 388 ? -51.586 10.732 -51.939 1.00 21.86 380 PHE B O 1
ATOM 6676 N N . GLN B 1 389 ? -53.738 11.449 -51.916 1.00 19.82 381 GLN B N 1
ATOM 6677 C CA . GLN B 1 389 ? -54.212 10.487 -50.919 1.00 26.44 381 GLN B CA 1
ATOM 6678 C C . GLN B 1 389 ? -53.407 10.570 -49.630 1.00 25.75 381 GLN B C 1
ATOM 6679 O O . GLN B 1 389 ? -53.190 9.562 -48.940 1.00 22.45 381 GLN B O 1
ATOM 6685 N N . ALA B 1 390 ? -52.946 11.769 -49.299 1.00 22.53 382 ALA B N 1
ATOM 6686 C CA . ALA B 1 390 ? -52.170 11.926 -48.077 1.00 20.38 382 ALA B CA 1
ATOM 6687 C C . ALA B 1 390 ? -53.053 11.723 -46.846 1.00 21.05 382 ALA B C 1
ATOM 6688 O O . ALA B 1 390 ? -54.272 11.963 -46.868 1.00 22.21 382 ALA B O 1
ATOM 6690 N N . ARG B 1 391 ? -52.418 11.265 -45.766 1.00 17.42 383 ARG B N 1
ATOM 6691 C CA . ARG B 1 391 ? -53.098 10.972 -44.504 1.00 19.54 383 ARG B CA 1
ATOM 6692 C C . ARG B 1 391 ? -52.274 11.530 -43.353 1.00 17.79 383 ARG B C 1
ATOM 6693 O O . ARG B 1 391 ? -51.053 11.664 -43.468 1.00 19.95 383 ARG B O 1
ATOM 6701 N N . VAL B 1 392 ? -52.942 11.830 -42.228 1.00 19.06 384 VAL B N 1
ATOM 6702 C CA . VAL B 1 392 ? -52.252 11.933 -40.935 1.00 18.63 384 VAL B CA 1
ATOM 6703 C C . VAL B 1 392 ? -52.854 10.900 -39.994 1.00 20.92 384 VAL B C 1
ATOM 6704 O O . VAL B 1 392 ? -54.014 10.525 -40.139 1.00 18.30 384 VAL B O 1
ATOM 6708 N N . HIS B 1 393 ? -52.080 10.452 -38.998 1.00 17.05 385 HIS B N 1
ATOM 6709 C CA . HIS B 1 393 ? -52.673 9.505 -38.057 1.00 18.03 385 HIS B CA 1
ATOM 6710 C C . HIS B 1 393 ? -53.738 10.171 -37.195 1.00 16.23 385 HIS B C 1
ATOM 6711 O O . HIS B 1 393 ? -54.818 9.598 -36.974 1.00 19.27 385 HIS B O 1
ATOM 6718 N N . ASN B 1 394 ? -53.491 11.394 -36.734 1.00 19.47 386 ASN B N 1
ATOM 6719 C CA . ASN B 1 394 ? -54.453 12.029 -35.841 1.00 23.22 386 ASN B CA 1
ATOM 6720 C C . ASN B 1 394 ? -54.308 13.543 -35.919 1.00 25.16 386 ASN B C 1
ATOM 6721 O O . ASN B 1 394 ? -53.352 14.075 -36.489 1.00 20.89 386 ASN B O 1
ATOM 6726 N N . MET B 1 395 ? -55.281 14.229 -35.338 1.00 19.79 387 MET B N 1
ATOM 6727 C CA . MET B 1 395 ? -55.349 15.682 -35.406 1.00 23.63 387 MET B CA 1
ATOM 6728 C C . MET B 1 395 ? -54.516 16.344 -34.321 1.00 27.28 387 MET B C 1
ATOM 6729 O O . MET B 1 395 ? -54.530 17.575 -34.199 1.00 28.54 387 MET B O 1
ATOM 6734 N N . ASP B 1 396 ? -53.802 15.554 -33.530 1.00 22.49 388 ASP B N 1
ATOM 6735 C CA . ASP B 1 396 ? -52.929 16.132 -32.522 1.00 27.80 388 ASP B CA 1
ATOM 6736 C C . ASP B 1 396 ? -51.509 16.290 -33.064 1.00 27.46 388 ASP B C 1
ATOM 6737 O O . ASP B 1 396 ? -50.939 17.386 -33.031 1.00 31.72 388 ASP B O 1
ATOM 6742 N N . SER B 1 397 ? -50.923 15.208 -33.569 1.00 19.91 389 SER B N 1
ATOM 6743 C CA . SER B 1 397 ? -49.589 15.320 -34.146 1.00 18.40 389 SER B CA 1
ATOM 6744 C C . SER B 1 397 ? -49.619 15.752 -35.608 1.00 23.35 389 SER B C 1
ATOM 6745 O O . SER B 1 397 ? -48.655 16.359 -36.081 1.00 26.63 389 SER B O 1
ATOM 6748 N N . ARG B 1 398 ? -50.687 15.411 -36.333 1.00 18.42 390 ARG B N 1
ATOM 6749 C CA . ARG B 1 398 ? -50.920 15.888 -37.701 1.00 17.76 390 ARG B CA 1
ATOM 6750 C C . ARG B 1 398 ? -49.692 15.689 -38.597 1.00 18.91 390 ARG B C 1
ATOM 6751 O O . ARG B 1 398 ? -49.239 16.603 -39.284 1.00 16.15 390 ARG B O 1
ATOM 6759 N N . MET B 1 399 ? -49.137 14.474 -38.600 1.00 17.70 391 MET B N 1
ATOM 6760 C CA . MET B 1 399 ? -47.901 14.220 -39.332 1.00 16.51 391 MET B CA 1
ATOM 6761 C C . MET B 1 399 ? -48.182 13.495 -40.647 1.00 16.86 391 MET B C 1
ATOM 6762 O O . MET B 1 399 ? -48.742 12.401 -40.649 1.00 17.38 391 MET B O 1
ATOM 6767 N N . LEU B 1 400 ? -47.698 14.077 -41.746 1.00 17.77 392 LEU B N 1
ATOM 6768 C CA . LEU B 1 400 ? -48.073 13.659 -43.099 1.00 16.13 392 LEU B CA 1
ATOM 6769 C C . LEU B 1 400 ? -47.473 12.311 -43.496 1.00 21.62 392 LEU B C 1
ATOM 6770 O O . LEU B 1 400 ? -46.268 12.072 -43.336 1.00 22.08 392 LEU B O 1
ATOM 6775 N N . ARG B 1 401 ? -48.319 11.459 -44.079 1.00 15.27 393 ARG B N 1
ATOM 6776 C CA . ARG B 1 401 ? -47.947 10.195 -44.704 1.00 16.54 393 ARG B CA 1
ATOM 6777 C C . ARG B 1 401 ? -48.437 10.210 -46.149 1.00 20.19 393 ARG B C 1
ATOM 6778 O O . ARG B 1 401 ? -49.610 10.504 -46.406 1.00 20.59 393 ARG B O 1
ATOM 6786 N N . ILE B 1 402 ? -47.552 9.885 -47.091 1.00 17.81 394 ILE B N 1
ATOM 6787 C CA . ILE B 1 402 ? -47.932 9.732 -48.486 1.00 20.32 394 ILE B CA 1
ATOM 6788 C C . ILE B 1 402 ? -47.428 8.383 -48.970 1.00 18.98 394 ILE B C 1
ATOM 6789 O O . ILE B 1 402 ? -46.264 8.039 -48.757 1.00 16.79 394 ILE B O 1
ATOM 6794 N N . ASN B 1 403 ? -48.315 7.610 -49.593 1.00 18.56 395 ASN B N 1
ATOM 6795 C CA . ASN B 1 403 ? -47.896 6.354 -50.191 1.00 22.02 395 ASN B CA 1
ATOM 6796 C C . ASN B 1 403 ? -46.846 6.615 -51.264 1.00 21.57 395 ASN B C 1
ATOM 6797 O O . ASN B 1 403 ? -46.880 7.638 -51.965 1.00 20.36 395 ASN B O 1
ATOM 6802 N N . TYR B 1 404 ? -45.929 5.655 -51.408 1.00 25.10 396 TYR B N 1
ATOM 6803 C CA . TYR B 1 404 ? -44.781 5.818 -52.299 1.00 22.09 396 TYR B CA 1
ATOM 6804 C C . TYR B 1 404 ? -45.216 6.076 -53.738 1.00 24.76 396 TYR B C 1
ATOM 6805 O O . TYR B 1 404 ? -44.639 6.920 -54.436 1.00 25.82 396 TYR B O 1
ATOM 6814 N N . MET B 1 405 ? -46.221 5.332 -54.212 1.00 25.99 397 MET B N 1
ATOM 6815 C CA . MET B 1 405 ? -46.682 5.519 -55.580 1.00 27.12 397 MET B CA 1
ATOM 6816 C C . MET B 1 405 ? -47.266 6.908 -55.784 1.00 28.95 397 MET B C 1
ATOM 6817 O O . MET B 1 405 ? -47.091 7.500 -56.854 1.00 22.32 397 MET B O 1
ATOM 6822 N N . HIS B 1 406 ? -47.933 7.460 -54.770 1.00 25.23 398 HIS B N 1
ATOM 6823 C CA . HIS B 1 406 ? -48.420 8.832 -54.894 1.00 25.22 398 HIS B CA 1
ATOM 6824 C C . HIS B 1 406 ? -47.292 9.848 -54.773 1.00 23.28 398 HIS B C 1
ATOM 6825 O O . HIS B 1 406 ? -47.396 10.946 -55.331 1.00 24.75 398 HIS B O 1
ATOM 6832 N N . CYS B 1 407 ? -46.224 9.512 -54.036 1.00 21.25 399 CYS B N 1
ATOM 6833 C CA . CYS B 1 407 ? -45.019 10.341 -54.052 1.00 23.06 399 CYS B CA 1
ATOM 6834 C C . CYS B 1 407 ? -44.439 10.440 -55.453 1.00 22.00 399 CYS B C 1
ATOM 6835 O O . CYS B 1 407 ? -43.982 11.512 -55.871 1.00 22.38 399 CYS B O 1
ATOM 6838 N N . ILE B 1 408 ? -44.398 9.310 -56.172 1.00 21.66 400 ILE B N 1
ATOM 6839 C CA . ILE B 1 408 ? -43.957 9.305 -57.568 1.00 22.12 400 ILE B CA 1
ATOM 6840 C C . ILE B 1 408 ? -44.878 10.173 -58.414 1.00 22.85 400 ILE B C 1
ATOM 6841 O O . ILE B 1 408 ? -44.426 10.920 -59.295 1.00 21.70 400 ILE B O 1
ATOM 6846 N N . GLU B 1 409 ? -46.191 10.038 -58.207 1.00 24.18 401 GLU B N 1
ATOM 6847 C CA . GLU B 1 409 ? -47.139 10.841 -58.971 1.00 24.75 401 GLU B CA 1
ATOM 6848 C C . GLU B 1 409 ? -46.895 12.320 -58.743 1.00 29.93 401 GLU B C 1
ATOM 6849 O O . GLU B 1 409 ? -46.998 13.127 -59.680 1.00 28.41 401 GLU B O 1
ATOM 6855 N N . LEU B 1 410 ? -46.550 12.689 -57.503 1.00 25.16 402 LEU B N 1
ATOM 6856 C CA . LEU B 1 410 ? -46.310 14.091 -57.187 1.00 26.66 402 LEU B CA 1
ATOM 6857 C C . LEU B 1 410 ? -45.043 14.588 -57.870 1.00 28.13 402 LEU B C 1
ATOM 6858 O O . LEU B 1 410 ? -45.035 15.661 -58.485 1.00 26.19 402 LEU B O 1
ATOM 6863 N N . LEU B 1 411 ? -43.947 13.833 -57.749 1.00 25.29 403 LEU B N 1
ATOM 6864 C CA . LEU B 1 411 ? -42.759 14.160 -58.528 1.00 26.94 403 LEU B CA 1
ATOM 6865 C C . LEU B 1 411 ? -43.072 14.274 -60.021 1.00 23.63 403 LEU B C 1
ATOM 6866 O O . LEU B 1 411 ? -42.576 15.183 -60.691 1.00 27.19 403 LEU B O 1
ATOM 6871 N N . ASN B 1 412 ? -43.918 13.381 -60.557 1.00 22.88 404 ASN B N 1
ATOM 6872 C CA . ASN B 1 412 ? -44.180 13.418 -61.994 1.00 25.53 404 ASN B CA 1
ATOM 6873 C C . ASN B 1 412 ? -44.902 14.683 -62.437 1.00 28.32 404 ASN B C 1
ATOM 6874 O O . ASN B 1 412 ? -44.919 14.966 -63.643 1.00 27.99 404 ASN B O 1
ATOM 6879 N N . THR B 1 413 ? -45.505 15.447 -61.515 1.00 30.83 405 THR B N 1
ATOM 6880 C CA . THR B 1 413 ? -46.164 16.689 -61.930 1.00 33.24 405 THR B CA 1
ATOM 6881 C C . THR B 1 413 ? -45.150 17.694 -62.455 1.00 37.93 405 THR B C 1
ATOM 6882 O O . THR B 1 413 ? -45.488 18.546 -63.279 1.00 35.52 405 THR B O 1
ATOM 6886 N N . VAL B 1 414 ? -43.903 17.627 -61.976 1.00 31.26 406 VAL B N 1
ATOM 6887 C CA . VAL B 1 414 ? -42.886 18.584 -62.411 1.00 33.05 406 VAL B CA 1
ATOM 6888 C C . VAL B 1 414 ? -41.816 17.956 -63.287 1.00 34.23 406 VAL B C 1
ATOM 6889 O O . VAL B 1 414 ? -41.057 18.696 -63.931 1.00 41.53 406 VAL B O 1
ATOM 6893 N N . LEU B 1 415 ? -41.744 16.631 -63.368 1.00 37.86 407 LEU B N 1
ATOM 6894 C CA . LEU B 1 415 ? -40.696 15.984 -64.154 1.00 35.06 407 LEU B CA 1
ATOM 6895 C C . LEU B 1 415 ? -41.089 15.829 -65.611 1.00 38.62 407 LEU B C 1
ATOM 6896 O O . LEU B 1 415 ? -42.221 15.450 -65.930 1.00 44.93 407 LEU B O 1
ATOM 6901 N N . ASP B 1 416 ? -40.121 16.075 -66.496 1.00 48.08 408 ASP B N 1
ATOM 6902 C CA . ASP B 1 416 ? -40.328 15.814 -67.914 1.00 48.45 408 ASP B CA 1
ATOM 6903 C C . ASP B 1 416 ? -40.137 14.339 -68.246 1.00 48.24 408 ASP B C 1
ATOM 6904 O O . ASP B 1 416 ? -40.892 13.782 -69.051 1.00 46.40 408 ASP B O 1
ATOM 6909 N N . GLU B 1 417 ? -39.147 13.686 -67.638 1.00 43.47 409 GLU B N 1
ATOM 6910 C CA . GLU B 1 417 ? -38.963 12.245 -67.792 1.00 42.25 409 GLU B CA 1
ATOM 6911 C C . GLU B 1 417 ? -39.682 11.547 -66.636 1.00 37.22 409 GLU B C 1
ATOM 6912 O O . GLU B 1 417 ? -39.204 11.559 -65.496 1.00 31.75 409 GLU B O 1
ATOM 6914 N N . LYS B 1 418 ? -40.834 10.946 -66.931 1.00 37.88 410 LYS B N 1
ATOM 6915 C CA . LYS B 1 418 ? -41.710 10.419 -65.895 1.00 34.68 410 LYS B CA 1
ATOM 6916 C C . LYS B 1 418 ? -41.108 9.187 -65.231 1.00 28.91 410 LYS B C 1
ATOM 6917 O O . LYS B 1 418 ? -40.437 8.375 -65.868 1.00 34.39 410 LYS B O 1
ATOM 6923 N N . MET B 1 419 ? -41.386 9.027 -63.940 1.00 27.56 411 MET B N 1
ATOM 6924 C CA . MET B 1 419 ? -40.935 7.858 -63.200 1.00 30.96 411 MET B CA 1
ATOM 6925 C C . MET B 1 419 ? -42.038 6.809 -63.141 1.00 34.21 411 MET B C 1
ATOM 6926 O O . MET B 1 419 ? -43.220 7.141 -63.016 1.00 26.99 411 MET B O 1
ATOM 6931 N N . ALA B 1 420 ? -41.640 5.542 -63.230 1.00 37.62 412 ALA B N 1
ATOM 6932 C CA . ALA B 1 420 ? -42.545 4.427 -62.996 1.00 36.51 412 ALA B CA 1
ATOM 6933 C C . ALA B 1 420 ? -42.785 4.236 -61.494 1.00 33.63 412 ALA B C 1
ATOM 6934 O O . ALA B 1 420 ? -41.973 4.656 -60.665 1.00 29.12 412 ALA B O 1
ATOM 6936 N N . PRO B 1 421 ? -43.909 3.616 -61.112 1.00 32.74 413 PRO B N 1
ATOM 6937 C CA . PRO B 1 421 ? -44.244 3.511 -59.675 1.00 30.38 413 PRO B CA 1
ATOM 6938 C C . PRO B 1 421 ? -43.224 2.759 -58.830 1.00 28.16 413 PRO B C 1
ATOM 6939 O O . PRO B 1 421 ? -43.222 2.926 -57.602 1.00 29.58 413 PRO B O 1
ATOM 6943 N N . THR B 1 422 ? -42.383 1.923 -59.431 1.00 28.36 414 THR B N 1
ATOM 6944 C CA . THR B 1 422 ? -41.358 1.172 -58.711 1.00 29.80 414 THR B CA 1
ATOM 6945 C C . THR B 1 422 ? -39.963 1.760 -58.882 1.00 35.89 414 THR B C 1
ATOM 6946 O O . THR B 1 422 ? -39.003 1.204 -58.337 1.00 31.43 414 THR B O 1
ATOM 6950 N N . ASP B 1 423 ? -39.819 2.858 -59.626 1.00 31.01 415 ASP B N 1
ATOM 6951 C CA . ASP B 1 423 ? -38.515 3.488 -59.749 1.00 30.16 415 ASP B CA 1
ATOM 6952 C C . ASP B 1 423 ? -38.049 3.998 -58.394 1.00 35.11 415 ASP B C 1
ATOM 6953 O O . ASP B 1 423 ? -38.852 4.307 -57.509 1.00 30.00 415 ASP B O 1
ATOM 6958 N N . ASP B 1 424 ? -36.733 4.067 -58.228 1.00 35.64 416 ASP B N 1
ATOM 6959 C CA . ASP B 1 424 ? -36.158 4.520 -56.976 1.00 46.38 416 ASP B CA 1
ATOM 6960 C C . ASP B 1 424 ? -35.986 6.031 -57.016 1.00 43.95 416 ASP B C 1
ATOM 6961 O O . ASP B 1 424 ? -35.636 6.601 -58.050 1.00 50.88 416 ASP B O 1
ATOM 6966 N N . ILE B 1 425 ? -36.266 6.675 -55.890 1.00 39.08 417 ILE B N 1
ATOM 6967 C CA . ILE B 1 425 ? -36.113 8.117 -55.752 1.00 41.91 417 ILE B CA 1
ATOM 6968 C C . ILE B 1 425 ? -34.706 8.398 -55.217 1.00 44.24 417 ILE B C 1
ATOM 6969 O O . ILE B 1 425 ? -34.385 8.053 -54.076 1.00 38.31 417 ILE B O 1
ATOM 6974 N N . ASN B 1 426 ? -33.861 9.027 -56.047 1.00 42.37 418 ASN B N 1
ATOM 6975 C CA . ASN B 1 426 ? -32.471 9.303 -55.684 1.00 41.38 418 ASN B CA 1
ATOM 6976 C C . ASN B 1 426 ? -32.374 10.512 -54.754 1.00 40.54 418 ASN B C 1
ATOM 6977 O O . ASN B 1 426 ? -33.367 10.911 -54.141 1.00 41.41 418 ASN B O 1
ATOM 6982 N N . THR B 1 427 ? -31.197 11.122 -54.642 1.00 32.65 419 THR B N 1
ATOM 6983 C CA . THR B 1 427 ? -31.082 12.196 -53.660 1.00 39.87 419 THR B CA 1
ATOM 6984 C C . THR B 1 427 ? -31.619 13.518 -54.200 1.00 39.65 419 THR B C 1
ATOM 6985 O O . THR B 1 427 ? -32.249 14.282 -53.460 1.00 42.45 419 THR B O 1
ATOM 6989 N N . THR B 1 428 ? -31.394 13.808 -55.481 1.00 43.85 420 THR B N 1
ATOM 6990 C CA . THR B 1 428 ? -31.941 15.036 -56.045 1.00 41.76 420 THR B CA 1
ATOM 6991 C C . THR B 1 428 ? -33.464 15.011 -56.030 1.00 41.32 420 THR B C 1
ATOM 6992 O O . THR B 1 428 ? -34.113 16.046 -55.815 1.00 29.46 420 THR B O 1
ATOM 6996 N N . ASN B 1 429 ? -34.054 13.838 -56.251 1.00 33.60 421 ASN B N 1
ATOM 6997 C CA . ASN B 1 429 ? -35.501 13.755 -56.302 1.00 35.34 421 ASN B CA 1
ATOM 6998 C C . ASN B 1 429 ? -36.115 13.643 -54.911 1.00 30.81 421 ASN B C 1
ATOM 6999 O O . ASN B 1 429 ? -37.301 13.952 -54.749 1.00 28.73 421 ASN B O 1
ATOM 7004 N N . GLU B 1 430 ? -35.339 13.245 -53.895 1.00 25.78 422 GLU B N 1
ATOM 7005 C CA . GLU B 1 430 ? -35.846 13.350 -52.529 1.00 22.05 422 GLU B CA 1
ATOM 7006 C C . GLU B 1 430 ? -35.998 14.814 -52.129 1.00 22.41 422 GLU B C 1
ATOM 7007 O O . GLU B 1 430 ? -37.022 15.211 -51.558 1.00 22.87 422 GLU B O 1
ATOM 7013 N N . LYS B 1 431 ? -34.980 15.634 -52.417 1.00 19.62 423 LYS B N 1
ATOM 7014 C CA . LYS B 1 431 ? -35.084 17.064 -52.139 1.00 22.94 423 LYS B CA 1
ATOM 7015 C C . LYS B 1 431 ? -36.217 17.706 -52.934 1.00 25.03 423 LYS B C 1
ATOM 7016 O O . LYS B 1 431 ? -36.923 18.580 -52.420 1.00 22.50 423 LYS B O 1
ATOM 7018 N N . LEU B 1 432 ? -36.399 17.302 -54.193 1.00 23.78 424 LEU B N 1
ATOM 7019 C CA . LEU B 1 432 ? -37.496 17.861 -54.977 1.00 27.26 424 LEU B CA 1
ATOM 7020 C C . LEU B 1 432 ? -38.846 17.463 -54.387 1.00 26.03 424 LEU B C 1
ATOM 7021 O O . LEU B 1 432 ? -39.756 18.293 -54.279 1.00 25.37 424 LEU B O 1
ATOM 7026 N N . LEU B 1 433 ? -39.001 16.187 -54.026 1.00 22.18 425 LEU B N 1
ATOM 7027 C CA . LEU B 1 433 ? -40.216 15.742 -53.340 1.00 22.70 425 LEU B CA 1
ATOM 7028 C C . LEU B 1 433 ? -40.449 16.524 -52.055 1.00 19.24 425 LEU B C 1
ATOM 7029 O O . LEU B 1 433 ? -41.569 16.953 -51.778 1.00 21.05 425 LEU B O 1
ATOM 7034 N N . GLY B 1 434 ? -39.405 16.723 -51.252 1.00 20.78 426 GLY B N 1
ATOM 7035 C CA . GLY B 1 434 ? -39.589 17.488 -50.033 1.00 16.69 426 GLY B CA 1
ATOM 7036 C C . GLY B 1 434 ? -40.069 18.899 -50.309 1.00 21.95 426 GLY B C 1
ATOM 7037 O O . GLY B 1 434 ? -40.902 19.436 -49.576 1.00 21.93 426 GLY B O 1
ATOM 7038 N N . LYS B 1 435 ? -39.536 19.528 -51.360 1.00 18.43 427 LYS B N 1
ATOM 7039 C CA . LYS B 1 435 ? -39.985 20.870 -51.718 1.00 19.66 427 LYS B CA 1
ATOM 7040 C C . LYS B 1 435 ? -41.445 20.858 -52.169 1.00 22.05 427 LYS B C 1
ATOM 7041 O O . LYS B 1 435 ? -42.231 21.745 -51.805 1.00 24.81 427 LYS B O 1
ATOM 7043 N N . LEU B 1 436 ? -41.828 19.869 -52.970 1.00 22.37 428 LEU B N 1
ATOM 7044 C CA . LEU B 1 436 ? -43.215 19.794 -53.425 1.00 22.43 428 LEU B CA 1
ATOM 7045 C C . LEU B 1 436 ? -44.156 19.539 -52.250 1.00 24.31 428 LEU B C 1
ATOM 7046 O O . LEU B 1 436 ? -45.285 20.051 -52.219 1.00 23.16 428 LEU B O 1
ATOM 7051 N N . VAL B 1 437 ? -43.703 18.749 -51.278 1.00 21.26 429 VAL B N 1
ATOM 7052 C CA . VAL B 1 437 ? -44.512 18.486 -50.092 1.00 23.33 429 VAL B CA 1
ATOM 7053 C C . VAL B 1 437 ? -44.655 19.748 -49.260 1.00 23.51 429 VAL B C 1
ATOM 7054 O O . VAL B 1 437 ? -45.744 20.061 -48.768 1.00 21.99 429 VAL B O 1
ATOM 7058 N N . LYS B 1 438 ? -43.557 20.494 -49.091 1.00 21.78 430 LYS B N 1
ATOM 7059 C CA . LYS B 1 438 ? -43.609 21.738 -48.331 1.00 25.05 430 LYS B CA 1
ATOM 7060 C C . LYS B 1 438 ? -44.553 22.737 -48.986 1.00 22.61 430 LYS B C 1
ATOM 7061 O O . LYS B 1 438 ? -45.328 23.413 -48.297 1.00 23.86 430 LYS B O 1
ATOM 7067 N N . GLU B 1 439 ? -44.503 22.844 -50.315 1.00 25.70 431 GLU B N 1
ATOM 7068 C CA . GLU B 1 439 ? -45.351 23.815 -51.005 1.00 28.79 431 GLU B CA 1
ATOM 7069 C C . GLU B 1 439 ? -46.822 23.418 -50.965 1.00 29.40 431 GLU B C 1
ATOM 7070 O O . GLU B 1 439 ? -47.700 24.283 -50.835 1.00 30.40 431 GLU B O 1
ATOM 7076 N N . ARG B 1 440 ? -47.128 22.125 -51.097 1.00 29.96 432 ARG B N 1
ATOM 7077 C CA . ARG B 1 440 ? -48.535 21.722 -51.143 1.00 26.82 432 ARG B CA 1
ATOM 7078 C C . ARG B 1 440 ? -49.140 21.625 -49.741 1.00 30.81 432 ARG B C 1
ATOM 7079 O O . ARG B 1 440 ? -50.232 22.152 -49.494 1.00 26.18 432 ARG B O 1
ATOM 7087 N N . TYR B 1 441 ? -48.430 20.972 -48.807 1.00 25.20 433 TYR B N 1
ATOM 7088 C CA . TYR B 1 441 ? -48.958 20.629 -47.490 1.00 21.37 433 TYR B CA 1
ATOM 7089 C C . TYR B 1 441 ? -48.440 21.526 -46.371 1.00 27.68 433 TYR B C 1
ATOM 7090 O O . TYR B 1 441 ? -49.030 21.543 -45.284 1.00 23.12 433 TYR B O 1
ATOM 7099 N N . GLY B 1 442 ? -47.366 22.268 -46.600 1.00 21.67 434 GLY B N 1
ATOM 7100 C CA . GLY B 1 442 ? -46.905 23.212 -45.610 1.00 18.42 434 GLY B CA 1
ATOM 7101 C C . GLY B 1 442 ? -45.963 22.651 -44.562 1.00 24.94 434 GLY B C 1
ATOM 7102 O O . GLY B 1 442 ? -45.699 23.337 -43.566 1.00 28.40 434 GLY B O 1
ATOM 7103 N N . THR B 1 443 ? -45.437 21.441 -44.747 1.00 20.48 435 THR B N 1
ATOM 7104 C CA . THR B 1 443 ? -44.674 20.774 -43.703 1.00 17.79 435 THR B CA 1
ATOM 7105 C C . THR B 1 443 ? -43.274 20.422 -44.196 1.00 19.62 435 THR B C 1
ATOM 7106 O O . THR B 1 443 ? -43.064 20.136 -45.380 1.00 18.47 435 THR B O 1
ATOM 7110 N N . ASP B 1 444 ? -42.314 20.484 -43.272 1.00 17.91 436 ASP B N 1
ATOM 7111 C CA . ASP B 1 444 ? -40.926 20.075 -43.493 1.00 17.44 436 ASP B CA 1
ATOM 7112 C C . ASP B 1 444 ? -40.662 18.615 -43.147 1.00 20.42 436 ASP B C 1
ATOM 7113 O O . ASP B 1 444 ? -39.517 18.157 -43.274 1.00 20.36 436 ASP B O 1
ATOM 7118 N N . PHE B 1 445 ? -41.667 17.890 -42.666 1.00 19.52 437 PHE B N 1
ATOM 7119 C CA . PHE B 1 445 ? -41.504 16.522 -42.185 1.00 17.70 437 PHE B CA 1
ATOM 7120 C C . PHE B 1 445 ? -42.617 15.668 -42.774 1.00 22.28 437 PHE B C 1
ATOM 7121 O O . PHE B 1 445 ? -43.792 16.033 -42.659 1.00 16.59 437 PHE B O 1
ATOM 7129 N N . PHE B 1 446 ? -42.266 14.522 -43.357 1.00 17.11 438 PHE B N 1
ATOM 7130 C CA . PHE B 1 446 ? -43.299 13.611 -43.840 1.00 14.37 438 PHE B CA 1
ATOM 7131 C C . PHE B 1 446 ? -42.731 12.200 -43.958 1.00 21.94 438 PHE B C 1
ATOM 7132 O O . PHE B 1 446 ? -41.518 11.980 -43.865 1.00 19.01 438 PHE B O 1
ATOM 7140 N N . ILE B 1 447 ? -43.644 11.240 -44.128 1.00 19.38 439 ILE B N 1
ATOM 7141 C CA A ILE B 1 447 ? -43.334 9.823 -44.282 0.62 18.37 439 ILE B CA 1
ATOM 7142 C CA B ILE B 1 447 ? -43.272 9.846 -44.311 0.38 19.02 439 ILE B CA 1
ATOM 7143 C C . ILE B 1 447 ? -43.765 9.397 -45.678 1.00 18.55 439 ILE B C 1
ATOM 7144 O O . ILE B 1 447 ? -44.838 9.800 -46.142 1.00 20.08 439 ILE B O 1
ATOM 7153 N N . SER B 1 448 ? -42.931 8.610 -46.351 1.00 20.14 440 SER B N 1
ATOM 7154 C CA . SER B 1 448 ? -43.278 7.968 -47.613 1.00 19.46 440 SER B CA 1
ATOM 7155 C C . SER B 1 448 ? -43.418 6.485 -47.298 1.00 19.36 440 SER B C 1
ATOM 7156 O O . SER B 1 448 ? -42.480 5.875 -46.767 1.00 18.68 440 SER B O 1
ATOM 7159 N N . ASP B 1 449 ? -44.583 5.924 -47.606 1.00 22.56 441 ASP B N 1
ATOM 7160 C CA . ASP B 1 449 ? -44.998 4.613 -47.129 1.00 25.31 441 ASP B CA 1
ATOM 7161 C C . ASP B 1 449 ? -45.014 3.601 -48.273 1.00 19.82 441 ASP B C 1
ATOM 7162 O O . ASP B 1 449 ? -45.396 3.941 -49.399 1.00 22.23 441 ASP B O 1
ATOM 7167 N N . ARG B 1 450 ? -44.618 2.357 -47.969 1.00 20.16 442 ARG B N 1
ATOM 7168 C CA . ARG B 1 450 ? -44.631 1.232 -48.905 1.00 22.98 442 ARG B CA 1
ATOM 7169 C C . ARG B 1 450 ? -43.579 1.352 -49.999 1.00 21.97 442 ARG B C 1
ATOM 7170 O O . ARG B 1 450 ? -43.922 1.488 -51.184 1.00 21.53 442 ARG B O 1
ATOM 7178 N N . PHE B 1 451 ? -42.300 1.237 -49.620 1.00 16.92 443 PHE B N 1
ATOM 7179 C CA . PHE B 1 451 ? -41.192 1.394 -50.550 1.00 15.68 443 PHE B CA 1
ATOM 7180 C C . PHE B 1 451 ? -41.055 0.183 -51.467 1.00 25.49 443 PHE B C 1
ATOM 7181 O O . PHE B 1 451 ? -41.411 -0.936 -51.086 1.00 22.31 443 PHE B O 1
ATOM 7189 N N . PRO B 1 452 ? -40.539 0.392 -52.684 1.00 26.37 444 PRO B N 1
ATOM 7190 C CA . PRO B 1 452 ? -40.315 -0.732 -53.599 1.00 27.80 444 PRO B CA 1
ATOM 7191 C C . PRO B 1 452 ? -39.340 -1.751 -53.025 1.00 25.06 444 PRO B C 1
ATOM 7192 O O . PRO B 1 452 ? -38.385 -1.411 -52.322 1.00 27.02 444 PRO B O 1
ATOM 7196 N N . SER B 1 453 ? -39.587 -3.016 -53.380 1.00 25.02 445 SER B N 1
ATOM 7197 C CA . SER B 1 453 ? -38.778 -4.122 -52.884 1.00 20.23 445 SER B CA 1
ATOM 7198 C C . SER B 1 453 ? -37.328 -3.985 -53.320 1.00 24.75 445 SER B C 1
ATOM 7199 O O . SER B 1 453 ? -36.408 -4.311 -52.558 1.00 24.29 445 SER B O 1
ATOM 7202 N N . SER B 1 454 ? -37.102 -3.472 -54.529 1.00 26.89 446 SER B N 1
ATOM 7203 C CA . SER B 1 454 ? -35.744 -3.362 -55.049 1.00 31.74 446 SER B CA 1
ATOM 7204 C C . SER B 1 454 ? -34.891 -2.435 -54.196 1.00 37.85 446 SER B C 1
ATOM 7205 O O . SER B 1 454 ? -33.666 -2.598 -54.141 1.00 40.31 446 SER B O 1
ATOM 7208 N N . ALA B 1 455 ? -35.516 -1.495 -53.493 1.00 34.75 447 ALA B N 1
ATOM 7209 C CA . ALA B 1 455 ? -34.802 -0.483 -52.726 1.00 30.80 447 ALA B CA 1
ATOM 7210 C C . ALA B 1 455 ? -34.581 -0.858 -51.256 1.00 33.68 447 ALA B C 1
ATOM 7211 O O . ALA B 1 455 ? -34.133 -0.008 -50.474 1.00 33.25 447 ALA B O 1
ATOM 7213 N N . ARG B 1 456 ? -34.866 -2.093 -50.859 1.00 22.42 448 ARG B N 1
ATOM 7214 C CA . ARG B 1 456 ? -34.880 -2.412 -49.441 1.00 18.56 448 ARG B CA 1
ATOM 7215 C C . ARG B 1 456 ? -34.018 -3.635 -49.152 1.00 17.38 448 ARG B C 1
ATOM 7216 O O . ARG B 1 456 ? -33.879 -4.515 -50.017 1.00 21.72 448 ARG B O 1
ATOM 7224 N N . PRO B 1 457 ? -33.463 -3.735 -47.931 1.00 24.29 449 PRO B N 1
ATOM 7225 C CA . PRO B 1 457 ? -32.583 -4.864 -47.587 1.00 22.64 449 PRO B CA 1
ATOM 7226 C C . PRO B 1 457 ? -33.320 -6.197 -47.552 1.00 21.41 449 PRO B C 1
ATOM 7227 O O . PRO B 1 457 ? -34.554 -6.275 -47.541 1.00 20.14 449 PRO B O 1
ATOM 7231 N N . PHE B 1 458 ? -32.519 -7.268 -47.442 1.00 20.88 450 PHE B N 1
ATOM 7232 C CA . PHE B 1 458 ? -33.036 -8.632 -47.549 1.00 23.49 450 PHE B CA 1
ATOM 7233 C C . PHE B 1 458 ? -33.975 -8.994 -46.401 1.00 22.40 450 PHE B C 1
ATOM 7234 O O . PHE B 1 458 ? -34.789 -9.910 -46.564 1.00 20.62 450 PHE B O 1
ATOM 7242 N N . TYR B 1 459 ? -33.887 -8.304 -45.257 1.00 16.52 451 TYR B N 1
ATOM 7243 C CA . TYR B 1 459 ? -34.693 -8.642 -44.093 1.00 21.37 451 TYR B CA 1
ATOM 7244 C C . TYR B 1 459 ? -36.035 -7.898 -44.073 1.00 19.16 451 TYR B C 1
ATOM 7245 O O . TYR B 1 459 ? -36.782 -8.027 -43.103 1.00 20.46 451 TYR B O 1
ATOM 7254 N N . THR B 1 460 ? -36.395 -7.187 -45.157 1.00 15.74 452 THR B N 1
ATOM 7255 C CA . THR B 1 460 ? -37.640 -6.419 -45.199 1.00 15.15 452 THR B CA 1
ATOM 7256 C C . THR B 1 460 ? -38.802 -7.288 -45.688 1.00 14.71 452 THR B C 1
ATOM 7257 O O . THR B 1 460 ? -38.722 -7.910 -46.755 1.00 19.35 452 THR B O 1
ATOM 7261 N N . MET B 1 461 ? -39.873 -7.328 -44.900 1.00 14.54 453 MET B N 1
ATOM 7262 C CA . MET B 1 461 ? -41.076 -8.055 -45.280 1.00 14.97 453 MET B CA 1
ATOM 7263 C C . MET B 1 461 ? -41.725 -7.423 -46.512 1.00 17.01 453 MET B C 1
ATOM 7264 O O . MET B 1 461 ? -42.009 -6.220 -46.534 1.00 19.91 453 MET B O 1
ATOM 7269 N N . GLU B 1 462 ? -41.958 -8.237 -47.541 1.00 16.88 454 GLU B N 1
ATOM 7270 C CA . GLU B 1 462 ? -42.699 -7.810 -48.728 1.00 16.73 454 GLU B CA 1
ATOM 7271 C C . GLU B 1 462 ? -44.205 -7.725 -48.444 1.00 16.92 454 GLU B C 1
ATOM 7272 O O . GLU B 1 462 ? -44.735 -8.366 -47.527 1.00 20.89 454 GLU B O 1
ATOM 7278 N N . CYS B 1 463 ? -44.895 -6.901 -49.244 1.00 18.19 455 CYS B N 1
ATOM 7279 C CA . CYS B 1 463 ? -46.343 -6.765 -49.109 1.00 25.25 455 CYS B CA 1
ATOM 7280 C C . CYS B 1 463 ? -47.018 -8.024 -49.621 1.00 26.12 455 CYS B C 1
ATOM 7281 O O . CYS B 1 463 ? -46.607 -8.577 -50.642 1.00 26.14 455 CYS B O 1
ATOM 7284 N N . LYS B 1 464 ? -48.067 -8.471 -48.912 1.00 19.51 456 LYS B N 1
ATOM 7285 C CA . LYS B 1 464 ? -48.736 -9.715 -49.302 1.00 26.40 456 LYS B CA 1
ATOM 7286 C C . LYS B 1 464 ? -49.455 -9.570 -50.637 1.00 31.70 456 LYS B C 1
ATOM 7287 O O . LYS B 1 464 ? -49.506 -10.519 -51.426 1.00 30.97 456 LYS B O 1
ATOM 7293 N N . ASP B 1 465 ? -49.986 -8.388 -50.916 1.00 27.61 457 ASP B N 1
ATOM 7294 C CA . ASP B 1 465 ? -50.782 -8.174 -52.118 1.00 35.54 457 ASP B CA 1
ATOM 7295 C C . ASP B 1 465 ? -49.933 -7.872 -53.354 1.00 37.69 457 ASP B C 1
ATOM 7296 O O . ASP B 1 465 ? -50.431 -8.002 -54.481 1.00 34.15 457 ASP B O 1
ATOM 7301 N N . ASP B 1 466 ? -48.661 -7.492 -53.176 1.00 28.46 458 ASP B N 1
ATOM 7302 C CA . ASP B 1 466 ? -47.853 -6.987 -54.291 1.00 22.61 458 ASP B CA 1
ATOM 7303 C C . ASP B 1 466 ? -46.390 -7.027 -53.848 1.00 26.47 458 ASP B C 1
ATOM 7304 O O . ASP B 1 466 ? -45.931 -6.094 -53.184 1.00 27.95 458 ASP B O 1
ATOM 7309 N N . VAL B 1 467 ? -45.664 -8.090 -54.213 1.00 23.54 459 VAL B N 1
ATOM 7310 C CA . VAL B 1 467 ? -44.310 -8.229 -53.667 1.00 23.02 459 VAL B CA 1
ATOM 7311 C C . VAL B 1 467 ? -43.336 -7.275 -54.358 1.00 24.52 459 VAL B C 1
ATOM 7312 O O . VAL B 1 467 ? -42.138 -7.264 -54.040 1.00 31.45 459 VAL B O 1
ATOM 7316 N N . ARG B 1 468 ? -43.836 -6.461 -55.296 1.00 27.15 460 ARG B N 1
ATOM 7317 C CA . ARG B 1 468 ? -43.033 -5.351 -55.800 1.00 22.31 460 ARG B CA 1
ATOM 7318 C C . ARG B 1 468 ? -42.757 -4.304 -54.724 1.00 19.28 460 ARG B C 1
ATOM 7319 O O . ARG B 1 468 ? -41.849 -3.474 -54.890 1.00 23.72 460 ARG B O 1
ATOM 7327 N N . PHE B 1 469 ? -43.528 -4.316 -53.642 1.00 24.28 461 PHE B N 1
ATOM 7328 C CA . PHE B 1 469 ? -43.436 -3.332 -52.573 1.00 20.88 461 PHE B CA 1
ATOM 7329 C C . PHE B 1 469 ? -43.262 -4.044 -51.241 1.00 18.59 461 PHE B C 1
ATOM 7330 O O . PHE B 1 469 ? -43.405 -5.266 -51.137 1.00 19.22 461 PHE B O 1
ATOM 7338 N N . THR B 1 470 ? -42.932 -3.266 -50.206 1.00 20.01 462 THR B N 1
ATOM 7339 C CA . THR B 1 470 ? -42.567 -3.821 -48.913 1.00 21.37 462 THR B CA 1
ATOM 7340 C C . THR B 1 470 ? -43.305 -3.097 -47.809 1.00 19.01 462 THR B C 1
ATOM 7341 O O . THR B 1 470 ? -43.816 -1.980 -47.989 1.00 16.03 462 THR B O 1
ATOM 7345 N N . ASN B 1 471 ? -43.336 -3.763 -46.652 1.00 16.83 463 ASN B N 1
ATOM 7346 C CA . ASN B 1 471 ? -43.971 -3.251 -45.440 1.00 18.29 463 ASN B CA 1
ATOM 7347 C C . ASN B 1 471 ? -42.982 -2.330 -44.729 1.00 22.61 463 ASN B C 1
ATOM 7348 O O . ASN B 1 471 ? -42.441 -2.641 -43.661 1.00 14.71 463 ASN B O 1
ATOM 7353 N N . SER B 1 472 ? -42.744 -1.171 -45.354 1.00 22.25 464 SER B N 1
ATOM 7354 C CA . SER B 1 472 ? -41.666 -0.284 -44.923 1.00 19.43 464 SER B CA 1
ATOM 7355 C C . SER B 1 472 ? -41.979 1.166 -45.287 1.00 21.50 464 SER B C 1
ATOM 7356 O O . SER B 1 472 ? -42.848 1.442 -46.116 1.00 19.71 464 SER B O 1
ATOM 7359 N N . TYR B 1 473 ? -41.235 2.096 -44.677 1.00 17.62 465 TYR B N 1
ATOM 7360 C CA . TYR B 1 473 ? -41.444 3.525 -44.931 1.00 13.40 465 TYR B CA 1
ATOM 7361 C C . TYR B 1 473 ? -40.115 4.247 -44.730 1.00 16.77 465 TYR B C 1
ATOM 7362 O O . TYR B 1 473 ? -39.210 3.739 -44.052 1.00 17.77 465 TYR B O 1
ATOM 7371 N N . ASP B 1 474 ? -40.012 5.466 -45.278 1.00 16.36 466 ASP B N 1
ATOM 7372 C CA . ASP B 1 474 ? -38.905 6.378 -44.971 1.00 14.60 466 ASP B CA 1
ATOM 7373 C C . ASP B 1 474 ? -39.482 7.656 -44.375 1.00 18.14 466 ASP B C 1
ATOM 7374 O O . ASP B 1 474 ? -40.557 8.101 -44.772 1.00 17.59 466 ASP B O 1
ATOM 7379 N N . MET B 1 475 ? -38.734 8.287 -43.479 1.00 15.31 467 MET B N 1
ATOM 7380 C CA . MET B 1 475 ? -39.058 9.623 -42.994 1.00 17.28 467 MET B CA 1
ATOM 7381 C C . MET B 1 475 ? -38.078 10.636 -43.558 1.00 18.30 467 MET B C 1
ATOM 7382 O O . MET B 1 475 ? -36.891 10.346 -43.715 1.00 17.81 467 MET B O 1
ATOM 7387 N N . PHE B 1 476 ? -38.581 11.850 -43.797 1.00 16.39 468 PHE B N 1
ATOM 7388 C CA . PHE B 1 476 ? -37.817 12.932 -44.402 1.00 18.43 468 PHE B CA 1
ATOM 7389 C C . PHE B 1 476 ? -37.946 14.205 -43.577 1.00 19.24 468 PHE B C 1
ATOM 7390 O O . PHE B 1 476 ? -39.043 14.557 -43.128 1.00 19.25 468 PHE B O 1
ATOM 7398 N N . ILE B 1 477 ? -36.821 14.884 -43.367 1.00 15.43 469 ILE B N 1
ATOM 7399 C CA . ILE B 1 477 ? -36.778 16.194 -42.714 1.00 15.08 469 ILE B CA 1
ATOM 7400 C C . ILE B 1 477 ? -36.119 17.155 -43.695 1.00 21.00 469 ILE B C 1
ATOM 7401 O O . ILE B 1 477 ? -34.986 16.913 -44.133 1.00 19.14 469 ILE B O 1
ATOM 7406 N N . ARG B 1 478 ? -36.813 18.247 -44.023 1.00 14.43 470 ARG B N 1
ATOM 7407 C CA . ARG B 1 478 ? -36.315 19.222 -44.981 1.00 18.75 470 ARG B CA 1
ATOM 7408 C C . ARG B 1 478 ? -35.877 18.545 -46.278 1.00 26.23 470 ARG B C 1
ATOM 7409 O O . ARG B 1 478 ? -34.868 18.904 -46.885 1.00 21.80 470 ARG B O 1
ATOM 7417 N N . GLY B 1 479 ? -36.646 17.550 -46.715 1.00 24.30 471 GLY B N 1
ATOM 7418 C CA . GLY B 1 479 ? -36.358 16.919 -47.980 1.00 20.37 471 GLY B CA 1
ATOM 7419 C C . GLY B 1 479 ? -35.208 15.943 -47.996 1.00 19.93 471 GLY B C 1
ATOM 7420 O O . GLY B 1 479 ? -34.755 15.567 -49.089 1.00 19.90 471 GLY B O 1
ATOM 7421 N N . GLU B 1 480 ? -34.720 15.505 -46.825 1.00 17.57 472 GLU B N 1
ATOM 7422 C CA . GLU B 1 480 ? -33.614 14.561 -46.747 1.00 19.29 472 GLU B CA 1
ATOM 7423 C C . GLU B 1 480 ? -34.009 13.410 -45.844 1.00 19.52 472 GLU B C 1
ATOM 7424 O O . GLU B 1 480 ? -34.660 13.608 -44.816 1.00 19.25 472 GLU B O 1
ATOM 7430 N N . GLU B 1 481 ? -33.626 12.205 -46.247 1.00 19.15 473 GLU B N 1
ATOM 7431 C CA . GLU B 1 481 ? -34.041 11.020 -45.514 1.00 22.85 473 GLU B CA 1
ATOM 7432 C C . GLU B 1 481 ? -33.357 10.966 -44.143 1.00 18.47 473 GLU B C 1
ATOM 7433 O O . GLU B 1 481 ? -32.163 11.254 -44.011 1.00 17.72 473 GLU B O 1
ATOM 7439 N N . ILE B 1 482 ? -34.136 10.641 -43.110 1.00 16.42 474 ILE B N 1
ATOM 7440 C CA . ILE B 1 482 ? -33.632 10.600 -41.743 1.00 15.31 474 ILE B CA 1
ATOM 7441 C C . ILE B 1 482 ? -33.864 9.252 -41.063 1.00 17.78 474 ILE B C 1
ATOM 7442 O O . ILE B 1 482 ? -33.118 8.900 -40.136 1.00 20.68 474 ILE B O 1
ATOM 7447 N N . SER B 1 483 ? -34.840 8.464 -41.493 1.00 18.55 475 SER B N 1
ATOM 7448 C CA . SER B 1 483 ? -35.062 7.188 -40.838 1.00 14.71 475 SER B CA 1
ATOM 7449 C C . SER B 1 483 ? -35.873 6.287 -41.761 1.00 20.67 475 SER B C 1
ATOM 7450 O O . SER B 1 483 ? -36.838 6.736 -42.377 1.00 25.46 475 SER B O 1
ATOM 7453 N N . SER B 1 484 ? -35.488 5.016 -41.829 1.00 15.61 476 SER B N 1
ATOM 7454 C CA . SER B 1 484 ? -36.266 3.971 -42.489 1.00 18.63 476 SER B CA 1
ATOM 7455 C C . SER B 1 484 ? -36.768 2.996 -41.436 1.00 21.99 476 SER B C 1
ATOM 7456 O O . SER B 1 484 ? -36.025 2.626 -40.520 1.00 20.53 476 SER B O 1
ATOM 7459 N N . GLY B 1 485 ? -38.027 2.582 -41.563 1.00 17.34 477 GLY B N 1
ATOM 7460 C CA . GLY B 1 485 ? -38.584 1.590 -40.677 1.00 17.21 477 GLY B CA 1
ATOM 7461 C C . GLY B 1 485 ? -39.316 0.526 -41.471 1.00 16.63 477 GLY B C 1
ATOM 7462 O O . GLY B 1 485 ? -39.743 0.752 -42.602 1.00 15.43 477 GLY B O 1
ATOM 7463 N N . ALA B 1 486 ? -39.490 -0.637 -40.848 1.00 16.55 478 ALA B N 1
ATOM 7464 C CA . ALA B 1 486 ? -40.107 -1.731 -41.602 1.00 13.43 478 ALA B CA 1
ATOM 7465 C C . ALA B 1 486 ? -40.485 -2.854 -40.652 1.00 16.71 478 ALA B C 1
ATOM 7466 O O . ALA B 1 486 ? -39.931 -2.969 -39.556 1.00 13.77 478 ALA B O 1
ATOM 7468 N N . GLN B 1 487 ? -41.452 -3.670 -41.083 1.00 18.15 479 GLN B N 1
ATOM 7469 C CA . GLN B 1 487 ? -41.573 -5.031 -40.574 1.00 16.77 479 GLN B CA 1
ATOM 7470 C C . GLN B 1 487 ? -40.443 -5.898 -41.136 1.00 14.90 479 GLN B C 1
ATOM 7471 O O . GLN B 1 487 ? -40.128 -5.826 -42.326 1.00 15.42 479 GLN B O 1
ATOM 7477 N N . ARG B 1 488 ? -39.852 -6.746 -40.285 1.00 14.41 480 ARG B N 1
ATOM 7478 C CA . ARG B 1 488 ? -38.838 -7.689 -40.728 1.00 15.96 480 ARG B CA 1
ATOM 7479 C C . ARG B 1 488 ? -39.460 -9.028 -41.097 1.00 13.48 480 ARG B C 1
ATOM 7480 O O . ARG B 1 488 ? -40.582 -9.359 -40.685 1.00 13.57 480 ARG B O 1
ATOM 7488 N N . ILE B 1 489 ? -38.692 -9.827 -41.842 1.00 15.27 481 ILE B N 1
ATOM 7489 C CA . ILE B 1 489 ? -39.085 -11.208 -42.140 1.00 15.76 481 ILE B CA 1
ATOM 7490 C C . ILE B 1 489 ? -38.699 -12.080 -40.945 1.00 22.14 481 ILE B C 1
ATOM 7491 O O . ILE B 1 489 ? -37.512 -12.323 -40.699 1.00 19.95 481 ILE B O 1
ATOM 7496 N N . HIS B 1 490 ? -39.695 -12.560 -40.197 1.00 17.64 482 HIS B N 1
ATOM 7497 C CA . HIS B 1 490 ? -39.420 -13.361 -39.010 1.00 21.30 482 HIS B CA 1
ATOM 7498 C C . HIS B 1 490 ? -39.474 -14.866 -39.293 1.00 22.13 482 HIS B C 1
ATOM 7499 O O . HIS B 1 490 ? -39.253 -15.674 -38.378 1.00 20.31 482 HIS B O 1
ATOM 7506 N N . ASP B 1 491 ? -39.709 -15.260 -40.548 1.00 21.50 483 ASP B N 1
ATOM 7507 C CA . ASP B 1 491 ? -39.677 -16.656 -40.963 1.00 17.01 483 ASP B CA 1
ATOM 7508 C C . ASP B 1 491 ? -38.339 -16.976 -41.623 1.00 24.11 483 ASP B C 1
ATOM 7509 O O . ASP B 1 491 ? -37.950 -16.292 -42.582 1.00 20.99 483 ASP B O 1
ATOM 7514 N N . PRO B 1 492 ? -37.616 -18.001 -41.151 1.00 24.94 484 PRO B N 1
ATOM 7515 C CA . PRO B 1 492 ? -36.293 -18.300 -41.740 1.00 22.89 484 PRO B CA 1
ATOM 7516 C C . PRO B 1 492 ? -36.336 -18.629 -43.230 1.00 22.83 484 PRO B C 1
ATOM 7517 O O . PRO B 1 492 ? -35.436 -18.226 -43.980 1.00 26.89 484 PRO B O 1
ATOM 7521 N N . ASP B 1 493 ? -37.337 -19.388 -43.677 1.00 22.30 485 ASP B N 1
ATOM 7522 C CA . ASP B 1 493 ? -37.362 -19.792 -45.077 1.00 26.28 485 ASP B CA 1
ATOM 7523 C C . ASP B 1 493 ? -37.612 -18.593 -45.990 1.00 25.84 485 ASP B C 1
ATOM 7524 O O . ASP B 1 493 ? -36.944 -18.442 -47.022 1.00 20.87 485 ASP B O 1
ATOM 7529 N N . LEU B 1 494 ? -38.552 -17.717 -45.624 1.00 22.63 486 LEU B N 1
ATOM 7530 C CA . LEU B 1 494 ? -38.780 -16.537 -46.464 1.00 24.06 486 LEU B CA 1
ATOM 7531 C C . LEU B 1 494 ? -37.628 -15.556 -46.358 1.00 22.84 486 LEU B C 1
ATOM 7532 O O . LEU B 1 494 ? -37.343 -14.819 -47.315 1.00 21.93 486 LEU B O 1
ATOM 7537 N N . LEU B 1 495 ? -36.958 -15.523 -45.203 1.00 19.53 487 LEU B N 1
ATOM 7538 C CA . LEU B 1 495 ? -35.789 -14.661 -45.059 1.00 19.58 487 LEU B CA 1
ATOM 7539 C C . LEU B 1 495 ? -34.673 -15.105 -45.998 1.00 21.05 487 LEU B C 1
ATOM 7540 O O . LEU B 1 495 ? -34.100 -14.292 -46.728 1.00 22.46 487 LEU B O 1
ATOM 7545 N N . LEU B 1 496 ? -34.394 -16.406 -46.044 1.00 22.84 488 LEU B N 1
ATOM 7546 C CA . LEU B 1 496 ? -33.415 -16.904 -47.011 1.00 26.47 488 LEU B CA 1
ATOM 7547 C C . LEU B 1 496 ? -33.879 -16.695 -48.452 1.00 29.48 488 LEU B C 1
ATOM 7548 O O . LEU B 1 496 ? -33.061 -16.415 -49.340 1.00 29.31 488 LEU B O 1
ATOM 7553 N N . ALA B 1 497 ? -35.184 -16.850 -48.713 1.00 23.75 489 ALA B N 1
ATOM 7554 C CA . ALA B 1 497 ? -35.697 -16.662 -50.066 1.00 29.34 489 ALA B CA 1
ATOM 7555 C C . ALA B 1 497 ? -35.484 -15.237 -50.554 1.00 32.08 489 ALA B C 1
ATOM 7556 O O . ALA B 1 497 ? -35.121 -15.018 -51.718 1.00 27.44 489 ALA B O 1
ATOM 7558 N N . ARG B 1 498 ? -35.731 -14.248 -49.694 1.00 22.84 490 ARG B N 1
ATOM 7559 C CA . ARG B 1 498 ? -35.515 -12.883 -50.143 1.00 26.60 490 ARG B CA 1
ATOM 7560 C C . ARG B 1 498 ? -34.027 -12.631 -50.350 1.00 31.30 490 ARG B C 1
ATOM 7561 O O . ARG B 1 498 ? -33.631 -11.987 -51.327 1.00 29.81 490 ARG B O 1
ATOM 7569 N N . ALA B 1 499 ? -33.189 -13.170 -49.460 1.00 21.92 491 ALA B N 1
ATOM 7570 C CA . ALA B 1 499 ? -31.745 -13.008 -49.613 1.00 31.66 491 ALA B CA 1
ATOM 7571 C C . ALA B 1 499 ? -31.262 -13.606 -50.926 1.00 35.62 491 ALA B C 1
ATOM 7572 O O . ALA B 1 499 ? -30.490 -12.980 -51.661 1.00 33.27 491 ALA B O 1
ATOM 7574 N N . LYS B 1 500 ? -31.707 -14.823 -51.241 1.00 33.17 492 LYS B N 1
ATOM 7575 C CA . LYS B 1 500 ? -31.313 -15.438 -52.501 1.00 30.52 492 LYS B CA 1
ATOM 7576 C C . LYS B 1 500 ? -31.791 -14.603 -53.684 1.00 42.80 492 LYS B C 1
ATOM 7577 O O . LYS B 1 500 ? -31.057 -14.417 -54.660 1.00 46.26 492 LYS B O 1
ATOM 7579 N N . MET B 1 501 ? -33.016 -14.076 -53.608 1.00 39.49 493 MET B N 1
ATOM 7580 C CA . MET B 1 501 ? -33.509 -13.213 -54.674 1.00 38.64 493 MET B CA 1
ATOM 7581 C C . MET B 1 501 ? -32.621 -11.991 -54.849 1.00 43.17 493 MET B C 1
ATOM 7582 O O . MET B 1 501 ? -32.409 -11.523 -55.976 1.00 41.79 493 MET B O 1
ATOM 7587 N N . LEU B 1 502 ? -32.107 -11.452 -53.746 1.00 37.17 494 LEU B N 1
ATOM 7588 C CA . LEU B 1 502 ? -31.256 -10.275 -53.770 1.00 34.28 494 LEU B CA 1
ATOM 7589 C C . LEU B 1 502 ? -29.791 -10.624 -53.969 1.00 39.91 494 LEU B C 1
ATOM 7590 O O . LEU B 1 502 ? -28.937 -9.746 -53.814 1.00 42.36 494 LEU B O 1
ATOM 7595 N N . ASN B 1 503 ? -29.492 -11.882 -54.305 1.00 43.19 495 ASN B N 1
ATOM 7596 C CA . ASN B 1 503 ? -28.131 -12.397 -54.410 1.00 49.96 495 ASN B CA 1
ATOM 7597 C C . ASN B 1 503 ? -27.273 -11.941 -53.243 1.00 45.64 495 ASN B C 1
ATOM 7598 O O . ASN B 1 503 ? -26.138 -11.495 -53.435 1.00 45.96 495 ASN B O 1
ATOM 7603 N N . VAL B 1 504 ? -27.830 -12.023 -52.040 1.00 37.89 496 VAL B N 1
ATOM 7604 C CA . VAL B 1 504 ? -27.105 -11.809 -50.800 1.00 33.26 496 VAL B CA 1
ATOM 7605 C C . VAL B 1 504 ? -26.870 -13.170 -50.163 1.00 37.85 496 VAL B C 1
ATOM 7606 O O . VAL B 1 504 ? -27.809 -13.961 -50.016 1.00 42.87 496 VAL B O 1
ATOM 7610 N N . ASP B 1 505 ? -25.626 -13.460 -49.804 1.00 34.88 497 ASP B N 1
ATOM 7611 C CA . ASP B 1 505 ? -25.289 -14.748 -49.208 1.00 41.90 497 ASP B CA 1
ATOM 7612 C C . ASP B 1 505 ? -25.338 -14.605 -47.691 1.00 39.29 497 ASP B C 1
ATOM 7613 O O . ASP B 1 505 ? -24.560 -13.839 -47.117 1.00 32.86 497 ASP B O 1
ATOM 7618 N N . LEU B 1 506 ? -26.270 -15.309 -47.046 1.00 43.75 498 LEU B N 1
ATOM 7619 C CA . LEU B 1 506 ? -26.391 -15.247 -45.592 1.00 43.70 498 LEU B CA 1
ATOM 7620 C C . LEU B 1 506 ? -25.534 -16.288 -44.882 1.00 33.71 498 LEU B C 1
ATOM 7621 O O . LEU B 1 506 ? -25.620 -16.410 -43.658 1.00 31.21 498 LEU B O 1
ATOM 7626 N N . THR B 1 507 ? -24.733 -17.053 -45.613 1.00 28.29 499 THR B N 1
ATOM 7627 C CA . THR B 1 507 ? -23.828 -17.997 -44.963 1.00 30.12 499 THR B CA 1
ATOM 7628 C C . THR B 1 507 ? -22.963 -17.354 -43.879 1.00 28.56 499 THR B C 1
ATOM 7629 O O . THR B 1 507 ? -22.822 -17.966 -42.807 1.00 32.20 499 THR B O 1
ATOM 7633 N N . PRO B 1 508 ? -22.421 -16.138 -44.044 1.00 32.76 500 PRO B N 1
ATOM 7634 C CA . PRO B 1 508 ? -21.643 -15.537 -42.951 1.00 32.45 500 PRO B CA 1
ATOM 7635 C C . PRO B 1 508 ? -22.454 -15.183 -41.715 1.00 40.52 500 PRO B C 1
ATOM 7636 O O . PRO B 1 508 ? -21.852 -14.982 -40.651 1.00 36.44 500 PRO B O 1
ATOM 7640 N N . ILE B 1 509 ? -23.780 -15.068 -41.809 1.00 38.75 501 ILE B N 1
ATOM 7641 C CA . ILE B 1 509 ? -24.586 -14.713 -40.644 1.00 37.58 501 ILE B CA 1
ATOM 7642 C C . ILE B 1 509 ? -25.581 -15.832 -40.337 1.00 31.97 501 ILE B C 1
ATOM 7643 O O . ILE B 1 509 ? -26.790 -15.612 -40.183 1.00 28.52 501 ILE B O 1
ATOM 7648 N N . LYS B 1 510 ? -25.050 -17.045 -40.223 1.00 29.08 502 LYS B N 1
ATOM 7649 C CA . LYS B 1 510 ? -25.862 -18.212 -39.897 1.00 28.82 502 LYS B CA 1
ATOM 7650 C C . LYS B 1 510 ? -26.576 -18.053 -38.556 1.00 27.29 502 LYS B C 1
ATOM 7651 O O . LYS B 1 510 ? -27.717 -18.497 -38.404 1.00 24.53 502 LYS B O 1
ATOM 7657 N N . GLU B 1 511 ? -25.912 -17.454 -37.558 1.00 23.38 503 GLU B N 1
ATOM 7658 C CA . GLU B 1 511 ? -26.529 -17.356 -36.235 1.00 21.97 503 GLU B CA 1
ATOM 7659 C C . GLU B 1 511 ? -27.770 -16.472 -36.264 1.00 22.68 503 GLU B C 1
ATOM 7660 O O . GLU B 1 511 ? -28.768 -16.770 -35.593 1.00 21.03 503 GLU B O 1
ATOM 7666 N N . TYR B 1 512 ? -27.713 -15.364 -37.006 1.00 15.78 504 TYR B N 1
ATOM 7667 C CA . TYR B 1 512 ? -28.885 -14.509 -37.166 1.00 18.27 504 TYR B CA 1
ATOM 7668 C C . TYR B 1 512 ? -30.062 -15.298 -37.736 1.00 22.10 504 TYR B C 1
ATOM 7669 O O . TYR B 1 512 ? -31.174 -15.257 -37.195 1.00 20.76 504 TYR B O 1
ATOM 7678 N N . VAL B 1 513 ? -29.826 -16.056 -38.809 1.00 20.86 505 VAL B N 1
ATOM 7679 C CA . VAL B 1 513 ? -30.922 -16.834 -39.388 1.00 19.50 505 VAL B CA 1
ATOM 7680 C C . VAL B 1 513 ? -31.417 -17.868 -38.386 1.00 22.65 505 VAL B C 1
ATOM 7681 O O . VAL B 1 513 ? -32.626 -18.035 -38.191 1.00 21.19 505 VAL B O 1
ATOM 7685 N N . ASP B 1 514 ? -30.488 -18.560 -37.716 1.00 18.67 506 ASP B N 1
ATOM 7686 C CA . ASP B 1 514 ? -30.863 -19.569 -36.723 1.00 21.87 506 ASP B CA 1
ATOM 7687 C C . ASP B 1 514 ? -31.722 -18.980 -35.606 1.00 21.74 506 ASP B C 1
ATOM 7688 O O . ASP B 1 514 ? -32.579 -19.680 -35.053 1.00 21.57 506 ASP B O 1
ATOM 7693 N N . SER B 1 515 ? -31.497 -17.712 -35.246 1.00 17.31 507 SER B N 1
ATOM 7694 C CA . SER B 1 515 ? -32.253 -17.114 -34.146 1.00 19.85 507 SER B CA 1
ATOM 7695 C C . SER B 1 515 ? -33.757 -17.040 -34.411 1.00 19.47 507 SER B C 1
ATOM 7696 O O . SER B 1 515 ? -34.530 -16.840 -33.463 1.00 18.12 507 SER B O 1
ATOM 7699 N N . PHE B 1 516 ? -34.197 -17.197 -35.663 1.00 18.01 508 PHE B N 1
ATOM 7700 C CA . PHE B 1 516 ? -35.620 -17.247 -35.994 1.00 16.14 508 PHE B CA 1
ATOM 7701 C C . PHE B 1 516 ? -36.186 -18.651 -36.014 1.00 21.20 508 PHE B C 1
ATOM 7702 O O . PHE B 1 516 ? -37.374 -18.808 -36.321 1.00 19.01 508 PHE B O 1
ATOM 7710 N N . ARG B 1 517 ? -35.390 -19.679 -35.709 1.00 18.35 509 ARG B N 1
ATOM 7711 C CA . ARG B 1 517 ? -35.855 -21.039 -35.962 1.00 18.97 509 ARG B CA 1
ATOM 7712 C C . ARG B 1 517 ? -36.538 -21.691 -34.768 1.00 20.39 509 ARG B C 1
ATOM 7713 O O . ARG B 1 517 ? -37.164 -22.747 -34.941 1.00 21.00 509 ARG B O 1
ATOM 7721 N N . LEU B 1 518 ? -36.427 -21.107 -33.575 1.00 17.67 510 LEU B N 1
ATOM 7722 C CA . LEU B 1 518 ? -36.976 -21.684 -32.350 1.00 18.18 510 LEU B CA 1
ATOM 7723 C C . LEU B 1 518 ? -38.207 -20.897 -31.907 1.00 17.93 510 LEU B C 1
ATOM 7724 O O . LEU B 1 518 ? -38.393 -20.613 -30.725 1.00 22.18 510 LEU B O 1
ATOM 7729 N N . GLY B 1 519 ? -39.070 -20.556 -32.866 1.00 20.00 511 GLY B N 1
ATOM 7730 C CA . GLY B 1 519 ? -40.204 -19.691 -32.612 1.00 22.76 511 GLY B CA 1
ATOM 7731 C C . GLY B 1 519 ? -39.770 -18.236 -32.669 1.00 21.89 511 GLY B C 1
ATOM 7732 O O . GLY B 1 519 ? -38.771 -17.847 -32.038 1.00 20.51 511 GLY B O 1
ATOM 7733 N N . ALA B 1 520 ? -40.475 -17.428 -33.457 1.00 16.01 512 ALA B N 1
ATOM 7734 C CA . ALA B 1 520 ? -40.109 -16.038 -33.630 1.00 17.01 512 ALA B CA 1
ATOM 7735 C C . ALA B 1 520 ? -41.336 -15.158 -33.497 1.00 19.80 512 ALA B C 1
ATOM 7736 O O . ALA B 1 520 ? -42.440 -15.537 -33.893 1.00 20.20 512 ALA B O 1
ATOM 7738 N N . TRP B 1 521 ? -41.134 -13.983 -32.946 1.00 18.74 513 TRP B N 1
ATOM 7739 C CA . TRP B 1 521 ? -42.179 -12.978 -32.855 1.00 16.46 513 TRP B CA 1
ATOM 7740 C C . TRP B 1 521 ? -42.186 -12.118 -34.113 1.00 18.92 513 TRP B C 1
ATOM 7741 O O . TRP B 1 521 ? -41.113 -11.679 -34.570 1.00 18.24 513 TRP B O 1
ATOM 7752 N N . PRO B 1 522 ? -43.357 -11.821 -34.690 1.00 16.40 514 PRO B N 1
ATOM 7753 C CA . PRO B 1 522 ? -43.403 -10.757 -35.702 1.00 14.76 514 PRO B CA 1
ATOM 7754 C C . PRO B 1 522 ? -42.852 -9.483 -35.072 1.00 18.89 514 PRO B C 1
ATOM 7755 O O . PRO B 1 522 ? -43.103 -9.207 -33.896 1.00 15.37 514 PRO B O 1
ATOM 7759 N N . HIS B 1 523 ? -42.081 -8.723 -35.850 1.00 16.79 515 HIS B N 1
ATOM 7760 C CA . HIS B 1 523 ? -41.411 -7.553 -35.301 1.00 15.46 515 HIS B CA 1
ATOM 7761 C C . HIS B 1 523 ? -40.994 -6.600 -36.415 1.00 14.84 515 HIS B C 1
ATOM 7762 O O . HIS B 1 523 ? -40.998 -6.944 -37.603 1.00 14.02 515 HIS B O 1
ATOM 7769 N N . GLY B 1 524 ? -40.600 -5.395 -35.995 1.00 14.34 516 GLY B N 1
ATOM 7770 C CA . GLY B 1 524 ? -40.107 -4.361 -36.885 1.00 13.52 516 GLY B CA 1
ATOM 7771 C C . GLY B 1 524 ? -39.367 -3.304 -36.088 1.00 14.83 516 GLY B C 1
ATOM 7772 O O . GLY B 1 524 ? -39.240 -3.395 -34.866 1.00 15.91 516 GLY B O 1
ATOM 7773 N N . GLY B 1 525 ? -38.857 -2.299 -36.788 1.00 15.50 517 GLY B N 1
ATOM 7774 C CA . GLY B 1 525 ? -38.092 -1.271 -36.092 1.00 15.27 517 GLY B CA 1
ATOM 7775 C C . GLY B 1 525 ? -37.598 -0.229 -37.069 1.00 15.54 517 GLY B C 1
ATOM 7776 O O . GLY B 1 525 ? -38.025 -0.186 -38.225 1.00 12.82 517 GLY B O 1
ATOM 7777 N N . PHE B 1 526 ? -36.698 0.628 -36.576 1.00 11.82 518 PHE B N 1
ATOM 7778 C CA . PHE B 1 526 ? -36.178 1.751 -37.342 1.00 10.07 518 PHE B CA 1
ATOM 7779 C C . PHE B 1 526 ? -34.888 2.240 -36.689 1.00 13.32 518 PHE B C 1
ATOM 7780 O O . PHE B 1 526 ? -34.558 1.858 -35.574 1.00 12.33 518 PHE B O 1
ATOM 7788 N N . GLY B 1 527 ? -34.142 3.048 -37.429 1.00 13.21 519 GLY B N 1
ATOM 7789 C CA . GLY B 1 527 ? -32.923 3.642 -36.907 1.00 13.74 519 GLY B CA 1
ATOM 7790 C C . GLY B 1 527 ? -32.830 5.087 -37.358 1.00 13.84 519 GLY B C 1
ATOM 7791 O O . GLY B 1 527 ? -33.487 5.501 -38.320 1.00 18.39 519 GLY B O 1
ATOM 7792 N N . ILE B 1 528 ? -32.049 5.870 -36.612 1.00 12.22 520 ILE B N 1
ATOM 7793 C CA . ILE B 1 528 ? -31.944 7.314 -36.810 1.00 16.37 520 ILE B CA 1
ATOM 7794 C C . ILE B 1 528 ? -30.488 7.693 -36.609 1.00 17.90 520 ILE B C 1
ATOM 7795 O O . ILE B 1 528 ? -29.885 7.278 -35.620 1.00 14.99 520 ILE B O 1
ATOM 7800 N N . GLY B 1 529 ? -29.920 8.450 -37.545 1.00 13.81 521 GLY B N 1
ATOM 7801 C CA . GLY B 1 529 ? -28.584 8.991 -37.316 1.00 12.42 521 GLY B CA 1
ATOM 7802 C C . GLY B 1 529 ? -28.631 10.219 -36.420 1.00 13.20 521 GLY B C 1
ATOM 7803 O O . GLY B 1 529 ? -29.301 11.193 -36.757 1.00 14.61 521 GLY B O 1
ATOM 7804 N N . LEU B 1 530 ? -27.923 10.212 -35.282 1.00 14.39 522 LEU B N 1
ATOM 7805 C CA . LEU B 1 530 ? -28.045 11.318 -34.330 1.00 11.77 522 LEU B CA 1
ATOM 7806 C C . LEU B 1 530 ? -27.521 12.637 -34.908 1.00 12.28 522 LEU B C 1
ATOM 7807 O O . LEU B 1 530 ? -28.165 13.681 -34.778 1.00 17.70 522 LEU B O 1
ATOM 7812 N N . GLU B 1 531 ? -26.297 12.631 -35.436 1.00 11.71 523 GLU B N 1
ATOM 7813 C CA . GLU B 1 531 ? -25.704 13.854 -35.977 1.00 11.86 523 GLU B CA 1
ATOM 7814 C C . GLU B 1 531 ? -26.556 14.394 -37.123 1.00 16.55 523 GLU B C 1
ATOM 7815 O O . GLU B 1 531 ? -26.776 15.609 -37.255 1.00 14.40 523 GLU B O 1
ATOM 7821 N N . ARG B 1 532 ? -27.040 13.487 -37.959 1.00 13.52 524 ARG B N 1
ATOM 7822 C CA . ARG B 1 532 ? -27.886 13.869 -39.088 1.00 16.91 524 ARG B CA 1
ATOM 7823 C C . ARG B 1 532 ? -29.210 14.494 -38.642 1.00 17.35 524 ARG B C 1
ATOM 7824 O O . ARG B 1 532 ? -29.660 15.483 -39.222 1.00 15.98 524 ARG B O 1
ATOM 7832 N N . VAL B 1 533 ? -29.867 13.932 -37.624 1.00 15.96 525 VAL B N 1
ATOM 7833 C CA . VAL B 1 533 ? -31.116 14.560 -37.204 1.00 16.07 525 VAL B CA 1
ATOM 7834 C C . VAL B 1 533 ? -30.854 15.945 -36.611 1.00 20.00 525 VAL B C 1
ATOM 7835 O O . VAL B 1 533 ? -31.648 16.857 -36.811 1.00 14.66 525 VAL B O 1
ATOM 7839 N N . VAL B 1 534 ? -29.735 16.145 -35.897 1.00 11.46 526 VAL B N 1
ATOM 7840 C CA . VAL B 1 534 ? -29.398 17.493 -35.428 1.00 11.28 526 VAL B CA 1
ATOM 7841 C C . VAL B 1 534 ? -29.136 18.419 -36.612 1.00 11.79 526 VAL B C 1
ATOM 7842 O O . VAL B 1 534 ? -29.600 19.567 -36.644 1.00 13.68 526 VAL B O 1
ATOM 7846 N N . MET B 1 535 ? -28.393 17.935 -37.605 1.00 11.88 527 MET B N 1
ATOM 7847 C CA . MET B 1 535 ? -28.069 18.753 -38.773 1.00 13.05 527 MET B CA 1
ATOM 7848 C C . MET B 1 535 ? -29.335 19.185 -39.503 1.00 15.93 527 MET B C 1
ATOM 7849 O O . MET B 1 535 ? -29.514 20.363 -39.830 1.00 17.31 527 MET B O 1
ATOM 7854 N N . LEU B 1 536 ? -30.236 18.242 -39.747 1.00 18.64 528 LEU B N 1
ATOM 7855 C CA . LEU B 1 536 ? -31.429 18.565 -40.527 1.00 16.81 528 LEU B CA 1
ATOM 7856 C C . LEU B 1 536 ? -32.419 19.393 -39.713 1.00 16.41 528 LEU B C 1
ATOM 7857 O O . LEU B 1 536 ? -33.024 20.333 -40.243 1.00 17.94 528 LEU B O 1
ATOM 7862 N N . TYR B 1 537 ? -32.573 19.090 -38.421 1.00 16.69 529 TYR B N 1
ATOM 7863 C CA . TYR B 1 537 ? -33.439 19.912 -37.580 1.00 14.42 529 TYR B CA 1
ATOM 7864 C C . TYR B 1 537 ? -32.990 21.372 -37.562 1.00 19.17 529 TYR B C 1
ATOM 7865 O O . TYR B 1 537 ? -33.817 22.287 -37.660 1.00 19.17 529 TYR B O 1
ATOM 7874 N N . LEU B 1 538 ? -31.684 21.616 -37.445 1.00 13.08 530 LEU B N 1
ATOM 7875 C CA . LEU B 1 538 ? -31.164 22.976 -37.406 1.00 14.67 530 LEU B CA 1
ATOM 7876 C C . LEU B 1 538 ? -30.899 23.555 -38.801 1.00 20.40 530 LEU B C 1
ATOM 7877 O O . LEU B 1 538 ? -30.513 24.722 -38.902 1.00 19.47 530 LEU B O 1
ATOM 7882 N N . GLY B 1 539 ? -31.079 22.774 -39.870 1.00 15.57 531 GLY B N 1
ATOM 7883 C CA . GLY B 1 539 ? -30.785 23.265 -41.206 1.00 22.84 531 GLY B CA 1
ATOM 7884 C C . GLY B 1 539 ? -29.313 23.539 -41.461 1.00 27.67 531 GLY B C 1
ATOM 7885 O O . GLY B 1 539 ? -28.983 24.420 -42.256 1.00 23.05 531 GLY B O 1
ATOM 7886 N N . LEU B 1 540 ? -28.418 22.797 -40.814 1.00 19.03 532 LEU B N 1
ATOM 7887 C CA . LEU B 1 540 ? -26.985 23.042 -40.961 1.00 21.21 532 LEU B CA 1
ATOM 7888 C C . LEU B 1 540 ? -26.461 22.552 -42.316 1.00 18.14 532 LEU B C 1
ATOM 7889 O O . LEU B 1 540 ? -27.034 21.662 -42.960 1.00 23.57 532 LEU B O 1
ATOM 7894 N N . SER B 1 541 ? -25.347 23.157 -42.760 1.00 20.68 533 SER B N 1
ATOM 7895 C CA . SER B 1 541 ? -24.836 22.894 -44.101 1.00 29.02 533 SER B CA 1
ATOM 7896 C C . SER B 1 541 ? -23.931 21.671 -44.180 1.00 26.09 533 SER B C 1
ATOM 7897 O O . SER B 1 541 ? -23.669 21.189 -45.287 1.00 22.81 533 SER B O 1
ATOM 7900 N N . ASN B 1 542 ? -23.455 21.158 -43.048 1.00 22.47 534 ASN B N 1
ATOM 7901 C CA . ASN B 1 542 ? -22.438 20.115 -43.049 1.00 18.98 534 ASN B CA 1
ATOM 7902 C C . ASN B 1 542 ? -22.585 19.286 -41.779 1.00 20.45 534 ASN B C 1
ATOM 7903 O O . ASN B 1 542 ? -22.694 19.847 -40.684 1.00 18.35 534 ASN B O 1
ATOM 7908 N N . VAL B 1 543 ? -22.625 17.958 -41.928 1.00 16.41 535 VAL B N 1
ATOM 7909 C CA . VAL B 1 543 ? -22.949 17.101 -40.788 1.00 15.60 535 VAL B CA 1
ATOM 7910 C C . VAL B 1 543 ? -21.819 17.123 -39.759 1.00 19.25 535 VAL B C 1
ATOM 7911 O O . VAL B 1 543 ? -22.029 16.793 -38.580 1.00 18.91 535 VAL B O 1
ATOM 7915 N N . ARG B 1 544 ? -20.622 17.521 -40.186 1.00 16.89 536 ARG B N 1
ATOM 7916 C CA . ARG B 1 544 ? -19.488 17.674 -39.278 1.00 16.67 536 ARG B CA 1
ATOM 7917 C C . ARG B 1 544 ? -19.706 18.758 -38.228 1.00 20.74 536 ARG B C 1
ATOM 7918 O O . ARG B 1 544 ? -19.014 18.760 -37.199 1.00 16.85 536 ARG B O 1
ATOM 7926 N N . LEU B 1 545 ? -20.634 19.688 -38.455 1.00 19.12 537 LEU B N 1
ATOM 7927 C CA . LEU B 1 545 ? -20.902 20.683 -37.424 1.00 15.38 537 LEU B CA 1
ATOM 7928 C C . LEU B 1 545 ? -21.595 20.080 -36.220 1.00 16.98 537 LEU B C 1
ATOM 7929 O O . LEU B 1 545 ? -21.658 20.728 -35.171 1.00 17.41 537 LEU B O 1
ATOM 7934 N N . ALA B 1 546 ? -22.113 18.859 -36.366 1.00 12.93 538 ALA B N 1
ATOM 7935 C CA . ALA B 1 546 ? -22.897 18.176 -35.356 1.00 13.78 538 ALA B CA 1
ATOM 7936 C C . ALA B 1 546 ? -22.237 16.872 -34.930 1.00 14.93 538 ALA B C 1
ATOM 7937 O O . ALA B 1 546 ? -22.903 16.030 -34.311 1.00 17.35 538 ALA B O 1
ATOM 7939 N N . SER B 1 547 ? -20.956 16.668 -35.268 1.00 12.52 539 SER B N 1
ATOM 7940 C CA . SER B 1 547 ? -20.181 15.535 -34.758 1.00 14.95 539 SER B CA 1
ATOM 7941 C C . SER B 1 547 ? -18.948 16.080 -34.041 1.00 14.26 539 SER B C 1
ATOM 7942 O O . SER B 1 547 ? -18.176 16.842 -34.623 1.00 14.59 539 SER B O 1
ATOM 7945 N N . LEU B 1 548 ? -18.791 15.718 -32.762 1.00 15.96 540 LEU B N 1
ATOM 7946 C CA . LEU B 1 548 ? -17.778 16.360 -31.923 1.00 18.20 540 LEU B CA 1
ATOM 7947 C C . LEU B 1 548 ? -16.386 16.268 -32.548 1.00 18.64 540 LEU B C 1
ATOM 7948 O O . LEU B 1 548 ? -15.718 17.282 -32.770 1.00 17.83 540 LEU B O 1
ATOM 7953 N N . PHE B 1 549 ? -15.935 15.053 -32.858 1.00 15.54 541 PHE B N 1
ATOM 7954 C CA . PHE B 1 549 ? -14.632 14.809 -33.469 1.00 14.75 541 PHE B CA 1
ATOM 7955 C C . PHE B 1 549 ? -14.891 13.958 -34.704 1.00 15.68 541 PHE B C 1
ATOM 7956 O O . PHE B 1 549 ? -14.847 12.718 -34.635 1.00 17.14 541 PHE B O 1
ATOM 7964 N N . PRO B 1 550 ? -15.196 14.581 -35.846 1.00 16.67 542 PRO B N 1
ATOM 7965 C CA . PRO B 1 550 ? -15.775 13.817 -36.962 1.00 17.77 542 PRO B CA 1
ATOM 7966 C C . PRO B 1 550 ? -14.794 12.818 -37.560 1.00 14.90 542 PRO B C 1
ATOM 7967 O O . PRO B 1 550 ? -13.576 12.995 -37.509 1.00 18.55 542 PRO B O 1
ATOM 7971 N N . ARG B 1 551 ? -15.360 11.775 -38.170 1.00 15.22 543 ARG B N 1
ATOM 7972 C CA . ARG B 1 551 ? -14.618 10.759 -38.906 1.00 13.38 543 ARG B CA 1
ATOM 7973 C C . ARG B 1 551 ? -15.163 10.710 -40.324 1.00 18.03 543 ARG B C 1
ATOM 7974 O O . ARG B 1 551 ? -16.378 10.621 -40.509 1.00 18.66 543 ARG B O 1
ATOM 7982 N N . ASP B 1 552 ? -14.269 10.782 -41.312 1.00 19.82 544 ASP B N 1
ATOM 7983 C CA . ASP B 1 552 ? -14.685 10.614 -42.701 1.00 16.87 544 ASP B CA 1
ATOM 7984 C C . ASP B 1 552 ? -13.487 9.976 -43.398 1.00 21.34 544 ASP B C 1
ATOM 7985 O O . ASP B 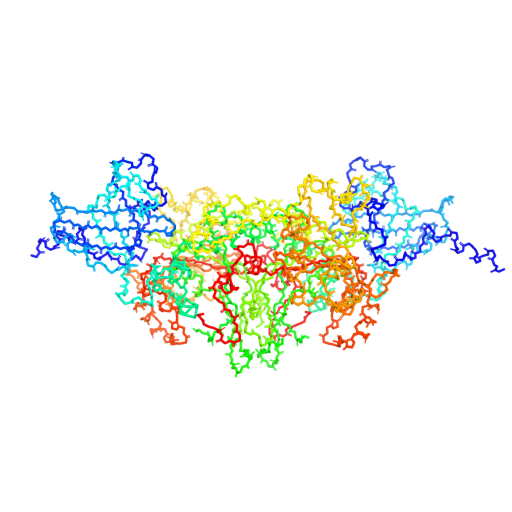1 552 ? -12.450 9.767 -42.737 1.00 22.62 544 ASP B O 1
ATOM 7990 N N . PRO B 1 553 ? -13.578 9.610 -44.686 1.00 21.30 545 PRO B N 1
ATOM 7991 C CA . PRO B 1 553 ? -12.459 8.883 -45.308 1.00 24.27 545 PRO B CA 1
ATOM 7992 C C . PRO B 1 553 ? -11.122 9.615 -45.238 1.00 26.07 545 PRO B C 1
ATOM 7993 O O . PRO B 1 553 ? -10.078 8.967 -45.357 1.00 28.02 545 PRO B O 1
ATOM 7997 N N . GLN B 1 554 ? -11.119 10.937 -45.073 1.00 20.03 546 GLN B N 1
ATOM 7998 C CA . GLN B 1 554 ? -9.893 11.717 -45.016 1.00 21.57 546 GLN B CA 1
ATOM 7999 C C . GLN B 1 554 ? -9.530 12.177 -43.609 1.00 25.60 546 GLN B C 1
ATOM 8000 O O . GLN B 1 554 ? -8.468 12.776 -43.433 1.00 23.57 546 GLN B O 1
ATOM 8006 N N . ARG B 1 555 ? -10.369 11.923 -42.606 1.00 21.46 547 ARG B N 1
ATOM 8007 C CA . ARG B 1 555 ? -10.158 12.501 -41.282 1.00 20.32 547 ARG B CA 1
ATOM 8008 C C . ARG B 1 555 ? -10.229 11.407 -40.230 1.00 17.48 547 ARG B C 1
ATOM 8009 O O . ARG B 1 555 ? -11.263 10.745 -40.084 1.00 18.27 547 ARG B O 1
ATOM 8017 N N . THR B 1 556 ? -9.124 11.226 -39.502 1.00 17.58 548 THR B N 1
ATOM 8018 C CA . THR B 1 556 ? -9.049 10.356 -38.327 1.00 23.48 548 THR B CA 1
ATOM 8019 C C . THR B 1 556 ? -8.533 11.081 -37.088 1.00 17.80 548 THR B C 1
ATOM 8020 O O . THR B 1 556 ? -8.247 10.425 -36.085 1.00 20.65 548 THR B O 1
ATOM 8024 N N . THR B 1 557 ? -8.362 12.393 -37.149 1.00 19.44 549 THR B N 1
ATOM 8025 C CA . THR B 1 557 ? -7.858 13.200 -36.048 1.00 19.69 549 THR B CA 1
ATOM 8026 C C . THR B 1 557 ? -8.660 14.482 -35.975 1.00 27.70 549 THR B C 1
ATOM 8027 O O . THR B 1 557 ? -9.236 14.914 -36.979 1.00 39.66 549 THR B O 1
ATOM 8031 N N . PRO B 1 558 ? -8.716 15.126 -34.799 1.00 27.18 550 PRO B N 1
ATOM 8032 C CA . PRO B 1 558 ? -8.336 14.652 -33.465 1.00 23.31 550 PRO B CA 1
ATOM 8033 C C . PRO B 1 558 ? -9.118 13.398 -33.104 1.00 30.43 550 PRO B C 1
ATOM 8034 O O . PRO B 1 558 ? -8.706 12.570 -32.282 1.00 32.86 550 PRO B O 1
#

InterPro domains:
  IPR002312 Aspartyl/Asparaginyl-tRNA synthetase, class IIb [PR01042] (263-275)
  IPR002312 Aspartyl/Asparaginyl-tRNA synthetase, class IIb [PR01042] (280-293)
  IPR002312 Aspartyl/Asparaginyl-tRNA synthetase, class IIb [PR01042] (465-481)
  IPR002312 Aspartyl/Asparaginyl-tRNA synthetase, class IIb [PR01042] (505-519)
  IPR004364 Aminoacyl-tRNA synthetase, class II (D/K/N) [PF00152] (193-544)
  IPR004365 OB-fold nucleic acid binding domain, AA-tRNA synthetase-type [PF01336] (81-164)
  IPR004523 Aspartate-tRNA synthetase, type 2 [MF_02075] (63-550)
  IPR004523 Aspartate-tRNA synthetase, type 2 [PTHR43450] (19-550)
  IPR004523 Aspartate-tRNA synthetase, type 2 [TIGR00458] (75-550)
  IPR006195 Aminoacyl-tRNA synthetase, class II [PS50862] (213-542)
  IPR012340 Nucleic acid-binding, OB-fold [G3DSA:2.40.50.140] (43-171)
  IPR012340 Nucleic acid-binding, OB-fold [SSF50249] (46-172)
  IPR045864 Class II Aminoacyl-tRNA synthetase/Biotinyl protein ligase (BPL) and lipoyl protein ligase (LPL) [G3DSA:3.30.930.10] (174-550)
  IPR045864 Class II Aminoacyl-tRNA synthetase/Biotinyl protein ligase (BPL) and lipoyl protein ligase (LPL) [SSF55681] (192-545)